Protein 5ZVE (pdb70)

Organism: Pyrococcus horikoshii (strain ATCC 700860 / DSM 12428 / JCM 9974 / NBRC 100139 / OT-3) (NCBI:txid70601)

Nearest PDB structures (foldseek):
  5zvh-assembly2_A  TM=1.002E+00  e=8.367E-88  Pyrococcus horikoshii OT3
  8fkv-assembly1_SY  TM=8.862E-01  e=2.900E-26  Homo sapiens
  8i9z-assembly1_CP  TM=8.547E-01  e=2.915E-27  Thermochaetoides thermophila DSM 1495
  8v87-assembly1_q  TM=8.672E-01  e=3.283E-26  Saccharomyces cerevisiae BY4741
  6em5-assembly1_q  TM=7.658E-01  e=1.729E-22  Saccharomyces cerevisiae S288C

Solvent-accessible surface area: 34541 Å² total; per-residue (Å²): 87,64,106,3,0,45,120,78,0,41,67,30,0,52,133,39,31,33,141,115,53,0,34,86,1,0,91,56,0,19,26,0,22,29,49,60,19,0,1,0,1,60,45,98,21,58,40,93,124,0,8,31,60,0,122,158,87,60,36,170,8,75,119,4,125,131,0,79,4,0,0,33,7,83,31,106,32,80,60,20,69,130,113,84,137,12,193,38,39,48,0,19,0,42,104,168,14,0,69,45,0,6,38,4,38,57,1,115,3,84,10,17,95,127,16,56,155,127,4,126,110,43,28,90,0,9,0,55,4,68,130,37,31,16,0,0,9,0,41,0,94,10,70,55,137,88,1,55,102,29,121,188,26,61,0,0,58,7,75,64,13,14,3,65,14,28,80,8,66,145,24,147,8,37,108,108,0,41,0,26,46,18,32,18,2,15,0,0,0,0,74,0,1,66,12,108,85,134,23,41,3,0,4,1,21,7,10,47,0,12,19,0,1,0,2,0,7,50,9,40,40,72,43,101,0,13,0,0,18,138,37,123,108,121,10,135,103,0,102,89,5,24,176,46,1,20,10,182,4,30,106,38,34,92,41,36,5,99,118,2,48,107,52,68,53,124,0,30,24,0,2,0,37,7,53,18,2,20,0,0,41,20,9,20,14,52,12,111,100,15,63,144,61,4,111,46,26,1,137,78,0,80,39,10,0,106,3,0,4,105,2,4,83,164,48,3,3,0,0,0,0,0,31,0,0,0,53,65,0,0,0,17,0,0,99,27,0,81,168,76,11,5,100,28,39,141,6,67,31,84,42,17,12,87,10,49,84,23,133,82,0,0,0,1,13,0,40,110,40,59,6,48,0,4,0,0,0,20,0,73,5,80,134,116,89,69,107,3,1,43,125,81,0,41,69,33,0,48,136,35,27,32,146,117,47,0,45,88,0,0,95,54,0,22,24,1,22,29,50,58,21,0,0,0,2,74,46,96,22,58,40,92,141,0,8,30,55,0,113,161,85,59,36,172,6,77,117,5,127,134,0,78,5,0,0,32,7,82,31,108,31,78,60,21,71,129,112,81,140,14,194,41,38,48,0,20,0,42,104,167,18,0,69,44,0,5,37,4,38,58,1,116,3,85,8,20,98,128,16,56,154,128,4,123,111,46,28,90,0,9,0,52,4,67,130,38,34,14,0,0,10,0,39,0,97,12,68,54,134,93,1,54,76,30,45,181,24,62,0,0,56,8,72,65,13,12,2,66,16,28,79,8,69,146,25,148,8,36,108,110,0,37,0,26,46,17,33,20,3,16,0,0,0,0,73,0,1,67,14,110,85,131,23,58,2,0,3,1,19,7,9,48,0,12,20,0,1,0,2,0,7,49,10,130,42,101,42,99,0,20,0,0,18,126,37,100,40,119,12,113,102,0,102,91,5,24,177,40,1,20,9,182,4,29,109,42,36,92,42,32,4,96,95,1,45,107,66,74,46,141,0,29,24,0,1,0,37,7,52,19,1,19,0,0,40,20,11,21,15,53,12,115,105,11,60,142,60,4,114,47,27,1,136,74,0,78,40,10,0,99,2,0,6,105,2,4,124,164,48,4,5,0,0,0,0,0,31,0,0,0,54,64,0,0,0,19,0,0,99,27,0,77,173,80,8,5,96,27,36,139,7,67,35,84,39,17,12,88,11,47,80,25,135,83,0,0,0,1,13,0,40,111,41,57,5,51,0,5,0,0,0,21,0,70,9,83,136,117

B-factor: mean 31.8, std 9.27, range [15.33, 74.61]

Structure (mmCIF, N/CA/C/O backbone):
data_5ZVE
#
_entry.id   5ZVE
#
_cell.length_a   52.982
_cell.length_b   52.176
_cell.length_c   83.804
_cell.angle_alpha   80.630
_cell.angle_beta   80.580
_cell.angle_gamma   67.900
#
_symmetry.space_group_name_H-M   'P 1'
#
loop_
_entity.id
_entity.type
_entity.pdbx_description
1 polymer '389aa long hypothetical nucleolar protein'
2 non-polymer S-ADENOSYL-L-HOMOCYSTEINE
3 water water
#
loop_
_atom_site.group_PDB
_atom_site.id
_atom_site.type_symbol
_atom_site.label_atom_id
_atom_site.label_alt_id
_atom_site.label_comp_id
_atom_site.label_asym_id
_atom_site.label_entity_id
_atom_site.label_seq_id
_atom_site.pdbx_PDB_ins_code
_atom_site.Cartn_x
_atom_site.Cartn_y
_atom_site.Cartn_z
_atom_site.occupancy
_atom_site.B_iso_or_equiv
_atom_site.auth_seq_id
_atom_site.auth_comp_id
_atom_site.auth_asym_id
_atom_site.auth_atom_id
_atom_site.pdbx_PDB_model_num
ATOM 1 N N . TYR A 1 1 ? -36.568 -33.312 44.842 1.00 39.92 5 TYR B N 1
ATOM 2 C CA . TYR A 1 1 ? -36.202 -32.067 44.175 1.00 37.12 5 TYR B CA 1
ATOM 3 C C . TYR A 1 1 ? -36.883 -30.845 44.793 1.00 35.70 5 TYR B C 1
ATOM 4 O O . TYR A 1 1 ? -36.352 -29.738 44.719 1.00 36.77 5 TYR B O 1
ATOM 13 N N . LEU A 1 2 ? -38.050 -31.049 45.400 1.00 34.77 6 LEU B N 1
ATOM 14 C CA . LEU A 1 2 ? -38.836 -29.957 45.983 1.00 35.33 6 LEU B CA 1
ATOM 15 C C . LEU A 1 2 ? -38.041 -29.119 46.977 1.00 36.95 6 LEU B C 1
ATOM 16 O O . LEU A 1 2 ? -38.294 -27.927 47.148 1.00 37.01 6 LEU B O 1
ATOM 21 N N . GLU A 1 3 ? -37.074 -29.758 47.625 1.00 41.21 7 GLU B N 1
ATOM 22 C CA . GLU A 1 3 ? -36.252 -29.115 48.639 1.00 40.94 7 GLU B CA 1
ATOM 23 C C . GLU A 1 3 ? -35.441 -27.940 48.091 1.00 36.14 7 GLU B C 1
ATOM 24 O O . GLU A 1 3 ? -35.060 -27.037 48.839 1.00 38.88 7 GLU B O 1
ATOM 30 N N . ALA A 1 4 ? -35.165 -27.964 46.791 1.00 34.23 8 ALA B N 1
ATOM 31 C CA . ALA A 1 4 ? -34.392 -26.904 46.153 1.00 33.56 8 ALA B CA 1
ATOM 32 C C . ALA A 1 4 ? -35.137 -25.573 46.129 1.00 28.83 8 ALA B C 1
ATOM 33 O O . ALA A 1 4 ? -34.542 -24.525 45.871 1.00 26.68 8 ALA B O 1
ATOM 35 N N . PHE A 1 5 ? -36.438 -25.624 46.397 1.00 25.74 9 PHE B N 1
ATOM 36 C CA . PHE A 1 5 ? -37.290 -24.444 46.312 1.00 31.61 9 PHE B CA 1
ATOM 37 C C . PHE A 1 5 ? -37.912 -24.138 47.665 1.00 30.50 9 PHE B C 1
ATOM 38 O O . PHE A 1 5 ? -38.499 -25.021 48.286 1.00 34.08 9 PHE B O 1
ATOM 46 N N . PRO A 1 6 ? -37.781 -22.886 48.128 1.00 28.31 10 PRO B N 1
ATOM 47 C CA . PRO A 1 6 ? -38.373 -22.483 49.407 1.00 33.94 10 PRO B CA 1
ATOM 48 C C . PRO A 1 6 ? -39.879 -22.713 49.387 1.00 35.59 10 PRO B C 1
ATOM 49 O O . PRO A 1 6 ? -40.479 -22.675 48.314 1.00 35.19 10 PRO B O 1
ATOM 53 N N . LYS A 1 7 ? -40.469 -22.956 50.552 1.00 34.90 11 LYS B N 1
ATOM 54 C CA . LYS A 1 7 ? -41.852 -23.409 50.642 1.00 35.92 11 LYS B CA 1
ATOM 55 C C . LYS A 1 7 ? -42.855 -22.421 50.052 1.00 36.35 11 LYS B C 1
ATOM 56 O O . LYS A 1 7 ? -43.773 -22.826 49.339 1.00 40.77 11 LYS B O 1
ATOM 62 N N . GLU A 1 8 ? -42.687 -21.134 50.340 1.00 35.11 12 GLU B N 1
ATOM 63 C CA . GLU A 1 8 ? -43.651 -20.144 49.867 1.00 37.80 12 GLU B CA 1
ATOM 64 C C . GLU A 1 8 ? -43.635 -20.021 48.345 1.00 36.82 12 GLU B C 1
ATOM 65 O O . GLU A 1 8 ? -44.671 -19.781 47.733 1.00 31.74 12 GLU B O 1
ATOM 71 N N . LEU A 1 9 ? -42.463 -20.180 47.738 1.00 38.75 13 LEU B N 1
ATOM 72 C CA . LEU A 1 9 ? -42.367 -20.197 46.283 1.00 34.06 13 LEU B CA 1
ATOM 73 C C . LEU A 1 9 ? -43.059 -21.434 45.716 1.00 35.47 13 LEU B C 1
ATOM 74 O O . LEU A 1 9 ? -43.721 -21.367 44.677 1.00 35.43 13 LEU B O 1
ATOM 79 N N . ARG A 1 10 ? -42.882 -22.569 46.386 1.00 35.25 14 ARG B N 1
ATOM 80 C CA . ARG A 1 10 ? -43.537 -23.807 45.973 1.00 32.87 14 ARG B CA 1
ATOM 81 C C . ARG A 1 10 ? -45.050 -23.638 45.976 1.00 35.56 14 ARG B C 1
ATOM 82 O O . ARG A 1 10 ? -45.726 -24.043 45.031 1.00 32.16 14 ARG B O 1
ATOM 90 N N . GLU A 1 11 ? -45.572 -23.043 47.047 1.00 34.88 15 GLU B N 1
ATOM 91 C CA . GLU A 1 11 ? -46.995 -22.729 47.135 1.00 37.39 15 GLU B CA 1
ATOM 92 C C . GLU A 1 11 ? -47.403 -21.761 46.032 1.00 33.95 15 GLU B C 1
ATOM 93 O O . GLU A 1 11 ? -48.489 -21.870 45.470 1.00 34.74 15 GLU B O 1
ATOM 99 N N . TYR A 1 12 ? -46.518 -20.817 45.729 1.00 34.62 16 TYR B N 1
ATOM 100 C CA . TYR A 1 12 ? -46.765 -19.842 44.680 1.00 32.15 16 TYR B CA 1
ATOM 101 C C . TYR A 1 12 ? -46.932 -20.554 43.342 1.00 33.82 16 TYR B C 1
ATOM 102 O O . TYR A 1 12 ? -47.905 -20.318 42.622 1.00 33.30 16 TYR B O 1
ATOM 111 N N . TYR A 1 13 ? -45.989 -21.436 43.025 1.00 29.91 17 TYR B N 1
ATOM 112 C CA . TYR A 1 13 ? -46.048 -22.210 41.788 1.00 33.55 17 TYR B CA 1
ATOM 113 C C . TYR A 1 13 ? -47.317 -23.057 41.712 1.00 35.68 17 TYR B C 1
ATOM 114 O O . TYR A 1 13 ? -47.986 -23.081 40.679 1.00 37.34 17 TYR B O 1
ATOM 123 N N . LYS A 1 14 ? -47.639 -23.755 42.800 1.00 34.35 18 LYS B N 1
ATOM 124 C CA . LYS A 1 14 ? -48.842 -24.583 42.841 1.00 36.14 18 LYS B CA 1
ATOM 125 C C . LYS A 1 14 ? -50.083 -23.747 42.572 1.00 38.05 18 LYS B C 1
ATOM 126 O O . LYS A 1 14 ? -50.968 -24.160 41.828 1.00 35.25 18 LYS B O 1
ATOM 132 N N . ASN A 1 15 ? -50.139 -22.564 43.174 1.00 42.14 19 ASN B N 1
ATOM 133 C CA . ASN A 1 15 ? -51.267 -21.664 42.971 1.00 38.11 19 ASN B CA 1
ATOM 134 C C . ASN A 1 15 ? -51.347 -21.165 41.536 1.00 37.51 19 ASN B C 1
ATOM 135 O O . ASN A 1 15 ? -52.433 -21.008 40.981 1.00 40.49 19 ASN B O 1
ATOM 140 N N . LEU A 1 16 ? -50.189 -20.932 40.933 1.00 34.85 20 LEU B N 1
ATOM 141 C CA . LEU A 1 16 ? -50.133 -20.282 39.633 1.00 36.07 20 LEU B CA 1
ATOM 142 C C . LEU A 1 16 ? -50.238 -21.276 38.479 1.00 37.56 20 LEU B C 1
ATOM 143 O O . LEU A 1 16 ? -50.777 -20.954 37.417 1.00 33.49 20 LEU B O 1
ATOM 148 N N . PHE A 1 17 ? -49.727 -22.486 38.686 1.00 32.68 21 PHE B N 1
ATOM 149 C CA . PHE A 1 17 ? -49.704 -23.476 37.616 1.00 34.80 21 PHE B CA 1
ATOM 150 C C . PHE A 1 17 ? -50.573 -24.693 37.908 1.00 36.71 21 PHE B C 1
ATOM 151 O O . PHE A 1 17 ? -50.918 -25.444 36.998 1.00 37.77 21 PHE B O 1
ATOM 159 N N . GLY A 1 18 ? -50.928 -24.891 39.171 1.00 38.74 22 GLY B N 1
ATOM 160 C CA . GLY A 1 18 ? -51.577 -26.127 39.566 1.00 38.59 22 GLY B CA 1
ATOM 161 C C . GLY A 1 18 ? -50.527 -27.083 40.095 1.00 39.62 22 GLY B C 1
ATOM 162 O O . GLY A 1 18 ? -49.389 -27.050 39.635 1.00 40.66 22 GLY B O 1
ATOM 163 N N . LYS A 1 19 ? -50.899 -27.922 41.058 1.00 37.96 23 LYS B N 1
ATOM 164 C CA . LYS A 1 19 ? -49.956 -28.822 41.720 1.00 36.89 23 LYS B CA 1
ATOM 165 C C . LYS A 1 19 ? -49.137 -29.697 40.772 1.00 41.88 23 LYS B C 1
ATOM 166 O O . LYS A 1 19 ? -47.914 -29.788 40.896 1.00 42.06 23 LYS B O 1
ATOM 172 N N . GLU A 1 20 ? -49.816 -30.342 39.831 1.00 43.33 24 GLU B N 1
ATOM 173 C CA . GLU A 1 20 ? -49.158 -31.271 38.925 1.00 42.01 24 GLU B CA 1
ATOM 174 C C . GLU A 1 20 ? -48.112 -30.573 38.066 1.00 41.74 24 GLU B C 1
ATOM 175 O O . GLU A 1 20 ? -46.948 -30.977 38.044 1.00 42.37 24 GLU B O 1
ATOM 181 N N . GLU A 1 21 ? -48.528 -29.525 37.365 1.00 35.45 25 GLU B N 1
ATOM 182 C CA . GLU A 1 21 ? -47.621 -28.784 36.498 1.00 37.12 25 GLU B CA 1
ATOM 183 C C . GLU A 1 21 ? -46.486 -28.137 37.282 1.00 37.76 25 GLU B C 1
ATOM 184 O O . GLU A 1 21 ? -45.344 -28.118 36.819 1.00 33.39 25 GLU B O 1
ATOM 190 N N . ALA A 1 22 ? -46.806 -27.610 38.462 1.00 35.38 26 ALA B N 1
ATOM 191 C CA . ALA A 1 22 ? -45.805 -27.006 39.336 1.00 34.55 26 ALA B CA 1
ATOM 192 C C . ALA A 1 22 ? -44.721 -28.011 39.708 1.00 32.55 26 ALA B C 1
ATOM 193 O O . ALA A 1 22 ? -43.538 -27.672 39.753 1.00 32.67 26 ALA B O 1
ATOM 195 N N . ASN A 1 23 ? -45.129 -29.244 39.985 1.00 31.86 27 ASN B N 1
ATOM 196 C CA . ASN A 1 23 ? -44.178 -30.284 40.362 1.00 36.06 27 ASN B CA 1
ATOM 197 C C . ASN A 1 23 ? -43.300 -30.698 39.185 1.00 31.44 27 ASN B C 1
ATOM 198 O O . ASN A 1 23 ? -42.109 -30.968 39.356 1.00 31.88 27 ASN B O 1
ATOM 203 N N . LYS A 1 24 ? -43.891 -30.739 37.993 1.00 31.26 28 LYS B N 1
ATOM 204 C CA . LYS A 1 24 ? -43.154 -31.074 36.773 1.00 28.31 28 LYS B CA 1
ATOM 205 C C . LYS A 1 24 ? -42.145 -29.992 36.414 1.00 26.86 28 LYS B C 1
ATOM 206 O O . LYS A 1 24 ? -41.062 -30.284 35.918 1.00 26.18 28 LYS B O 1
ATOM 212 N N . ILE A 1 25 ? -42.515 -28.739 36.655 1.00 26.54 29 ILE B N 1
ATOM 213 C CA . ILE A 1 25 ? -41.649 -27.609 36.343 1.00 27.27 29 ILE B CA 1
ATOM 214 C C . ILE A 1 25 ? -40.450 -27.579 37.291 1.00 24.86 29 ILE B C 1
ATOM 215 O O . ILE A 1 25 ? -39.303 -27.454 36.858 1.00 26.80 29 ILE B O 1
ATOM 220 N N . MET A 1 26 ? -40.716 -27.718 38.583 1.00 25.30 30 MET B N 1
ATOM 221 C CA . MET A 1 26 ? -39.649 -27.698 39.576 1.00 26.37 30 MET B CA 1
ATOM 222 C C . MET A 1 26 ? -38.699 -28.878 39.402 1.00 24.76 30 MET B C 1
ATOM 223 O O . MET A 1 26 ? -37.489 -28.726 39.539 1.00 28.53 30 MET B O 1
ATOM 228 N N . LYS A 1 27 ? -39.248 -30.046 39.088 1.00 27.77 31 LYS B N 1
ATOM 229 C CA . LYS A 1 27 ? -38.426 -31.227 38.845 1.00 27.59 31 LYS B CA 1
ATOM 230 C C . LYS A 1 27 ? -37.448 -30.999 37.698 1.00 28.34 31 LYS B C 1
ATOM 231 O O . LYS A 1 27 ? -36.266 -31.321 37.804 1.00 24.78 31 LYS B O 1
ATOM 237 N N . LYS A 1 28 ? -37.949 -30.455 36.594 1.00 27.43 32 LYS B N 1
ATOM 238 C CA . LYS A 1 28 ? -37.117 -30.229 35.419 1.00 21.26 32 LYS B CA 1
ATOM 239 C C . LYS A 1 28 ? -36.164 -29.054 35.612 1.00 22.13 32 LYS B C 1
ATOM 240 O O . LYS A 1 28 ? -35.050 -29.067 35.086 1.00 20.22 32 LYS B O 1
ATOM 246 N N . LEU A 1 29 ? -36.597 -28.050 36.377 1.00 20.76 33 LEU B N 1
ATOM 247 C CA . LEU A 1 29 ? -35.762 -26.886 36.667 1.00 24.83 33 LEU B CA 1
ATOM 248 C C . LEU A 1 29 ? -34.466 -27.277 37.373 1.00 24.27 33 LEU B C 1
ATOM 249 O O . LEU A 1 29 ? -33.450 -26.587 37.252 1.00 22.75 33 LEU B O 1
ATOM 254 N N . ARG A 1 30 ? -34.496 -28.389 38.098 1.00 21.91 34 ARG B N 1
ATOM 255 C CA . ARG A 1 30 ? -33.312 -28.831 38.828 1.00 25.45 34 ARG B CA 1
ATOM 256 C C . ARG A 1 30 ? -32.251 -29.401 37.893 1.00 25.06 34 ARG B C 1
ATOM 257 O O . ARG A 1 30 ? -31.091 -29.530 38.270 1.00 30.22 34 ARG B O 1
ATOM 265 N N . GLU A 1 31 ? -32.651 -29.709 36.663 1.00 22.63 35 GLU B N 1
ATOM 266 C CA . GLU A 1 31 ? -31.764 -30.346 35.693 1.00 23.36 35 GLU B CA 1
ATOM 267 C C . GLU A 1 31 ? -31.319 -29.369 34.604 1.00 22.90 35 GLU B C 1
ATOM 268 O O . GLU A 1 31 ? -32.005 -28.380 34.334 1.00 20.62 35 GLU B O 1
ATOM 274 N N . PRO A 1 32 ? -30.162 -29.642 33.976 1.00 22.66 36 PRO B N 1
ATOM 275 C CA . PRO A 1 32 ? -29.740 -28.830 32.830 1.00 15.74 36 PRO B CA 1
ATOM 276 C C . PRO A 1 32 ? -30.706 -29.004 31.666 1.00 20.26 36 PRO B C 1
ATOM 277 O O . PRO A 1 32 ? -31.442 -29.992 31.633 1.00 20.20 36 PRO B O 1
ATOM 281 N N . VAL A 1 33 ? -30.705 -28.064 30.729 1.00 17.13 37 VAL B N 1
ATOM 282 C CA . VAL A 1 33 ? -31.598 -28.166 29.584 1.00 22.10 37 VAL B CA 1
ATOM 283 C C . VAL A 1 33 ? -31.282 -29.448 28.825 1.00 25.13 37 VAL B C 1
ATOM 284 O O . VAL A 1 33 ? -30.123 -29.874 28.758 1.00 20.40 37 VAL B O 1
ATOM 288 N N . GLU A 1 34 ? -32.325 -30.089 28.306 1.00 24.89 38 GLU B N 1
ATOM 289 C CA . GLU A 1 34 ? -32.167 -31.338 27.571 1.00 20.96 38 GLU B CA 1
ATOM 290 C C . GLU A 1 34 ? -31.547 -31.073 26.205 1.00 20.37 38 GLU B C 1
ATOM 291 O O . GLU A 1 34 ? -30.775 -31.887 25.691 1.00 22.80 38 GLU B O 1
ATOM 297 N N . HIS A 1 35 ? -31.901 -29.932 25.620 1.00 21.68 39 HIS B N 1
ATOM 298 C CA . HIS A 1 35 ? -31.342 -29.508 24.341 1.00 20.93 39 HIS B CA 1
ATOM 299 C C . HIS A 1 35 ? -30.508 -28.247 24.531 1.00 21.21 39 HIS B C 1
ATOM 300 O O . HIS A 1 35 ? -31.040 -27.171 24.830 1.00 23.23 39 HIS B O 1
ATOM 307 N N . TYR A 1 36 ? -29.200 -28.381 24.353 1.00 21.14 40 TYR B N 1
ATOM 308 C CA . TYR A 1 36 ? -28.280 -27.277 24.593 1.00 23.67 40 TYR B CA 1
ATOM 309 C C . TYR A 1 36 ? -28.006 -26.534 23.293 1.00 23.33 40 TYR B C 1
ATOM 310 O O . TYR A 1 36 ? -27.317 -27.050 22.402 1.00 21.56 40 TYR B O 1
ATOM 319 N N . TYR A 1 37 ? -28.549 -25.323 23.191 1.00 20.34 41 TYR B N 1
ATOM 320 C CA . TYR A 1 37 ? -28.548 -24.575 21.933 1.00 20.95 41 TYR B CA 1
ATOM 321 C C . TYR A 1 37 ? -27.371 -23.606 21.813 1.00 22.06 41 TYR B C 1
ATOM 322 O O . TYR A 1 37 ? -26.864 -23.084 22.807 1.00 20.64 41 TYR B O 1
ATOM 331 N N . ILE A 1 38 ? -26.936 -23.384 20.580 1.00 19.05 42 ILE B N 1
ATOM 332 C CA . ILE A 1 38 ? -25.967 -22.345 20.272 1.00 19.01 42 ILE B CA 1
ATOM 333 C C . ILE A 1 38 ? -26.466 -21.558 19.074 1.00 22.58 42 ILE B C 1
ATOM 334 O O . ILE A 1 38 ? -27.248 -22.072 18.272 1.00 20.05 42 ILE B O 1
ATOM 339 N N . ARG A 1 39 ? -26.027 -20.312 18.948 1.00 24.88 43 ARG B N 1
ATOM 340 C CA . ARG A 1 39 ? -26.382 -19.541 17.768 1.00 27.34 43 ARG B CA 1
ATOM 341 C C . ARG A 1 39 ? -25.249 -19.549 16.760 1.00 22.09 43 ARG B C 1
ATOM 342 O O . ARG A 1 39 ? -24.115 -19.229 17.090 1.00 24.87 43 ARG B O 1
ATOM 350 N N . VAL A 1 40 ? -25.560 -19.925 15.528 1.00 24.67 44 VAL B N 1
ATOM 351 C CA . VAL A 1 40 ? -24.593 -19.806 14.448 1.00 27.90 44 VAL B CA 1
ATOM 352 C C . VAL A 1 40 ? -24.394 -18.337 14.108 1.00 25.36 44 VAL B C 1
ATOM 353 O O . VAL A 1 40 ? -25.350 -17.637 13.778 1.00 21.76 44 VAL B O 1
ATOM 357 N N . ASN A 1 41 ? -23.154 -17.870 14.192 1.00 25.85 45 ASN B N 1
ATOM 358 C CA . ASN A 1 41 ? -22.853 -16.495 13.832 1.00 23.78 45 ASN B CA 1
ATOM 359 C C . ASN A 1 41 ? -22.725 -16.363 12.325 1.00 27.34 45 ASN B C 1
ATOM 360 O O . ASN A 1 41 ? -21.634 -16.476 11.770 1.00 24.51 45 ASN B O 1
ATOM 365 N N . THR A 1 42 ? -23.851 -16.108 11.669 1.00 28.32 46 THR B N 1
ATOM 366 C CA . THR A 1 42 ? -23.891 -15.982 10.220 1.00 23.13 46 THR B CA 1
ATOM 367 C C . THR A 1 42 ? -23.109 -14.779 9.682 1.00 27.64 46 THR B C 1
ATOM 368 O O . THR A 1 42 ? -23.037 -14.576 8.474 1.00 31.14 46 THR B O 1
ATOM 372 N N . LEU A 1 43 ? -22.525 -13.984 10.571 1.00 30.55 47 LEU B N 1
ATOM 373 C CA . LEU A 1 43 ? -21.616 -12.926 10.150 1.00 29.58 47 LEU B CA 1
ATOM 374 C C . LEU A 1 43 ? -20.294 -13.514 9.683 1.00 30.12 47 LEU B C 1
ATOM 375 O O . LEU A 1 43 ? -19.597 -12.917 8.863 1.00 31.67 47 LEU B O 1
ATOM 380 N N . LYS A 1 44 ? -19.955 -14.689 10.208 1.00 30.51 48 LYS B N 1
ATOM 381 C CA . LYS A 1 44 ? -18.660 -15.307 9.936 1.00 30.55 48 LYS B CA 1
ATOM 382 C C . LYS A 1 44 ? -18.730 -16.659 9.234 1.00 29.35 48 LYS B C 1
ATOM 383 O O . LYS A 1 44 ? -17.779 -17.066 8.570 1.00 26.85 48 LYS B O 1
ATOM 389 N N . ILE A 1 45 ? -19.842 -17.364 9.389 1.00 26.60 49 ILE B N 1
ATOM 390 C CA . ILE A 1 45 ? -19.929 -18.725 8.886 1.00 21.85 49 ILE B CA 1
ATOM 391 C C . ILE A 1 45 ? -21.388 -19.104 8.672 1.00 25.74 49 ILE B C 1
ATOM 392 O O . ILE A 1 45 ? -22.279 -18.521 9.286 1.00 25.66 49 ILE B O 1
ATOM 397 N N . SER A 1 46 ? -21.631 -20.070 7.793 1.00 23.20 50 SER B N 1
ATOM 398 C CA . SER A 1 46 ? -22.975 -20.586 7.581 1.00 21.33 50 SER B CA 1
ATOM 399 C C . SER A 1 46 ? -23.213 -21.739 8.541 1.00 23.58 50 SER B C 1
ATOM 400 O O . SER A 1 46 ? -22.271 -22.271 9.118 1.00 23.19 50 SER B O 1
ATOM 403 N N . ARG A 1 47 ? -24.473 -22.122 8.708 1.00 23.84 51 ARG B N 1
ATOM 404 C CA . ARG A 1 47 ? -24.831 -23.212 9.609 1.00 25.31 51 ARG B CA 1
ATOM 405 C C . ARG A 1 47 ? -24.158 -24.544 9.229 1.00 28.82 51 ARG B C 1
ATOM 406 O O . ARG A 1 47 ? -23.564 -25.217 10.074 1.00 27.08 51 ARG B O 1
ATOM 414 N N . GLU A 1 48 ? -24.248 -24.928 7.962 1.00 26.53 52 GLU B N 1
ATOM 415 C CA . GLU A 1 48 ? -23.744 -26.236 7.558 1.00 27.59 52 GLU B CA 1
ATOM 416 C C . GLU A 1 48 ? -22.227 -26.312 7.668 1.00 24.90 52 GLU B C 1
ATOM 417 O O . GLU A 1 48 ? -21.682 -27.334 8.076 1.00 23.36 52 GLU B O 1
ATOM 423 N N . LYS A 1 49 ? -21.552 -25.225 7.314 1.00 24.34 53 LYS B N 1
ATOM 424 C CA . LYS A 1 49 ? -20.105 -25.142 7.463 1.00 23.02 53 LYS B CA 1
ATOM 425 C C . LYS A 1 49 ? -19.675 -25.336 8.914 1.00 29.43 53 LYS B C 1
ATOM 426 O O . LYS A 1 49 ? -18.728 -26.077 9.189 1.00 28.52 53 LYS B O 1
ATOM 432 N N . LEU A 1 50 ? -20.363 -24.661 9.837 1.00 28.96 54 LEU B N 1
ATOM 433 C CA . LEU A 1 50 ? -20.061 -24.782 11.262 1.00 26.48 54 LEU B CA 1
ATOM 434 C C . LEU A 1 50 ? -20.248 -26.215 11.749 1.00 24.17 54 LEU B C 1
ATOM 435 O O . LEU A 1 50 ? -19.419 -26.738 12.487 1.00 25.12 54 LEU B O 1
ATOM 440 N N . ILE A 1 51 ? -21.343 -26.838 11.326 1.00 24.71 55 ILE B N 1
ATOM 441 C CA . ILE A 1 51 ? -21.616 -28.236 11.640 1.00 24.39 55 ILE B CA 1
ATOM 442 C C . ILE A 1 51 ? -20.431 -29.112 11.247 1.00 31.13 55 ILE B C 1
ATOM 443 O O . ILE A 1 51 ? -19.980 -29.944 12.037 1.00 26.83 55 ILE B O 1
ATOM 448 N N . GLY A 1 52 ? -19.934 -28.918 10.025 1.00 25.66 56 GLY B N 1
ATOM 449 C CA . GLY A 1 52 ? -18.744 -29.615 9.569 1.00 29.80 56 GLY B CA 1
ATOM 450 C C . GLY A 1 52 ? -17.587 -29.458 10.542 1.00 33.16 56 GLY B C 1
ATOM 451 O O . GLY A 1 52 ? -16.878 -30.421 10.829 1.00 35.82 56 GLY B O 1
ATOM 452 N N . GLU A 1 53 ? -17.405 -28.242 11.057 1.00 30.97 57 GLU B N 1
ATOM 453 C CA . GLU A 1 53 ? -16.332 -27.951 12.007 1.00 31.49 57 GLU B CA 1
ATOM 454 C C . GLU A 1 53 ? -16.551 -28.645 13.346 1.00 33.35 57 GLU B C 1
ATOM 455 O O . GLU A 1 53 ? -15.604 -29.133 13.961 1.00 33.45 57 GLU B O 1
ATOM 461 N N . LEU A 1 54 ? -17.801 -28.683 13.794 1.00 31.14 58 LEU B N 1
ATOM 462 C CA . LEU A 1 54 ? -18.129 -29.309 15.068 1.00 28.00 58 LEU B CA 1
ATOM 463 C C . LEU A 1 54 ? -18.066 -30.833 14.993 1.00 33.22 58 LEU B C 1
ATOM 464 O O . LEU A 1 54 ? -17.729 -31.497 15.974 1.00 31.29 58 LEU B O 1
ATOM 469 N N . LYS A 1 55 ? -18.405 -31.394 13.837 1.00 32.79 59 LYS B N 1
ATOM 470 C CA . LYS A 1 55 ? -18.296 -32.835 13.658 1.00 31.76 59 LYS B CA 1
ATOM 471 C C . LYS A 1 55 ? -16.833 -33.256 13.692 1.00 35.69 59 LYS B C 1
ATOM 472 O O . LYS A 1 55 ? -16.500 -34.313 14.229 1.00 33.05 59 LYS B O 1
ATOM 478 N N . LYS A 1 56 ? -15.970 -32.421 13.118 1.00 34.55 60 LYS B N 1
ATOM 479 C CA . LYS A 1 56 ? -14.525 -32.621 13.200 1.00 38.03 60 LYS B CA 1
ATOM 480 C C . LYS A 1 56 ? -14.041 -32.799 14.637 1.00 38.69 60 LYS B C 1
ATOM 481 O O . LYS A 1 56 ? -13.127 -33.574 14.897 1.00 42.78 60 LYS B O 1
ATOM 487 N N . GLU A 1 57 ? -14.650 -32.068 15.565 1.00 39.29 61 GLU B N 1
ATOM 488 C CA . GLU A 1 57 ? -14.241 -32.113 16.966 1.00 40.56 61 GLU B CA 1
ATOM 489 C C . GLU A 1 57 ? -14.962 -33.212 17.746 1.00 39.60 61 GLU B C 1
ATOM 490 O O . GLU A 1 57 ? -14.841 -33.290 18.967 1.00 38.45 61 GLU B O 1
ATOM 496 N N . GLY A 1 58 ? -15.709 -34.057 17.038 1.00 35.91 62 GLY B N 1
ATOM 497 C CA . GLY A 1 58 ? -16.404 -35.168 17.666 1.00 34.65 62 GLY B CA 1
ATOM 498 C C . GLY A 1 58 ? -17.770 -34.821 18.232 1.00 38.21 62 GLY B C 1
ATOM 499 O O . GLY A 1 58 ? -18.380 -35.621 18.942 1.00 38.22 62 GLY B O 1
ATOM 500 N N . LEU A 1 59 ? -18.254 -33.622 17.932 1.00 32.39 63 LEU B N 1
ATOM 501 C CA . LEU A 1 59 ? -19.530 -33.178 18.471 1.00 32.24 63 LEU B CA 1
ATOM 502 C C . LEU A 1 59 ? -20.682 -33.613 17.571 1.00 33.12 63 LEU B C 1
ATOM 503 O O . LEU A 1 59 ? -20.487 -33.869 16.380 1.00 27.28 63 LEU B O 1
ATOM 508 N N . LYS A 1 60 ? -21.879 -33.704 18.145 1.00 30.65 64 LYS B N 1
ATOM 509 C CA . LYS A 1 60 ? -23.056 -34.118 17.383 1.00 29.76 64 LYS B CA 1
ATOM 510 C C . LYS A 1 60 ? -24.128 -33.027 17.345 1.00 29.06 64 LYS B C 1
ATOM 511 O O . LYS A 1 60 ? -25.202 -33.175 17.930 1.00 29.01 64 LYS B O 1
ATOM 517 N N . PRO A 1 61 ? -23.845 -31.927 16.639 1.00 24.58 65 PRO B N 1
ATOM 518 C CA . PRO A 1 61 ? -24.827 -30.842 16.610 1.00 26.70 65 PRO B CA 1
ATOM 519 C C . PRO A 1 61 ? -26.059 -31.246 15.816 1.00 23.04 65 PRO B C 1
ATOM 520 O O . PRO A 1 61 ? -25.941 -31.982 14.839 1.00 27.70 65 PRO B O 1
ATOM 524 N N . LEU A 1 62 ? -27.228 -30.790 16.246 1.00 20.76 66 LEU B N 1
ATOM 525 C CA . LEU A 1 62 ? -28.452 -31.045 15.502 1.00 21.90 66 LEU B CA 1
ATOM 526 C C . LEU A 1 62 ? -29.079 -29.723 15.079 1.00 24.69 66 LEU B C 1
ATOM 527 O O . LEU A 1 62 ? -28.953 -28.718 15.782 1.00 23.41 66 LEU B O 1
ATOM 532 N N . ARG A 1 63 ? -29.761 -29.731 13.936 1.00 24.38 67 ARG B N 1
ATOM 533 C CA . ARG A 1 63 ? -30.318 -28.506 13.363 1.00 21.70 67 ARG B CA 1
ATOM 534 C C . ARG A 1 63 ? -31.719 -28.200 13.891 1.00 21.26 67 ARG B C 1
ATOM 535 O O . ARG A 1 63 ? -32.521 -29.100 14.121 1.00 21.98 67 ARG B O 1
ATOM 543 N N . SER A 1 64 ? -32.025 -26.922 14.074 1.00 22.10 68 SER B N 1
ATOM 544 C CA . SER A 1 64 ? -33.389 -26.538 14.398 1.00 19.74 68 SER B CA 1
ATOM 545 C C . SER A 1 64 ? -34.156 -26.264 13.107 1.00 20.45 68 SER B C 1
ATOM 546 O O . SER A 1 64 ? -33.655 -25.577 12.219 1.00 19.05 68 SER B O 1
ATOM 549 N N . PRO A 1 65 ? -35.367 -26.830 12.988 1.00 21.10 69 PRO B N 1
ATOM 550 C CA . PRO A 1 65 ? -36.239 -26.584 11.835 1.00 20.22 69 PRO B CA 1
ATOM 551 C C . PRO A 1 65 ? -36.993 -25.256 11.937 1.00 21.08 69 PRO B C 1
ATOM 552 O O . PRO A 1 65 ? -37.665 -24.860 10.987 1.00 24.48 69 PRO B O 1
ATOM 556 N N . TYR A 1 66 ? -36.882 -24.584 13.077 1.00 20.68 70 TYR B N 1
ATOM 557 C CA . TYR A 1 66 ? -37.554 -23.303 13.288 1.00 20.13 70 TYR B CA 1
ATOM 558 C C . TYR A 1 66 ? -36.594 -22.114 13.194 1.00 21.69 70 TYR B C 1
ATOM 559 O O . TYR A 1 66 ? -36.963 -21.037 12.732 1.00 23.60 70 TYR B O 1
ATOM 568 N N . LEU A 1 67 ? -35.364 -22.315 13.648 1.00 22.81 71 LEU B N 1
ATOM 569 C CA . LEU A 1 67 ? -34.341 -21.278 13.581 1.00 20.48 71 LEU B CA 1
ATOM 570 C C . LEU A 1 67 ? -33.184 -21.728 12.704 1.00 25.13 71 LEU B C 1
ATOM 571 O O . LEU A 1 67 ? -32.371 -22.553 13.128 1.00 22.89 71 LEU B O 1
ATOM 576 N N . PRO A 1 68 ? -33.106 -21.191 11.477 1.00 26.41 72 PRO B N 1
ATOM 577 C CA . PRO A 1 68 ? -32.003 -21.520 10.566 1.00 29.07 72 PRO B CA 1
ATOM 578 C C . PRO A 1 68 ? -30.628 -21.220 11.169 1.00 25.16 72 PRO B C 1
ATOM 579 O O . PRO A 1 68 ? -29.632 -21.757 10.694 1.00 24.82 72 PRO B O 1
ATOM 583 N N . GLU A 1 69 ? -30.570 -20.388 12.203 1.00 21.46 73 GLU B N 1
ATOM 584 C CA . GLU A 1 69 ? -29.296 -20.138 12.867 1.00 21.81 73 GLU B CA 1
ATOM 585 C C . GLU A 1 69 ? -29.149 -20.973 14.139 1.00 22.67 73 GLU B C 1
ATOM 586 O O . GLU A 1 69 ? -28.202 -20.783 14.906 1.00 24.94 73 GLU B O 1
ATOM 592 N N . GLY A 1 70 ? -30.074 -21.900 14.370 1.00 22.00 74 GLY B N 1
ATOM 593 C CA . GLY A 1 70 ? -30.048 -22.693 15.588 1.00 22.05 74 GLY B CA 1
ATOM 594 C C . GLY A 1 70 ? -29.431 -24.081 15.470 1.00 21.09 74 GLY B C 1
ATOM 595 O O . GLY A 1 70 ? -29.781 -24.853 14.580 1.00 21.30 74 GLY B O 1
ATOM 596 N N . LEU A 1 71 ? -28.526 -24.402 16.391 1.00 17.90 75 LEU B N 1
ATOM 597 C CA . LEU A 1 71 ? -27.989 -25.754 16.526 1.00 19.20 75 LEU B CA 1
ATOM 598 C C . LEU A 1 71 ? -28.079 -26.157 17.978 1.00 21.08 75 LEU B C 1
ATOM 599 O O . LEU A 1 71 ? -27.898 -25.320 18.859 1.00 20.06 75 LEU B O 1
ATOM 604 N N . TYR A 1 72 ? -28.347 -27.430 18.245 1.00 21.05 76 TYR B N 1
ATOM 605 C CA . TYR A 1 72 ? -28.389 -27.868 19.630 1.00 20.48 76 TYR B CA 1
ATOM 606 C C . TYR A 1 72 ? -27.717 -29.218 19.835 1.00 23.90 76 TYR B C 1
ATOM 607 O O . TYR A 1 72 ? -27.581 -30.017 18.906 1.00 23.51 76 TYR B O 1
ATOM 616 N N . PHE A 1 73 ? -27.281 -29.449 21.066 1.00 23.78 77 PHE B N 1
ATOM 617 C CA . PHE A 1 73 ? -26.663 -30.707 21.440 1.00 19.87 77 PHE B CA 1
ATOM 618 C C . PHE A 1 73 ? -27.551 -31.413 22.444 1.00 19.77 77 PHE B C 1
ATOM 619 O O . PHE A 1 73 ? -28.132 -30.778 23.326 1.00 19.97 77 PHE B O 1
ATOM 627 N N . VAL A 1 74 ? -27.685 -32.722 22.293 1.00 16.65 78 VAL B N 1
ATOM 628 C CA . VAL A 1 74 ? -28.527 -33.478 23.200 1.00 20.39 78 VAL B CA 1
ATOM 629 C C . VAL A 1 74 ? -27.754 -33.737 24.490 1.00 21.22 78 VAL B C 1
ATOM 630 O O . VAL A 1 74 ? -26.588 -34.140 24.467 1.00 28.34 78 VAL B O 1
ATOM 634 N N . ARG A 1 75 ? -28.424 -33.519 25.612 1.00 24.41 79 ARG B N 1
ATOM 635 C CA . ARG A 1 75 ? -27.822 -33.682 26.926 1.00 23.18 79 ARG B CA 1
ATOM 636 C C . ARG A 1 75 ? -27.687 -35.159 27.295 1.00 25.07 79 ARG B C 1
ATOM 637 O O . ARG A 1 75 ? -28.505 -35.982 26.894 1.00 25.38 79 ARG B O 1
ATOM 645 N N . GLU A 1 76 ? -26.645 -35.488 28.052 1.00 27.21 80 GLU B N 1
ATOM 646 C CA . GLU A 1 76 ? -26.448 -36.847 28.543 1.00 24.29 80 GLU B CA 1
ATOM 647 C C . GLU A 1 76 ? -26.714 -36.907 30.046 1.00 25.07 80 GLU B C 1
ATOM 648 O O . GLU A 1 76 ? -26.304 -36.020 30.793 1.00 28.09 80 GLU B O 1
ATOM 654 N N . GLY A 1 77 ? -27.419 -37.945 30.482 1.00 25.28 81 GLY B N 1
ATOM 655 C CA . GLY A 1 77 ? -27.715 -38.131 31.893 1.00 24.63 81 GLY B CA 1
ATOM 656 C C . GLY A 1 77 ? -29.203 -38.263 32.177 1.00 30.44 81 GLY B C 1
ATOM 657 O O . GLY A 1 77 ? -30.028 -38.099 31.271 1.00 30.05 81 GLY B O 1
ATOM 658 N N . PRO A 1 78 ? -29.565 -38.524 33.444 1.00 26.41 82 PRO B N 1
ATOM 659 C CA . PRO A 1 78 ? -28.670 -38.593 34.605 1.00 29.02 82 PRO B CA 1
ATOM 660 C C . PRO A 1 78 ? -27.836 -39.868 34.645 1.00 29.68 82 PRO B C 1
ATOM 661 O O . PRO A 1 78 ? -28.344 -40.959 34.390 1.00 31.57 82 PRO B O 1
ATOM 665 N N . ASN A 1 79 ? -26.556 -39.712 34.964 1.00 25.69 83 ASN B N 1
ATOM 666 C CA . ASN A 1 79 ? -25.617 -40.825 34.947 1.00 27.34 83 ASN B CA 1
ATOM 667 C C . ASN A 1 79 ? -25.660 -41.660 36.221 1.00 26.89 83 ASN B C 1
ATOM 668 O O . ASN A 1 79 ? -25.037 -42.715 36.295 1.00 31.33 83 ASN B O 1
ATOM 673 N N . PHE A 1 80 ? -26.391 -41.182 37.221 1.00 27.36 84 PHE B N 1
ATOM 674 C CA . PHE A 1 80 ? -26.666 -41.988 38.400 1.00 33.36 84 PHE B CA 1
ATOM 675 C C . PHE A 1 80 ? -27.972 -41.557 39.058 1.00 33.39 84 PHE B C 1
ATOM 676 O O . PHE A 1 80 ? -28.495 -40.474 38.786 1.00 28.98 84 PHE B O 1
ATOM 684 N N . SER A 1 81 ? -28.500 -42.423 39.915 1.00 34.38 85 SER B N 1
ATOM 685 C CA . SER A 1 81 ? -29.789 -42.192 40.555 1.00 40.77 85 SER B CA 1
ATOM 686 C C . SER A 1 81 ? -29.729 -41.047 41.561 1.00 38.53 85 SER B C 1
ATOM 687 O O . SER A 1 81 ? -28.660 -40.694 42.059 1.00 33.95 85 SER B O 1
ATOM 690 N N . ASP A 1 82 ? -30.888 -40.470 41.856 1.00 43.38 86 ASP B N 1
ATOM 691 C CA . ASP A 1 82 ? -30.965 -39.340 42.770 1.00 41.03 86 ASP B CA 1
ATOM 692 C C . ASP A 1 82 ? -30.631 -39.749 44.201 1.00 43.21 86 ASP B C 1
ATOM 693 O O . ASP A 1 82 ? -30.207 -38.920 45.003 1.00 4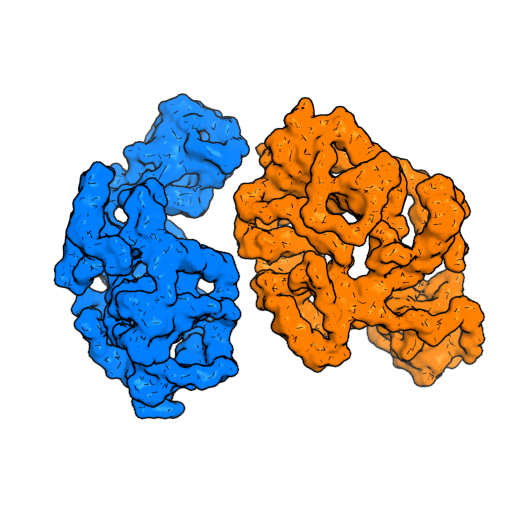3.18 86 ASP B O 1
ATOM 698 N N . ASP A 1 83 ? -30.816 -41.028 44.515 1.00 45.34 87 ASP B N 1
ATOM 699 C CA . ASP A 1 83 ? -30.552 -41.527 45.863 1.00 46.22 87 ASP B CA 1
ATOM 700 C C . ASP A 1 83 ? -29.200 -42.228 45.989 1.00 42.94 87 ASP B C 1
ATOM 701 O O . ASP A 1 83 ? -28.863 -42.727 47.062 1.00 44.97 87 ASP B O 1
ATOM 706 N N . PHE A 1 84 ? -28.445 -42.279 44.893 1.00 40.17 88 PHE B N 1
ATOM 707 C CA . PHE A 1 84 ? -27.166 -42.990 44.857 1.00 40.10 88 PHE B CA 1
ATOM 708 C C . PHE A 1 84 ? -26.221 -42.556 45.979 1.00 36.83 88 PHE B C 1
ATOM 709 O O . PHE A 1 84 ? -25.951 -41.368 46.153 1.00 39.37 88 PHE B O 1
ATOM 717 N N . GLU A 1 85 ? -25.733 -43.528 46.742 1.00 40.25 89 GLU B N 1
ATOM 718 C CA . GLU A 1 85 ? -24.799 -43.263 47.834 1.00 39.18 89 GLU B CA 1
ATOM 719 C C . GLU A 1 85 ? -23.471 -43.959 47.588 1.00 35.43 89 GLU B C 1
ATOM 720 O O . GLU A 1 85 ? -23.236 -45.058 48.092 1.00 38.68 89 GLU B O 1
ATOM 726 N N . PRO A 1 86 ? -22.595 -43.320 46.803 1.00 31.80 90 PRO B N 1
ATOM 727 C CA . PRO A 1 86 ? -21.294 -43.919 46.501 1.00 35.62 90 PRO B CA 1
ATOM 728 C C . PRO A 1 86 ? -20.459 -44.108 47.761 1.00 34.75 90 PRO B C 1
ATOM 729 O O . PRO A 1 86 ? -20.488 -43.255 48.643 1.00 37.31 90 PRO B O 1
ATOM 733 N N . LYS A 1 87 ? -19.735 -45.217 47.845 1.00 34.77 91 LYS B N 1
ATOM 734 C CA . LYS A 1 87 ? -18.856 -45.464 48.979 1.00 39.34 91 LYS B CA 1
ATOM 735 C C . LYS A 1 87 ? -17.495 -44.856 48.688 1.00 34.50 91 LYS B C 1
ATOM 736 O O . LYS A 1 87 ? -16.534 -45.561 48.397 1.00 31.82 91 LYS B O 1
ATOM 742 N N . LEU A 1 88 ? -17.424 -43.535 48.779 1.00 32.33 92 LEU B N 1
ATOM 743 C CA . LEU A 1 88 ? -16.272 -42.791 48.297 1.00 27.26 92 LEU B CA 1
ATOM 744 C C . LEU A 1 88 ? -15.977 -41.625 49.223 1.00 27.03 92 LEU B C 1
ATOM 745 O O . LEU A 1 88 ? -16.892 -41.073 49.833 1.00 24.50 92 LEU B O 1
ATOM 750 N N . PRO A 1 89 ? -14.696 -41.244 49.338 1.00 24.80 93 PRO B N 1
ATOM 751 C CA . PRO A 1 89 ? -14.387 -40.024 50.087 1.00 23.75 93 PRO B CA 1
ATOM 752 C C . PRO A 1 89 ? -14.997 -38.796 49.402 1.00 23.29 93 PRO B C 1
ATOM 753 O O . PRO A 1 89 ? -15.124 -38.776 48.180 1.00 20.35 93 PRO B O 1
ATOM 757 N N . VAL A 1 90 ? -15.354 -37.782 50.181 1.00 21.88 94 VAL B N 1
ATOM 758 C CA . VAL A 1 90 ? -16.093 -36.645 49.648 1.00 21.16 94 VAL B CA 1
ATOM 759 C C . VAL A 1 90 ? -15.183 -35.457 49.340 1.00 20.76 94 VAL B C 1
ATOM 760 O O . VAL A 1 90 ? -14.347 -35.073 50.160 1.00 23.00 94 VAL B O 1
ATOM 764 N N . VAL A 1 91 ? -15.342 -34.896 48.142 1.00 15.71 95 VAL B N 1
ATOM 765 C CA . VAL A 1 91 ? -14.821 -33.568 47.844 1.00 18.24 95 VAL B CA 1
ATOM 766 C C . VAL A 1 91 ? -15.991 -32.590 47.801 1.00 20.25 95 VAL B C 1
ATOM 767 O O . VAL A 1 91 ? -16.976 -32.820 47.101 1.00 21.89 95 VAL B O 1
ATOM 771 N N . VAL A 1 92 ? -15.890 -31.509 48.566 1.00 23.06 96 VAL B N 1
ATOM 772 C CA . VAL A 1 92 ? -16.931 -30.492 48.571 1.00 18.25 96 VAL B CA 1
ATOM 773 C C . VAL A 1 92 ? -16.533 -29.341 47.657 1.00 22.07 96 VAL B C 1
ATOM 774 O O . VAL A 1 92 ? -15.529 -28.670 47.893 1.00 21.38 96 VAL B O 1
ATOM 778 N N . ALA A 1 93 ? -17.321 -29.127 46.606 1.00 20.33 97 ALA B N 1
ATOM 779 C CA . ALA A 1 93 ? -17.095 -28.024 45.682 1.00 23.31 97 ALA B CA 1
ATOM 780 C C . ALA A 1 93 ? -17.923 -26.834 46.123 1.00 23.41 97 ALA B C 1
ATOM 781 O O . ALA A 1 93 ? -19.008 -27.009 46.669 1.00 23.15 97 ALA B O 1
ATOM 783 N N . ASN A 1 94 ? -17.418 -25.625 45.909 1.00 26.08 98 ASN B N 1
ATOM 784 C CA . ASN A 1 94 ? -18.223 -24.452 46.212 1.00 26.43 98 ASN B CA 1
ATOM 785 C C . ASN A 1 94 ? -19.397 -24.354 45.242 1.00 26.71 98 ASN B C 1
ATOM 786 O O . ASN A 1 94 ? -19.444 -25.068 44.239 1.00 26.90 98 ASN B O 1
ATOM 791 N N . LYS A 1 95 ? -20.336 -23.472 45.563 1.00 28.17 99 LYS B N 1
ATOM 792 C CA . LYS A 1 95 ? -21.604 -23.350 44.854 1.00 33.38 99 LYS B CA 1
ATOM 793 C C . LYS A 1 95 ? -21.434 -23.254 43.335 1.00 29.72 99 LYS B C 1
ATOM 794 O O . LYS A 1 95 ? -22.177 -23.873 42.572 1.00 30.01 99 LYS B O 1
ATOM 800 N N . TYR A 1 96 ? -20.443 -22.485 42.901 1.00 28.35 100 TYR B N 1
ATOM 801 C CA . TYR A 1 96 ? -20.251 -22.232 41.481 1.00 29.45 100 TYR B CA 1
ATOM 802 C C . TYR A 1 96 ? -19.585 -23.413 40.776 1.00 29.12 100 TYR B C 1
ATOM 803 O O . TYR A 1 96 ? -19.973 -23.781 39.668 1.00 27.49 100 TYR B O 1
ATOM 812 N N . ALA A 1 97 ? -18.583 -24.001 41.420 1.00 23.26 101 ALA B N 1
ATOM 813 C CA . ALA A 1 97 ? -17.887 -25.154 40.855 1.00 31.48 101 ALA B CA 1
ATOM 814 C C . ALA A 1 97 ? -18.822 -26.350 40.722 1.00 26.15 101 ALA B C 1
ATOM 815 O O . ALA A 1 97 ? -18.767 -27.087 39.739 1.00 27.70 101 ALA B O 1
ATOM 817 N N . ALA A 1 98 ? -19.670 -26.537 41.728 1.00 25.47 102 ALA B N 1
ATOM 818 C CA . ALA A 1 98 ? -20.598 -27.660 41.763 1.00 24.16 102 ALA B CA 1
ATOM 819 C C . ALA A 1 98 ? -21.588 -27.656 40.600 1.00 22.04 102 ALA B C 1
ATOM 820 O O . ALA A 1 98 ? -21.914 -28.711 40.057 1.00 21.96 102 ALA B O 1
ATOM 822 N N . GLU A 1 99 ? -22.066 -26.472 40.223 1.00 23.51 103 GLU B N 1
ATOM 823 C CA . GLU A 1 99 ? -23.045 -26.351 39.145 1.00 21.64 103 GLU B CA 1
ATOM 824 C C . GLU A 1 99 ? -22.429 -26.701 37.786 1.00 22.29 103 GLU B C 1
ATOM 825 O O . GLU A 1 99 ? -23.102 -27.247 36.913 1.00 22.23 103 GLU B O 1
ATOM 831 N N . SER A 1 100 ? -21.151 -26.384 37.607 1.00 20.27 104 SER B N 1
ATOM 832 C CA . SER A 1 100 ? -20.474 -26.690 36.354 1.00 24.40 104 SER B CA 1
ATOM 833 C C . SER A 1 100 ? -20.124 -28.184 36.267 1.00 21.24 104 SER B C 1
ATOM 834 O O . SER A 1 100 ? -20.306 -28.803 35.220 1.00 20.56 104 SER B O 1
ATOM 837 N N . VAL A 1 101 ? -19.643 -28.754 37.372 1.00 19.23 105 VAL B N 1
ATOM 838 C CA . VAL A 1 101 ? -19.395 -30.195 37.475 1.00 20.75 105 VAL B CA 1
ATOM 839 C C . VAL A 1 101 ? -20.670 -30.999 37.208 1.00 21.52 105 VAL B C 1
ATOM 840 O O . VAL A 1 101 ? -20.650 -32.024 36.525 1.00 18.88 105 VAL B O 1
ATOM 844 N N . TYR A 1 102 ? -21.776 -30.503 37.752 1.00 19.33 106 TYR B N 1
ATOM 845 C CA . TYR A 1 102 ? -23.119 -31.035 37.541 1.00 18.29 106 TYR B CA 1
ATOM 846 C C . TYR A 1 102 ? -23.462 -31.180 36.056 1.00 22.41 106 TYR B C 1
ATOM 847 O O . TYR A 1 102 ? -24.321 -31.976 35.681 1.00 21.94 106 TYR B O 1
ATOM 856 N N . GLN A 1 103 ? -22.784 -30.404 35.215 1.00 15.97 107 GLN B N 1
ATOM 857 C CA . GLN A 1 103 ? -23.059 -30.410 33.785 1.00 25.58 107 GLN B CA 1
ATOM 858 C C . GLN A 1 103 ? -21.879 -30.938 32.971 1.00 20.90 107 GLN B C 1
ATOM 859 O O . GLN A 1 103 ? -21.909 -30.912 31.745 1.00 23.54 107 GLN B O 1
ATOM 865 N N . GLY A 1 104 ? -20.838 -31.406 33.654 1.00 20.18 108 GLY B N 1
ATOM 866 C CA . GLY A 1 104 ? -19.751 -32.102 32.983 1.00 22.32 108 GLY B CA 1
ATOM 867 C C . GLY A 1 104 ? -18.382 -31.452 33.044 1.00 20.66 108 GLY B C 1
ATOM 868 O O . GLY A 1 104 ? -17.419 -31.995 32.510 1.00 22.73 108 GLY B O 1
ATOM 869 N N . ALA A 1 105 ? -18.280 -30.300 33.699 1.00 20.60 109 ALA B N 1
ATOM 870 C CA . ALA A 1 105 ? -16.980 -29.655 33.877 1.00 20.92 109 ALA B CA 1
ATOM 871 C C . ALA A 1 105 ? -16.086 -30.473 34.794 1.00 26.43 109 ALA B C 1
ATOM 872 O O . ALA A 1 105 ? -16.570 -31.213 35.649 1.00 24.00 109 ALA B O 1
ATOM 874 N N . MET A 1 106 ? -14.777 -30.342 34.602 1.00 24.92 110 MET B N 1
ATOM 875 C CA . MET A 1 106 ? -13.810 -30.831 35.573 1.00 23.09 110 MET B CA 1
ATOM 876 C C . MET A 1 106 ? -13.872 -29.972 36.825 1.00 21.76 110 MET B C 1
ATOM 877 O O . MET A 1 106 ? -14.381 -28.859 36.783 1.00 22.87 110 MET B O 1
ATOM 882 N N . LEU A 1 107 ? -13.328 -30.474 37.928 1.00 22.71 111 LEU B N 1
ATOM 883 C CA . LEU A 1 107 ? -13.240 -29.672 39.135 1.00 23.69 111 LEU B CA 1
ATOM 884 C C . LEU A 1 107 ? -11.817 -29.169 39.319 1.00 29.12 111 LEU B C 1
ATOM 885 O O . LEU A 1 107 ? -10.873 -29.958 39.403 1.00 28.35 111 LEU B O 1
ATOM 890 N N . TYR A 1 108 ? -11.663 -27.850 39.361 1.00 25.08 112 TYR B N 1
ATOM 891 C CA . TYR A 1 108 ? -10.352 -27.249 39.554 1.00 28.46 112 TYR B CA 1
ATOM 892 C C . TYR A 1 108 ? -10.174 -26.810 41.003 1.00 30.41 112 TYR B C 1
ATOM 893 O O . TYR A 1 108 ? -11.152 -26.643 41.733 1.00 29.61 112 TYR B O 1
ATOM 902 N N . ALA A 1 109 ? -8.920 -26.625 41.407 1.00 28.76 113 ALA B N 1
ATOM 903 C CA . ALA A 1 109 ? -8.572 -26.394 42.809 1.00 30.33 113 ALA B CA 1
ATOM 904 C C . ALA A 1 109 ? -9.296 -25.201 43.452 1.00 30.49 113 ALA B C 1
ATOM 905 O O . ALA A 1 109 ? -9.827 -25.343 44.552 1.00 32.60 113 ALA B O 1
ATOM 907 N N . PRO A 1 110 ? -9.327 -24.029 42.785 1.00 29.54 114 PRO B N 1
ATOM 908 C CA . PRO A 1 110 ? -10.101 -22.943 43.403 1.00 35.02 114 PRO B CA 1
ATOM 909 C C . PRO A 1 110 ? -11.586 -23.272 43.581 1.00 35.44 114 PRO B C 1
ATOM 910 O O . PRO A 1 110 ? -12.272 -22.593 44.344 1.00 40.64 114 PRO B O 1
ATOM 914 N N . GLY A 1 111 ? -12.076 -24.290 42.883 1.00 31.60 115 GLY B N 1
ATOM 915 C CA . GLY A 1 111 ? -13.465 -24.686 43.012 1.00 29.82 115 GLY B CA 1
ATOM 916 C C . GLY A 1 111 ? -13.704 -25.589 44.206 1.00 26.43 115 GLY B C 1
ATOM 917 O O . GLY A 1 111 ? -14.841 -25.945 44.506 1.00 25.36 115 GLY B O 1
ATOM 918 N N . VAL A 1 112 ? -12.627 -25.948 44.897 1.00 25.69 116 VAL B N 1
ATOM 919 C CA . VAL A 1 112 ? -12.710 -26.868 46.028 1.00 27.95 116 VAL B CA 1
ATOM 920 C C . VAL A 1 112 ? -12.871 -26.122 47.351 1.00 29.16 116 VAL B C 1
ATOM 921 O O . VAL A 1 112 ? -12.042 -25.284 47.709 1.00 29.34 116 VAL B O 1
ATOM 925 N N . LEU A 1 113 ? -13.932 -26.449 48.081 1.00 25.78 117 LEU B N 1
ATOM 926 C CA . LEU A 1 113 ? -14.212 -25.819 49.365 1.00 29.92 117 LEU B CA 1
ATOM 927 C C . LEU A 1 113 ? -13.497 -26.551 50.499 1.00 29.64 117 LEU B C 1
ATOM 928 O O . LEU A 1 113 ? -12.801 -25.940 51.311 1.00 29.64 117 LEU B O 1
ATOM 933 N N . LYS A 1 114 ? -13.663 -27.867 50.531 1.00 29.31 118 LYS B N 1
ATOM 934 C CA . LYS A 1 114 ? -13.013 -28.721 51.517 1.00 25.84 118 LYS B CA 1
ATOM 935 C C . LYS A 1 114 ? -13.148 -30.169 51.061 1.00 24.63 118 LYS B C 1
ATOM 936 O O . LYS A 1 114 ? -13.893 -30.454 50.122 1.00 24.76 118 LYS B O 1
ATOM 942 N N . ALA A 1 115 ? -12.428 -31.080 51.707 1.00 21.59 119 ALA B N 1
ATOM 943 C CA . ALA A 1 115 ? -12.410 -32.465 51.256 1.00 24.39 119 ALA B CA 1
ATOM 944 C C . ALA A 1 115 ? -11.992 -33.438 52.350 1.00 27.12 119 ALA B C 1
ATOM 945 O O . ALA A 1 115 ? -11.468 -33.037 53.392 1.00 26.87 119 ALA B O 1
ATOM 947 N N . ASP A 1 116 ? -12.242 -34.719 52.096 1.00 25.70 120 ASP B N 1
ATOM 948 C CA . ASP A 1 116 ? -11.818 -35.798 52.979 1.00 25.16 120 ASP B CA 1
ATOM 949 C C . ASP A 1 116 ? -10.294 -35.865 52.974 1.00 27.90 120 ASP B C 1
ATOM 950 O O . ASP A 1 116 ? -9.672 -35.841 51.914 1.00 21.18 120 ASP B O 1
ATOM 955 N N . LYS A 1 117 ? -9.698 -35.964 54.160 1.00 26.67 121 LYS B N 1
ATOM 956 C CA . LYS A 1 117 ? -8.248 -35.871 54.296 1.00 23.56 121 LYS B CA 1
ATOM 957 C C . LYS A 1 117 ? -7.495 -37.110 53.806 1.00 27.94 121 LYS B C 1
ATOM 958 O O . LYS A 1 117 ? -6.283 -37.058 53.603 1.00 30.25 121 LYS B O 1
ATOM 964 N N . ASN A 1 118 ? -8.205 -38.215 53.599 1.00 28.33 122 ASN B N 1
ATOM 965 C CA . ASN A 1 118 ? -7.571 -39.450 53.135 1.00 29.73 122 ASN B CA 1
ATOM 966 C C . ASN A 1 118 ? -7.299 -39.468 51.631 1.00 32.64 122 ASN B C 1
ATOM 967 O O . ASN A 1 118 ? -6.691 -40.406 51.112 1.00 33.32 122 ASN B O 1
ATOM 972 N N . ILE A 1 119 ? -7.736 -38.425 50.934 1.00 30.78 123 ILE B N 1
ATOM 973 C CA . ILE A 1 119 ? -7.710 -38.420 49.477 1.00 29.56 123 ILE B CA 1
ATOM 974 C C . ILE A 1 119 ? -6.307 -38.228 48.896 1.00 31.71 123 ILE B C 1
ATOM 975 O O . ILE A 1 119 ? -5.610 -37.266 49.220 1.00 26.91 123 ILE B O 1
ATOM 980 N N . LYS A 1 120 ? -5.912 -39.148 48.019 1.00 30.70 124 LYS B N 1
ATOM 981 C CA . LYS A 1 120 ? -4.643 -39.055 47.307 1.00 30.16 124 LYS B CA 1
ATOM 982 C C . LYS A 1 120 ? -4.879 -39.134 45.797 1.00 31.13 124 LYS B C 1
ATOM 983 O O . LYS A 1 120 ? -5.917 -39.628 45.352 1.00 25.25 124 LYS B O 1
ATOM 989 N N . GLU A 1 121 ? -3.930 -38.622 45.017 1.00 28.85 125 GLU B N 1
ATOM 990 C CA . GLU A 1 121 ? -4.011 -38.681 43.560 1.00 34.35 125 GLU B CA 1
ATOM 991 C C . GLU A 1 121 ? -4.357 -40.088 43.082 1.00 27.46 125 GLU B C 1
ATOM 992 O O . GLU A 1 121 ? -3.807 -41.064 43.580 1.00 25.83 125 GLU B O 1
ATOM 998 N N . GLY A 1 122 ? -5.289 -40.180 42.136 1.00 25.30 126 GLY B N 1
ATOM 999 C CA . GLY A 1 122 ? -5.734 -41.461 41.616 1.00 25.75 126 GLY B CA 1
ATOM 1000 C C . GLY A 1 122 ? -6.916 -42.072 42.346 1.00 27.94 126 GLY B C 1
ATOM 1001 O O . GLY A 1 122 ? -7.521 -43.026 41.859 1.00 23.87 126 GLY B O 1
ATOM 1002 N N . ASP A 1 123 ? -7.254 -41.531 43.514 1.00 27.26 127 ASP B N 1
ATOM 1003 C CA . ASP A 1 123 ? -8.406 -42.032 44.259 1.00 24.79 127 ASP B CA 1
ATOM 1004 C C . ASP A 1 123 ? -9.710 -41.689 43.564 1.00 24.03 127 ASP B C 1
ATOM 1005 O O . ASP A 1 123 ? -9.852 -40.618 42.979 1.00 24.76 127 ASP B O 1
ATOM 1010 N N . GLU A 1 124 ? -10.661 -42.608 43.635 1.00 26.47 128 GLU B N 1
ATOM 1011 C CA . GLU A 1 124 ? -12.010 -42.328 43.188 1.00 24.39 128 GLU B CA 1
ATOM 1012 C C . GLU A 1 124 ? -12.743 -41.545 44.279 1.00 24.31 128 GLU B C 1
ATOM 1013 O O . GLU A 1 124 ? -12.731 -41.934 45.448 1.00 22.49 128 GLU B O 1
ATOM 1019 N N . VAL A 1 125 ? -13.367 -40.434 43.893 1.00 22.35 129 VAL B N 1
ATOM 1020 C CA . VAL A 1 125 ? -14.028 -39.549 44.849 1.00 20.64 129 VAL B CA 1
ATOM 1021 C C . VAL A 1 125 ? -15.407 -39.128 44.364 1.00 22.51 129 VAL B C 1
ATOM 1022 O O . VAL A 1 125 ? -15.709 -39.173 43.168 1.00 19.64 129 VAL B O 1
ATOM 1026 N N . GLN A 1 126 ? -16.245 -38.712 45.306 1.00 19.33 130 GLN B N 1
ATOM 1027 C CA . GLN A 1 126 ? -17.542 -38.162 44.962 1.00 21.94 130 GLN B CA 1
ATOM 1028 C C . GLN A 1 126 ? -17.523 -36.669 45.245 1.00 22.49 130 GLN B C 1
ATOM 1029 O O . GLN A 1 126 ? -16.888 -36.219 46.199 1.00 19.04 130 GLN B O 1
ATOM 1035 N N . ILE A 1 127 ? -18.183 -35.903 44.385 1.00 20.06 131 ILE B N 1
ATOM 1036 C CA . ILE A 1 127 ? -18.200 -34.458 44.520 1.00 19.41 131 ILE B CA 1
ATOM 1037 C C . ILE A 1 127 ? -19.586 -33.975 44.925 1.00 23.28 131 ILE B C 1
ATOM 1038 O O . ILE A 1 127 ? -20.583 -34.264 44.259 1.00 20.20 131 ILE B O 1
ATOM 1043 N N . ARG A 1 128 ? -19.634 -33.238 46.026 1.00 15.79 132 ARG B N 1
ATOM 1044 C CA . ARG A 1 128 ? -20.882 -32.670 46.509 1.00 21.26 132 ARG B CA 1
ATOM 1045 C C . ARG A 1 128 ? -20.792 -31.160 46.647 1.00 20.48 132 ARG B C 1
ATOM 1046 O O . ARG A 1 128 ? -19.716 -30.614 46.891 1.00 18.59 132 ARG B O 1
ATOM 1054 N N . ASP A 1 129 ? -21.926 -30.491 46.471 1.00 20.42 133 ASP B N 1
ATOM 1055 C CA . ASP A 1 129 ? -22.002 -29.052 46.677 1.00 19.51 133 ASP B CA 1
ATOM 1056 C C . ASP A 1 129 ? -22.053 -28.783 48.185 1.00 22.94 133 ASP B C 1
ATOM 1057 O O . ASP A 1 129 ? -22.135 -29.741 48.963 1.00 16.98 133 ASP B O 1
ATOM 1062 N N . PRO A 1 130 ? -21.998 -27.498 48.610 1.00 21.19 134 PRO B N 1
ATOM 1063 C CA . PRO A 1 130 ? -21.925 -27.256 50.059 1.00 21.71 134 PRO B CA 1
ATOM 1064 C C . PRO A 1 130 ? -23.141 -27.753 50.850 1.00 20.39 134 PRO B C 1
ATOM 1065 O O . PRO A 1 130 ? -23.065 -27.836 52.071 1.00 20.36 134 PRO B O 1
ATOM 1069 N N . LYS A 1 131 ? -24.224 -28.102 50.164 1.00 23.51 135 LYS B N 1
ATOM 1070 C CA . LYS A 1 131 ? -25.431 -28.579 50.830 1.00 21.17 135 LYS B CA 1
ATOM 1071 C C . LYS A 1 131 ? -25.658 -30.078 50.637 1.00 24.69 135 LYS B C 1
ATOM 1072 O O . LYS A 1 131 ? -26.759 -30.576 50.872 1.00 26.87 135 LYS B O 1
ATOM 1078 N N . GLY A 1 132 ? -24.629 -30.796 50.197 1.00 17.45 136 GLY B N 1
ATOM 1079 C CA . GLY A 1 132 ? -24.711 -32.244 50.126 1.00 21.92 136 GLY B CA 1
ATOM 1080 C C . GLY A 1 132 ? -25.285 -32.821 48.844 1.00 23.07 136 GLY B C 1
ATOM 1081 O O . GLY A 1 132 ? -25.474 -34.036 48.740 1.00 21.66 136 GLY B O 1
ATOM 1082 N N . LEU A 1 133 ? -25.566 -31.962 47.868 1.00 18.47 137 LEU B N 1
ATOM 1083 C CA . LEU A 1 133 ? -26.055 -32.432 46.576 1.00 18.25 137 LEU B CA 1
ATOM 1084 C C . LEU A 1 133 ? -24.934 -33.139 45.816 1.00 20.88 137 LEU B C 1
ATOM 1085 O O . LEU A 1 133 ? -23.881 -32.555 45.558 1.00 20.63 137 LEU B O 1
ATOM 1090 N N . LEU A 1 134 ? -25.156 -34.402 45.471 1.00 22.34 138 LEU B N 1
ATOM 1091 C CA . LEU A 1 134 ? -24.172 -35.152 44.696 1.00 20.82 138 LEU B CA 1
ATOM 1092 C C . LEU A 1 134 ? -24.216 -34.702 43.238 1.00 21.68 138 LEU B C 1
ATOM 1093 O O . LEU A 1 134 ? -25.220 -34.897 42.549 1.00 19.43 138 LEU B O 1
ATOM 1098 N N . VAL A 1 135 ? -23.126 -34.106 42.768 1.00 17.13 139 VAL B N 1
ATOM 1099 C CA . VAL A 1 135 ? -23.121 -33.511 41.438 1.00 18.83 139 VAL B CA 1
ATOM 1100 C C . VAL A 1 135 ? -22.211 -34.249 40.475 1.00 22.29 139 VAL B C 1
ATOM 1101 O O . VAL A 1 135 ? -22.268 -34.031 39.265 1.00 17.66 139 VAL B O 1
ATOM 1105 N N . GLY A 1 136 ? -21.391 -35.148 41.004 1.00 19.08 140 GLY B N 1
ATOM 1106 C CA . GLY A 1 136 ? -20.467 -35.872 40.157 1.00 20.11 140 GLY B CA 1
ATOM 1107 C C . GLY A 1 136 ? -19.530 -36.805 40.888 1.00 22.04 140 GLY B C 1
ATOM 1108 O O . GLY A 1 136 ? -19.348 -36.712 42.101 1.00 21.66 140 GLY B O 1
ATOM 1109 N N . ILE A 1 137 ? -18.947 -37.717 40.117 1.00 23.28 141 ILE B N 1
ATOM 1110 C CA . ILE A 1 137 ? -17.969 -38.683 40.595 1.00 21.46 141 ILE B CA 1
ATOM 1111 C C . ILE A 1 137 ? -16.780 -38.662 39.642 1.00 18.80 141 ILE B C 1
ATOM 1112 O O . ILE A 1 137 ? -16.953 -38.478 38.444 1.00 22.29 141 ILE B O 1
ATOM 1117 N N . GLY A 1 138 ? -15.573 -38.817 40.172 1.00 22.02 142 GLY B N 1
ATOM 1118 C CA . GLY A 1 138 ? -14.388 -38.717 39.348 1.00 18.86 142 GLY B CA 1
ATOM 1119 C C . GLY A 1 138 ? -13.143 -39.217 40.046 1.00 22.96 142 GLY B C 1
ATOM 1120 O O . GLY A 1 138 ? -13.221 -39.935 41.046 1.00 24.28 142 GLY B O 1
ATOM 1121 N N . ILE A 1 139 ? -11.988 -38.835 39.510 1.00 21.66 143 ILE B N 1
ATOM 1122 C CA . ILE A 1 139 ? -10.702 -39.318 40.004 1.00 24.33 143 ILE B CA 1
ATOM 1123 C C . ILE A 1 139 ? -9.837 -38.125 40.408 1.00 22.61 143 ILE B C 1
ATOM 1124 O O . ILE A 1 139 ? -9.623 -37.200 39.620 1.00 19.83 143 ILE B O 1
ATOM 1129 N N . ALA A 1 140 ? -9.359 -38.144 41.647 1.00 21.11 144 ALA B N 1
ATOM 1130 C CA . ALA A 1 140 ? -8.532 -37.064 42.171 1.00 25.04 144 ALA B CA 1
ATOM 1131 C C . ALA A 1 140 ? -7.193 -37.002 41.445 1.00 26.82 144 ALA B C 1
ATOM 1132 O O . ALA A 1 140 ? -6.531 -38.019 41.258 1.00 26.28 144 ALA B O 1
ATOM 1134 N N . ARG A 1 141 ? -6.818 -35.803 41.013 1.00 29.36 145 ARG B N 1
ATOM 1135 C CA . ARG A 1 141 ? -5.526 -35.576 40.383 1.00 30.24 145 ARG B CA 1
ATOM 1136 C C . ARG A 1 141 ? -4.611 -34.773 41.300 1.00 33.75 145 ARG B C 1
ATOM 1137 O O . ARG A 1 141 ? -3.513 -34.378 40.913 1.00 38.67 145 ARG B O 1
ATOM 1145 N N . MET A 1 142 ? -5.087 -34.530 42.515 1.00 34.03 146 MET B N 1
ATOM 1146 C CA . MET A 1 142 ? -4.287 -33.914 43.565 1.00 30.67 146 MET B CA 1
ATOM 1147 C C . MET A 1 142 ? -4.492 -34.665 44.864 1.00 31.99 146 MET B C 1
ATOM 1148 O O . MET A 1 142 ? -5.546 -35.258 45.084 1.00 29.12 146 MET B O 1
ATOM 1153 N N . ASP A 1 143 ? -3.485 -34.637 45.726 1.00 34.88 147 ASP B N 1
ATOM 1154 C CA . ASP A 1 143 ? -3.647 -35.143 47.079 1.00 36.43 147 ASP B CA 1
ATOM 1155 C C . ASP A 1 143 ? -4.513 -34.152 47.846 1.00 32.73 147 ASP B C 1
ATOM 1156 O O . ASP A 1 143 ? -4.740 -33.039 47.371 1.00 36.80 147 ASP B O 1
ATOM 1161 N N . TYR A 1 144 ? -5.004 -34.556 49.014 1.00 30.47 148 TYR B N 1
ATOM 1162 C CA . TYR A 1 144 ? -5.798 -33.662 49.852 1.00 29.97 148 TYR B CA 1
ATOM 1163 C C . TYR A 1 144 ? -5.120 -32.312 50.060 1.00 33.07 148 TYR B C 1
ATOM 1164 O O . TYR A 1 144 ? -5.741 -31.264 49.882 1.00 34.89 148 TYR B O 1
ATOM 1173 N N . LYS A 1 145 ? -3.849 -32.351 50.447 1.00 35.70 149 LYS B N 1
ATOM 1174 C CA . LYS A 1 145 ? -3.105 -31.146 50.798 1.00 37.21 149 LYS B CA 1
ATOM 1175 C C . LYS A 1 145 ? -3.058 -30.137 49.656 1.00 38.03 149 LYS B C 1
ATOM 1176 O O . LYS A 1 145 ? -3.354 -28.959 49.854 1.00 42.92 149 LYS B O 1
ATOM 1182 N N . GLU A 1 146 ? -2.694 -30.597 48.463 1.00 36.58 150 GLU B N 1
ATOM 1183 C CA . GLU A 1 146 ? -2.587 -29.707 47.308 1.00 39.09 150 GLU B CA 1
ATOM 1184 C C . GLU A 1 146 ? -3.955 -29.214 46.839 1.00 38.84 150 GLU B C 1
ATOM 1185 O O . GLU A 1 146 ? -4.104 -28.073 46.398 1.00 35.21 150 GLU B O 1
ATOM 1191 N N . MET A 1 147 ? -4.947 -30.091 46.937 1.00 38.55 151 MET B N 1
ATOM 1192 C CA . MET A 1 147 ? -6.315 -29.784 46.529 1.00 37.84 151 MET B CA 1
ATOM 1193 C C . MET A 1 147 ? -6.890 -28.597 47.313 1.00 35.99 151 MET B C 1
ATOM 1194 O O . MET A 1 147 ? -7.580 -27.742 46.754 1.00 34.72 151 MET B O 1
ATOM 1199 N N . THR A 1 148 ? -6.603 -28.551 48.611 1.00 39.37 152 THR B N 1
ATOM 1200 C CA . THR A 1 148 ? -7.122 -27.496 49.481 1.00 41.40 152 THR B CA 1
ATOM 1201 C C . THR A 1 148 ? -6.227 -26.259 49.523 1.00 41.49 152 THR B C 1
ATOM 1202 O O . THR A 1 148 ? -6.551 -25.283 50.198 1.00 44.51 152 THR B O 1
ATOM 1206 N N . GLU A 1 149 ? -5.103 -26.298 48.810 1.00 42.32 153 GLU B N 1
ATOM 1207 C CA . GLU A 1 149 ? -4.150 -25.188 48.854 1.00 46.42 153 GLU B CA 1
ATOM 1208 C C . GLU A 1 149 ? -3.872 -24.531 47.498 1.00 43.23 153 GLU B C 1
ATOM 1209 O O . GLU A 1 149 ? -3.695 -23.315 47.422 1.00 41.72 153 GLU B O 1
ATOM 1215 N N . ALA A 1 150 ? -3.810 -25.333 46.439 1.00 43.24 154 ALA B N 1
ATOM 1216 C CA . ALA A 1 150 ? -3.510 -24.821 45.102 1.00 39.03 154 ALA B CA 1
ATOM 1217 C C . ALA A 1 150 ? -4.420 -23.666 44.708 1.00 44.21 154 ALA B C 1
ATOM 1218 O O . ALA A 1 150 ? -5.581 -23.605 45.119 1.00 44.35 154 ALA B O 1
ATOM 1220 N N . THR A 1 151 ? -3.877 -22.741 43.925 1.00 45.46 155 THR B N 1
ATOM 1221 C CA . THR A 1 151 ? -4.658 -21.633 43.390 1.00 42.55 155 THR B CA 1
ATOM 1222 C C . THR A 1 151 ? -5.081 -21.911 41.951 1.00 39.93 155 THR B C 1
ATOM 1223 O O . THR A 1 151 ? -5.926 -21.214 41.396 1.00 44.59 155 THR B O 1
ATOM 1227 N N . ARG A 1 152 ? -4.490 -22.935 41.350 1.00 40.45 156 ARG B N 1
ATOM 1228 C CA . ARG A 1 152 ? -4.854 -23.333 39.996 1.00 42.69 156 ARG B CA 1
ATOM 1229 C C . ARG A 1 152 ? -4.658 -24.834 39.821 1.00 39.05 156 ARG B C 1
ATOM 1230 O O . ARG A 1 152 ? -4.197 -25.513 40.738 1.00 39.14 156 ARG B O 1
ATOM 1238 N N . GLY A 1 153 ? -5.030 -25.352 38.653 1.00 44.24 157 GLY B N 1
ATOM 1239 C CA . GLY A 1 153 ? -4.798 -26.750 38.335 1.00 36.79 157 GLY B CA 1
ATOM 1240 C C . GLY A 1 153 ? -6.019 -27.645 38.440 1.00 37.34 157 GLY B C 1
ATOM 1241 O O . GLY A 1 153 ? -7.062 -27.237 38.950 1.00 39.26 157 GLY B O 1
ATOM 1242 N N . LEU A 1 154 ? -5.877 -28.876 37.956 1.00 38.84 158 LEU B N 1
ATOM 1243 C CA . LEU A 1 154 ? -6.955 -29.860 37.979 1.00 31.98 158 LEU B CA 1
ATOM 1244 C C . LEU A 1 154 ? -6.987 -30.629 39.300 1.00 32.73 158 LEU B C 1
ATOM 1245 O O . LEU A 1 154 ? -6.003 -31.259 39.685 1.00 29.97 158 LEU B O 1
ATOM 1250 N N . ALA A 1 155 ? -8.129 -30.592 39.980 1.00 29.75 159 ALA B N 1
ATOM 1251 C CA . ALA A 1 155 ? -8.264 -31.235 41.282 1.00 25.95 159 ALA B CA 1
ATOM 1252 C C . ALA A 1 155 ? -8.946 -32.595 41.166 1.00 22.77 159 ALA B C 1
ATOM 1253 O O . ALA A 1 155 ? -8.474 -33.589 41.720 1.00 27.73 159 ALA B O 1
ATOM 1255 N N . VAL A 1 156 ? -10.068 -32.637 40.464 1.00 23.43 160 VAL B N 1
ATOM 1256 C CA . VAL A 1 156 ? -10.742 -33.901 40.204 1.00 23.62 160 VAL B CA 1
ATOM 1257 C C . VAL A 1 156 ? -11.101 -33.999 38.733 1.00 24.75 160 VAL B C 1
ATOM 1258 O O . VAL A 1 156 ? -11.780 -33.130 38.190 1.00 23.29 160 VAL B O 1
ATOM 1262 N N . GLU A 1 157 ? -10.638 -35.062 38.087 1.00 22.39 161 GLU B N 1
ATOM 1263 C CA . GLU A 1 157 ? -11.101 -35.375 36.749 1.00 22.56 161 GLU B CA 1
ATOM 1264 C C . GLU A 1 157 ? -12.467 -36.021 36.871 1.00 21.80 161 GLU B C 1
ATOM 1265 O O . GLU A 1 157 ? -12.591 -37.133 37.387 1.00 18.70 161 GLU B O 1
ATOM 1271 N N . VAL A 1 158 ? -13.495 -35.312 36.414 1.00 21.85 162 VAL B N 1
ATOM 1272 C CA . VAL A 1 158 ? -14.867 -35.779 36.565 1.00 20.66 162 VAL B CA 1
ATOM 1273 C C . VAL A 1 158 ? -15.212 -36.720 35.413 1.00 22.17 162 VAL B C 1
ATOM 1274 O O . VAL A 1 158 ? -15.462 -36.290 34.290 1.00 23.19 162 VAL B O 1
ATOM 1278 N N . THR A 1 159 ? -15.209 -38.013 35.713 1.00 21.05 163 THR B N 1
ATOM 1279 C CA . THR A 1 159 ? -15.455 -39.055 34.733 1.00 20.38 163 THR B CA 1
ATOM 1280 C C . THR A 1 159 ? -16.908 -39.501 34.757 1.00 21.28 163 THR B C 1
ATOM 1281 O O . THR A 1 159 ? -17.371 -40.191 33.852 1.00 24.28 163 THR B O 1
ATOM 1285 N N . LEU A 1 160 ? -17.617 -39.130 35.815 1.00 20.88 164 LEU B N 1
ATOM 1286 C CA . LEU A 1 160 ? -19.037 -39.430 35.906 1.00 23.34 164 LEU B CA 1
ATOM 1287 C C . LEU A 1 160 ? -19.806 -38.248 36.474 1.00 21.42 164 LEU B C 1
ATOM 1288 O O . LEU A 1 160 ? -20.203 -38.255 37.640 1.00 19.77 164 LEU B O 1
ATOM 1293 N N . PRO A 1 161 ? -20.009 -37.215 35.648 1.00 24.50 165 PRO B N 1
ATOM 1294 C CA . PRO A 1 161 ? -20.864 -36.098 36.048 1.00 19.92 165 PRO B CA 1
ATOM 1295 C C . PRO A 1 161 ? -22.317 -36.550 36.123 1.00 20.84 165 PRO B C 1
ATOM 1296 O O . PRO A 1 161 ? -22.673 -37.527 35.478 1.00 19.91 165 PRO B O 1
ATOM 1300 N N . LYS A 1 162 ? -23.137 -35.864 36.905 1.00 19.26 166 LYS B N 1
ATOM 1301 C CA . LYS A 1 162 ? -24.549 -36.199 36.967 1.00 20.85 166 LYS B CA 1
ATOM 1302 C C . LYS A 1 162 ? -25.184 -36.031 35.580 1.00 24.47 166 LYS B C 1
ATOM 1303 O O . LYS A 1 162 ? -25.951 -36.880 35.125 1.00 22.10 166 LYS B O 1
ATOM 1309 N N . PHE A 1 163 ? -24.838 -34.936 34.910 1.00 20.23 167 PHE B N 1
ATOM 1310 C CA . PHE A 1 163 ? -25.260 -34.692 33.535 1.00 19.89 167 PHE B CA 1
ATOM 1311 C C . PHE A 1 163 ? -24.067 -34.250 32.708 1.00 21.15 167 PHE B C 1
ATOM 1312 O O . PHE A 1 163 ? -23.080 -33.753 33.248 1.00 21.58 167 PHE B O 1
ATOM 1320 N N . LYS A 1 164 ? -24.161 -34.428 31.397 1.00 18.49 168 LYS B N 1
ATOM 1321 C CA . LYS A 1 164 ? -23.097 -34.008 30.501 1.00 22.13 168 LYS B CA 1
ATOM 1322 C C . LYS A 1 164 ? -23.612 -33.142 29.355 1.00 24.46 168 LYS B C 1
ATOM 1323 O O . LYS A 1 164 ? -24.431 -33.579 28.551 1.00 19.21 168 LYS B O 1
ATOM 1329 N N . LEU A 1 165 ? -23.121 -31.907 29.309 1.00 21.98 169 LEU B N 1
ATOM 1330 C CA . LEU A 1 165 ? -23.304 -31.017 28.174 1.00 25.41 169 LEU B CA 1
ATOM 1331 C C . LEU A 1 165 ? -21.928 -30.765 27.579 1.00 29.46 169 LEU B C 1
ATOM 1332 O O . LEU A 1 165 ? -20.940 -30.746 28.304 1.00 24.24 169 LEU B O 1
ATOM 1337 N N . PRO A 1 166 ? -21.852 -30.593 26.253 1.00 28.77 170 PRO B N 1
ATOM 1338 C CA . PRO A 1 166 ? -20.552 -30.337 25.623 1.00 30.07 170 PRO B CA 1
ATOM 1339 C C . PRO A 1 166 ? -19.919 -29.040 26.119 1.00 30.10 170 PRO B C 1
ATOM 1340 O O . PRO A 1 166 ? -20.635 -28.074 26.373 1.00 29.66 170 PRO B O 1
ATOM 1344 N N . SER A 1 167 ? -18.599 -29.030 26.270 1.00 34.06 171 SER B N 1
ATOM 1345 C CA . SER A 1 167 ? -17.872 -27.794 26.547 1.00 37.00 171 SER B CA 1
ATOM 1346 C C . SER A 1 167 ? -17.386 -27.199 25.233 1.00 37.83 171 SER B C 1
ATOM 1347 O O . SER A 1 167 ? -16.620 -27.832 24.505 1.00 43.11 171 SER B O 1
ATOM 1350 N N . LEU A 1 168 ? -17.841 -25.991 24.923 1.00 38.79 172 LEU B N 1
ATOM 1351 C CA . LEU A 1 168 ? -17.561 -25.388 23.627 1.00 33.77 172 LEU B CA 1
ATOM 1352 C C . LEU A 1 168 ? -16.617 -24.197 23.719 1.00 35.62 172 LEU B C 1
ATOM 1353 O O . LEU A 1 168 ? -16.109 -23.722 22.703 1.00 33.74 172 LEU B O 1
ATOM 1358 N N . SER A 1 169 ? -16.385 -23.722 24.938 1.00 33.57 173 SER B N 1
ATOM 1359 C CA . SER A 1 169 ? -15.630 -22.490 25.149 1.00 37.62 173 SER B CA 1
ATOM 1360 C C . SER A 1 169 ? -14.168 -22.619 24.732 1.00 35.40 173 SER B C 1
ATOM 1361 O O . SER A 1 169 ? -13.527 -21.628 24.387 1.00 43.53 173 SER B O 1
ATOM 1364 N N . GLU A 1 170 ? -13.642 -23.836 24.764 1.00 36.80 174 GLU B N 1
ATOM 1365 C CA . GLU A 1 170 ? -12.239 -24.058 24.433 1.00 42.05 174 GLU B CA 1
ATOM 1366 C C . GLU A 1 170 ? -12.014 -24.430 22.963 1.00 37.77 174 GLU B C 1
ATOM 1367 O O . GLU A 1 170 ? -10.879 -24.632 22.541 1.00 42.15 174 GLU B O 1
ATOM 1373 N N . LEU A 1 171 ? -13.089 -24.514 22.186 1.00 33.85 175 LEU B N 1
ATOM 1374 C CA . LEU A 1 171 ? -12.974 -24.875 20.776 1.00 34.21 175 LEU B CA 1
ATOM 1375 C C . LEU A 1 171 ? -12.399 -23.738 19.945 1.00 36.80 175 LEU B C 1
ATOM 1376 O O . LEU A 1 171 ? -12.600 -22.562 20.265 1.00 34.10 175 LEU B O 1
ATOM 1381 N N . LYS A 1 172 ? -11.677 -24.094 18.885 1.00 28.39 176 LYS B N 1
ATOM 1382 C CA . LYS A 1 172 ? -11.159 -23.107 17.948 1.00 31.09 176 LYS B CA 1
ATOM 1383 C C . LYS A 1 172 ? -12.321 -22.364 17.320 1.00 27.01 176 LYS B C 1
ATOM 1384 O O . LYS A 1 172 ? -12.245 -21.164 17.088 1.00 27.19 176 LYS B O 1
ATOM 1390 N N . ALA A 1 173 ? -13.395 -23.099 17.051 1.00 27.57 177 ALA B N 1
ATOM 1391 C CA . ALA A 1 173 ? -14.599 -22.539 16.455 1.00 31.90 177 ALA B CA 1
ATOM 1392 C C . ALA A 1 173 ? -15.187 -21.430 17.320 1.00 31.25 177 ALA B C 1
ATOM 1393 O O . ALA A 1 173 ? -15.710 -20.444 16.806 1.00 31.02 177 ALA B O 1
ATOM 1395 N N . PHE A 1 174 ? -15.094 -21.592 18.634 1.00 29.10 178 PHE B N 1
ATOM 1396 C CA . PHE A 1 174 ? -15.561 -20.560 19.553 1.00 30.89 178 PHE B CA 1
ATOM 1397 C C . PHE A 1 174 ? -14.652 -19.339 19.496 1.00 33.55 178 PHE B C 1
ATOM 1398 O O . PHE A 1 174 ? -15.122 -18.198 19.495 1.00 32.92 178 PHE B O 1
ATOM 1406 N N . GLU A 1 175 ? -13.346 -19.587 19.487 1.00 30.04 179 GLU B N 1
ATOM 1407 C CA . GLU A 1 175 ? -12.359 -18.515 19.449 1.00 31.65 179 GLU B CA 1
ATOM 1408 C C . GLU A 1 175 ? -12.440 -17.695 18.161 1.00 31.18 179 GLU B C 1
ATOM 1409 O O . GLU A 1 175 ? -12.188 -16.490 18.166 1.00 36.45 179 GLU B O 1
ATOM 1415 N N . LYS A 1 176 ? -12.813 -18.342 17.063 1.00 27.85 180 LYS B N 1
ATOM 1416 C CA . LYS A 1 176 ? -12.905 -17.659 15.779 1.00 30.11 180 LYS B CA 1
ATOM 1417 C C . LYS A 1 176 ? -14.254 -16.954 15.605 1.00 35.13 180 LYS B C 1
ATOM 1418 O O . LYS A 1 176 ? -14.517 -16.357 14.562 1.00 36.66 180 LYS B O 1
ATOM 1424 N N . GLY A 1 177 ? -15.105 -17.028 16.625 1.00 31.35 181 GLY B N 1
ATOM 1425 C CA . GLY A 1 177 ? -16.363 -16.301 16.623 1.00 28.19 181 GLY B CA 1
ATOM 1426 C C . GLY A 1 177 ? -17.441 -16.926 15.755 1.00 30.23 181 GLY B C 1
ATOM 1427 O O . GLY A 1 177 ? -18.338 -16.231 15.272 1.00 28.62 181 GLY B O 1
ATOM 1428 N N . TYR A 1 178 ? -17.367 -18.239 15.564 1.00 30.35 182 TYR B N 1
ATOM 1429 C CA . TYR A 1 178 ? -18.298 -18.940 14.684 1.00 29.52 182 TYR B CA 1
ATOM 1430 C C . TYR A 1 178 ? -19.683 -19.118 15.301 1.00 26.33 182 TYR B C 1
ATOM 1431 O O . TYR A 1 178 ? -20.661 -19.328 14.584 1.00 23.00 182 TYR B O 1
ATOM 1440 N N . PHE A 1 179 ? -19.770 -19.040 16.624 1.00 24.75 183 PHE B N 1
ATOM 1441 C CA . PHE A 1 179 ? -21.049 -19.241 17.297 1.00 26.43 183 PHE B CA 1
ATOM 1442 C C . PHE A 1 179 ? -21.103 -18.599 18.677 1.00 25.17 183 PHE B C 1
ATOM 1443 O O . PHE A 1 179 ? -20.086 -18.180 19.232 1.00 24.77 183 PHE B O 1
ATOM 1451 N N . TYR A 1 180 ? -22.312 -18.531 19.222 1.00 26.35 184 TYR B N 1
ATOM 1452 C CA . TYR A 1 180 ? -22.538 -17.959 20.541 1.00 22.89 184 TYR B CA 1
ATOM 1453 C C . TYR A 1 180 ? -23.578 -18.791 21.282 1.00 21.82 184 TYR B C 1
ATOM 1454 O O . TYR A 1 180 ? -24.733 -18.869 20.856 1.00 23.31 184 TYR B O 1
ATOM 1463 N N . PRO A 1 181 ? -23.165 -19.439 22.379 1.00 21.27 185 PRO B N 1
ATOM 1464 C CA . PRO A 1 181 ? -24.095 -20.258 23.164 1.00 22.99 185 PRO B CA 1
ATOM 1465 C C . PRO A 1 181 ? -25.245 -19.405 23.700 1.00 23.58 185 PRO B C 1
ATOM 1466 O O . PRO A 1 181 ? -25.007 -18.370 24.312 1.00 21.80 185 PRO B O 1
ATOM 1470 N N . GLN A 1 182 ? -26.474 -19.840 23.442 1.00 24.63 186 GLN B N 1
ATOM 1471 C CA . GLN A 1 182 ? -27.661 -19.037 23.694 1.00 21.96 186 GLN B CA 1
ATOM 1472 C C . GLN A 1 182 ? -28.891 -19.934 23.618 1.00 23.39 186 GLN B C 1
ATOM 1473 O O . GLN A 1 182 ? -28.984 -20.780 22.731 1.00 25.44 186 GLN B O 1
ATOM 1479 N N . GLY A 1 183 ? -29.830 -19.757 24.540 1.00 20.77 187 GLY B N 1
ATOM 1480 C CA . GLY A 1 183 ? -31.004 -20.610 24.586 1.00 19.15 187 GLY B CA 1
ATOM 1481 C C . GLY A 1 183 ? -31.959 -20.369 23.431 1.00 22.45 187 GLY B C 1
ATOM 1482 O O . GLY A 1 183 ? -31.955 -19.295 22.828 1.00 23.00 187 GLY B O 1
ATOM 1483 N N . LEU A 1 184 ? -32.771 -21.377 23.119 1.00 20.01 188 LEU B N 1
ATOM 1484 C CA . LEU A 1 184 ? -33.772 -21.267 22.061 1.00 23.15 188 LEU B CA 1
ATOM 1485 C C . LEU A 1 184 ? -34.731 -20.085 22.310 1.00 22.06 188 LEU B C 1
ATOM 1486 O O . LEU A 1 184 ? -34.916 -19.260 21.418 1.00 20.11 188 LEU B O 1
ATOM 1491 N N . PRO A 1 185 ? -35.334 -19.985 23.516 1.00 23.31 189 PRO B N 1
ATOM 1492 C CA . PRO A 1 185 ? -36.219 -18.830 23.724 1.00 20.86 189 PRO B CA 1
ATOM 1493 C C . PRO A 1 185 ? -35.534 -17.473 23.502 1.00 21.98 189 PRO B C 1
ATOM 1494 O O . PRO A 1 185 ? -36.145 -16.578 22.914 1.00 18.45 189 PRO B O 1
ATOM 1498 N N . SER A 1 186 ? -34.283 -17.332 23.934 1.00 20.81 190 SER B N 1
ATOM 1499 C CA . SER A 1 186 ? -33.563 -16.075 23.734 1.00 19.22 190 SER B CA 1
ATOM 1500 C C . SER A 1 186 ? -33.365 -15.754 22.252 1.00 24.72 190 SER B C 1
ATOM 1501 O O . SER A 1 186 ? -33.435 -14.591 21.850 1.00 23.68 190 SER B O 1
ATOM 1504 N N . MET A 1 187 ? -33.127 -16.786 21.443 1.00 20.61 191 MET B N 1
ATOM 1505 C CA . MET A 1 187 ? -32.971 -16.609 20.006 1.00 18.11 191 MET B CA 1
ATOM 1506 C C . MET A 1 187 ? -34.284 -16.216 19.330 1.00 22.33 191 MET B C 1
ATOM 1507 O O . MET A 1 187 ? -34.307 -15.360 18.448 1.00 24.18 191 MET B O 1
ATOM 1512 N N . VAL A 1 188 ? -35.374 -16.852 19.743 1.00 19.75 192 VAL B N 1
ATOM 1513 C CA . VAL A 1 188 ? -36.702 -16.499 19.254 1.00 21.37 192 VAL B CA 1
ATOM 1514 C C . VAL A 1 188 ? -36.998 -15.023 19.524 1.00 24.12 192 VAL B C 1
ATOM 1515 O O . VAL A 1 188 ? -37.590 -14.333 18.691 1.00 23.79 192 VAL B O 1
ATOM 1519 N N . THR A 1 189 ? -36.568 -14.542 20.687 1.00 24.70 193 THR B N 1
ATOM 1520 C CA . THR A 1 189 ? -36.790 -13.153 21.086 1.00 22.77 193 THR B CA 1
ATOM 1521 C C . THR A 1 189 ? -36.290 -12.155 20.036 1.00 25.50 193 THR B C 1
ATOM 1522 O O . THR A 1 189 ? -37.040 -11.283 19.599 1.00 25.53 193 THR B O 1
ATOM 1526 N N . ALA A 1 190 ? -35.034 -12.293 19.621 1.00 26.01 194 ALA B N 1
ATOM 1527 C CA . ALA A 1 190 ? -34.453 -11.380 18.635 1.00 23.93 194 ALA B CA 1
ATOM 1528 C C . ALA A 1 190 ? -35.155 -11.489 17.283 1.00 26.10 194 ALA B C 1
ATOM 1529 O O . ALA A 1 190 ? -35.344 -10.491 16.588 1.00 28.12 194 ALA B O 1
ATOM 1531 N N . ARG A 1 191 ? -35.533 -12.706 16.911 1.00 23.68 195 ARG B N 1
ATOM 1532 C CA . ARG A 1 191 ? -36.290 -12.925 15.682 1.00 25.99 195 ARG B CA 1
ATOM 1533 C C . ARG A 1 191 ? -37.643 -12.214 15.715 1.00 26.21 195 ARG B C 1
ATOM 1534 O O . ARG A 1 191 ? -38.026 -11.530 14.765 1.00 22.67 195 ARG B O 1
ATOM 1542 N N . VAL A 1 192 ? -38.355 -12.385 16.821 1.00 25.36 196 VAL B N 1
ATOM 1543 C CA . VAL A 1 192 ? -39.686 -11.821 16.995 1.00 27.86 196 VAL B CA 1
ATOM 1544 C C . VAL A 1 192 ? -39.655 -10.286 16.973 1.00 26.50 196 VAL B C 1
ATOM 1545 O O . VAL A 1 192 ? -40.652 -9.638 16.663 1.00 27.93 196 VAL B O 1
ATOM 1549 N N . LEU A 1 193 ? -38.484 -9.714 17.229 1.00 28.72 197 LEU B N 1
ATOM 1550 C CA . LEU A 1 193 ? -38.305 -8.270 17.139 1.00 24.77 197 LEU B CA 1
ATOM 1551 C C . LEU A 1 193 ? -38.317 -7.794 15.688 1.00 28.74 197 LEU B C 1
ATOM 1552 O O . LEU A 1 193 ? -38.700 -6.656 15.404 1.00 26.32 197 LEU B O 1
ATOM 1557 N N . GLU A 1 194 ? -37.911 -8.682 14.782 1.00 29.62 198 GLU B N 1
ATOM 1558 C CA . GLU A 1 194 ? -37.819 -8.384 13.352 1.00 28.91 198 GLU B CA 1
ATOM 1559 C C . GLU A 1 194 ? -37.079 -7.077 13.065 1.00 29.09 198 GLU B C 1
ATOM 1560 O O . GLU A 1 194 ? -37.651 -6.159 12.479 1.00 27.96 198 GLU B O 1
ATOM 1566 N N . PRO A 1 195 ? -35.807 -6.984 13.479 1.00 31.30 199 PRO B N 1
ATOM 1567 C CA . PRO A 1 195 ? -35.090 -5.726 13.254 1.00 31.30 199 PRO B CA 1
ATOM 1568 C C . PRO A 1 195 ? -34.847 -5.460 11.774 1.00 32.29 199 PRO B C 1
ATOM 1569 O O . PRO A 1 195 ? -34.549 -6.386 11.026 1.00 32.62 199 PRO B O 1
ATOM 1573 N N . LYS A 1 196 ? -34.960 -4.199 11.370 1.00 39.44 200 LYS B N 1
ATOM 1574 C CA . LYS A 1 196 ? -34.692 -3.800 9.993 1.00 37.78 200 LYS B CA 1
ATOM 1575 C C . LYS A 1 196 ? -33.518 -2.831 9.980 1.00 39.95 200 LYS B C 1
ATOM 1576 O O . LYS A 1 196 ? -33.329 -2.069 10.930 1.00 38.21 200 LYS B O 1
ATOM 1582 N N . GLU A 1 197 ? -32.726 -2.877 8.913 1.00 40.22 201 GLU B N 1
ATOM 1583 C CA . GLU A 1 197 ? -31.551 -2.015 8.764 1.00 45.40 201 GLU B CA 1
ATOM 1584 C C . GLU A 1 197 ? -31.889 -0.526 8.932 1.00 44.80 201 GLU B C 1
ATOM 1585 O O . GLU A 1 197 ? -31.043 0.274 9.335 1.00 43.32 201 GLU B O 1
ATOM 1591 N N . ASP A 1 198 ? -33.140 -0.170 8.657 1.00 43.59 202 ASP B N 1
ATOM 1592 C CA . ASP A 1 198 ? -33.593 1.211 8.773 1.00 46.31 202 ASP B CA 1
ATOM 1593 C C . ASP A 1 198 ? -33.927 1.594 10.212 1.00 50.03 202 ASP B C 1
ATOM 1594 O O . ASP A 1 198 ? -33.809 2.760 10.593 1.00 52.82 202 ASP B O 1
ATOM 1599 N N . ASP A 1 199 ? -34.352 0.612 11.004 1.00 43.70 203 ASP B N 1
ATOM 1600 C CA . ASP A 1 199 ? -34.880 0.878 12.339 1.00 36.96 203 ASP B CA 1
ATOM 1601 C C . ASP A 1 199 ? -33.864 1.551 13.247 1.00 40.05 203 ASP B C 1
ATOM 1602 O O . ASP A 1 199 ? -32.686 1.190 13.262 1.00 38.37 203 ASP B O 1
ATOM 1607 N N . VAL A 1 200 ? -34.331 2.532 14.010 1.00 39.86 204 VAL B N 1
ATOM 1608 C CA . VAL A 1 200 ? -33.594 2.976 15.181 1.00 38.92 204 VAL B CA 1
ATOM 1609 C C . VAL A 1 200 ? -33.841 1.932 16.262 1.00 33.28 204 VAL B C 1
ATOM 1610 O O . VAL A 1 200 ? -34.988 1.662 16.617 1.00 32.58 204 VAL B O 1
ATOM 1614 N N . ILE A 1 201 ? -32.767 1.332 16.766 1.00 32.03 205 ILE B N 1
ATOM 1615 C CA . ILE A 1 201 ? -32.880 0.145 17.612 1.00 31.37 205 ILE B CA 1
ATOM 1616 C C . ILE A 1 201 ? -32.173 0.308 18.949 1.00 31.96 205 ILE B C 1
ATOM 1617 O O . ILE A 1 201 ? -31.015 0.721 19.002 1.00 38.69 205 ILE B O 1
ATOM 1622 N N . ILE A 1 202 ? -32.871 -0.017 20.033 1.00 32.48 206 ILE B N 1
ATOM 1623 C CA . ILE A 1 202 ? -32.277 0.072 21.359 1.00 30.10 206 ILE B CA 1
ATOM 1624 C C . ILE A 1 202 ? -32.428 -1.213 22.166 1.00 32.17 206 ILE B C 1
ATOM 1625 O O . ILE A 1 202 ? -33.538 -1.705 22.368 1.00 30.08 206 ILE B O 1
ATOM 1630 N N . ASP A 1 203 ? -31.297 -1.746 22.615 1.00 31.41 207 ASP B N 1
ATOM 1631 C CA . ASP A 1 203 ? -31.258 -2.828 23.595 1.00 32.18 207 ASP B CA 1
ATOM 1632 C C . ASP A 1 203 ? -30.881 -2.209 24.941 1.00 29.84 207 ASP B C 1
ATOM 1633 O O . ASP A 1 203 ? -29.728 -1.839 25.147 1.00 28.87 207 ASP B O 1
ATOM 1638 N N . MET A 1 204 ? -31.842 -2.085 25.854 1.00 29.38 208 MET B N 1
ATOM 1639 C CA . MET A 1 204 ? -31.618 -1.249 27.034 1.00 34.15 208 MET B CA 1
ATOM 1640 C C . MET A 1 204 ? -31.113 -2.019 28.245 1.00 37.95 208 MET B C 1
ATOM 1641 O O . MET A 1 204 ? -30.834 -1.430 29.284 1.00 38.59 208 MET B O 1
ATOM 1646 N N . ALA A 1 205 ? -30.983 -3.331 28.104 1.00 34.55 209 ALA B N 1
ATOM 1647 C CA . ALA A 1 205 ? -30.302 -4.146 29.098 1.00 32.15 209 ALA B CA 1
ATOM 1648 C C . ALA A 1 205 ? -29.557 -5.230 28.344 1.00 31.02 209 ALA B C 1
ATOM 1649 O O . ALA A 1 205 ? -29.988 -6.384 28.306 1.00 31.43 209 ALA B O 1
ATOM 1651 N N . ALA A 1 206 ? -28.429 -4.854 27.751 1.00 29.90 210 ALA B N 1
ATOM 1652 C CA . ALA A 1 206 ? -27.891 -5.596 26.618 1.00 29.51 210 ALA B CA 1
ATOM 1653 C C . ALA A 1 206 ? -26.761 -6.559 26.954 1.00 27.12 210 ALA B C 1
ATOM 1654 O O . ALA A 1 206 ? -26.593 -7.558 26.262 1.00 27.08 210 ALA B O 1
ATOM 1656 N N . ALA A 1 207 ? -26.002 -6.282 28.011 1.00 27.48 211 ALA B N 1
ATOM 1657 C CA . ALA A 1 207 ? -24.819 -7.086 28.317 1.00 30.48 211 ALA B CA 1
ATOM 1658 C C . ALA A 1 207 ? -25.204 -8.445 28.898 1.00 31.27 211 ALA B C 1
ATOM 1659 O O . ALA A 1 207 ? -26.185 -8.544 29.632 1.00 26.25 211 ALA B O 1
ATOM 1661 N N . PRO A 1 208 ? -24.420 -9.500 28.588 1.00 29.94 212 PRO B N 1
ATOM 1662 C CA . PRO A 1 208 ? -23.169 -9.504 27.813 1.00 27.66 212 PRO B CA 1
ATOM 1663 C C . PRO A 1 208 ? -23.324 -9.418 26.285 1.00 29.58 212 PRO B C 1
ATOM 1664 O O . PRO A 1 208 ? -22.318 -9.487 25.579 1.00 27.25 212 PRO B O 1
ATOM 1668 N N . GLY A 1 209 ? -24.544 -9.272 25.782 1.00 27.80 213 GLY B N 1
ATOM 1669 C CA . GLY A 1 209 ? -24.734 -8.988 24.368 1.00 24.81 213 GLY B CA 1
ATOM 1670 C C . GLY A 1 209 ? -25.213 -10.151 23.524 1.00 26.10 213 GLY B C 1
ATOM 1671 O O . GLY A 1 209 ? -25.055 -10.139 22.301 1.00 28.06 213 GLY B O 1
ATOM 1672 N N . GLY A 1 210 ? -25.794 -11.154 24.175 1.00 23.34 214 GLY B N 1
ATOM 1673 C CA . GLY A 1 210 ? -26.371 -12.289 23.480 1.00 23.43 214 GLY B CA 1
ATOM 1674 C C . GLY A 1 210 ? -27.397 -11.879 22.441 1.00 24.62 214 GLY B C 1
ATOM 1675 O O . GLY A 1 210 ? -27.274 -12.207 21.265 1.00 22.70 214 GLY B O 1
ATOM 1676 N N . LYS A 1 211 ? -28.412 -11.142 22.871 1.00 24.00 215 LYS B N 1
ATOM 1677 C CA . LYS A 1 211 ? -29.473 -10.740 21.962 1.00 25.13 215 LYS B CA 1
ATOM 1678 C C . LYS A 1 211 ? -29.034 -9.575 21.089 1.00 25.51 215 LYS B C 1
ATOM 1679 O O . LYS A 1 211 ? -29.513 -9.423 19.968 1.00 24.30 215 LYS B O 1
ATOM 1685 N N . THR A 1 212 ? -28.128 -8.748 21.596 1.00 21.88 216 THR B N 1
ATOM 1686 C CA . THR A 1 212 ? -27.645 -7.626 20.799 1.00 26.86 216 THR B CA 1
ATOM 1687 C C . THR A 1 212 ? -26.900 -8.101 19.551 1.00 25.70 216 THR B C 1
ATOM 1688 O O . THR A 1 212 ? -27.150 -7.621 18.444 1.00 28.36 216 THR B O 1
ATOM 1692 N N . THR A 1 213 ? -25.997 -9.057 19.733 1.00 26.26 217 THR B N 1
ATOM 1693 C CA . THR A 1 213 ? -25.183 -9.546 18.627 1.00 29.63 217 THR B CA 1
ATOM 1694 C C . THR A 1 213 ? -26.017 -10.368 17.644 1.00 27.20 217 THR B C 1
ATOM 1695 O O . THR A 1 213 ? -25.709 -10.424 16.456 1.00 26.72 217 THR B O 1
ATOM 1699 N N . HIS A 1 214 ? -27.077 -10.995 18.141 1.00 28.14 218 HIS B N 1
ATOM 1700 C CA . HIS A 1 214 ? -28.014 -11.702 17.277 1.00 26.44 218 HIS B CA 1
ATOM 1701 C C . HIS A 1 214 ? -28.723 -10.721 16.340 1.00 27.40 218 HIS B C 1
ATOM 1702 O O . HIS A 1 214 ? -28.870 -10.986 15.147 1.00 25.43 218 HIS B O 1
ATOM 1709 N N . ILE A 1 215 ? -29.153 -9.585 16.885 1.00 26.80 219 ILE B N 1
ATOM 1710 C CA . ILE A 1 215 ? -29.740 -8.516 16.079 1.00 24.24 219 ILE B CA 1
ATOM 1711 C C . ILE A 1 215 ? -28.755 -8.053 15.011 1.00 24.05 219 ILE B C 1
ATOM 1712 O O . ILE A 1 215 ? -29.124 -7.817 13.856 1.00 24.30 219 ILE B O 1
ATOM 1717 N N . ALA A 1 216 ? -27.494 -7.939 15.409 1.00 26.55 220 ALA B N 1
ATOM 1718 C CA . ALA A 1 216 ? -26.437 -7.486 14.513 1.00 31.69 220 ALA B CA 1
ATOM 1719 C C . ALA A 1 216 ? -26.267 -8.406 13.304 1.00 30.73 220 ALA B C 1
ATOM 1720 O O . ALA A 1 216 ? -26.064 -7.930 12.189 1.00 31.64 220 ALA B O 1
ATOM 1722 N N . GLN A 1 217 ? -26.359 -9.716 13.513 1.00 29.59 221 GLN B N 1
ATOM 1723 C CA . GLN A 1 217 ? -26.209 -10.648 12.395 1.00 28.67 221 GLN B CA 1
ATOM 1724 C C . GLN A 1 217 ? -27.485 -10.710 11.551 1.00 28.86 221 GLN B C 1
ATOM 1725 O O . GLN A 1 217 ? -27.420 -10.938 10.345 1.00 28.40 221 GLN B O 1
ATOM 1731 N N . LEU A 1 218 ? -28.641 -10.502 12.175 1.00 25.70 222 LEU B N 1
ATOM 1732 C CA . LEU A 1 218 ? -29.889 -10.395 11.421 1.00 29.80 222 LEU B CA 1
ATOM 1733 C C . LEU A 1 218 ? -29.880 -9.154 10.532 1.00 30.60 222 LEU B C 1
ATOM 1734 O O . LEU A 1 218 ? -30.486 -9.141 9.458 1.00 32.12 222 LEU B O 1
ATOM 1739 N N . LEU A 1 219 ? -29.198 -8.109 10.994 1.00 33.10 223 LEU B N 1
ATOM 1740 C CA . LEU A 1 219 ? -29.035 -6.884 10.216 1.00 34.69 223 LEU B CA 1
ATOM 1741 C C . LEU A 1 219 ? -27.897 -7.020 9.212 1.00 38.43 223 LEU B C 1
ATOM 1742 O O . LEU A 1 219 ? -27.708 -6.156 8.355 1.00 36.65 223 LEU B O 1
ATOM 1747 N N . GLU A 1 220 ? -27.143 -8.109 9.344 1.00 35.13 224 GLU B N 1
ATOM 1748 C CA . GLU A 1 220 ? -25.971 -8.380 8.518 1.00 34.53 224 GLU B CA 1
ATOM 1749 C C . GLU A 1 220 ? -24.969 -7.245 8.667 1.00 35.73 224 GLU B C 1
ATOM 1750 O O . GLU A 1 220 ? -24.387 -6.773 7.693 1.00 38.11 224 GLU B O 1
ATOM 1756 N N . ASN A 1 221 ? -24.780 -6.829 9.916 1.00 36.08 225 ASN B N 1
ATOM 1757 C CA . ASN A 1 221 ? -23.847 -5.770 10.289 1.00 40.71 225 ASN B CA 1
ATOM 1758 C C . ASN A 1 221 ? -24.156 -4.413 9.654 1.00 37.16 225 ASN B C 1
ATOM 1759 O O . ASN A 1 221 ? -23.295 -3.537 9.614 1.00 37.14 225 ASN B O 1
ATOM 1764 N N . LYS A 1 222 ? -25.378 -4.242 9.158 1.00 33.22 226 LYS B N 1
ATOM 1765 C CA . LYS A 1 222 ? -25.813 -2.940 8.657 1.00 41.47 226 LYS B CA 1
ATOM 1766 C C . LYS A 1 222 ? -26.571 -2.168 9.739 1.00 43.75 226 LYS B C 1
ATOM 1767 O O . LYS A 1 222 ? -26.964 -2.735 10.756 1.00 39.17 226 LYS B O 1
ATOM 1773 N N . GLY A 1 223 ? -26.815 -0.885 9.496 1.00 44.14 227 GLY B N 1
ATOM 1774 C CA . GLY A 1 223 ? -27.528 -0.059 10.453 1.00 39.33 227 GLY B CA 1
ATOM 1775 C C . GLY A 1 223 ? -26.737 0.225 11.716 1.00 34.47 227 GLY B C 1
ATOM 1776 O O . GLY A 1 223 ? -25.505 0.217 11.714 1.00 31.25 227 GLY B O 1
ATOM 1777 N N . GLU A 1 224 ? -27.451 0.500 12.801 1.00 37.19 228 GLU B N 1
ATOM 1778 C CA . GLU A 1 224 ? -26.812 0.729 14.090 1.00 37.49 228 GLU B CA 1
ATOM 1779 C C . GLU A 1 224 ? -27.691 0.200 15.216 1.00 37.54 228 GLU B C 1
ATOM 1780 O O . GLU A 1 224 ? -28.919 0.309 15.167 1.00 34.10 228 GLU B O 1
ATOM 1786 N N . ILE A 1 225 ? -27.051 -0.395 16.217 1.00 34.27 229 ILE B N 1
ATOM 1787 C CA . ILE A 1 225 ? -27.745 -0.858 17.407 1.00 33.43 229 ILE B CA 1
ATOM 1788 C C . ILE A 1 225 ? -27.189 -0.139 18.623 1.00 33.78 229 ILE B C 1
ATOM 1789 O O . ILE A 1 225 ? -25.979 -0.138 18.860 1.00 34.39 229 ILE B O 1
ATOM 1794 N N . ILE A 1 226 ? -28.072 0.485 19.388 1.00 32.23 230 ILE B N 1
ATOM 1795 C CA . ILE A 1 226 ? -27.669 1.115 20.631 1.00 32.29 230 ILE B CA 1
ATOM 1796 C C . ILE A 1 226 ? -27.865 0.141 21.774 1.00 29.90 230 ILE B C 1
ATOM 1797 O O . ILE A 1 226 ? -28.981 -0.313 22.023 1.00 31.47 230 ILE B O 1
ATOM 1802 N N . ALA A 1 227 ? -26.778 -0.178 22.467 1.00 30.13 231 ALA B N 1
ATOM 1803 C CA . ALA A 1 227 ? -26.819 -1.182 23.521 1.00 32.41 231 ALA B CA 1
ATOM 1804 C C . ALA A 1 227 ? -26.482 -0.582 24.875 1.00 33.92 231 ALA B C 1
ATOM 1805 O O . ALA A 1 227 ? -25.399 -0.036 25.077 1.00 37.48 231 ALA B O 1
ATOM 1807 N N . ILE A 1 228 ? -27.423 -0.695 25.804 1.00 36.53 232 ILE B N 1
ATOM 1808 C CA . ILE A 1 228 ? -27.295 -0.065 27.110 1.00 32.14 232 ILE B CA 1
ATOM 1809 C C . ILE A 1 228 ? -27.087 -1.092 28.212 1.00 28.73 232 ILE B C 1
ATOM 1810 O O . ILE A 1 228 ? -27.734 -2.134 28.218 1.00 35.53 232 ILE B O 1
ATOM 1815 N N . ASP A 1 229 ? -26.194 -0.792 29.147 1.00 31.10 233 ASP B N 1
ATOM 1816 C CA . ASP A 1 229 ? -26.097 -1.562 30.379 1.00 35.53 233 ASP B CA 1
ATOM 1817 C C . ASP A 1 229 ? -25.471 -0.717 31.481 1.00 36.85 233 ASP B C 1
ATOM 1818 O O . ASP A 1 229 ? -24.669 0.173 31.207 1.00 41.56 233 ASP B O 1
ATOM 1823 N N . LYS A 1 230 ? -25.840 -1.000 32.725 1.00 33.93 234 LYS B N 1
ATOM 1824 C CA . LYS A 1 230 ? -25.319 -0.251 33.862 1.00 41.82 234 LYS B CA 1
ATOM 1825 C C . LYS A 1 230 ? -23.966 -0.782 34.326 1.00 42.35 234 LYS B C 1
ATOM 1826 O O . LYS A 1 230 ? -23.157 -0.039 34.881 1.00 43.72 234 LYS B O 1
ATOM 1832 N N . SER A 1 231 ? -23.715 -2.062 34.074 1.00 40.63 235 SER B N 1
ATOM 1833 C CA . SER A 1 231 ? -22.512 -2.718 34.579 1.00 41.44 235 SER B CA 1
ATOM 1834 C C . SER A 1 231 ? -21.343 -2.542 33.618 1.00 45.51 235 SER B C 1
ATOM 1835 O O . SER A 1 231 ? -21.423 -2.931 32.452 1.00 41.56 235 SER B O 1
ATOM 1838 N N . LYS A 1 232 ? -20.252 -1.968 34.115 1.00 47.31 236 LYS B N 1
ATOM 1839 C CA . LYS A 1 232 ? -19.082 -1.724 33.279 1.00 49.34 236 LYS B CA 1
ATOM 1840 C C . LYS A 1 232 ? -18.353 -3.025 32.961 1.00 45.45 236 LYS B C 1
ATOM 1841 O O . LYS A 1 232 ? -17.820 -3.195 31.862 1.00 43.39 236 LYS B O 1
ATOM 1847 N N . ASN A 1 233 ? -18.333 -3.939 33.927 1.00 45.57 237 ASN B N 1
ATOM 1848 C CA . ASN A 1 233 ? -17.694 -5.237 33.745 1.00 45.39 237 ASN B CA 1
ATOM 1849 C C . ASN A 1 233 ? -18.422 -6.085 32.708 1.00 46.72 237 ASN B C 1
ATOM 1850 O O . ASN A 1 233 ? -17.800 -6.666 31.817 1.00 43.11 237 ASN B O 1
ATOM 1855 N N . ARG A 1 234 ? -19.742 -6.163 32.838 1.00 41.64 238 ARG B N 1
ATOM 1856 C CA . ARG A 1 234 ? -20.552 -6.885 31.868 1.00 42.91 238 ARG B CA 1
ATOM 1857 C C . ARG A 1 234 ? -20.472 -6.218 30.493 1.00 42.15 238 ARG B C 1
ATOM 1858 O O . ARG A 1 234 ? -20.525 -6.894 29.465 1.00 36.63 238 ARG B O 1
ATOM 1866 N N . LEU A 1 235 ? -20.333 -4.897 30.475 1.00 40.09 239 LEU B N 1
ATOM 1867 C CA . LEU A 1 235 ? -20.077 -4.188 29.225 1.00 39.53 239 LEU B CA 1
ATOM 1868 C C . LEU A 1 235 ? -18.690 -4.515 28.678 1.00 36.74 239 LEU B C 1
ATOM 1869 O O . LEU A 1 235 ? -18.496 -4.599 27.470 1.00 39.94 239 LEU B O 1
ATOM 1874 N N . ARG A 1 236 ? -17.725 -4.680 29.574 1.00 42.44 240 ARG B N 1
ATOM 1875 C CA . ARG A 1 236 ? -16.379 -5.088 29.182 1.00 42.19 240 ARG B CA 1
ATOM 1876 C C . ARG A 1 236 ? -16.396 -6.468 28.523 1.00 43.11 240 ARG B C 1
ATOM 1877 O O . ARG A 1 236 ? -15.714 -6.699 27.524 1.00 40.73 240 ARG B O 1
ATOM 1885 N N . LYS A 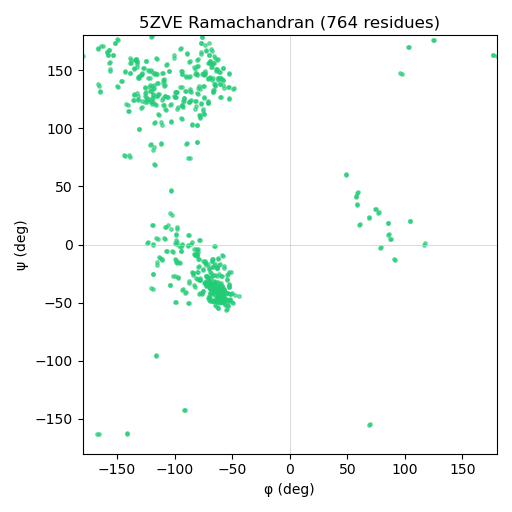1 237 ? -17.164 -7.389 29.098 1.00 41.40 241 LYS B N 1
ATOM 1886 C CA . LYS A 1 237 ? -17.343 -8.704 28.501 1.00 35.70 241 LYS B CA 1
ATOM 1887 C C . LYS A 1 237 ? -18.044 -8.582 27.154 1.00 38.29 241 LYS B C 1
ATOM 1888 O O . LYS A 1 237 ? -17.743 -9.322 26.213 1.00 37.58 241 LYS B O 1
ATOM 1894 N N . MET A 1 238 ? -18.975 -7.638 27.064 1.00 35.36 242 MET B N 1
ATOM 1895 C CA . MET A 1 238 ? -19.723 -7.425 25.833 1.00 33.13 242 MET B CA 1
ATOM 1896 C C . MET A 1 238 ? -18.819 -6.912 24.716 1.00 35.71 242 MET B C 1
ATOM 1897 O O . MET A 1 238 ? -18.991 -7.281 23.552 1.00 35.12 242 MET B O 1
ATOM 1902 N N . GLU A 1 239 ? -17.856 -6.065 25.075 1.00 34.82 243 GLU B N 1
ATOM 1903 C CA . GLU A 1 239 ? -16.870 -5.573 24.114 1.00 40.97 243 GLU B CA 1
ATOM 1904 C C . GLU A 1 239 ? -16.065 -6.722 23.509 1.00 33.19 243 GLU B C 1
ATOM 1905 O O . GLU A 1 239 ? -15.798 -6.740 22.308 1.00 32.14 243 GLU B O 1
ATOM 1911 N N . GLU A 1 240 ? -15.681 -7.674 24.352 1.00 33.50 244 GLU B N 1
ATOM 1912 C CA . GLU A 1 240 ? -14.924 -8.835 23.902 1.00 36.84 244 GLU B CA 1
ATOM 1913 C C . GLU A 1 240 ? -15.775 -9.722 23.002 1.00 37.32 244 GLU B C 1
ATOM 1914 O O . GLU A 1 240 ? -15.301 -10.221 21.982 1.00 38.19 244 GLU B O 1
ATOM 1920 N N . ASN A 1 241 ? -17.037 -9.902 23.385 1.00 37.64 245 ASN B N 1
ATOM 1921 C CA . ASN A 1 241 ? -17.979 -10.680 22.591 1.00 33.43 245 ASN B CA 1
ATOM 1922 C C . ASN A 1 241 ? -18.195 -10.078 21.212 1.00 37.23 245 ASN B C 1
ATOM 1923 O O . ASN A 1 241 ? -18.264 -10.797 20.217 1.00 39.19 245 ASN B O 1
ATOM 1928 N N . ILE A 1 242 ? -18.292 -8.754 21.162 1.00 33.68 246 ILE B N 1
ATOM 1929 C CA . ILE A 1 242 ? -18.491 -8.038 19.912 1.00 33.43 246 ILE B CA 1
ATOM 1930 C C . ILE A 1 242 ? -17.303 -8.231 18.971 1.00 36.94 246 ILE B C 1
ATOM 1931 O O . ILE A 1 242 ? -17.473 -8.534 17.784 1.00 39.65 246 ILE B O 1
ATOM 1936 N N . LYS A 1 243 ? -16.102 -8.068 19.514 1.00 33.01 247 LYS B N 1
ATOM 1937 C CA . LYS A 1 243 ? -14.879 -8.229 18.741 1.00 37.47 247 LYS B CA 1
ATOM 1938 C C . LYS A 1 243 ? -14.717 -9.646 18.200 1.00 36.11 247 LYS B C 1
ATOM 1939 O O . LYS A 1 243 ? -14.358 -9.841 17.041 1.00 34.48 247 LYS B O 1
ATOM 1945 N N . ARG A 1 244 ? -14.987 -10.627 19.052 1.00 33.40 248 ARG B N 1
ATOM 1946 C CA . ARG A 1 244 ? -14.815 -12.026 18.690 1.00 35.44 248 ARG B CA 1
ATOM 1947 C C . ARG A 1 244 ? -15.812 -12.454 17.611 1.00 34.89 248 ARG B C 1
ATOM 1948 O O . ARG A 1 244 ? -15.474 -13.208 16.697 1.00 28.76 248 ARG B O 1
ATOM 1956 N N . LEU A 1 245 ? -17.040 -11.963 17.722 1.00 31.76 249 LEU B N 1
ATOM 1957 C CA . LEU A 1 245 ? -18.095 -12.316 16.783 1.00 33.08 249 LEU B CA 1
ATOM 1958 C C . LEU A 1 245 ? -18.011 -11.514 15.490 1.00 31.66 249 LEU B C 1
ATOM 1959 O O . LEU A 1 245 ? -18.711 -11.813 14.527 1.00 29.80 249 LEU B O 1
ATOM 1964 N N . GLY A 1 246 ? -17.151 -10.500 15.470 1.00 34.53 250 GLY B N 1
ATOM 1965 C CA . GLY A 1 246 ? -17.011 -9.649 14.301 1.00 31.68 250 GLY B CA 1
ATOM 1966 C C . GLY A 1 246 ? -18.164 -8.678 14.118 1.00 39.03 250 GLY B C 1
ATOM 1967 O O . GLY A 1 246 ? -18.506 -8.304 12.994 1.00 32.01 250 GLY B O 1
ATOM 1968 N N . VAL A 1 247 ? -18.765 -8.265 15.229 1.00 37.50 251 VAL B N 1
ATOM 1969 C CA . VAL A 1 247 ? -19.893 -7.342 15.189 1.00 34.24 251 VAL B CA 1
ATOM 1970 C C . VAL A 1 247 ? -19.408 -5.897 15.046 1.00 34.92 251 VAL B C 1
ATOM 1971 O O . VAL A 1 247 ? -18.623 -5.413 15.855 1.00 34.93 251 VAL B O 1
ATOM 1975 N N . LYS A 1 248 ? -19.874 -5.215 14.007 1.00 34.84 252 LYS B N 1
ATOM 1976 C CA . LYS A 1 248 ? -19.453 -3.844 13.734 1.00 41.32 252 LYS B CA 1
ATOM 1977 C C . LYS A 1 248 ? -20.656 -2.917 13.793 1.00 43.95 252 LYS B C 1
ATOM 1978 O O . LYS A 1 248 ? -20.618 -1.783 13.320 1.00 41.99 252 LYS B O 1
ATOM 1984 N N . ASN A 1 249 ? -21.720 -3.426 14.398 1.00 43.96 253 ASN B N 1
ATOM 1985 C CA . ASN A 1 249 ? -23.046 -2.863 14.245 1.00 40.83 253 ASN B CA 1
ATOM 1986 C C . ASN A 1 249 ? -23.538 -2.113 15.484 1.00 36.45 253 ASN B C 1
ATOM 1987 O O . ASN A 1 249 ? -24.599 -1.489 15.471 1.00 38.63 253 ASN B O 1
ATOM 1992 N N . VAL A 1 250 ? -22.754 -2.175 16.553 1.00 38.60 254 VAL B N 1
ATOM 1993 C CA . VAL A 1 250 ? -23.258 -1.844 17.878 1.00 33.71 254 VAL B CA 1
ATOM 1994 C C . VAL A 1 250 ? -22.548 -0.660 18.525 1.00 37.96 254 VAL B C 1
ATOM 1995 O O . VAL A 1 250 ? -21.319 -0.567 18.502 1.00 38.35 254 VAL B O 1
ATOM 1999 N N . LYS A 1 251 ? -23.340 0.249 19.089 1.00 36.24 255 LYS B N 1
ATOM 2000 C CA . LYS A 1 251 ? -22.821 1.347 19.896 1.00 40.56 255 LYS B CA 1
ATOM 2001 C C . LYS A 1 251 ? -23.145 1.125 21.370 1.00 37.67 255 LYS B C 1
ATOM 2002 O O . LYS A 1 251 ? -24.314 1.090 21.761 1.00 37.43 255 LYS B O 1
ATOM 2008 N N . LEU A 1 252 ? -22.103 0.967 22.178 1.00 35.85 256 LEU B N 1
ATOM 2009 C CA . LEU A 1 252 ? -22.266 0.753 23.611 1.00 38.61 256 LEU B CA 1
ATOM 2010 C C . LEU A 1 252 ? -22.380 2.062 24.376 1.00 41.96 256 LEU B C 1
ATOM 2011 O O . LEU A 1 252 ? -21.579 2.975 24.191 1.00 45.10 256 LEU B O 1
ATOM 2016 N N . VAL A 1 253 ? -23.384 2.145 25.240 1.00 42.56 257 VAL B N 1
ATOM 2017 C CA . VAL A 1 253 ? -23.503 3.268 26.156 1.00 38.83 257 VAL B CA 1
ATOM 2018 C C . VAL A 1 253 ? -23.768 2.738 27.567 1.00 44.05 257 VAL B C 1
ATOM 2019 O O . VAL A 1 253 ? -24.661 1.915 27.788 1.00 41.68 257 VAL B O 1
ATOM 2023 N N . GLN A 1 254 ? -22.955 3.195 28.514 1.00 39.29 258 GLN B N 1
ATOM 2024 C CA . GLN A 1 254 ? -23.125 2.842 29.915 1.00 39.91 258 GLN B CA 1
ATOM 2025 C C . GLN A 1 254 ? -24.002 3.865 30.628 1.00 45.24 258 GLN B C 1
ATOM 2026 O O . GLN A 1 254 ? -23.699 5.059 30.613 1.00 48.84 258 GLN B O 1
ATOM 2032 N N . MET A 1 255 ? -25.059 3.384 31.279 1.00 40.59 259 MET B N 1
ATOM 2033 C CA . MET A 1 255 ? -26.040 4.257 31.925 1.00 44.77 259 MET B CA 1
ATOM 2034 C C . MET A 1 255 ? -27.153 3.464 32.592 1.00 43.02 259 MET B C 1
ATOM 2035 O O . MET A 1 255 ? -27.349 2.284 32.299 1.00 37.48 259 MET B O 1
ATOM 2040 N N . ASP A 1 256 ? -27.875 4.123 33.495 1.00 41.64 260 ASP B N 1
ATOM 2041 C CA . ASP A 1 256 ? -29.106 3.577 34.055 1.00 38.43 260 ASP B CA 1
ATOM 2042 C C . ASP A 1 256 ? -30.204 3.669 32.997 1.00 39.48 260 ASP B C 1
ATOM 2043 O O . ASP A 1 256 ? -30.644 4.763 32.642 1.00 39.35 260 ASP B O 1
ATOM 2048 N N . ALA A 1 257 ? -30.641 2.514 32.499 1.00 36.58 261 ALA B N 1
ATOM 2049 C CA . ALA A 1 257 ? -31.603 2.453 31.396 1.00 38.92 261 ALA B CA 1
ATOM 2050 C C . ALA A 1 257 ? -32.957 3.059 31.748 1.00 36.30 261 ALA B C 1
ATOM 2051 O O . ALA A 1 257 ? -33.739 3.399 30.863 1.00 33.71 261 ALA B O 1
ATOM 2053 N N . ARG A 1 258 ? -33.233 3.179 33.042 1.00 39.88 262 ARG B N 1
ATOM 2054 C CA . ARG A 1 258 ? -34.480 3.772 33.505 1.00 39.36 262 ARG B CA 1
ATOM 2055 C C . ARG A 1 258 ? -34.552 5.260 33.179 1.00 40.38 262 ARG B C 1
ATOM 2056 O O . ARG A 1 258 ? -35.629 5.851 33.173 1.00 35.16 262 ARG B O 1
ATOM 2064 N N . LYS A 1 259 ? -33.396 5.857 32.915 1.00 38.91 263 LYS B N 1
ATOM 2065 C CA . LYS A 1 259 ? -33.321 7.252 32.502 1.00 40.08 263 LYS B CA 1
ATOM 2066 C C . LYS A 1 259 ? -33.195 7.400 30.987 1.00 39.30 263 LYS B C 1
ATOM 2067 O O . LYS A 1 259 ? -32.842 8.469 30.504 1.00 38.83 263 LYS B O 1
ATOM 2073 N N . LEU A 1 260 ? -33.486 6.331 30.245 1.00 35.92 264 LEU B N 1
ATOM 2074 C CA . LEU A 1 260 ? -33.361 6.337 28.780 1.00 36.37 264 LEU B CA 1
ATOM 2075 C C . LEU A 1 260 ? -33.905 7.575 28.045 1.00 41.46 264 LEU B C 1
ATOM 2076 O O . LEU A 1 260 ? -33.239 8.080 27.137 1.00 41.04 264 LEU B O 1
ATOM 2081 N N . PRO A 1 261 ? -35.107 8.070 28.413 1.00 37.89 265 PRO B N 1
ATOM 2082 C CA . PRO A 1 261 ? -35.595 9.258 27.702 1.00 36.53 265 PRO B CA 1
ATOM 2083 C C . PRO A 1 261 ? -34.684 10.485 27.792 1.00 37.71 265 PRO B C 1
ATOM 2084 O O . PRO A 1 261 ? -34.936 11.456 27.085 1.00 44.58 265 PRO B O 1
ATOM 2088 N N . ASP A 1 262 ? -33.650 10.437 28.627 1.00 37.90 266 ASP B N 1
ATOM 2089 C CA . ASP A 1 262 ? -32.688 11.530 28.732 1.00 41.15 266 ASP B CA 1
ATOM 2090 C C . ASP A 1 262 ? -31.905 11.713 27.436 1.00 45.07 266 ASP B C 1
ATOM 2091 O O . ASP A 1 262 ? -31.414 12.805 27.152 1.00 50.72 266 ASP B O 1
ATOM 2096 N N . LEU A 1 263 ? -31.780 10.644 26.656 1.00 43.60 267 LEU B N 1
ATOM 2097 C CA . LEU A 1 263 ? -31.281 10.766 25.288 1.00 47.23 267 LEU B CA 1
ATOM 2098 C C . LEU A 1 263 ? -32.349 11.479 24.463 1.00 48.29 267 LEU B C 1
ATOM 2099 O O . LEU A 1 263 ? -33.447 11.722 24.954 1.00 52.10 267 LEU B O 1
ATOM 2104 N N . GLY A 1 264 ? -32.059 11.812 23.213 1.00 47.03 268 GLY B N 1
ATOM 2105 C CA . GLY A 1 264 ? -33.054 12.523 22.430 1.00 47.87 268 GLY B CA 1
ATOM 2106 C C . GLY A 1 264 ? -33.734 11.606 21.442 1.00 47.56 268 GLY B C 1
ATOM 2107 O O . GLY A 1 264 ? -34.435 12.049 20.530 1.00 48.12 268 GLY B O 1
ATOM 2108 N N . ILE A 1 265 ? -33.522 10.312 21.644 1.00 53.77 269 ILE B N 1
ATOM 2109 C CA . ILE A 1 265 ? -33.889 9.296 20.669 1.00 46.37 269 ILE B CA 1
ATOM 2110 C C . ILE A 1 265 ? -35.332 8.813 20.794 1.00 43.37 269 ILE B C 1
ATOM 2111 O O . ILE A 1 265 ? -35.808 8.518 21.888 1.00 43.99 269 ILE B O 1
ATOM 2116 N N . LYS A 1 266 ? -36.020 8.732 19.661 1.00 40.93 270 LYS B N 1
ATOM 2117 C CA . LYS A 1 266 ? -37.291 8.027 19.580 1.00 38.46 270 LYS B CA 1
ATOM 2118 C C . LYS A 1 266 ? -37.094 6.784 18.719 1.00 40.47 270 LYS B C 1
ATOM 2119 O O . LYS A 1 266 ? -36.984 6.878 17.497 1.00 40.77 270 LYS B O 1
ATOM 2125 N N . ALA A 1 267 ? -37.038 5.620 19.357 1.00 36.48 271 ALA B N 1
ATOM 2126 C CA . ALA A 1 267 ? -36.701 4.392 18.646 1.00 33.97 271 ALA B CA 1
ATOM 2127 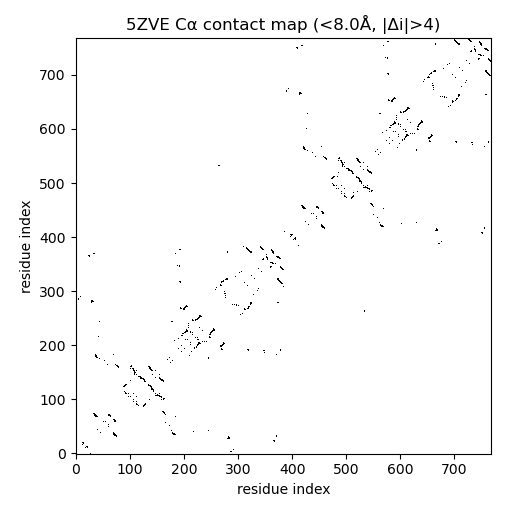C C . ALA A 1 267 ? -37.890 3.774 17.932 1.00 31.59 271 ALA B C 1
ATOM 2128 O O . ALA A 1 267 ? -39.033 3.919 18.355 1.00 30.32 271 ALA B O 1
ATOM 2130 N N . ASP A 1 268 ? -37.596 3.072 16.843 1.00 33.81 272 ASP B N 1
ATOM 2131 C CA . ASP A 1 268 ? -38.584 2.267 16.141 1.00 30.49 272 ASP B CA 1
ATOM 2132 C C . ASP A 1 268 ? -38.725 0.902 16.810 1.00 31.11 272 ASP B C 1
ATOM 2133 O O . ASP A 1 268 ? -39.810 0.321 16.860 1.00 29.06 272 ASP B O 1
ATOM 2138 N N . LYS A 1 269 ? -37.612 0.396 17.324 1.00 27.49 273 LYS B N 1
ATOM 2139 C CA . LYS A 1 269 ? -37.589 -0.924 17.935 1.00 28.66 273 LYS B CA 1
ATOM 2140 C C . LYS A 1 269 ? -36.827 -0.884 19.241 1.00 25.65 273 LYS B C 1
ATOM 2141 O O . LYS A 1 269 ? -35.693 -0.402 19.310 1.00 25.43 273 LYS B O 1
ATOM 2147 N N . ILE A 1 270 ? -37.456 -1.395 20.286 1.00 23.79 274 ILE B N 1
ATOM 2148 C CA . ILE A 1 270 ? -36.776 -1.524 21.560 1.00 25.07 274 ILE B CA 1
ATOM 2149 C C . ILE A 1 270 ? -36.856 -2.952 22.074 1.00 24.89 274 ILE B C 1
ATOM 2150 O O . ILE A 1 270 ? -37.938 -3.539 22.145 1.00 23.30 274 ILE B O 1
ATOM 2155 N N . LEU A 1 271 ? -35.701 -3.511 22.417 1.00 27.33 275 LEU B N 1
ATOM 2156 C CA . LEU A 1 271 ? -35.657 -4.774 23.132 1.00 23.29 275 LEU B CA 1
ATOM 2157 C C . LEU A 1 271 ? -35.427 -4.550 24.617 1.00 25.84 275 LEU B C 1
ATOM 2158 O O . LEU A 1 271 ? -34.476 -3.875 25.019 1.00 29.99 275 LEU B O 1
ATOM 2163 N N . LEU A 1 272 ? -36.304 -5.123 25.431 1.00 25.04 276 LEU B N 1
ATOM 2164 C CA . LEU A 1 272 ? -36.139 -5.061 26.872 1.00 25.58 276 LEU B CA 1
ATOM 2165 C C . LEU A 1 272 ? -36.041 -6.477 27.428 1.00 24.57 276 LEU B C 1
ATOM 2166 O O . LEU A 1 272 ? -37.039 -7.085 27.820 1.00 25.25 276 LEU B O 1
ATOM 2171 N N . ASP A 1 273 ? -34.824 -7.003 27.430 1.00 25.88 277 ASP B N 1
ATOM 2172 C CA . ASP A 1 273 ? -34.554 -8.298 28.031 1.00 27.53 277 ASP B CA 1
ATOM 2173 C C . ASP A 1 273 ? -34.204 -8.020 29.483 1.00 25.40 277 ASP B C 1
ATOM 2174 O O . ASP A 1 273 ? -33.038 -7.899 29.846 1.00 27.84 277 ASP B O 1
ATOM 2179 N N . ALA A 1 274 ? -35.234 -7.941 30.315 1.00 30.34 278 ALA B N 1
ATOM 2180 C CA . ALA A 1 274 ? -35.137 -7.233 31.585 1.00 27.04 278 ALA B CA 1
ATOM 2181 C C . ALA A 1 274 ? -34.477 -8.054 32.683 1.00 29.24 278 ALA B C 1
ATOM 2182 O O . ALA A 1 274 ? -34.622 -9.277 32.724 1.00 27.13 278 ALA B O 1
ATOM 2184 N N . PRO A 1 275 ? -33.736 -7.375 33.576 1.00 31.41 279 PRO B N 1
ATOM 2185 C CA . PRO A 1 275 ? -33.289 -8.009 34.818 1.00 24.86 279 PRO B CA 1
ATOM 2186 C C . PRO A 1 275 ? -34.489 -8.598 35.543 1.00 23.66 279 PRO B C 1
ATOM 2187 O O . PRO A 1 275 ? -35.529 -7.947 35.621 1.00 23.18 279 PRO B O 1
ATOM 2191 N N . CYS A 1 276 ? -34.359 -9.819 36.042 1.00 20.32 280 CYS B N 1
ATOM 2192 C CA . CYS A 1 276 ? -35.502 -10.519 36.605 1.00 20.67 280 CYS B CA 1
ATOM 2193 C C . CYS A 1 276 ? -35.052 -11.490 37.676 1.00 18.95 280 CYS B C 1
ATOM 2194 O O . CYS A 1 276 ? -33.856 -11.684 37.878 1.00 24.41 280 CYS B O 1
ATOM 2197 N N . THR A 1 277 ? -36.015 -12.096 38.362 1.00 21.88 281 THR B N 1
ATOM 2198 C CA . THR A 1 277 ? -35.725 -13.043 39.435 1.00 23.64 281 THR B CA 1
ATOM 2199 C C . THR A 1 277 ? -35.065 -14.329 38.916 1.00 24.65 281 THR B C 1
ATOM 2200 O O . THR A 1 277 ? -34.550 -15.129 39.702 1.00 22.66 281 THR B O 1
ATOM 2204 N N . ALA A 1 278 ? -35.088 -14.513 37.595 1.00 22.34 282 ALA B N 1
ATOM 2205 C CA . ALA A 1 278 ? -34.426 -15.639 36.929 1.00 23.80 282 ALA B CA 1
ATOM 2206 C C . ALA A 1 278 ? -34.922 -16.995 37.424 1.00 22.09 282 ALA B C 1
ATOM 2207 O O . ALA A 1 278 ? -34.159 -17.957 37.486 1.00 23.83 282 ALA B O 1
ATOM 2209 N N . LEU A 1 279 ? -36.206 -17.072 37.756 1.00 21.19 283 LEU B N 1
ATOM 2210 C CA . LEU A 1 279 ? -36.794 -18.301 38.277 1.00 19.31 283 LEU B CA 1
ATOM 2211 C C . LEU A 1 279 ? -36.778 -19.434 37.252 1.00 22.00 283 LEU B C 1
ATOM 2212 O O . LEU A 1 279 ? -36.940 -20.600 37.606 1.00 21.25 283 LEU B O 1
ATOM 2217 N N . GLY A 1 280 ? -36.580 -19.090 35.984 1.00 18.94 284 GLY B N 1
ATOM 2218 C CA . GLY A 1 280 ? -36.629 -20.072 34.915 1.00 20.57 284 GLY B CA 1
ATOM 2219 C C . GLY A 1 280 ? -35.292 -20.663 34.502 1.00 23.41 284 GLY B C 1
ATOM 2220 O O . GLY A 1 280 ? -35.246 -21.571 33.675 1.00 22.17 284 GLY B O 1
ATOM 2221 N N . VAL A 1 281 ? -34.199 -20.161 35.070 1.00 24.72 285 VAL B N 1
ATOM 2222 C CA . VAL A 1 281 ? -32.881 -20.563 34.602 1.00 23.30 285 VAL B CA 1
ATOM 2223 C C . VAL A 1 281 ? -32.530 -21.970 35.073 1.00 24.70 285 VAL B C 1
ATOM 2224 O O . VAL A 1 281 ? -32.950 -22.414 36.140 1.00 22.56 285 VAL B O 1
ATOM 2228 N N . ARG A 1 282 ? -31.779 -22.677 34.240 1.00 22.61 286 ARG B N 1
ATOM 2229 C CA . ARG A 1 282 ? -31.406 -24.055 34.516 1.00 23.79 286 ARG B CA 1
ATOM 2230 C C . ARG A 1 282 ? -29.893 -24.211 34.379 1.00 22.85 286 ARG B C 1
ATOM 2231 O O . ARG A 1 282 ? -29.269 -23.508 33.586 1.00 21.99 286 ARG B O 1
ATOM 2239 N N . PRO A 1 283 ? -29.291 -25.109 35.178 1.00 24.95 287 PRO B N 1
ATOM 2240 C CA . PRO A 1 283 ? -29.953 -25.906 36.211 1.00 22.79 287 PRO B CA 1
ATOM 2241 C C . PRO A 1 283 ? -30.167 -25.102 37.487 1.00 23.62 287 PRO B C 1
ATOM 2242 O O . PRO A 1 283 ? -29.428 -24.155 37.749 1.00 22.84 287 PRO B O 1
ATOM 2246 N N . LYS A 1 284 ? -31.183 -25.474 38.254 1.00 19.37 288 LYS B N 1
ATOM 2247 C CA . LYS A 1 284 ? -31.489 -24.797 39.502 1.00 27.29 288 LYS B CA 1
ATOM 2248 C C . LYS A 1 284 ? -31.203 -25.735 40.673 1.00 27.89 288 LYS B C 1
ATOM 2249 O O . LYS A 1 284 ? -32.085 -26.468 41.122 1.00 28.50 288 LYS B O 1
ATOM 2255 N N . LEU A 1 285 ? -29.956 -25.729 41.139 1.00 24.15 289 LEU B N 1
ATOM 2256 C CA . LEU A 1 285 ? -29.544 -26.570 42.259 1.00 25.93 289 LEU B CA 1
ATOM 2257 C C . LEU A 1 285 ? -30.279 -26.154 43.535 1.00 28.41 289 LEU B C 1
ATOM 2258 O O . LEU A 1 285 ? -30.873 -26.990 44.213 1.00 29.47 289 LEU B O 1
ATOM 2263 N N . TRP A 1 286 ? -30.226 -24.865 43.861 1.00 22.49 290 TRP B N 1
ATOM 2264 C CA . TRP A 1 286 ? -30.970 -24.323 44.994 1.00 23.72 290 TRP B CA 1
ATOM 2265 C C . TRP A 1 286 ? -31.506 -22.948 44.644 1.00 26.76 290 TRP B C 1
ATOM 2266 O O . TRP A 1 286 ? -30.738 -22.041 44.327 1.00 30.52 290 TRP B O 1
ATOM 2277 N N . GLU A 1 287 ? -32.824 -22.795 44.702 1.00 23.61 291 GLU B N 1
ATOM 2278 C CA . GLU A 1 287 ? -33.453 -21.514 44.406 1.00 29.66 291 GLU B CA 1
ATOM 2279 C C . GLU A 1 287 ? -33.386 -20.611 45.632 1.00 33.28 291 GLU B C 1
ATOM 2280 O O . GLU A 1 287 ? -33.918 -20.955 46.683 1.00 33.33 291 GLU B O 1
ATOM 2286 N N . GLU A 1 288 ? -32.723 -19.465 45.502 1.00 34.15 292 GLU B N 1
ATOM 2287 C CA . GLU A 1 288 ? -32.561 -18.551 46.632 1.00 40.33 292 GLU B CA 1
ATOM 2288 C C . GLU A 1 288 ? -33.586 -17.421 46.642 1.00 40.42 292 GLU B C 1
ATOM 2289 O O . GLU A 1 288 ? -33.947 -16.913 47.706 1.00 45.54 292 GLU B O 1
ATOM 2295 N N . ARG A 1 289 ? -34.056 -17.028 45.463 1.00 35.97 293 ARG B N 1
ATOM 2296 C CA . ARG A 1 289 ? -35.001 -15.922 45.369 1.00 37.28 293 ARG B CA 1
ATOM 2297 C C . ARG A 1 289 ? -36.414 -16.391 45.669 1.00 37.55 293 ARG B C 1
ATOM 2298 O O . ARG A 1 289 ? -36.775 -17.532 45.381 1.00 37.83 293 ARG B O 1
ATOM 2306 N N . THR A 1 290 ? -37.206 -15.506 46.266 1.00 38.34 294 THR B N 1
ATOM 2307 C CA . THR A 1 290 ? -38.550 -15.855 46.700 1.00 36.87 294 THR B CA 1
ATOM 2308 C C . THR A 1 290 ? -39.542 -14.710 46.463 1.00 37.15 294 THR B C 1
ATOM 2309 O O . THR A 1 290 ? -39.274 -13.800 45.675 1.00 34.08 294 THR B O 1
ATOM 2313 N N . LEU A 1 291 ? -40.688 -14.773 47.135 1.00 35.90 295 LEU B N 1
ATOM 2314 C CA . LEU A 1 291 ? -41.815 -13.890 46.834 1.00 35.57 295 LEU B CA 1
ATOM 2315 C C . LEU A 1 291 ? -41.479 -12.410 46.949 1.00 35.00 295 LEU B C 1
ATOM 2316 O O . LEU A 1 291 ? -41.821 -11.627 46.065 1.00 33.82 295 LEU B O 1
ATOM 2321 N N . LYS A 1 292 ? -40.820 -12.027 48.036 1.00 35.21 296 LYS B N 1
ATOM 2322 C CA . LYS A 1 292 ? -40.393 -10.642 48.219 1.00 35.57 296 LYS B CA 1
ATOM 2323 C C . LYS A 1 292 ? -39.583 -10.132 47.022 1.00 33.67 296 LYS B C 1
ATOM 2324 O O . LYS A 1 292 ? -39.672 -8.959 46.659 1.00 32.52 296 LYS B O 1
ATOM 2330 N N . HIS A 1 293 ? -38.803 -11.021 46.409 1.00 33.22 297 HIS B N 1
ATOM 2331 C CA . HIS A 1 293 ? -37.995 -10.662 45.245 1.00 30.75 297 HIS B CA 1
ATOM 2332 C C . HIS A 1 293 ? -38.832 -10.461 43.985 1.00 28.38 297 HIS B C 1
ATOM 2333 O O . HIS A 1 293 ? -38.500 -9.636 43.139 1.00 24.65 297 HIS B O 1
ATOM 2340 N N . ILE A 1 294 ? -39.913 -11.220 43.864 1.00 29.96 298 ILE B N 1
ATOM 2341 C CA . ILE A 1 294 ? -40.782 -11.125 42.702 1.00 25.16 298 ILE B CA 1
ATOM 2342 C C . ILE A 1 294 ? -41.454 -9.763 42.643 1.00 30.28 298 ILE B C 1
ATOM 2343 O O . ILE A 1 294 ? -41.432 -9.092 41.611 1.00 29.72 298 ILE B O 1
ATOM 2348 N N . GLU A 1 295 ? -42.029 -9.348 43.766 1.00 35.50 299 GLU B N 1
ATOM 2349 C CA . GLU A 1 295 ? -42.698 -8.056 43.850 1.00 31.65 299 GLU B CA 1
ATOM 2350 C C . GLU A 1 295 ? -41.718 -6.910 43.625 1.00 29.38 299 GLU B C 1
ATOM 2351 O O . GLU A 1 295 ? -41.971 -6.019 42.819 1.00 31.07 299 GLU B O 1
ATOM 2357 N N . ALA A 1 296 ? -40.589 -6.947 44.323 1.00 30.72 300 ALA B N 1
ATOM 2358 C CA . ALA A 1 296 ? -39.594 -5.888 44.204 1.00 28.80 300 ALA B CA 1
ATOM 2359 C C . ALA A 1 296 ? -39.067 -5.778 42.778 1.00 30.15 300 ALA B C 1
ATOM 2360 O O . ALA A 1 296 ? -38.968 -4.684 42.232 1.00 30.72 300 ALA B O 1
ATOM 2362 N N . THR A 1 297 ? -38.730 -6.916 42.179 1.00 30.24 301 THR B N 1
ATOM 2363 C CA . THR A 1 297 ? -38.161 -6.926 40.835 1.00 28.07 301 THR B CA 1
ATOM 2364 C C . THR A 1 297 ? -39.187 -6.520 39.778 1.00 25.91 301 THR B C 1
ATOM 2365 O O . THR A 1 297 ? -38.851 -5.819 38.825 1.00 25.46 301 THR B O 1
ATOM 2369 N N . ALA A 1 298 ? -40.430 -6.964 39.944 1.00 22.32 302 ALA B N 1
ATOM 2370 C CA . ALA A 1 298 ? -41.502 -6.563 39.037 1.00 25.66 302 ALA B CA 1
ATOM 2371 C C . ALA A 1 298 ? -41.670 -5.049 39.057 1.00 29.62 302 ALA B C 1
ATOM 2372 O O . ALA A 1 298 ? -41.855 -4.420 38.012 1.00 30.34 302 ALA B O 1
ATOM 2374 N N . ARG A 1 299 ? -41.603 -4.469 40.252 1.00 28.45 303 ARG B N 1
ATOM 2375 C CA . ARG A 1 299 ? -41.725 -3.022 40.400 1.00 34.31 303 ARG B CA 1
ATOM 2376 C C . ARG A 1 299 ? -40.528 -2.339 39.749 1.00 30.96 303 ARG B C 1
ATOM 2377 O O . ARG A 1 299 ? -40.660 -1.293 39.113 1.00 28.59 303 ARG B O 1
ATOM 2385 N N . TYR A 1 300 ? -39.367 -2.967 39.879 1.00 25.98 304 TYR B N 1
ATOM 2386 C CA . TYR A 1 300 ? -38.137 -2.452 39.290 1.00 28.54 304 TYR B CA 1
ATOM 2387 C C . TYR A 1 300 ? -38.213 -2.446 37.757 1.00 28.48 304 TYR B C 1
ATOM 2388 O O . TYR A 1 300 ? -37.717 -1.530 37.107 1.00 28.49 304 TYR B O 1
ATOM 2397 N N . GLN A 1 301 ? -38.856 -3.460 37.186 1.00 23.89 305 GLN B N 1
ATOM 2398 C CA . GLN A 1 301 ? -38.960 -3.581 35.731 1.00 29.69 305 GLN B CA 1
ATOM 2399 C C . GLN A 1 301 ? -39.875 -2.516 35.120 1.00 30.91 305 GLN B C 1
ATOM 2400 O O . GLN A 1 301 ? -39.659 -2.080 33.990 1.00 24.99 305 GLN B O 1
ATOM 2406 N N . ARG A 1 302 ? -40.893 -2.102 35.874 1.00 29.49 306 ARG B N 1
ATOM 2407 C CA . ARG A 1 302 ? -41.845 -1.101 35.403 1.00 26.55 306 ARG B CA 1
ATOM 2408 C C . ARG A 1 302 ? -41.164 0.215 35.065 1.00 23.14 306 ARG B C 1
ATOM 2409 O O . ARG A 1 302 ? -41.594 0.928 34.162 1.00 27.39 306 ARG B O 1
ATOM 2417 N N . ALA A 1 303 ? -40.108 0.538 35.798 1.00 24.71 307 ALA B N 1
ATOM 2418 C CA . ALA A 1 303 ? -39.327 1.730 35.509 1.00 27.11 307 ALA B CA 1
ATOM 2419 C C . ALA A 1 303 ? -38.702 1.653 34.118 1.00 29.83 307 ALA B C 1
ATOM 2420 O O . ALA A 1 303 ? -38.740 2.629 33.365 1.00 32.15 307 ALA B O 1
ATOM 2422 N N . PHE A 1 304 ? -38.140 0.490 33.778 1.00 26.77 308 PHE B N 1
ATOM 2423 C CA . PHE A 1 304 ? -37.598 0.244 32.438 1.00 25.76 308 PHE B CA 1
ATOM 2424 C C . PHE A 1 304 ? -38.670 0.358 31.359 1.00 27.43 308 PHE B C 1
ATOM 2425 O O . PHE A 1 304 ? -38.491 1.026 30.336 1.00 26.91 308 PHE B O 1
ATOM 2433 N N . ILE A 1 305 ? -39.787 -0.311 31.613 1.00 24.74 309 ILE B N 1
ATOM 2434 C CA . ILE A 1 305 ? -40.890 -0.397 30.673 1.00 22.32 309 ILE B CA 1
ATOM 2435 C C . ILE A 1 305 ? -41.431 0.981 30.328 1.00 30.26 309 ILE B C 1
ATOM 2436 O O . ILE A 1 305 ? -41.615 1.313 29.157 1.00 28.85 309 ILE B O 1
ATOM 2441 N N . TRP A 1 306 ? -41.686 1.776 31.363 1.00 23.84 310 TRP B N 1
ATOM 2442 C CA . TRP A 1 306 ? -42.170 3.139 31.193 1.00 26.21 310 TRP B CA 1
ATOM 2443 C C . TRP A 1 306 ? -41.163 3.955 30.389 1.00 25.28 310 TRP B C 1
ATOM 2444 O O . TRP A 1 306 ? -41.536 4.675 29.464 1.00 26.99 310 TRP B O 1
ATOM 2455 N N . ALA A 1 307 ? -39.885 3.811 30.729 1.00 24.02 311 ALA B N 1
ATOM 2456 C CA . ALA A 1 307 ? -38.820 4.506 30.016 1.00 27.18 311 ALA B CA 1
ATOM 2457 C C . ALA A 1 307 ? -38.788 4.096 28.541 1.00 32.53 311 ALA B C 1
ATOM 2458 O O . ALA A 1 307 ? -38.519 4.920 27.665 1.00 35.73 311 ALA B O 1
ATOM 2460 N N . ALA A 1 308 ? -39.070 2.823 28.273 1.00 31.79 312 ALA B N 1
ATOM 2461 C CA . ALA A 1 308 ? -39.080 2.313 26.906 1.00 28.80 312 ALA B CA 1
ATOM 2462 C C . ALA A 1 308 ? -40.261 2.861 26.121 1.00 28.86 312 ALA B C 1
ATOM 2463 O O . ALA A 1 308 ? -40.111 3.297 24.979 1.00 28.82 312 ALA B O 1
ATOM 2465 N N . ILE A 1 309 ? -41.435 2.822 26.741 1.00 26.76 313 ILE B N 1
ATOM 2466 C CA . ILE A 1 309 ? -42.659 3.322 26.126 1.00 29.35 313 ILE B CA 1
ATOM 2467 C C . ILE A 1 309 ? -42.522 4.790 25.726 1.00 30.44 313 ILE B C 1
ATOM 2468 O O . ILE A 1 309 ? -42.907 5.180 24.623 1.00 35.34 313 ILE B O 1
ATOM 2473 N N . LYS A 1 310 ? -41.959 5.597 26.619 1.00 33.04 314 LYS B N 1
ATOM 2474 C CA . LYS A 1 310 ? -41.789 7.023 26.354 1.00 34.23 314 LYS B CA 1
ATOM 2475 C C . LYS A 1 310 ? -40.728 7.286 25.290 1.00 36.36 314 LYS B C 1
ATOM 2476 O O . LYS A 1 310 ? -40.720 8.344 24.665 1.00 40.86 314 LYS B O 1
ATOM 2482 N N . SER A 1 311 ? -39.838 6.321 25.080 1.00 34.95 315 SER B N 1
ATOM 2483 C CA . SER A 1 311 ? -38.775 6.476 24.093 1.00 33.24 315 SER B CA 1
ATOM 2484 C C . SER A 1 311 ? -39.117 5.814 22.766 1.00 32.29 315 SER B C 1
ATOM 2485 O O . SER A 1 311 ? -38.306 5.813 21.841 1.00 39.64 315 SER B O 1
ATOM 2488 N N . LEU A 1 312 ? -40.315 5.249 22.671 1.00 31.01 316 LEU B N 1
ATOM 2489 C CA . LEU A 1 312 ? -40.750 4.615 21.433 1.00 35.21 316 LEU B CA 1
ATOM 2490 C C . LEU A 1 312 ? -41.530 5.596 20.580 1.00 36.68 316 LEU B C 1
ATOM 2491 O O . LEU A 1 312 ? -42.382 6.327 21.088 1.00 35.69 316 LEU B O 1
ATOM 2496 N N . ARG A 1 313 ? -41.237 5.619 19.286 1.00 34.06 317 ARG B N 1
ATOM 2497 C CA . ARG A 1 313 ? -42.097 6.337 18.360 1.00 35.23 317 ARG B CA 1
ATOM 2498 C C . ARG A 1 313 ? -43.457 5.668 18.369 1.00 38.01 317 ARG B C 1
ATOM 2499 O O . ARG A 1 313 ? -43.561 4.470 18.646 1.00 34.80 317 ARG B O 1
ATOM 2507 N N . ARG A 1 314 ? -44.499 6.445 18.096 1.00 37.41 318 ARG B N 1
ATOM 2508 C CA . ARG A 1 314 ? -45.800 5.867 17.812 1.00 38.92 318 ARG B CA 1
ATOM 2509 C C . ARG A 1 314 ? -45.627 4.942 16.619 1.00 35.39 318 ARG B C 1
ATOM 2510 O O . ARG A 1 314 ? -44.873 5.252 15.701 1.00 37.01 318 ARG B O 1
ATOM 2518 N N . GLY A 1 315 ? -46.318 3.807 16.635 1.00 39.39 319 GLY B N 1
ATOM 2519 C CA . GLY A 1 315 ? -46.096 2.775 15.640 1.00 39.18 319 GLY B CA 1
ATOM 2520 C C . GLY A 1 315 ? -44.856 1.942 15.936 1.00 32.53 319 GLY B C 1
ATOM 2521 O O . GLY A 1 315 ? -44.551 0.988 15.220 1.00 33.92 319 GLY B O 1
ATOM 2522 N N . GLY A 1 316 ? -44.143 2.297 16.998 1.00 35.92 320 GLY B N 1
ATOM 2523 C CA . GLY A 1 316 ? -42.940 1.579 17.375 1.00 34.05 320 GLY B CA 1
ATOM 2524 C C . GLY A 1 316 ? -43.225 0.262 18.068 1.00 30.24 320 GLY B C 1
ATOM 2525 O O . GLY A 1 316 ? -44.334 0.018 18.543 1.00 31.39 320 GLY B O 1
ATOM 2526 N N . VAL A 1 317 ? -42.204 -0.583 18.143 1.00 33.32 321 VAL B N 1
ATOM 2527 C CA . VAL A 1 317 ? -42.366 -1.931 18.666 1.00 28.75 321 VAL B CA 1
ATOM 2528 C C . VAL A 1 317 ? -41.464 -2.179 19.870 1.00 24.35 321 VAL B C 1
ATOM 2529 O O . VAL A 1 317 ? -40.267 -1.875 19.846 1.00 24.35 321 VAL B O 1
ATOM 2533 N N . LEU A 1 318 ? -42.049 -2.727 20.928 1.00 25.92 322 LEU B N 1
ATOM 2534 C CA . LEU A 1 318 ? -41.281 -3.151 22.091 1.00 23.53 322 LEU B CA 1
ATOM 2535 C C . LEU A 1 318 ? -41.353 -4.660 22.249 1.00 22.88 322 LEU B C 1
ATOM 2536 O O . LEU A 1 318 ? -42.434 -5.250 22.208 1.00 22.06 322 LEU B O 1
ATOM 2541 N N . VAL A 1 319 ? -40.195 -5.287 22.406 1.00 23.35 323 VAL B N 1
ATOM 2542 C CA . VAL A 1 319 ? -40.163 -6.687 22.789 1.00 20.21 323 VAL B CA 1
ATOM 2543 C C . VAL A 1 319 ? -39.644 -6.790 24.214 1.00 19.80 323 VAL B C 1
ATOM 2544 O O . VAL A 1 319 ? -38.528 -6.361 24.521 1.00 22.44 323 VAL B O 1
ATOM 2548 N N . TYR A 1 320 ? -40.481 -7.348 25.079 1.00 19.45 324 TYR B N 1
ATOM 2549 C CA . TYR A 1 320 ? -40.154 -7.556 26.478 1.00 24.78 324 TYR B CA 1
ATOM 2550 C C . TYR A 1 320 ? -39.936 -9.038 26.742 1.00 20.08 324 TYR B C 1
ATOM 2551 O O . TYR A 1 320 ? -40.771 -9.866 26.381 1.00 21.59 324 TYR B O 1
ATOM 2560 N N . SER A 1 321 ? -38.805 -9.378 27.348 1.00 22.92 325 SER B N 1
ATOM 2561 C CA . SER A 1 321 ? -38.536 -10.770 27.680 1.00 22.89 325 SER B CA 1
ATOM 2562 C C . SER A 1 321 ? -37.902 -10.922 29.057 1.00 20.69 325 SER B C 1
ATOM 2563 O O . SER A 1 321 ? -37.158 -10.056 29.518 1.00 22.96 325 SER B O 1
ATOM 2566 N N . THR A 1 322 ? -38.210 -12.036 29.710 1.00 22.57 326 THR B N 1
ATOM 2567 C CA . THR A 1 322 ? -37.554 -12.410 30.957 1.00 23.76 326 THR B CA 1
ATOM 2568 C C . THR A 1 322 ? -37.232 -13.897 30.961 1.00 23.21 326 THR B C 1
ATOM 2569 O O . THR A 1 322 ? -37.834 -14.672 30.216 1.00 23.37 326 THR B O 1
ATOM 2573 N N . CYS A 1 323 ? -36.278 -14.287 31.800 1.00 24.05 327 CYS B N 1
ATOM 2574 C CA . CYS A 1 323 ? -36.021 -15.698 32.065 1.00 24.52 327 CYS B CA 1
ATOM 2575 C C . CYS A 1 323 ? -36.601 -16.078 33.422 1.00 21.44 327 CYS B C 1
ATOM 2576 O O . CYS A 1 323 ? -35.949 -16.740 34.225 1.00 26.91 327 CYS B O 1
ATOM 2579 N N . THR A 1 324 ? -37.838 -15.660 33.669 1.00 22.25 328 THR B N 1
ATOM 2580 C CA . THR A 1 324 ? -38.496 -15.953 34.931 1.00 19.41 328 THR B CA 1
ATOM 2581 C C . THR A 1 324 ? -39.915 -16.453 34.700 1.00 18.69 328 THR B C 1
ATOM 2582 O O . THR A 1 324 ? -40.499 -16.231 33.643 1.00 21.62 328 THR B O 1
ATOM 2586 N N . LEU A 1 325 ? -40.460 -17.142 35.692 1.00 18.24 329 LEU B N 1
ATOM 2587 C CA . LEU A 1 325 ? -41.776 -17.752 35.568 1.00 20.57 329 LEU B CA 1
ATOM 2588 C C . LEU A 1 325 ? -42.911 -16.932 36.184 1.00 24.68 329 LEU B C 1
ATOM 2589 O O . LEU A 1 325 ? -44.081 -17.184 35.895 1.00 24.82 329 LEU B O 1
ATOM 2594 N N . SER A 1 326 ? -42.570 -15.955 37.023 1.00 20.94 330 SER B N 1
ATOM 2595 C CA . SER A 1 326 ? -43.576 -15.266 37.835 1.00 26.71 330 SER B CA 1
ATOM 2596 C C . SER A 1 326 ? -44.627 -14.556 36.988 1.00 28.09 330 SER B C 1
ATOM 2597 O O . SER A 1 326 ? -44.354 -14.114 35.868 1.00 29.05 330 SER B O 1
ATOM 2600 N N . TYR A 1 327 ? -45.840 -14.476 37.520 1.00 28.83 331 TYR B N 1
ATOM 2601 C CA . TYR A 1 327 ? -46.902 -13.735 36.862 1.00 25.76 331 TYR B CA 1
ATOM 2602 C C . TYR A 1 327 ? -46.599 -12.242 36.874 1.00 30.12 331 TYR B C 1
ATOM 2603 O O . TYR A 1 327 ? -46.701 -11.574 35.841 1.00 28.60 331 TYR B O 1
ATOM 2612 N N . GLU A 1 328 ? -46.240 -11.727 38.049 1.00 25.21 332 GLU B N 1
ATOM 2613 C CA . GLU A 1 328 ? -46.080 -10.289 38.260 1.00 23.51 332 GLU B CA 1
ATOM 2614 C C . GLU A 1 328 ? -45.044 -9.661 37.322 1.00 25.65 332 GLU B C 1
ATOM 2615 O O . GLU A 1 328 ? -45.259 -8.565 36.804 1.00 24.76 332 GLU B O 1
ATOM 2621 N N . GLU A 1 329 ? -43.932 -10.358 37.093 1.00 26.65 333 GLU B N 1
ATOM 2622 C CA . GLU A 1 329 ? -42.872 -9.829 36.238 1.00 25.36 333 GLU B CA 1
ATOM 2623 C C . GLU A 1 329 ? -43.209 -9.988 34.763 1.00 23.04 333 GLU B C 1
ATOM 2624 O O . GLU A 1 329 ? -42.556 -9.400 33.904 1.00 22.73 333 GLU B O 1
ATOM 2630 N N . ASN A 1 330 ? -44.238 -10.773 34.475 1.00 20.03 334 ASN B N 1
ATOM 2631 C CA . ASN A 1 330 ? -44.550 -11.116 33.096 1.00 22.19 334 ASN B CA 1
ATOM 2632 C C . ASN A 1 330 ? -45.908 -10.592 32.643 1.00 24.20 334 ASN B C 1
ATOM 2633 O O . ASN A 1 330 ? -46.011 -9.446 32.204 1.00 26.58 334 ASN B O 1
ATOM 2638 N N . GLU A 1 331 ? -46.941 -11.422 32.733 1.00 19.33 335 GLU B N 1
ATOM 2639 C CA . GLU A 1 331 ? -48.276 -11.001 32.313 1.00 27.39 335 GLU B CA 1
ATOM 2640 C C . GLU A 1 331 ? -48.730 -9.756 33.078 1.00 26.48 335 GLU B C 1
ATOM 2641 O O . GLU A 1 331 ? -49.380 -8.874 32.514 1.00 28.95 335 GLU B O 1
ATOM 2647 N N . GLY A 1 332 ? -48.384 -9.691 34.358 1.00 26.07 336 GLY B N 1
ATOM 2648 C CA . GLY A 1 332 ? -48.727 -8.545 35.180 1.00 27.27 336 GLY B CA 1
ATOM 2649 C C . GLY A 1 332 ? -48.133 -7.248 34.662 1.00 26.27 336 GLY B C 1
ATOM 2650 O O . GLY A 1 332 ? -48.803 -6.220 34.636 1.00 24.28 336 GLY B O 1
ATOM 2651 N N . ASN A 1 333 ? -46.876 -7.298 34.233 1.00 26.76 337 ASN B N 1
ATOM 2652 C CA . ASN A 1 333 ? -46.214 -6.112 33.702 1.00 23.72 337 ASN B CA 1
ATOM 2653 C C . ASN A 1 333 ? -46.622 -5.800 32.267 1.00 30.36 337 ASN B C 1
ATOM 2654 O O . ASN A 1 333 ? -46.430 -4.678 31.790 1.00 28.36 337 ASN B O 1
ATOM 2659 N N . VAL A 1 334 ? -47.177 -6.783 31.565 1.00 25.51 338 VAL B N 1
ATOM 2660 C CA . VAL A 1 334 ? -47.692 -6.485 30.242 1.00 26.06 338 VAL B CA 1
ATOM 2661 C C . VAL A 1 334 ? -49.016 -5.723 30.338 1.00 27.51 338 VAL B C 1
ATOM 2662 O O . VAL A 1 334 ? -49.257 -4.799 29.564 1.00 29.16 338 VAL B O 1
ATOM 2666 N N . LYS A 1 335 ? -49.867 -6.110 31.285 1.00 25.47 339 LYS B N 1
ATOM 2667 C CA . LYS A 1 335 ? -51.091 -5.359 31.567 1.00 35.79 339 LYS B CA 1
ATOM 2668 C C . LYS A 1 335 ? -50.793 -3.888 31.854 1.00 29.29 339 LYS B C 1
ATOM 2669 O O . LYS A 1 335 ? -51.510 -3.002 31.393 1.00 31.41 339 LYS B O 1
ATOM 2675 N N . PHE A 1 336 ? -49.736 -3.644 32.623 1.00 26.79 340 PHE B N 1
ATOM 2676 C CA . PHE A 1 336 ? -49.217 -2.296 32.828 1.00 26.73 340 PHE B CA 1
ATOM 2677 C C . PHE A 1 336 ? -48.979 -1.579 31.490 1.00 30.38 340 PHE B C 1
ATOM 2678 O O . PHE A 1 336 ? -49.408 -0.441 31.301 1.00 28.51 340 PHE B O 1
ATOM 2686 N N . MET A 1 337 ? -48.316 -2.260 30.561 1.00 29.10 341 MET B N 1
ATOM 2687 C CA . MET A 1 337 ? -48.021 -1.693 29.248 1.00 27.97 341 MET B CA 1
ATOM 2688 C C . MET A 1 337 ? -49.289 -1.398 28.459 1.00 28.96 341 MET B C 1
ATOM 2689 O O . MET A 1 337 ? -49.374 -0.404 27.731 1.00 29.35 341 MET B O 1
ATOM 2694 N N . ILE A 1 338 ? -50.270 -2.280 28.593 1.00 25.54 342 ILE B N 1
ATOM 2695 C CA . ILE A 1 338 ? -51.533 -2.117 27.902 1.00 25.51 342 ILE B CA 1
ATOM 2696 C C . ILE A 1 338 ? -52.261 -0.873 28.433 1.00 28.86 342 ILE B C 1
ATOM 2697 O O . ILE A 1 338 ? -52.938 -0.179 27.681 1.00 30.87 342 ILE B O 1
ATOM 2702 N N . ARG A 1 339 ? -52.098 -0.580 29.722 1.00 29.57 343 ARG B N 1
ATOM 2703 C CA . ARG A 1 339 ? -52.668 0.640 30.302 1.00 29.45 343 ARG B CA 1
ATOM 2704 C C . ARG A 1 339 ? -51.926 1.905 29.864 1.00 32.72 343 ARG B C 1
ATOM 2705 O O . ARG A 1 339 ? -52.455 3.010 29.982 1.00 34.64 343 ARG B O 1
ATOM 2713 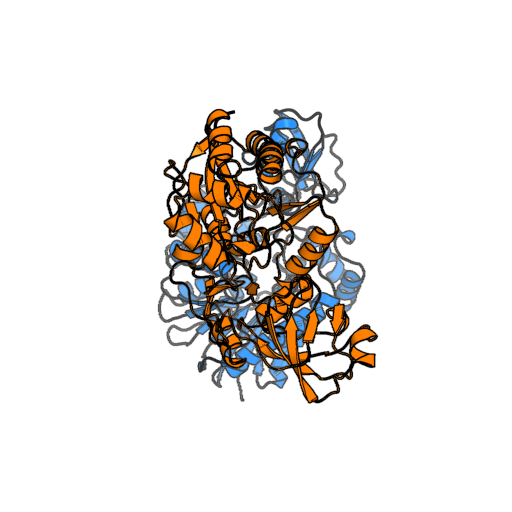N N . LYS A 1 340 ? -50.707 1.737 29.354 1.00 30.19 344 LYS B N 1
ATOM 2714 C CA . LYS A 1 340 ? -49.880 2.869 28.929 1.00 28.97 344 LYS B CA 1
ATOM 2715 C C . LYS A 1 340 ? -49.813 3.057 27.402 1.00 32.73 344 LYS B C 1
ATOM 2716 O O . LYS A 1 340 ? -48.837 3.599 26.883 1.00 36.23 344 LYS B O 1
ATOM 2722 N N . GLY A 1 341 ? -50.843 2.616 26.685 1.00 27.75 345 GLY B N 1
ATOM 2723 C CA . GLY A 1 341 ? -50.930 2.881 25.257 1.00 34.27 345 GLY B CA 1
ATOM 2724 C C . GLY A 1 341 ? -50.198 1.898 24.355 1.00 37.59 345 GLY B C 1
ATOM 2725 O O . GLY A 1 341 ? -49.898 2.216 23.203 1.00 38.70 345 GLY B O 1
ATOM 2726 N N . MET A 1 342 ? -49.889 0.716 24.879 1.00 34.98 346 MET B N 1
ATOM 2727 C CA . MET A 1 342 ? -49.262 -0.331 24.082 1.00 31.95 346 MET B CA 1
ATOM 2728 C C . MET A 1 342 ? -50.277 -1.416 23.737 1.00 31.39 346 MET B C 1
ATOM 2729 O O . MET A 1 342 ? -51.196 -1.677 24.511 1.00 28.85 346 MET B O 1
ATOM 2734 N N . LYS A 1 343 ? -50.100 -2.053 22.581 1.00 34.78 347 LYS B N 1
ATOM 2735 C CA . LYS A 1 343 ? -51.019 -3.087 22.113 1.00 30.46 347 LYS B CA 1
ATOM 2736 C C . LYS A 1 343 ? -50.301 -4.397 21.777 1.00 34.16 347 LYS B C 1
ATOM 2737 O O . LYS A 1 343 ? -49.251 -4.390 21.133 1.00 31.94 347 LYS B O 1
ATOM 2743 N N . LEU A 1 344 ? -50.875 -5.518 22.208 1.00 28.84 348 LEU B N 1
ATOM 2744 C CA . LEU A 1 344 ? -50.306 -6.830 21.917 1.00 33.85 348 LEU B CA 1
ATOM 2745 C C . LEU A 1 344 ? -50.323 -7.149 20.428 1.00 36.18 348 LEU B C 1
ATOM 2746 O O . LEU A 1 344 ? -51.304 -6.887 19.736 1.00 37.24 348 LEU B O 1
ATOM 2751 N N . GLU A 1 345 ? -49.229 -7.726 19.946 1.00 35.61 349 GLU B N 1
ATOM 2752 C CA . GLU A 1 345 ? -49.121 -8.128 18.550 1.00 31.50 349 GLU B CA 1
ATOM 2753 C C . GLU A 1 345 ? -48.654 -9.572 18.431 1.00 31.27 349 GLU B C 1
ATOM 2754 O O . GLU A 1 345 ? -47.869 -10.058 19.250 1.00 28.71 349 GLU B O 1
ATOM 2760 N N . GLU A 1 346 ? -49.155 -10.249 17.405 1.00 33.61 350 GLU B N 1
ATOM 2761 C CA . GLU A 1 346 ? -48.760 -11.615 17.093 1.00 29.29 350 GLU B CA 1
ATOM 2762 C C . GLU A 1 346 ? -47.254 -11.705 16.884 1.00 30.58 350 GLU B C 1
ATOM 2763 O O . GLU A 1 346 ? -46.665 -10.874 16.195 1.00 32.72 350 GLU B O 1
ATOM 2769 N N . GLN A 1 347 ? -46.631 -12.717 17.477 1.00 29.41 351 GLN B N 1
ATOM 2770 C CA . GLN A 1 347 ? -45.202 -12.918 17.300 1.00 26.75 351 GLN B CA 1
ATOM 2771 C C . GLN A 1 347 ? -44.960 -13.820 16.095 1.00 25.56 351 GLN B C 1
ATOM 2772 O O . GLN A 1 347 ? -45.731 -14.747 15.840 1.00 27.32 351 GLN B O 1
ATOM 2778 N N . SER A 1 348 ? -43.886 -13.546 15.360 1.00 23.11 352 SER B N 1
ATOM 2779 C CA . SER A 1 348 ? -43.654 -14.188 14.070 1.00 26.00 352 SER B CA 1
ATOM 2780 C C . SER A 1 348 ? -43.332 -15.666 14.227 1.00 28.60 352 SER B C 1
ATOM 2781 O O . SER A 1 348 ? -43.655 -16.473 13.357 1.00 25.61 352 SER B O 1
ATOM 2784 N N . ILE A 1 349 ? -42.694 -16.013 15.339 1.00 24.97 353 ILE B N 1
ATOM 2785 C CA . ILE A 1 349 ? -42.435 -17.408 15.667 1.00 26.45 353 ILE B CA 1
ATOM 2786 C C . ILE A 1 349 ? -43.106 -17.742 16.989 1.00 25.20 353 ILE B C 1
ATOM 2787 O O . ILE A 1 349 ? -42.825 -17.119 18.005 1.00 28.86 353 ILE B O 1
ATOM 2792 N N . PHE A 1 350 ? -44.000 -18.723 16.972 1.00 26.45 354 PHE B N 1
ATOM 2793 C CA . PHE A 1 350 ? -44.664 -19.150 18.193 1.00 24.92 354 PHE B CA 1
ATOM 2794 C C . PHE A 1 350 ? -44.586 -20.661 18.322 1.00 23.11 354 PHE B C 1
ATOM 2795 O O . PHE A 1 350 ? -45.368 -21.385 17.709 1.00 22.78 354 PHE B O 1
ATOM 2803 N N . ILE A 1 351 ? -43.639 -21.132 19.125 1.00 22.99 355 ILE B N 1
ATOM 2804 C CA . ILE A 1 351 ? -43.482 -22.560 19.343 1.00 22.41 355 ILE B CA 1
ATOM 2805 C C . ILE A 1 351 ? -43.558 -22.897 20.827 1.00 26.25 355 ILE B C 1
ATOM 2806 O O . ILE A 1 351 ? -43.437 -24.054 21.216 1.00 26.71 355 ILE B O 1
ATOM 2811 N N . GLY A 1 352 ? -43.778 -21.883 21.656 1.00 24.23 356 GLY B N 1
ATOM 2812 C CA . GLY A 1 352 ? -43.895 -22.101 23.085 1.00 25.01 356 GLY B CA 1
ATOM 2813 C C . GLY A 1 352 ? -45.330 -22.343 23.496 1.00 25.64 356 GLY B C 1
ATOM 2814 O O . GLY A 1 352 ? -46.088 -22.988 22.774 1.00 23.30 356 GLY B O 1
ATOM 2815 N N . SER A 1 353 ? -45.700 -21.817 24.658 1.00 24.83 357 SER B N 1
ATOM 2816 C CA . SER A 1 353 ? -47.061 -21.924 25.173 1.00 27.78 357 SER B CA 1
ATOM 2817 C C . SER A 1 353 ? -47.708 -20.550 25.261 1.00 23.36 357 SER B C 1
ATOM 2818 O O . SER A 1 353 ? -47.013 -19.533 25.274 1.00 22.33 357 SER B O 1
ATOM 2821 N N . PRO A 1 354 ? -49.048 -20.513 25.309 1.00 27.82 358 PRO B N 1
ATOM 2822 C CA . PRO A 1 354 ? -49.727 -19.249 25.615 1.00 26.56 358 PRO B CA 1
ATOM 2823 C C . PRO A 1 354 ? -49.383 -18.755 27.015 1.00 27.23 358 PRO B C 1
ATOM 2824 O O . PRO A 1 354 ? -48.953 -19.544 27.856 1.00 30.85 358 PRO B O 1
ATOM 2828 N N . GLY A 1 355 ? -49.569 -17.462 27.260 1.00 27.61 359 GLY B N 1
ATOM 2829 C CA . GLY A 1 355 ? -49.336 -16.898 28.575 1.00 28.26 359 GLY B CA 1
ATOM 2830 C C . GLY A 1 355 ? -50.470 -17.244 29.518 1.00 30.57 359 GLY B C 1
ATOM 2831 O O . GLY A 1 355 ? -51.436 -17.894 29.122 1.00 33.04 359 GLY B O 1
ATOM 2832 N N . ILE A 1 356 ? -50.357 -16.810 30.769 1.00 28.09 360 ILE B N 1
ATOM 2833 C CA . ILE A 1 356 ? -51.399 -17.063 31.754 1.00 29.75 360 ILE B CA 1
ATOM 2834 C C . ILE A 1 356 ? -52.581 -16.114 31.559 1.00 30.96 360 ILE B C 1
ATOM 2835 O O . ILE A 1 356 ? -52.477 -14.921 31.844 1.00 26.95 360 ILE B O 1
ATOM 2840 N N . GLY A 1 357 ? -53.703 -16.654 31.085 1.00 34.76 361 GLY B N 1
ATOM 2841 C CA . GLY A 1 357 ? -54.908 -15.872 30.860 1.00 26.79 361 GLY B CA 1
ATOM 2842 C C . GLY A 1 357 ? -54.657 -14.724 29.907 1.00 31.82 361 GLY B C 1
ATOM 2843 O O . GLY A 1 357 ? -55.160 -13.612 30.096 1.00 36.79 361 GLY B O 1
ATOM 2844 N N . MET A 1 358 ? -53.888 -14.999 28.862 1.00 35.79 362 MET B N 1
ATOM 2845 C CA . MET A 1 358 ? -53.402 -13.939 27.996 1.00 36.25 362 MET B CA 1
ATOM 2846 C C . MET A 1 358 ? -52.873 -14.501 26.677 1.00 32.82 362 MET B C 1
ATOM 2847 O O . MET A 1 358 ? -52.061 -15.421 26.680 1.00 35.63 362 MET B O 1
ATOM 2852 N N . ASN A 1 359 ? -53.304 -13.917 25.560 1.00 35.75 363 ASN B N 1
ATOM 2853 C CA . ASN A 1 359 ? -53.329 -14.642 24.288 1.00 37.83 363 ASN B CA 1
ATOM 2854 C C . ASN A 1 359 ? -52.106 -14.570 23.369 1.00 33.04 363 ASN B C 1
ATOM 2855 O O . ASN A 1 359 ? -51.715 -15.587 22.794 1.00 48.99 363 ASN B O 1
ATOM 2860 N N . LYS A 1 360 ? -51.494 -13.402 23.220 1.00 27.74 364 LYS B N 1
ATOM 2861 C CA . LYS A 1 360 ? -50.467 -13.266 22.190 1.00 25.64 364 LYS B CA 1
ATOM 2862 C C . LYS A 1 360 ? -49.035 -13.325 22.719 1.00 27.90 364 LYS B C 1
ATOM 2863 O O . LYS A 1 360 ? -48.085 -13.336 21.932 1.00 29.01 364 LYS B O 1
ATOM 2869 N N . VAL A 1 361 ? -48.871 -13.365 24.038 1.00 25.38 365 VAL B N 1
ATOM 2870 C CA . VAL A 1 361 ? -47.538 -13.534 24.614 1.00 27.95 365 VAL B CA 1
ATOM 2871 C C . VAL A 1 361 ? -47.121 -14.991 24.586 1.00 21.61 365 VAL B C 1
ATOM 2872 O O . VAL A 1 361 ? -47.960 -15.887 24.514 1.00 24.03 365 VAL B O 1
ATOM 2876 N N . GLN A 1 362 ? -45.818 -15.226 24.659 1.00 23.78 366 GLN B N 1
ATOM 2877 C CA . GLN A 1 362 ? -45.295 -16.569 24.473 1.00 23.40 366 GLN B CA 1
ATOM 2878 C C . GLN A 1 362 ? -44.464 -17.019 25.668 1.00 19.57 366 GLN B C 1
ATOM 2879 O O . GLN A 1 362 ? -43.477 -16.380 26.028 1.00 18.75 366 GLN B O 1
ATOM 2885 N N . ARG A 1 363 ? -44.862 -18.134 26.271 1.00 18.60 367 ARG B N 1
ATOM 2886 C CA . ARG A 1 363 ? -44.129 -18.679 27.407 1.00 19.67 367 ARG B CA 1
ATOM 2887 C C . ARG A 1 363 ? -43.416 -19.968 27.041 1.00 23.96 367 ARG B C 1
ATOM 2888 O O . ARG A 1 363 ? -43.892 -20.742 26.214 1.00 21.03 367 ARG B O 1
ATOM 2896 N N . PHE A 1 364 ? -42.270 -20.185 27.675 1.00 21.31 368 PHE B N 1
ATOM 2897 C CA . PHE A 1 364 ? -41.540 -21.431 27.552 1.00 22.56 368 PHE B CA 1
ATOM 2898 C C . PHE A 1 364 ? -41.447 -22.102 28.915 1.00 22.39 368 PHE B C 1
ATOM 2899 O O . PHE A 1 364 ? -41.232 -21.441 29.932 1.00 21.67 368 PHE B O 1
ATOM 2907 N N . TYR A 1 365 ? -41.653 -23.414 28.927 1.00 21.92 369 TYR B N 1
ATOM 2908 C CA . TYR A 1 365 ? -41.583 -24.207 30.145 1.00 24.17 369 TYR B CA 1
ATOM 2909 C C . TYR A 1 365 ? -40.555 -25.313 29.976 1.00 24.66 369 TYR B C 1
ATOM 2910 O O . TYR A 1 365 ? -40.437 -25.879 28.890 1.00 24.91 369 TYR B O 1
ATOM 2919 N N . PRO A 1 366 ? -39.811 -25.632 31.050 1.00 23.07 370 PRO B N 1
ATOM 2920 C CA . PRO A 1 366 ? -38.771 -26.665 30.956 1.00 25.10 370 PRO B CA 1
ATOM 2921 C C . PRO A 1 366 ? -39.314 -28.061 30.637 1.00 24.93 370 PRO B C 1
ATOM 2922 O O . PRO A 1 366 ? -38.675 -28.807 29.895 1.00 24.93 370 PRO B O 1
ATOM 2926 N N . HIS A 1 367 ? -40.472 -28.409 31.186 1.00 25.07 371 HIS B N 1
ATOM 2927 C CA . HIS A 1 367 ? -41.024 -29.746 30.991 1.00 25.31 371 HIS B CA 1
ATOM 2928 C C . HIS A 1 367 ? -41.735 -29.884 29.650 1.00 26.76 371 HIS B C 1
ATOM 2929 O O . HIS A 1 367 ? -41.882 -30.986 29.135 1.00 27.13 371 HIS B O 1
ATOM 2936 N N . LYS A 1 368 ? -42.183 -28.770 29.083 1.00 27.03 372 LYS B N 1
ATOM 2937 C CA . LYS A 1 368 ? -42.862 -28.811 27.789 1.00 25.25 372 LYS B CA 1
ATOM 2938 C C . LYS A 1 368 ? -41.926 -28.590 26.600 1.00 23.19 372 LYS B C 1
ATOM 2939 O O . LYS A 1 368 ? -42.087 -29.224 25.563 1.00 22.71 372 LYS B O 1
ATOM 2945 N N . HIS A 1 369 ? -40.957 -27.691 26.737 1.00 24.52 373 HIS B N 1
ATOM 2946 C CA . HIS A 1 369 ? -40.164 -27.284 25.580 1.00 22.73 373 HIS B CA 1
ATOM 2947 C C . HIS A 1 369 ? -38.676 -27.580 25.705 1.00 24.12 373 HIS B C 1
ATOM 2948 O O . HIS A 1 369 ? -37.908 -27.271 24.791 1.00 20.18 373 HIS B O 1
ATOM 2955 N N . LEU A 1 370 ? -38.274 -28.158 26.836 1.00 23.69 374 LEU B N 1
ATOM 2956 C CA . LEU A 1 370 ? -36.902 -28.622 27.027 1.00 21.00 374 LEU B CA 1
ATOM 2957 C C . LEU A 1 370 ? -35.936 -27.440 27.124 1.00 21.32 374 LEU B C 1
ATOM 2958 O O . LEU A 1 370 ? -34.734 -27.573 26.880 1.00 18.50 374 LEU B O 1
ATOM 2963 N N . THR A 1 371 ? -36.479 -26.285 27.497 1.00 20.68 375 THR B N 1
ATOM 2964 C CA . THR A 1 371 ? -35.722 -25.041 27.572 1.00 19.39 375 THR B CA 1
ATOM 2965 C C . THR A 1 371 ? -35.739 -24.490 28.991 1.00 22.46 375 THR B C 1
ATOM 2966 O O . THR A 1 371 ? -36.341 -25.076 29.886 1.00 22.81 375 THR B O 1
ATOM 2970 N N . GLN A 1 372 ? -35.072 -23.360 29.195 1.00 20.87 376 GLN B N 1
ATOM 2971 C CA . GLN A 1 372 ? -35.264 -22.589 30.412 1.00 18.48 376 GLN B CA 1
ATOM 2972 C C . GLN A 1 372 ? -36.677 -22.030 30.446 1.00 22.28 376 GLN B C 1
ATOM 2973 O O . GLN A 1 372 ? -37.315 -21.873 29.401 1.00 20.33 376 GLN B O 1
ATOM 2979 N N . GLY A 1 373 ? -37.173 -21.745 31.646 1.00 21.21 377 GLY B N 1
ATOM 2980 C CA . GLY A 1 373 ? -38.425 -21.030 31.789 1.00 16.53 377 GLY B CA 1
ATOM 2981 C C . GLY A 1 373 ? -38.223 -19.641 31.223 1.00 22.38 377 GLY B C 1
ATOM 2982 O O . GLY A 1 373 ? -37.194 -19.011 31.468 1.00 23.00 377 GLY B O 1
ATOM 2983 N N . PHE A 1 374 ? -39.193 -19.152 30.461 1.00 20.07 378 PHE B N 1
ATOM 2984 C CA . PHE A 1 374 ? -38.978 -17.930 29.703 1.00 19.12 378 PHE B CA 1
ATOM 2985 C C . PHE A 1 374 ? -40.289 -17.256 29.352 1.00 18.73 378 PHE B C 1
ATOM 2986 O O . PHE A 1 374 ? -41.355 -17.869 29.420 1.00 22.44 378 PHE B O 1
ATOM 2994 N N . PHE A 1 375 ? -40.203 -15.989 28.971 1.00 20.03 379 PHE B N 1
ATOM 2995 C CA . PHE A 1 375 ? -41.389 -15.208 28.661 1.00 18.81 379 PHE B CA 1
ATOM 2996 C C . PHE A 1 375 ? -41.072 -14.166 27.599 1.00 20.60 379 PHE B C 1
ATOM 2997 O O . PHE A 1 375 ? -40.046 -13.495 27.670 1.00 21.51 379 PHE B O 1
ATOM 3005 N N . ILE A 1 376 ? -41.953 -14.037 26.612 1.00 17.66 380 ILE B N 1
ATOM 3006 C CA . ILE A 1 376 ? -41.762 -13.076 25.528 1.00 20.23 380 ILE B CA 1
ATOM 3007 C C . ILE A 1 376 ? -43.059 -12.341 25.210 1.00 21.90 380 ILE B C 1
ATOM 3008 O O . ILE A 1 376 ? -44.081 -12.967 24.929 1.00 21.63 380 ILE B O 1
ATOM 3013 N N . ALA A 1 377 ? -43.012 -11.014 25.255 1.00 22.08 381 ALA B N 1
ATOM 3014 C CA . ALA A 1 377 ? -44.141 -10.191 24.843 1.00 23.71 381 ALA B CA 1
ATOM 3015 C C . ALA A 1 377 ? -43.725 -9.233 23.733 1.00 21.73 381 ALA B C 1
ATOM 3016 O O . ALA A 1 377 ? -42.671 -8.604 23.814 1.00 21.42 381 ALA B O 1
ATOM 3018 N N . LYS A 1 378 ? -44.561 -9.110 22.707 1.00 24.09 382 LYS B N 1
ATOM 3019 C CA . LYS A 1 378 ? -44.296 -8.175 21.619 1.00 25.70 382 LYS B CA 1
ATOM 3020 C C . LYS A 1 378 ? -45.404 -7.146 21.523 1.00 26.14 382 LYS B C 1
ATOM 3021 O O . LYS A 1 378 ? -46.569 -7.502 21.338 1.00 24.11 382 LYS B O 1
ATOM 3027 N N . LEU A 1 379 ? -45.042 -5.870 21.625 1.00 28.56 383 LEU B N 1
ATOM 3028 C CA . LEU A 1 379 ? -46.048 -4.810 21.652 1.00 30.99 383 LEU B CA 1
ATOM 3029 C C . LEU A 1 379 ? -45.833 -3.702 20.633 1.00 30.49 383 LEU B C 1
ATOM 3030 O O . LEU A 1 379 ? -44.705 -3.386 20.248 1.00 27.94 383 LEU B O 1
ATOM 3035 N N . ARG A 1 380 ? -46.946 -3.100 20.233 1.00 27.85 384 ARG B N 1
ATOM 3036 C CA . ARG A 1 380 ? -46.962 -1.974 19.319 1.00 30.17 384 ARG B CA 1
ATOM 3037 C C . ARG A 1 380 ? -47.502 -0.740 20.050 1.00 34.05 384 ARG B C 1
ATOM 3038 O O . ARG A 1 380 ? -48.563 -0.800 20.678 1.00 29.87 384 ARG B O 1
ATOM 3046 N N . LYS A 1 381 ? -46.760 0.364 19.988 1.00 29.30 385 LYS B N 1
ATOM 3047 C CA . LYS A 1 381 ? -47.178 1.608 20.633 1.00 36.69 385 LYS B CA 1
ATOM 3048 C C . LYS A 1 381 ? -48.201 2.346 19.775 1.00 40.84 385 LYS B C 1
ATOM 3049 O O . LYS A 1 381 ? -47.842 2.977 18.780 1.00 39.19 385 LYS B O 1
ATOM 3055 N N . VAL A 1 382 ? -49.473 2.269 20.158 1.00 39.93 386 VAL B N 1
ATOM 3056 C CA . VAL A 1 382 ? -50.533 2.862 19.350 1.00 44.68 386 VAL B CA 1
ATOM 3057 C C . VAL A 1 382 ? -50.726 4.353 19.630 1.00 48.16 386 VAL B C 1
ATOM 3058 O O . VAL A 1 382 ? -51.204 5.089 18.765 1.00 48.16 386 VAL B O 1
ATOM 3062 N N . LYS A 1 383 ? -50.342 4.795 20.825 1.00 44.88 387 LYS B N 1
ATOM 3063 C CA . LYS A 1 383 ? -50.442 6.207 21.199 1.00 50.35 387 LYS B CA 1
ATOM 3064 C C . LYS A 1 383 ? -49.591 6.523 22.427 1.00 48.76 387 LYS B C 1
ATOM 3065 O O . LYS A 1 383 ? -49.068 5.618 23.079 1.00 49.84 387 LYS B O 1
ATOM 3071 N N . ASP A 1 384 ? -49.453 7.808 22.742 1.00 49.06 388 ASP B N 1
ATOM 3072 C CA . ASP A 1 384 ? -48.669 8.228 23.901 1.00 49.04 388 ASP B CA 1
ATOM 3073 C C . ASP A 1 384 ? -49.540 8.337 25.148 1.00 47.04 388 ASP B C 1
ATOM 3074 O O . ASP A 1 384 ? -50.314 9.282 25.289 1.00 49.18 388 ASP B O 1
ATOM 3079 N N . TYR B 1 1 ? -5.404 20.287 -0.264 1.00 38.51 5 TYR A N 1
ATOM 3080 C CA . TYR B 1 1 ? -5.865 18.932 -0.542 1.00 39.86 5 TYR A CA 1
ATOM 3081 C C . TYR B 1 1 ? -4.905 17.886 0.014 1.00 36.37 5 TYR A C 1
ATOM 3082 O O . TYR B 1 1 ? -5.318 16.774 0.344 1.00 35.88 5 TYR A O 1
ATOM 3091 N N . LEU B 1 2 ? -3.628 18.249 0.114 1.00 31.04 6 LEU A N 1
ATOM 3092 C CA . LEU B 1 2 ? -2.596 17.333 0.593 1.00 35.92 6 LEU A CA 1
ATOM 3093 C C . LEU B 1 2 ? -2.935 16.747 1.961 1.00 35.38 6 LEU A C 1
ATOM 3094 O O . LEU B 1 2 ? -2.564 15.613 2.272 1.00 34.15 6 LEU A O 1
ATOM 3099 N N . GLU B 1 3 ? -3.658 17.526 2.762 1.00 37.84 7 GLU A N 1
ATOM 3100 C CA . GLU B 1 3 ? -4.021 17.139 4.121 1.00 38.91 7 GLU A CA 1
ATOM 3101 C C . GLU B 1 3 ? -4.909 15.899 4.159 1.00 36.36 7 GLU A C 1
ATOM 3102 O O . GLU B 1 3 ? -4.922 15.165 5.148 1.00 36.80 7 GLU A O 1
ATOM 3108 N N . ALA B 1 4 ? -5.658 15.682 3.081 1.00 33.38 8 ALA A N 1
ATOM 3109 C CA . ALA B 1 4 ? -6.593 14.569 3.000 1.00 30.91 8 ALA A CA 1
ATOM 3110 C C . ALA B 1 4 ? -5.874 13.227 2.963 1.00 27.09 8 ALA A C 1
ATOM 3111 O O . ALA B 1 4 ? -6.488 12.176 3.149 1.00 25.69 8 ALA A O 1
ATOM 3113 N N . PHE B 1 5 ? -4.571 13.269 2.719 1.00 25.76 9 PHE A N 1
ATOM 3114 C CA . PHE B 1 5 ? -3.784 12.051 2.571 1.00 28.21 9 PHE A CA 1
ATOM 3115 C C . PHE B 1 5 ? -2.719 12.001 3.652 1.00 31.59 9 PHE A C 1
ATOM 3116 O O . PHE B 1 5 ? -1.993 12.974 3.849 1.00 36.17 9 PHE A O 1
ATOM 3124 N N . PRO B 1 6 ? -2.633 10.872 4.370 1.00 28.93 10 PRO A N 1
ATOM 3125 C CA . PRO B 1 6 ? -1.613 10.734 5.415 1.00 34.23 10 PRO A CA 1
ATOM 3126 C C . PRO B 1 6 ? -0.208 10.928 4.857 1.00 36.42 10 PRO A C 1
ATOM 3127 O O . PRO B 1 6 ? 0.030 10.662 3.677 1.00 36.54 10 PRO A O 1
ATOM 3131 N N . LYS B 1 7 ? 0.702 11.392 5.707 1.00 31.26 11 LYS A N 1
ATOM 3132 C CA . LYS B 1 7 ? 2.030 11.826 5.288 1.00 33.61 11 LYS A CA 1
ATOM 3133 C C . LYS B 1 7 ? 2.821 10.717 4.606 1.00 39.62 11 LYS A C 1
ATOM 3134 O O . LYS B 1 7 ? 3.447 10.937 3.566 1.00 39.07 11 LYS A O 1
ATOM 3140 N N . GLU B 1 8 ? 2.785 9.525 5.192 1.00 35.69 12 GLU A N 1
ATOM 3141 C CA . GLU B 1 8 ? 3.538 8.397 4.661 1.00 40.22 12 GLU A CA 1
ATOM 3142 C C . GLU B 1 8 ? 2.999 7.964 3.300 1.00 37.18 12 GLU A C 1
ATOM 3143 O O . GLU B 1 8 ? 3.764 7.552 2.432 1.00 34.15 12 GLU A O 1
ATOM 3149 N N . LEU B 1 9 ? 1.688 8.070 3.109 1.00 32.72 13 LEU A N 1
ATOM 3150 C CA . LEU B 1 9 ? 1.101 7.775 1.807 1.00 32.05 13 LEU A CA 1
ATOM 3151 C C . LEU B 1 9 ? 1.530 8.798 0.760 1.00 32.32 13 LEU A C 1
ATOM 3152 O O . LEU B 1 9 ? 1.836 8.441 -0.374 1.00 33.81 13 LEU A O 1
ATOM 3157 N N . ARG B 1 10 ? 1.552 10.070 1.147 1.00 34.10 14 ARG A N 1
ATOM 3158 C CA . ARG B 1 10 ? 1.977 11.139 0.247 1.00 32.32 14 ARG A CA 1
ATOM 3159 C C . ARG B 1 10 ? 3.400 10.907 -0.249 1.00 35.03 14 ARG A C 1
ATOM 3160 O O . ARG B 1 10 ? 3.682 11.031 -1.441 1.00 35.60 14 ARG A O 1
ATOM 3168 N N . GLU B 1 11 ? 4.292 10.570 0.677 1.00 37.40 15 GLU A N 1
ATOM 3169 C CA . GLU B 1 11 ? 5.675 10.258 0.340 1.00 37.34 15 GLU A CA 1
ATOM 3170 C C . GLU B 1 11 ? 5.754 9.044 -0.579 1.00 33.91 15 GLU A C 1
ATOM 3171 O O . GLU B 1 11 ? 6.605 8.980 -1.463 1.00 37.56 15 GLU A O 1
ATOM 3177 N N . TYR B 1 12 ? 4.868 8.080 -0.353 1.00 30.37 16 TYR A N 1
ATOM 3178 C CA . TYR B 1 12 ? 4.796 6.890 -1.189 1.00 32.39 16 TYR A CA 1
ATOM 3179 C C . TYR B 1 12 ? 4.453 7.273 -2.631 1.00 35.01 16 TYR A C 1
ATOM 3180 O O . TYR B 1 12 ? 5.122 6.843 -3.571 1.00 34.37 16 TYR A O 1
ATOM 3189 N N . TYR B 1 13 ? 3.416 8.090 -2.798 1.00 31.35 17 TYR A N 1
ATOM 3190 C CA . TYR B 1 13 ? 3.011 8.561 -4.122 1.00 34.86 17 TYR A CA 1
ATOM 3191 C C . TYR B 1 13 ? 4.131 9.324 -4.831 1.00 34.80 17 TYR A C 1
ATOM 3192 O O . TYR B 1 13 ? 4.368 9.120 -6.023 1.00 34.81 17 TYR A O 1
ATOM 3201 N N . LYS B 1 14 ? 4.790 10.222 -4.106 1.00 31.77 18 LYS A N 1
ATOM 3202 C CA . LYS B 1 14 ? 5.881 11.015 -4.668 1.00 34.87 18 LYS A CA 1
ATOM 3203 C C . LYS B 1 14 ? 6.999 10.125 -5.199 1.00 36.36 18 LYS A C 1
ATOM 3204 O O . LYS B 1 14 ? 7.543 10.368 -6.273 1.00 36.74 18 LYS A O 1
ATOM 3210 N N . ASN B 1 15 ? 7.345 9.098 -4.433 1.00 40.28 19 ASN A N 1
ATOM 3211 C CA . ASN B 1 15 ? 8.364 8.148 -4.851 1.00 33.68 19 ASN A CA 1
ATOM 3212 C C . ASN B 1 15 ? 7.913 7.328 -6.052 1.00 37.99 19 ASN A C 1
ATOM 3213 O O . ASN B 1 15 ? 8.722 6.961 -6.906 1.00 35.09 19 ASN A O 1
ATOM 3218 N N . LEU B 1 16 ? 6.619 7.032 -6.106 1.00 36.25 20 LEU A N 1
ATOM 3219 C CA . LEU B 1 16 ? 6.094 6.100 -7.096 1.00 36.27 20 LEU A CA 1
ATOM 3220 C C . LEU B 1 16 ? 5.716 6.760 -8.427 1.00 34.81 20 LEU A C 1
ATOM 3221 O O . LEU B 1 16 ? 5.863 6.155 -9.488 1.00 39.03 20 LEU A O 1
ATOM 3226 N N . PHE B 1 17 ? 5.252 8.002 -8.379 1.00 32.27 21 PHE A N 1
ATOM 3227 C CA . PHE B 1 17 ? 4.792 8.668 -9.593 1.00 32.47 21 PHE A CA 1
ATOM 3228 C C . PHE B 1 17 ? 5.635 9.880 -9.965 1.00 37.98 21 PHE A C 1
ATOM 3229 O O . PHE B 1 17 ? 5.556 10.379 -11.089 1.00 37.57 21 PHE A O 1
ATOM 3237 N N . GLY B 1 18 ? 6.438 10.354 -9.022 1.00 34.22 22 GLY A N 1
ATOM 3238 C CA . GLY B 1 18 ? 7.134 11.613 -9.198 1.00 40.34 22 GLY A CA 1
ATOM 3239 C C . GLY B 1 18 ? 6.353 12.712 -8.510 1.00 38.87 22 GLY A C 1
ATOM 3240 O O . GLY B 1 18 ? 5.126 12.671 -8.458 1.00 39.50 22 GLY A O 1
ATOM 3241 N N . LYS B 1 19 ? 7.075 13.689 -7.974 1.00 40.33 23 LYS A N 1
ATOM 3242 C CA . LYS B 1 19 ? 6.483 14.745 -7.163 1.00 44.77 23 LYS A CA 1
ATOM 3243 C C . LYS B 1 19 ? 5.352 15.471 -7.902 1.00 38.57 23 LYS A C 1
ATOM 3244 O O . LYS B 1 19 ? 4.276 15.679 -7.342 1.00 38.65 23 LYS A O 1
ATOM 3250 N N . GLU B 1 20 ? 5.587 15.841 -9.157 1.00 43.86 24 GLU A N 1
ATOM 3251 C CA . GLU B 1 20 ? 4.584 16.579 -9.927 1.00 41.85 24 GLU A CA 1
ATOM 3252 C C . GLU B 1 20 ? 3.296 15.790 -10.125 1.00 39.15 24 GLU A C 1
ATOM 3253 O O . GLU B 1 20 ? 2.208 16.275 -9.807 1.00 37.68 24 GLU A O 1
ATOM 3259 N N . GLU B 1 21 ? 3.428 14.583 -10.664 1.00 36.42 25 GLU A N 1
ATOM 3260 C CA . GLU B 1 21 ? 2.281 13.720 -10.920 1.00 37.41 25 GLU A CA 1
ATOM 3261 C C . GLU B 1 21 ? 1.548 13.352 -9.633 1.00 35.55 25 GLU A C 1
ATOM 3262 O O . GLU B 1 21 ? 0.315 13.296 -9.607 1.00 32.24 25 GLU A O 1
ATOM 3268 N N . ALA B 1 22 ? 2.308 13.105 -8.569 1.00 31.80 26 ALA A N 1
ATOM 3269 C CA . ALA B 1 22 ? 1.723 12.774 -7.275 1.00 33.24 26 ALA A CA 1
ATOM 3270 C C . ALA B 1 22 ? 0.804 13.888 -6.775 1.00 32.17 26 ALA A C 1
ATOM 3271 O O . ALA B 1 22 ? -0.280 13.622 -6.252 1.00 28.97 26 ALA A O 1
ATOM 3273 N N . ASN B 1 23 ? 1.232 15.135 -6.947 1.00 33.49 27 ASN A N 1
ATOM 3274 C CA . ASN B 1 23 ? 0.429 16.269 -6.506 1.00 36.28 27 ASN A CA 1
ATOM 3275 C C . ASN B 1 23 ? -0.820 16.430 -7.361 1.00 33.74 27 ASN A C 1
ATOM 3276 O O . ASN B 1 23 ? -1.890 16.779 -6.855 1.00 31.58 27 ASN A O 1
ATOM 3281 N N . LYS B 1 24 ? -0.677 16.180 -8.658 1.00 29.51 28 LYS A N 1
ATOM 3282 C CA . LYS B 1 24 ? -1.812 16.249 -9.569 1.00 27.25 28 LYS A CA 1
ATOM 3283 C C . LYS B 1 24 ? -2.802 15.135 -9.279 1.00 26.26 28 LYS A C 1
ATOM 3284 O O . LYS B 1 24 ? -4.007 15.328 -9.382 1.00 25.67 28 LYS A O 1
ATOM 3290 N N . ILE B 1 25 ? -2.287 13.966 -8.914 1.00 28.69 29 ILE A N 1
ATOM 3291 C CA . ILE B 1 25 ? -3.145 12.817 -8.661 1.00 25.60 29 ILE A CA 1
ATOM 3292 C C . ILE B 1 25 ? -3.961 13.021 -7.393 1.00 27.83 29 ILE A C 1
ATOM 3293 O O . ILE B 1 25 ? -5.181 12.839 -7.391 1.00 30.79 29 ILE A O 1
ATOM 3298 N N . MET B 1 26 ? -3.291 13.431 -6.323 1.00 29.05 30 MET A N 1
ATOM 3299 C CA . MET B 1 26 ? -3.957 13.647 -5.046 1.00 27.05 30 MET A CA 1
ATOM 3300 C C . MET B 1 26 ? -4.969 14.779 -5.120 1.00 25.80 30 MET A C 1
ATOM 3301 O O . MET B 1 26 ? -6.047 14.687 -4.536 1.00 25.05 30 MET A O 1
ATOM 3306 N N . LYS B 1 27 ? -4.624 15.840 -5.842 1.00 28.82 31 LYS A N 1
ATOM 3307 C CA . LYS B 1 27 ? -5.546 16.956 -6.033 1.00 28.73 31 LYS A CA 1
ATOM 3308 C C . LYS B 1 27 ? -6.841 16.505 -6.701 1.00 27.55 31 LYS A C 1
ATOM 3309 O O . LYS B 1 27 ? -7.930 16.826 -6.234 1.00 26.70 31 LYS A O 1
ATOM 3315 N N . LYS B 1 28 ? -6.716 15.739 -7.780 1.00 27.64 32 LYS A N 1
ATOM 3316 C CA . LYS B 1 28 ? -7.882 15.300 -8.542 1.00 25.27 32 LYS A CA 1
ATOM 3317 C C . LYS B 1 28 ? -8.696 14.227 -7.822 1.00 25.76 32 LYS A C 1
ATOM 3318 O O . LYS B 1 28 ? -9.919 14.164 -7.984 1.00 21.24 32 LYS A O 1
ATOM 3324 N N . LEU B 1 29 ? -8.022 13.389 -7.033 1.00 22.68 33 LEU A N 1
ATOM 3325 C CA . LEU B 1 29 ? -8.695 12.334 -6.272 1.00 23.14 33 LEU A CA 1
ATOM 3326 C C . LEU B 1 29 ? -9.738 12.888 -5.309 1.00 25.66 33 LEU A C 1
ATOM 3327 O O . LEU B 1 29 ? -10.707 12.207 -4.972 1.00 25.65 33 LEU A O 1
ATOM 3332 N N . ARG B 1 30 ? -9.539 14.127 -4.874 1.00 25.76 34 ARG A N 1
ATOM 3333 C CA . ARG B 1 30 ? -10.453 14.756 -3.929 1.00 29.26 34 ARG A CA 1
ATOM 3334 C C . ARG B 1 30 ? -11.764 15.152 -4.600 1.00 28.01 34 ARG A C 1
ATOM 3335 O O . ARG B 1 30 ? -12.757 15.426 -3.927 1.00 28.95 34 ARG A O 1
ATOM 3343 N N . GLU B 1 31 ? -11.767 15.163 -5.930 1.00 24.29 35 GLU A N 1
ATOM 3344 C CA . GLU B 1 31 ? -12.933 15.600 -6.693 1.00 26.31 35 GLU A CA 1
ATOM 3345 C C . GLU B 1 31 ? -13.643 14.413 -7.350 1.00 26.41 35 GLU A C 1
ATOM 3346 O O . GLU B 1 31 ? -13.016 13.392 -7.631 1.00 24.47 35 GLU A O 1
ATOM 3352 N N . PRO B 1 32 ? -14.953 14.549 -7.613 1.00 25.92 36 PRO A N 1
ATOM 3353 C CA . PRO B 1 32 ? -15.673 13.507 -8.351 1.00 23.02 36 PRO A CA 1
ATOM 3354 C C . PRO B 1 32 ? -15.149 13.412 -9.773 1.00 21.43 36 PRO A C 1
ATOM 3355 O O . PRO B 1 32 ? -14.480 14.341 -10.225 1.00 23.05 36 PRO A O 1
ATOM 3359 N N . VAL B 1 33 ? -15.423 12.309 -10.458 1.00 18.21 37 VAL A N 1
ATOM 3360 C CA . VAL B 1 33 ? -14.958 12.162 -11.830 1.00 24.90 37 VAL A CA 1
ATOM 3361 C C . VAL B 1 33 ? -15.526 13.287 -12.694 1.00 24.56 37 VAL A C 1
ATOM 3362 O O . VAL B 1 33 ? -16.656 13.738 -12.484 1.00 21.98 37 VAL A O 1
ATOM 3366 N N . GLU B 1 34 ? -14.719 13.773 -13.631 1.00 26.42 38 GLU A N 1
ATOM 3367 C CA . GLU B 1 34 ? -15.150 14.862 -14.504 1.00 27.06 38 GLU A CA 1
ATOM 3368 C C . GLU B 1 34 ? -16.168 14.334 -15.497 1.00 23.12 38 GLU A C 1
ATOM 3369 O O . GLU B 1 34 ? -17.097 15.036 -15.880 1.00 24.73 38 GLU A O 1
ATOM 3375 N N . HIS B 1 35 ? -15.980 13.083 -15.905 1.00 21.00 39 HIS A N 1
ATOM 3376 C CA . HIS B 1 35 ? -16.906 12.415 -16.806 1.00 23.76 39 HIS A CA 1
ATOM 3377 C C . HIS B 1 35 ? -17.589 11.262 -16.078 1.00 25.39 39 HIS A C 1
ATOM 3378 O O . HIS B 1 35 ? -16.954 10.262 -15.729 1.00 26.14 39 HIS A O 1
ATOM 3385 N N . TYR B 1 36 ? -18.887 11.410 -15.844 1.00 23.67 40 TYR A N 1
ATOM 3386 C CA . TYR B 1 36 ? -19.648 10.425 -15.087 1.00 25.53 40 TYR A CA 1
ATOM 3387 C C . TYR B 1 36 ? -20.290 9.428 -16.039 1.00 24.06 40 TYR A C 1
ATOM 3388 O O . TYR B 1 36 ? -21.251 9.753 -16.735 1.00 22.05 40 TYR A O 1
ATOM 3397 N N . TYR B 1 37 ? -19.764 8.207 -16.046 1.00 21.89 41 TYR A N 1
ATOM 3398 C CA . TYR B 1 37 ? -20.127 7.213 -17.051 1.00 20.74 41 TYR A CA 1
ATOM 3399 C C . TYR B 1 37 ? -21.257 6.297 -16.602 1.00 24.13 41 TYR A C 1
ATOM 3400 O O . TYR B 1 37 ? -21.423 6.024 -15.410 1.00 25.71 41 TYR A O 1
ATOM 3409 N N . ILE B 1 38 ? -22.042 5.846 -17.577 1.00 21.79 42 ILE A N 1
ATOM 3410 C CA . ILE B 1 38 ? -23.037 4.802 -17.380 1.00 21.47 42 ILE A CA 1
ATOM 3411 C C . ILE B 1 38 ? -22.889 3.784 -18.497 1.00 23.80 42 ILE A C 1
ATOM 3412 O O . ILE B 1 38 ? -22.423 4.116 -19.590 1.00 24.34 42 ILE A O 1
ATOM 3417 N N . ARG B 1 39 ? -23.277 2.543 -18.228 1.00 24.72 43 ARG A N 1
ATOM 3418 C CA . ARG B 1 39 ? -23.272 1.519 -19.262 1.00 23.07 43 ARG A CA 1
ATOM 3419 C C . ARG B 1 39 ? -24.669 1.313 -19.800 1.00 24.13 43 ARG A C 1
ATOM 3420 O O . ARG B 1 39 ? -25.596 1.089 -19.028 1.00 25.00 43 ARG A O 1
ATOM 3428 N N . VAL B 1 40 ? -24.820 1.381 -21.119 1.00 25.33 44 VAL A N 1
ATOM 3429 C CA . VAL B 1 40 ? -26.089 1.048 -21.753 1.00 26.00 44 VAL A CA 1
ATOM 3430 C C . VAL B 1 40 ? -26.345 -0.454 -21.680 1.00 25.12 44 VAL A C 1
ATOM 3431 O O . VAL B 1 40 ? -25.528 -1.259 -22.136 1.00 25.12 44 VAL A O 1
ATOM 3435 N N . ASN B 1 41 ? -27.479 -0.832 -21.104 1.00 23.28 45 ASN A N 1
ATOM 3436 C CA . ASN B 1 41 ? -27.841 -2.237 -21.043 1.00 26.24 45 ASN A CA 1
ATOM 3437 C C . ASN B 1 41 ? -28.441 -2.686 -22.368 1.00 31.27 45 ASN A C 1
ATOM 3438 O O . ASN B 1 41 ? -29.659 -2.636 -22.562 1.00 30.34 45 ASN A O 1
ATOM 3443 N N . THR B 1 42 ? -27.578 -3.126 -23.278 1.00 29.57 46 THR A N 1
ATOM 3444 C CA . THR B 1 42 ? -28.004 -3.565 -24.603 1.00 28.70 46 THR A CA 1
ATOM 3445 C C . THR B 1 42 ? -28.867 -4.830 -24.572 1.00 34.10 46 THR A C 1
ATOM 3446 O O . THR B 1 42 ? -29.303 -5.309 -25.616 1.00 33.15 46 THR A O 1
ATOM 3450 N N . LEU B 1 43 ? -29.100 -5.377 -23.383 1.00 33.84 47 LEU A N 1
ATOM 3451 C CA . LEU B 1 43 ? -30.051 -6.471 -23.219 1.00 35.06 47 LEU A CA 1
ATOM 3452 C C . LEU B 1 43 ? -31.483 -5.961 -23.345 1.00 35.25 47 LEU A C 1
ATOM 3453 O O . LEU B 1 43 ? -32.385 -6.706 -23.734 1.00 34.17 47 LEU A O 1
ATOM 3458 N N . LYS B 1 44 ? -31.683 -4.688 -23.011 1.00 33.27 48 LYS A N 1
ATOM 3459 C CA . LYS B 1 44 ? -33.019 -4.104 -22.975 1.00 34.19 48 LYS A CA 1
ATOM 3460 C C . LYS B 1 44 ? -33.219 -2.940 -23.940 1.00 39.22 48 LYS A C 1
ATOM 3461 O O . LYS B 1 44 ? -34.343 -2.667 -24.358 1.00 40.27 48 LYS A O 1
ATOM 3467 N N . ILE B 1 45 ? -32.139 -2.251 -24.292 1.00 37.42 49 ILE A N 1
ATOM 3468 C CA . ILE B 1 45 ? -32.264 -1.032 -25.081 1.00 32.95 49 ILE A CA 1
ATOM 3469 C C . ILE B 1 45 ? -30.975 -0.736 -25.838 1.00 34.43 49 ILE A C 1
ATOM 3470 O O . ILE B 1 45 ? -29.903 -1.209 -25.464 1.00 31.18 49 ILE A O 1
ATOM 3475 N N . SER B 1 46 ? -31.090 0.028 -26.921 1.00 31.90 50 SER A N 1
ATOM 3476 C CA . SER B 1 46 ? -29.926 0.470 -27.672 1.00 26.79 50 SER A CA 1
ATOM 3477 C C . SER B 1 46 ? -29.441 1.790 -27.099 1.00 23.41 50 SER A C 1
ATOM 3478 O O . SER B 1 46 ? -30.163 2.455 -26.359 1.00 30.97 50 SER A O 1
ATOM 3481 N N . ARG B 1 47 ? -28.214 2.163 -27.438 1.00 25.58 51 ARG A N 1
ATOM 3482 C CA . ARG B 1 47 ? -27.631 3.411 -26.965 1.00 25.32 51 ARG A CA 1
ATOM 3483 C C . ARG B 1 47 ? -28.448 4.637 -27.382 1.00 27.89 51 ARG A C 1
ATOM 3484 O O . ARG B 1 47 ? -28.748 5.505 -26.557 1.00 26.75 51 ARG A O 1
ATOM 3492 N N . GLU B 1 48 ? -28.797 4.718 -28.663 1.00 24.03 52 GLU A N 1
ATOM 3493 C CA . GLU B 1 48 ? -29.455 5.919 -29.167 1.00 30.42 52 GLU A CA 1
ATOM 3494 C C . GLU B 1 48 ? -30.862 6.085 -28.593 1.00 27.92 52 GLU A C 1
ATOM 3495 O O . GLU B 1 48 ? -31.269 7.199 -28.260 1.00 28.74 52 GLU A O 1
ATOM 3501 N N . LYS B 1 49 ? -31.596 4.983 -28.461 1.00 30.02 53 LYS A N 1
ATOM 3502 C CA . LYS B 1 49 ? -32.908 5.026 -27.815 1.00 28.68 53 LYS A CA 1
ATOM 3503 C C . LYS B 1 49 ? -32.787 5.538 -26.387 1.00 34.59 53 LYS A C 1
ATOM 3504 O O . LYS B 1 49 ? -33.557 6.398 -25.961 1.00 37.36 53 LYS A O 1
ATOM 3510 N N . LEU B 1 50 ? -31.809 5.009 -25.654 1.00 34.42 54 LEU A N 1
ATOM 3511 C CA . LEU B 1 50 ? -31.581 5.420 -24.275 1.00 28.50 54 LEU A CA 1
ATOM 3512 C C . LEU B 1 50 ? -31.272 6.908 -24.190 1.00 31.86 54 LEU A C 1
ATOM 3513 O O . LEU B 1 50 ? -31.771 7.600 -23.304 1.00 29.53 54 LEU A O 1
ATOM 3518 N N . ILE B 1 51 ? -30.434 7.391 -25.103 1.00 31.61 55 ILE A N 1
ATOM 3519 C CA . ILE B 1 51 ? -30.120 8.817 -25.178 1.00 33.72 55 ILE A CA 1
ATOM 3520 C C . ILE B 1 51 ? -31.393 9.656 -25.290 1.00 33.35 55 ILE A C 1
ATOM 3521 O O . ILE B 1 51 ? -31.561 10.636 -24.563 1.00 32.23 55 ILE A O 1
ATOM 3526 N N . GLY B 1 52 ? -32.278 9.268 -26.205 1.00 31.82 56 GLY A N 1
ATOM 3527 C CA . GLY B 1 52 ? -33.570 9.915 -26.342 1.00 36.60 56 GLY A CA 1
ATOM 3528 C C . GLY B 1 52 ? -34.341 9.970 -25.034 1.00 39.12 56 GLY A C 1
ATOM 3529 O O . GLY B 1 52 ? -34.946 10.989 -24.697 1.00 46.52 56 GLY A O 1
ATOM 3530 N N . GLU B 1 53 ? -34.304 8.868 -24.290 1.00 37.94 57 GLU A N 1
ATOM 3531 C CA . GLU B 1 53 ? -35.015 8.762 -23.021 1.00 34.69 57 GLU A CA 1
ATOM 3532 C C . GLU B 1 53 ? -34.431 9.696 -21.968 1.00 43.52 57 GLU A C 1
ATOM 3533 O O . GLU B 1 53 ? -35.167 10.319 -21.201 1.00 46.61 57 GLU A O 1
ATOM 3539 N N . LEU B 1 54 ? -33.106 9.787 -21.931 1.00 42.08 58 LEU A N 1
ATOM 3540 C CA . LEU B 1 54 ? -32.427 10.632 -20.953 1.00 40.52 58 LEU A CA 1
ATOM 3541 C C . LEU B 1 54 ? -32.552 12.107 -21.315 1.00 44.36 58 LEU A C 1
ATOM 3542 O O . LEU B 1 54 ? -32.614 12.968 -20.434 1.00 44.28 58 LEU A O 1
ATOM 3547 N N . LYS B 1 55 ? -32.578 12.395 -22.614 1.00 40.79 59 LYS A N 1
ATOM 3548 C CA . LYS B 1 55 ? -32.770 13.763 -23.080 1.00 42.81 59 LYS A CA 1
ATOM 3549 C C . LYS B 1 55 ? -34.171 14.252 -22.727 1.00 47.42 59 LYS A C 1
ATOM 3550 O O . LYS B 1 55 ? -34.353 15.418 -22.377 1.00 46.66 59 LYS A O 1
ATOM 3556 N N . LYS B 1 56 ? -35.153 13.357 -22.824 1.00 46.39 60 LYS A N 1
ATOM 3557 C CA . LYS B 1 56 ? -36.514 13.652 -22.376 1.00 48.98 60 LYS A CA 1
ATOM 3558 C C . LYS B 1 56 ? -36.530 14.166 -20.941 1.00 48.88 60 LYS A C 1
ATOM 3559 O O . LYS B 1 56 ? -37.322 15.039 -20.592 1.00 54.48 60 LYS A O 1
ATOM 3565 N N . GLU B 1 57 ? -35.646 13.618 -20.116 1.00 49.55 61 GLU A N 1
ATOM 3566 C CA . GLU B 1 57 ? -35.592 13.967 -18.703 1.00 48.00 61 GLU A CA 1
ATOM 3567 C C . GLU B 1 57 ? -34.698 15.181 -18.446 1.00 43.88 61 GLU A C 1
ATOM 3568 O O . GLU B 1 57 ? -34.409 15.512 -17.298 1.00 45.13 61 GLU A O 1
ATOM 3574 N N . GLY B 1 58 ? -34.254 15.832 -19.517 1.00 45.78 62 GLY A N 1
ATOM 3575 C CA . GLY B 1 58 ? -33.443 17.032 -19.402 1.00 44.61 62 GLY A CA 1
ATOM 3576 C C . GLY B 1 58 ? -31.952 16.795 -19.236 1.00 39.29 62 GLY A C 1
ATOM 3577 O O . GLY B 1 58 ? -31.192 17.736 -19.004 1.00 36.13 62 GLY A O 1
ATOM 3578 N N . LEU B 1 59 ? -31.525 15.545 -19.379 1.00 42.43 63 LEU A N 1
ATOM 3579 C CA . LEU B 1 59 ? -30.124 15.189 -19.176 1.00 40.10 63 LEU A CA 1
ATOM 3580 C C . LEU B 1 59 ? -29.310 15.376 -20.450 1.00 36.17 63 LEU A C 1
ATOM 3581 O O . LEU B 1 59 ? -29.861 15.390 -21.548 1.00 39.55 63 LEU A O 1
ATOM 3586 N N . LYS B 1 60 ? -27.997 15.532 -20.300 1.00 33.74 64 LYS A N 1
ATOM 3587 C CA . LYS B 1 60 ? -27.124 15.762 -21.446 1.00 33.00 64 LYS A CA 1
ATOM 3588 C C . LYS B 1 60 ? -26.099 14.646 -21.633 1.00 29.08 64 LYS A C 1
ATOM 3589 O O . LYS B 1 60 ? -24.898 14.865 -21.461 1.00 32.03 64 LYS A O 1
ATOM 3595 N N . PRO B 1 61 ? -26.567 13.445 -22.001 1.00 27.76 65 PRO A N 1
ATOM 3596 C CA . PRO B 1 61 ? -25.632 12.329 -22.151 1.00 28.41 65 PRO A CA 1
ATOM 3597 C C . PRO B 1 61 ? -24.752 12.506 -23.381 1.00 28.02 65 PRO A C 1
ATOM 3598 O O . PRO B 1 61 ? -25.222 13.005 -24.405 1.00 32.14 65 PRO A O 1
ATOM 3602 N N . LEU B 1 62 ? -23.493 12.100 -23.280 1.00 23.34 66 LEU A N 1
ATOM 3603 C CA . LEU B 1 62 ? -22.591 12.145 -24.422 1.00 22.78 66 LEU A CA 1
ATOM 3604 C C . LEU B 1 62 ? -22.069 10.757 -24.755 1.00 22.83 66 LEU A C 1
ATOM 3605 O O . LEU B 1 62 ? -21.923 9.908 -23.876 1.00 24.85 66 LEU A O 1
ATOM 3610 N N . ARG B 1 63 ? -21.777 10.535 -26.030 1.00 20.63 67 ARG A N 1
ATOM 3611 C CA . ARG B 1 63 ? -21.370 9.218 -26.509 1.00 22.62 67 ARG A CA 1
ATOM 3612 C C . ARG B 1 63 ? -19.866 9.003 -26.365 1.00 22.26 67 ARG A C 1
ATOM 3613 O O . ARG B 1 63 ? -19.076 9.939 -26.493 1.00 21.02 67 ARG A O 1
ATOM 3621 N N . SER B 1 64 ? -19.476 7.771 -26.058 1.00 23.85 68 SER A N 1
ATOM 3622 C CA . SER B 1 64 ? -18.071 7.388 -26.095 1.00 21.39 68 SER A CA 1
ATOM 3623 C C . SER B 1 64 ? -17.718 6.846 -27.476 1.00 21.01 68 SER A C 1
ATOM 3624 O O . SER B 1 64 ? -18.440 6.007 -28.015 1.00 19.62 68 SER A O 1
ATOM 3627 N N . PRO B 1 65 ? -16.606 7.324 -28.056 1.00 21.41 69 PRO A N 1
ATOM 3628 C CA . PRO B 1 65 ? -16.153 6.819 -29.358 1.00 22.43 69 PRO A CA 1
ATOM 3629 C C . PRO B 1 65 ? -15.399 5.498 -29.257 1.00 23.45 69 PRO A C 1
ATOM 3630 O O . PRO B 1 65 ? -15.125 4.874 -30.283 1.00 24.42 69 PRO A O 1
ATOM 3634 N N . TYR B 1 66 ? -15.098 5.074 -28.034 1.00 17.80 70 TYR A N 1
ATOM 3635 C CA . TYR B 1 66 ? -14.366 3.838 -27.786 1.00 21.27 70 TYR A CA 1
ATOM 3636 C C . TYR B 1 66 ? -15.274 2.707 -27.307 1.00 23.70 70 TYR A C 1
ATOM 3637 O O . TYR B 1 66 ? -15.042 1.541 -27.614 1.00 23.19 70 TYR A O 1
ATOM 3646 N N . LEU B 1 67 ? -16.298 3.055 -26.536 1.00 24.66 71 LEU A N 1
ATOM 3647 C CA . LEU B 1 67 ? -17.245 2.065 -26.034 1.00 21.07 71 LEU A CA 1
ATOM 3648 C C . LEU B 1 67 ? -18.651 2.321 -26.555 1.00 24.16 71 LEU A C 1
ATOM 3649 O O . LEU B 1 67 ? -19.325 3.247 -26.095 1.00 24.25 71 LEU A O 1
ATOM 3654 N N . PRO B 1 68 ? -19.099 1.507 -27.520 1.00 21.00 72 PRO A N 1
ATOM 3655 C CA . PRO B 1 68 ? -20.456 1.631 -28.063 1.00 22.54 72 PRO A CA 1
ATOM 3656 C C . PRO B 1 68 ? -21.549 1.515 -26.999 1.00 21.95 72 PRO A C 1
ATOM 3657 O O . PRO B 1 68 ? -22.658 1.971 -27.239 1.00 22.38 72 PRO A O 1
ATOM 3661 N N . GLU B 1 69 ? -21.242 0.931 -25.843 1.00 23.95 73 GLU A N 1
ATOM 3662 C CA . GLU B 1 69 ? -22.211 0.865 -24.750 1.00 24.93 73 GLU A CA 1
ATOM 3663 C C . GLU B 1 69 ? -21.959 1.956 -23.715 1.00 23.05 73 GLU A C 1
ATOM 3664 O O . GLU B 1 69 ? -22.559 1.954 -22.641 1.00 25.71 73 GLU A O 1
ATOM 3670 N N . GLY B 1 70 ? -21.063 2.884 -24.034 1.00 21.47 74 GLY A N 1
ATOM 3671 C CA . GLY B 1 70 ? -20.705 3.929 -23.095 1.00 20.86 74 GLY A CA 1
ATOM 3672 C C . GLY B 1 70 ? -21.415 5.259 -23.304 1.00 22.79 74 GLY A C 1
ATOM 3673 O O . GLY B 1 70 ? -21.484 5.780 -24.415 1.00 21.65 74 GLY A O 1
ATOM 3674 N N . LEU B 1 71 ? -21.953 5.797 -22.215 1.00 22.74 75 LEU A N 1
ATOM 3675 C CA . LEU B 1 71 ? -22.483 7.158 -22.170 1.00 22.52 75 LEU A CA 1
ATOM 3676 C C . LEU B 1 71 ? -21.932 7.847 -20.943 1.00 20.09 75 LEU A C 1
ATOM 3677 O O . LEU B 1 71 ? -21.765 7.214 -19.902 1.00 24.09 75 LEU A O 1
ATOM 3682 N N . TYR B 1 72 ? -21.647 9.136 -21.044 1.00 22.41 76 TYR A N 1
ATOM 3683 C CA . TYR B 1 72 ? -21.198 9.860 -19.861 1.00 23.77 76 TYR A CA 1
ATOM 3684 C C . TYR B 1 72 ? -21.836 11.241 -19.771 1.00 25.61 76 TYR A C 1
ATOM 3685 O O . TYR B 1 72 ? -22.266 11.816 -20.777 1.00 22.31 76 TYR A O 1
ATOM 3694 N N . PHE B 1 73 ? -21.899 11.755 -18.549 1.00 23.37 77 PHE A N 1
ATOM 3695 C CA . PHE B 1 73 ? -22.415 13.087 -18.282 1.00 21.86 77 PHE A CA 1
ATOM 3696 C C . PHE B 1 73 ? -21.278 13.936 -17.741 1.00 25.69 77 PHE A C 1
ATOM 3697 O O . PHE B 1 73 ? -20.480 13.464 -16.924 1.00 21.26 77 PHE A O 1
ATOM 3705 N N . VAL B 1 74 ? -21.202 15.184 -18.185 1.00 19.95 78 VAL A N 1
ATOM 3706 C CA . VAL B 1 74 ? -20.127 16.068 -17.758 1.00 20.59 78 VAL A CA 1
ATOM 3707 C C . VAL B 1 74 ? -20.406 16.622 -16.366 1.00 31.08 78 VAL A C 1
ATOM 3708 O O . VAL B 1 74 ? -21.533 17.023 -16.057 1.00 29.98 78 VAL A O 1
ATOM 3712 N N . ARG B 1 75 ? -19.374 16.633 -15.528 1.00 25.14 79 ARG A N 1
ATOM 3713 C CA . ARG B 1 75 ? -19.495 17.111 -14.161 1.00 28.59 79 ARG A CA 1
ATOM 3714 C C . ARG B 1 75 ? -19.548 18.642 -14.095 1.00 31.48 79 ARG A C 1
ATOM 3715 O O . ARG B 1 75 ? -18.937 19.331 -14.912 1.00 29.99 79 ARG A O 1
ATOM 3723 N N . GLU B 1 76 ? -20.293 19.163 -13.125 1.00 30.47 80 GLU A N 1
ATOM 3724 C CA . GLU B 1 76 ? -20.352 20.601 -12.885 1.00 31.68 80 GLU A CA 1
ATOM 3725 C C . GLU B 1 76 ? -19.639 20.950 -11.582 1.00 31.11 80 GLU A C 1
ATOM 3726 O O . GLU B 1 76 ? -19.798 20.265 -10.571 1.00 31.12 80 GLU A O 1
ATOM 3732 N N . GLY B 1 77 ? -18.853 22.019 -11.612 1.00 25.56 81 GLY A N 1
ATOM 3733 C CA . GLY B 1 77 ? -18.129 22.463 -10.437 1.00 31.18 81 GLY A CA 1
ATOM 3734 C C . GLY B 1 77 ? -16.642 22.588 -10.702 1.00 35.15 81 GLY A C 1
ATOM 3735 O O . GLY B 1 77 ? -16.173 22.243 -11.787 1.00 38.03 81 GLY A O 1
ATOM 3736 N N . PRO B 1 78 ? -15.883 23.068 -9.707 1.00 31.60 82 PRO A N 1
ATOM 3737 C CA . PRO B 1 78 ? -16.372 23.396 -8.363 1.00 35.56 82 PRO A CA 1
ATOM 3738 C C . PRO B 1 78 ? -17.159 24.706 -8.333 1.00 34.99 82 PRO A C 1
ATOM 3739 O O . PRO B 1 78 ? -16.742 25.685 -8.949 1.00 35.50 82 PRO A O 1
ATOM 3743 N N . ASN B 1 79 ? -18.284 24.708 -7.625 1.00 32.77 83 ASN A N 1
ATOM 3744 C CA . ASN B 1 79 ? -19.167 25.871 -7.579 1.00 36.71 83 ASN A CA 1
ATOM 3745 C C . ASN B 1 79 ? -18.737 26.937 -6.579 1.00 31.90 83 ASN A C 1
ATOM 3746 O O . ASN B 1 79 ? -19.315 28.019 -6.542 1.00 38.88 83 ASN A O 1
ATOM 3751 N N . PHE B 1 80 ? -17.736 26.632 -5.762 1.00 34.37 84 PHE A N 1
ATOM 3752 C CA . PHE B 1 80 ? -17.132 27.655 -4.918 1.00 38.84 84 PHE A CA 1
ATOM 3753 C C . PHE B 1 80 ? -15.684 27.316 -4.583 1.00 42.93 84 PHE A C 1
ATOM 3754 O O . PHE B 1 80 ? -15.241 26.173 -4.739 1.00 40.19 84 PHE A O 1
ATOM 3762 N N . SER B 1 81 ? -14.948 28.325 -4.132 1.00 43.02 85 SER A N 1
ATOM 3763 C CA . SER B 1 81 ? -13.528 28.171 -3.855 1.00 51.36 85 SER A CA 1
ATOM 3764 C C . SER B 1 81 ? -13.297 27.276 -2.642 1.00 45.54 85 SER A C 1
ATOM 3765 O O . SER B 1 81 ? -14.180 27.096 -1.805 1.00 39.31 85 SER A O 1
ATOM 3768 N N . ASP B 1 82 ? -12.103 26.706 -2.566 1.00 50.20 86 ASP A N 1
ATOM 3769 C CA . ASP B 1 82 ? -11.758 25.787 -1.491 1.00 50.33 86 ASP A CA 1
ATOM 3770 C C . ASP B 1 82 ? -11.647 26.495 -0.145 1.00 50.93 86 ASP A C 1
ATOM 3771 O O . ASP B 1 82 ? -11.814 25.876 0.904 1.00 53.53 86 ASP A O 1
ATOM 3776 N N . ASP B 1 83 ? -11.379 27.796 -0.181 1.00 51.11 87 ASP A N 1
ATOM 3777 C CA . ASP B 1 83 ? -11.207 28.572 1.041 1.00 49.40 87 ASP A CA 1
ATOM 3778 C C . ASP B 1 83 ? -12.468 29.340 1.425 1.00 47.71 87 ASP A C 1
ATOM 3779 O O . ASP B 1 83 ? -12.478 30.067 2.416 1.00 51.83 87 ASP A O 1
ATOM 3784 N N . PHE B 1 84 ? -13.519 29.185 0.626 1.00 44.12 88 PHE A N 1
ATOM 3785 C CA . PHE B 1 84 ? -14.759 29.934 0.806 1.00 44.82 88 PHE A CA 1
ATOM 3786 C C . PHE B 1 84 ? -15.323 29.828 2.225 1.00 45.72 88 PHE A C 1
ATOM 3787 O O . PHE B 1 84 ? -15.546 28.731 2.741 1.00 38.54 88 PHE A O 1
ATOM 3795 N N . GLU B 1 85 ? -15.547 30.982 2.846 1.00 39.99 89 GLU A N 1
ATOM 3796 C CA . GLU B 1 85 ? -16.096 31.042 4.194 1.00 42.59 89 GLU A CA 1
ATOM 3797 C C . GLU B 1 85 ? -17.426 31.780 4.185 1.00 40.54 89 GLU A C 1
ATOM 3798 O O . GLU B 1 85 ? -17.475 32.968 4.501 1.00 40.63 89 GLU A O 1
ATOM 3804 N N . PRO B 1 86 ? -18.511 31.080 3.824 1.00 37.98 90 PRO A N 1
ATOM 3805 C CA . PRO B 1 86 ? -19.833 31.711 3.794 1.00 36.14 90 PRO A CA 1
ATOM 3806 C C . PRO B 1 86 ? -20.259 32.182 5.180 1.00 40.99 90 PRO A C 1
ATOM 3807 O O . PRO B 1 86 ? -19.959 31.523 6.176 1.00 39.16 90 PRO A O 1
ATOM 3811 N N . LYS B 1 87 ? -20.938 33.320 5.244 1.00 37.53 91 LYS A N 1
ATOM 3812 C CA . LYS B 1 87 ? -21.430 33.823 6.516 1.00 39.05 91 LYS A CA 1
ATOM 3813 C C . LYS B 1 87 ? -22.789 33.204 6.796 1.00 34.62 91 LYS A C 1
ATOM 3814 O O . LYS B 1 87 ? -23.821 33.858 6.672 1.00 31.52 91 LYS A O 1
ATOM 3820 N N . LEU B 1 88 ? -22.773 31.931 7.175 1.00 31.94 92 LEU A N 1
ATOM 3821 C CA . LEU B 1 88 ? -23.989 31.131 7.267 1.00 29.02 92 LEU A CA 1
ATOM 3822 C C . LEU B 1 88 ? -23.906 30.177 8.450 1.00 27.97 92 LEU A C 1
ATOM 3823 O O . LEU B 1 88 ? -22.817 29.728 8.804 1.00 25.25 92 LEU A O 1
ATOM 3828 N N . PRO B 1 89 ? -25.058 29.862 9.067 1.00 27.23 93 PRO A N 1
ATOM 3829 C CA . PRO B 1 89 ? -25.070 28.837 10.115 1.00 22.97 93 PRO A CA 1
ATOM 3830 C C . PRO B 1 89 ? -24.677 27.471 9.557 1.00 25.21 93 PRO A C 1
ATOM 3831 O O . PRO B 1 89 ? -24.906 27.185 8.380 1.00 23.02 93 PRO A O 1
ATOM 3835 N N . VAL B 1 90 ? -24.077 26.640 10.401 1.00 23.98 94 VAL A N 1
ATOM 3836 C CA . VAL B 1 90 ? -23.502 25.384 9.950 1.00 23.82 94 VAL A CA 1
ATOM 3837 C C . VAL B 1 90 ? -24.409 24.190 10.224 1.00 23.59 94 VAL A C 1
ATOM 3838 O O . VAL B 1 90 ? -24.919 24.019 11.331 1.00 26.57 94 VAL A O 1
ATOM 3842 N N . VAL B 1 91 ? -24.611 23.370 9.201 1.00 20.60 95 VAL A N 1
ATOM 3843 C CA . VAL B 1 91 ? -25.148 22.033 9.395 1.00 23.93 95 VAL A CA 1
ATOM 3844 C C . VAL B 1 91 ? -24.020 21.032 9.187 1.00 25.36 95 VAL A C 1
ATOM 3845 O O . VAL B 1 91 ? -23.330 21.071 8.172 1.00 22.39 95 VAL A O 1
ATOM 3849 N N . VAL B 1 92 ? -23.820 20.149 10.158 1.00 25.53 96 VAL A N 1
ATOM 3850 C CA . VAL B 1 92 ? -22.792 19.128 10.028 1.00 22.82 96 VAL A CA 1
ATOM 3851 C C . VAL B 1 92 ? -23.438 17.840 9.546 1.00 23.48 96 VAL A C 1
ATOM 3852 O O . VAL B 1 92 ? -24.329 17.302 10.201 1.00 23.93 96 VAL A O 1
ATOM 3856 N N . ALA B 1 93 ? -23.014 17.376 8.375 1.00 23.12 97 ALA A N 1
ATOM 3857 C CA . ALA B 1 93 ? -23.501 16.116 7.821 1.00 25.64 97 ALA A CA 1
ATOM 3858 C C . ALA B 1 93 ? -22.572 14.980 8.214 1.00 24.30 97 ALA A C 1
ATOM 3859 O O . ALA B 1 93 ? -21.363 15.174 8.320 1.00 21.00 97 ALA A O 1
ATOM 3861 N N . ASN B 1 94 ? -23.123 13.790 8.420 1.00 23.79 98 ASN A N 1
ATOM 3862 C CA . ASN B 1 94 ? -22.267 12.650 8.699 1.00 26.71 98 ASN A CA 1
ATOM 3863 C C . ASN B 1 94 ? -21.449 12.316 7.457 1.00 28.06 98 ASN A C 1
ATOM 3864 O O . ASN B 1 94 ? -21.741 12.801 6.360 1.00 27.68 98 ASN A O 1
ATOM 3869 N N . LYS B 1 95 ? -20.436 11.481 7.646 1.00 25.66 99 LYS A N 1
ATOM 3870 C CA . LYS B 1 95 ? -19.435 11.197 6.625 1.00 30.48 99 LYS A CA 1
ATOM 3871 C C . LYS B 1 95 ? -20.034 10.813 5.271 1.00 27.43 99 LYS A C 1
ATOM 3872 O O . LYS B 1 95 ? -19.584 11.289 4.229 1.00 27.41 99 LYS A O 1
ATOM 3878 N N . TYR B 1 96 ? -21.070 9.980 5.292 1.00 28.82 100 TYR A N 1
ATOM 3879 C CA . TYR B 1 96 ? -21.644 9.447 4.059 1.00 28.26 100 TYR A CA 1
ATOM 3880 C C . TYR B 1 96 ? -22.554 10.452 3.349 1.00 28.41 100 TYR A C 1
ATOM 3881 O O . TYR B 1 96 ? -22.504 10.584 2.129 1.00 26.30 100 TYR A O 1
ATOM 3890 N N . ALA B 1 97 ? -23.385 11.152 4.115 1.00 21.46 101 ALA A N 1
ATOM 3891 C CA . ALA B 1 97 ? -24.282 12.161 3.553 1.00 28.86 101 ALA A CA 1
ATOM 3892 C C . ALA B 1 97 ? -23.491 13.312 2.948 1.00 22.82 101 ALA A C 1
ATOM 3893 O O . ALA B 1 97 ? -23.832 13.826 1.887 1.00 27.16 101 ALA A O 1
ATOM 3895 N N . ALA B 1 98 ? -22.424 13.699 3.635 1.00 23.92 102 ALA A N 1
ATOM 3896 C CA . ALA B 1 98 ? -21.568 14.794 3.208 1.00 23.36 102 ALA A CA 1
ATOM 3897 C C . ALA B 1 98 ? -20.941 14.518 1.848 1.00 24.54 102 ALA A C 1
ATOM 3898 O O . ALA B 1 98 ? -20.793 15.426 1.032 1.00 27.12 102 ALA A O 1
ATOM 3900 N N . GLU B 1 99 ? -20.561 13.265 1.612 1.00 24.77 103 GLU A N 1
ATOM 3901 C CA . GLU B 1 99 ? -19.950 12.885 0.343 1.00 22.65 103 GLU A CA 1
ATOM 3902 C C . GLU B 1 99 ? -20.963 12.957 -0.804 1.00 22.18 103 GLU A C 1
ATOM 3903 O O . GLU B 1 99 ? -20.614 13.298 -1.932 1.00 22.45 103 GLU A O 1
ATOM 3909 N N . SER B 1 100 ? -22.219 12.639 -0.514 1.00 20.03 104 SER A N 1
ATOM 3910 C CA . SER B 1 100 ? -23.254 12.681 -1.535 1.00 22.80 104 SER A CA 1
ATOM 3911 C C . SER B 1 100 ? -23.677 14.127 -1.834 1.00 23.26 104 SER A C 1
ATOM 3912 O O . SER B 1 100 ? -23.862 14.494 -2.993 1.00 25.18 104 SER A O 1
ATOM 3915 N N . VAL B 1 101 ? -23.823 14.937 -0.787 1.00 21.48 105 VAL A N 1
ATOM 3916 C CA . VAL B 1 101 ? -24.089 16.369 -0.935 1.00 20.21 105 VAL A CA 1
ATOM 3917 C C . VAL B 1 101 ? -22.969 17.027 -1.737 1.00 21.92 105 VAL A C 1
ATOM 3918 O O . VAL B 1 101 ? -23.207 17.886 -2.590 1.00 19.89 105 VAL A O 1
ATOM 3922 N N . TYR B 1 102 ? -21.745 16.599 -1.454 1.00 18.68 106 TYR A N 1
ATOM 3923 C CA . TYR B 1 102 ? -20.553 17.017 -2.187 1.00 22.87 106 TYR A CA 1
ATOM 3924 C C . TYR B 1 102 ? -20.706 16.854 -3.711 1.00 27.22 106 TYR A C 1
ATOM 3925 O O . TYR B 1 102 ? -20.030 17.531 -4.491 1.00 21.00 106 TYR A O 1
ATOM 3934 N N . GLN B 1 103 ? -21.600 15.959 -4.126 1.00 21.88 107 GLN A N 1
ATOM 3935 C CA . GLN B 1 103 ? -21.793 15.680 -5.543 1.00 29.72 107 GLN A CA 1
ATOM 3936 C C . GLN B 1 103 ? -23.185 16.066 -6.029 1.00 25.78 107 GLN A C 1
ATOM 3937 O O . GLN B 1 103 ? -23.536 15.806 -7.182 1.00 30.24 107 GLN A O 1
ATOM 3943 N N . GLY B 1 104 ? -23.977 16.686 -5.160 1.00 26.45 108 GLY A N 1
ATOM 3944 C CA . GLY B 1 104 ? -25.244 17.254 -5.593 1.00 25.04 108 GLY A CA 1
ATOM 3945 C C . GLY B 1 104 ? -26.501 16.672 -4.977 1.00 26.61 108 GLY A C 1
ATOM 3946 O O . GLY B 1 104 ? -27.607 17.080 -5.324 1.00 31.15 108 GLY A O 1
ATOM 3947 N N . ALA B 1 105 ? -26.349 15.706 -4.079 1.00 24.70 109 ALA A N 1
ATOM 3948 C CA . ALA B 1 105 ? -27.507 15.169 -3.368 1.00 26.76 109 ALA A CA 1
ATOM 3949 C C . ALA B 1 105 ? -28.095 16.208 -2.413 1.00 30.10 109 ALA A C 1
ATOM 3950 O O . ALA B 1 105 ? -27.396 17.116 -1.960 1.00 25.87 109 ALA A O 1
ATOM 3952 N N . MET B 1 106 ? -29.390 16.090 -2.137 1.00 29.20 110 MET A N 1
ATOM 3953 C CA . MET B 1 106 ? -30.000 16.825 -1.042 1.00 27.80 110 MET A CA 1
ATOM 3954 C C . MET B 1 106 ? -29.496 16.240 0.270 1.00 28.63 110 MET A C 1
ATOM 3955 O O . MET B 1 106 ? -28.960 15.131 0.286 1.00 28.93 110 MET A O 1
ATOM 3960 N N . LEU B 1 107 ? -29.666 16.976 1.363 1.00 24.48 111 LEU A N 1
ATOM 3961 C CA . LEU B 1 107 ? -29.336 16.450 2.682 1.00 27.53 111 LEU A CA 1
ATOM 3962 C C . LEU B 1 107 ? -30.615 16.066 3.419 1.00 29.50 111 LEU A C 1
ATOM 3963 O O . LEU B 1 107 ? -31.488 16.903 3.651 1.00 29.90 111 LEU A O 1
ATOM 3968 N N . TYR B 1 108 ? -30.724 14.793 3.780 1.00 30.13 112 TYR A N 1
ATOM 3969 C CA . TYR B 1 108 ? -31.893 14.294 4.494 1.00 27.90 112 TYR A CA 1
ATOM 3970 C C . TYR B 1 108 ? -31.599 14.169 5.984 1.00 31.39 112 TYR A C 1
ATOM 3971 O O . TYR B 1 108 ? -30.440 14.197 6.402 1.00 29.21 112 TYR A O 1
ATOM 3980 N N . ALA B 1 109 ? -32.658 14.060 6.779 1.00 30.45 113 ALA A N 1
ATOM 3981 C CA . ALA B 1 109 ? -32.554 14.127 8.234 1.00 37.15 113 ALA A CA 1
ATOM 3982 C C . ALA B 1 109 ? -31.567 13.118 8.850 1.00 33.15 113 ALA A C 1
ATOM 3983 O O . ALA B 1 109 ? -30.765 13.507 9.697 1.00 30.75 113 ALA A O 1
ATOM 3985 N N . PRO B 1 110 ? -31.620 11.827 8.447 1.00 35.51 114 PRO A N 1
ATOM 3986 C CA . PRO B 1 110 ? -30.619 10.903 9.001 1.00 34.85 114 PRO A CA 1
ATOM 3987 C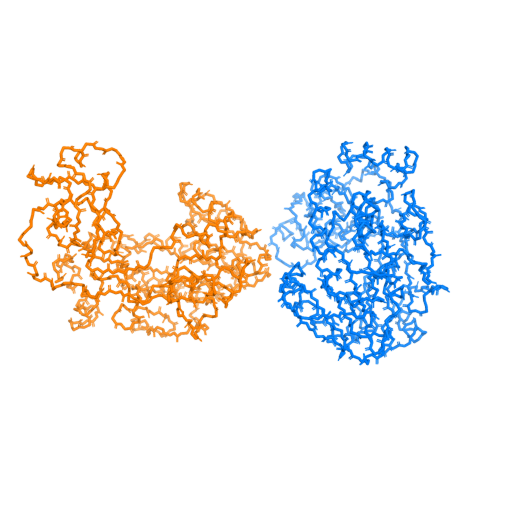 C . PRO B 1 110 ? -29.173 11.269 8.653 1.00 34.11 114 PRO A C 1
ATOM 3988 O O . PRO B 1 110 ? -28.249 10.796 9.312 1.00 32.68 114 PRO A O 1
ATOM 3992 N N . GLY B 1 111 ? -28.979 12.108 7.643 1.00 30.52 115 GLY A N 1
ATOM 3993 C CA . GLY B 1 111 ? -27.639 12.496 7.247 1.00 27.91 115 GLY A CA 1
ATOM 3994 C C . GLY B 1 111 ? -27.066 13.600 8.107 1.00 26.89 115 GLY A C 1
ATOM 3995 O O . GLY B 1 111 ? -25.906 13.981 7.955 1.00 24.79 115 GLY A O 1
ATOM 3996 N N . VAL B 1 112 ? -27.881 14.099 9.030 1.00 26.24 116 VAL A N 1
ATOM 3997 C CA . VAL B 1 112 ? -27.488 15.207 9.889 1.00 26.97 116 VAL A CA 1
ATOM 3998 C C . VAL B 1 112 ? -26.872 14.705 11.190 1.00 24.20 116 VAL A C 1
ATOM 3999 O O . VAL B 1 112 ? -27.492 13.945 11.929 1.00 26.37 116 VAL A O 1
ATOM 4003 N N . LEU B 1 113 ? -25.646 15.138 11.457 1.00 25.95 117 LEU A N 1
ATOM 4004 C CA . LEU B 1 113 ? -24.924 14.769 12.670 1.00 26.67 117 LEU A CA 1
ATOM 4005 C C . LEU B 1 113 ? -25.249 15.748 13.799 1.00 29.03 117 LEU A C 1
ATOM 4006 O O . LEU B 1 113 ? -25.603 15.349 14.909 1.00 27.27 117 LEU A O 1
ATOM 4011 N N . LYS B 1 114 ? -25.131 17.033 13.490 1.00 24.22 118 LYS A N 1
ATOM 4012 C CA . LYS B 1 114 ? -25.466 18.104 14.415 1.00 26.86 118 LYS A CA 1
ATOM 4013 C C . LYS B 1 114 ? -25.529 19.403 13.621 1.00 26.47 118 LYS A C 1
ATOM 4014 O O . LYS B 1 114 ? -25.105 19.443 12.464 1.00 26.94 118 LYS A O 1
ATOM 4020 N N . ALA B 1 115 ? -26.057 20.459 14.234 1.00 25.50 119 ALA A N 1
ATOM 4021 C CA . ALA B 1 115 ? -26.281 21.710 13.518 1.00 24.96 119 ALA A CA 1
ATOM 4022 C C . ALA B 1 115 ? -26.398 22.913 14.452 1.00 29.28 119 ALA A C 1
ATOM 4023 O O . ALA B 1 115 ? -26.581 22.765 15.658 1.00 21.41 119 ALA A O 1
ATOM 4025 N N . ASP B 1 116 ? -26.305 24.101 13.862 1.00 25.22 120 ASP A N 1
ATOM 4026 C CA . ASP B 1 116 ? -26.484 25.360 14.567 1.00 27.22 120 ASP A CA 1
ATOM 4027 C C . ASP B 1 116 ? -27.928 25.470 15.053 1.00 29.08 120 ASP A C 1
ATOM 4028 O O . ASP B 1 116 ? -28.864 25.198 14.302 1.00 28.72 120 ASP A O 1
ATOM 4033 N N . LYS B 1 117 ? -28.100 25.856 16.315 1.00 24.20 121 LYS A N 1
ATOM 4034 C CA . LYS B 1 117 ? -29.419 25.872 16.946 1.00 25.98 121 LYS A CA 1
ATOM 4035 C C . LYS B 1 117 ? -30.307 27.038 16.491 1.00 25.70 121 LYS A C 1
ATOM 4036 O O . LYS B 1 117 ? -31.511 27.038 16.744 1.00 26.94 121 LYS A O 1
ATOM 4042 N N . ASN B 1 118 ? -29.718 28.031 15.834 1.00 22.26 122 ASN A N 1
ATOM 4043 C CA . ASN B 1 118 ? -30.490 29.181 15.361 1.00 25.94 122 ASN A CA 1
ATOM 4044 C C . ASN B 1 118 ? -31.239 28.910 14.064 1.00 28.35 122 ASN A C 1
ATOM 4045 O O . ASN B 1 118 ? -32.005 29.754 13.598 1.00 30.52 122 ASN A O 1
ATOM 4050 N N . ILE B 1 119 ? -31.026 27.729 13.489 1.00 26.77 123 ILE A N 1
ATOM 4051 C CA . ILE B 1 119 ? -31.525 27.435 12.150 1.00 27.97 123 ILE A CA 1
ATOM 4052 C C . ILE B 1 119 ? -33.028 27.188 12.105 1.00 26.42 123 ILE A C 1
ATOM 4053 O O . ILE B 1 119 ? -33.561 26.353 12.833 1.00 24.34 123 ILE A O 1
ATOM 4058 N N . LYS B 1 120 ? -33.703 27.919 11.227 1.00 26.21 124 LYS A N 1
ATOM 4059 C CA . LYS B 1 120 ? -35.125 27.715 11.012 1.00 31.28 124 LYS A CA 1
ATOM 4060 C C . LYS B 1 120 ? -35.391 27.445 9.536 1.00 31.58 124 LYS A C 1
ATOM 4061 O O . LYS B 1 120 ? -34.573 27.776 8.674 1.00 26.69 124 LYS A O 1
ATOM 4067 N N . GLU B 1 121 ? -36.526 26.815 9.256 1.00 33.84 125 GLU A N 1
ATOM 4068 C CA . GLU B 1 121 ? -36.950 26.558 7.886 1.00 36.40 125 GLU A CA 1
ATOM 4069 C C . GLU B 1 121 ? -36.856 27.825 7.043 1.00 28.88 125 GLU A C 1
ATOM 4070 O O . GLU B 1 121 ? -37.286 28.895 7.466 1.00 30.88 125 GLU A O 1
ATOM 4076 N N . GLY B 1 122 ? -36.282 27.695 5.852 1.00 26.71 126 GLY A N 1
ATOM 4077 C CA . GLY B 1 122 ? -36.082 28.833 4.972 1.00 26.75 126 GLY A CA 1
ATOM 4078 C C . GLY B 1 122 ? -34.748 29.546 5.132 1.00 28.49 126 GLY A C 1
ATOM 4079 O O . GLY B 1 122 ? -34.383 30.371 4.291 1.00 24.38 126 GLY A O 1
ATOM 4080 N N . ASP B 1 123 ? -34.018 29.250 6.204 1.00 24.97 127 ASP A N 1
ATOM 4081 C CA . ASP B 1 123 ? -32.698 29.850 6.387 1.00 26.71 127 ASP A CA 1
ATOM 4082 C C . ASP B 1 123 ? -31.702 29.283 5.392 1.00 23.73 127 ASP A C 1
ATOM 4083 O O . ASP B 1 123 ? -31.732 28.096 5.080 1.00 24.22 127 ASP A O 1
ATOM 4088 N N . GLU B 1 124 ? -30.813 30.140 4.907 1.00 27.05 128 GLU A N 1
ATOM 4089 C CA . GLU B 1 124 ? -29.696 29.693 4.093 1.00 26.62 128 GLU A CA 1
ATOM 4090 C C . GLU B 1 124 ? -28.595 29.158 5.012 1.00 28.62 128 GLU A C 1
ATOM 4091 O O . GLU B 1 124 ? -28.211 29.814 5.989 1.00 21.82 128 GLU A O 1
ATOM 4097 N N . VAL B 1 125 ? -28.102 27.960 4.704 1.00 24.59 129 VAL A N 1
ATOM 4098 C CA . VAL B 1 125 ? -27.125 27.285 5.558 1.00 22.55 129 VAL A CA 1
ATOM 4099 C C . VAL B 1 125 ? -25.972 26.711 4.742 1.00 25.80 129 VAL A C 1
ATOM 4100 O O . VAL B 1 125 ? -26.083 26.507 3.528 1.00 22.67 129 VAL A O 1
ATOM 4104 N N . GLN B 1 126 ? -24.856 26.474 5.421 1.00 21.60 130 GLN A N 1
ATOM 4105 C CA . GLN B 1 126 ? -23.716 25.803 4.817 1.00 24.90 130 GLN A CA 1
ATOM 4106 C C . GLN B 1 126 ? -23.572 24.418 5.442 1.00 26.82 130 GLN A C 1
ATOM 4107 O O . GLN B 1 126 ? -23.791 24.241 6.642 1.00 24.81 130 GLN A O 1
ATOM 4113 N N . ILE B 1 127 ? -23.214 23.436 4.623 1.00 22.97 131 ILE A N 1
ATOM 4114 C CA . ILE B 1 127 ? -23.107 22.065 5.090 1.00 22.20 131 ILE A CA 1
ATOM 4115 C C . ILE B 1 127 ? -21.649 21.628 5.118 1.00 24.42 131 ILE A C 1
ATOM 4116 O O . ILE B 1 127 ? -20.933 21.756 4.127 1.00 24.29 131 ILE A O 1
ATOM 4121 N N . ARG B 1 128 ? -21.206 21.135 6.268 1.00 20.59 132 ARG A N 1
ATOM 4122 C CA . ARG B 1 128 ? -19.844 20.642 6.400 1.00 25.62 132 ARG A CA 1
ATOM 4123 C C . ARG B 1 128 ? -19.828 19.192 6.848 1.00 23.51 132 ARG A C 1
ATOM 4124 O O . ARG B 1 128 ? -20.732 18.737 7.550 1.00 20.80 132 ARG A O 1
ATOM 4132 N N . ASP B 1 129 ? -18.799 18.468 6.420 1.00 23.44 133 ASP A N 1
ATOM 4133 C CA . ASP B 1 129 ? -18.596 17.099 6.862 1.00 23.60 133 ASP A CA 1
ATOM 4134 C C . ASP B 1 129 ? -18.021 17.151 8.289 1.00 25.05 133 ASP A C 1
ATOM 4135 O O . ASP B 1 129 ? -17.739 18.246 8.780 1.00 17.50 133 ASP A O 1
ATOM 4140 N N . PRO B 1 130 ? -17.868 15.991 8.966 1.00 23.16 134 PRO A N 1
ATOM 4141 C CA . PRO B 1 130 ? -17.423 16.054 10.369 1.00 23.28 134 PRO A CA 1
ATOM 4142 C C . PRO B 1 130 ? -16.035 16.669 10.589 1.00 20.43 134 PRO A C 1
ATOM 4143 O O . PRO B 1 130 ? -15.682 16.942 11.731 1.00 23.82 134 PRO A O 1
ATOM 4147 N N . LYS B 1 131 ? -15.264 16.877 9.528 1.00 23.79 135 LYS A N 1
ATOM 4148 C CA . LYS B 1 131 ? -13.929 17.456 9.664 1.00 22.44 135 LYS A CA 1
ATOM 4149 C C . LYS B 1 131 ? -13.844 18.891 9.144 1.00 22.80 135 LYS A C 1
ATOM 4150 O O . LYS B 1 131 ? -12.751 19.418 8.925 1.00 26.43 135 LYS A O 1
ATOM 4156 N N . GLY B 1 132 ? -14.994 19.522 8.944 1.00 22.50 136 GLY A N 1
ATOM 4157 C CA . GLY B 1 132 ? -15.021 20.925 8.574 1.00 23.09 136 GLY A CA 1
ATOM 4158 C C . GLY B 1 132 ? -14.924 21.197 7.084 1.00 25.82 136 GLY A C 1
ATOM 4159 O O . GLY B 1 132 ? -14.840 22.353 6.667 1.00 20.19 136 GLY A O 1
ATOM 4160 N N . LEU B 1 133 ? -14.919 20.142 6.274 1.00 23.72 137 LEU A N 1
ATOM 4161 C CA . LEU B 1 133 ? -14.896 20.315 4.825 1.00 20.56 137 LEU A CA 1
ATOM 4162 C C . LEU B 1 133 ? -16.246 20.841 4.346 1.00 22.21 137 LEU A C 1
ATOM 4163 O O . LEU B 1 133 ? -17.281 20.215 4.575 1.00 21.29 137 LEU A O 1
ATOM 4168 N N . LEU B 1 134 ? -16.232 21.998 3.692 1.00 22.53 138 LEU A N 1
ATOM 4169 C CA . LEU B 1 134 ? -17.449 22.582 3.133 1.00 21.38 138 LEU A CA 1
ATOM 4170 C C . LEU B 1 134 ? -17.850 21.823 1.872 1.00 23.35 138 LEU A C 1
ATOM 4171 O O . LEU B 1 134 ? -17.105 21.803 0.890 1.00 21.81 138 LEU A O 1
ATOM 4176 N N . VAL B 1 135 ? -19.016 21.184 1.900 1.00 19.24 139 VAL A N 1
ATOM 4177 C CA . VAL B 1 135 ? -19.412 20.319 0.794 1.00 22.72 139 VAL A CA 1
ATOM 4178 C C . VAL B 1 135 ? -20.613 20.850 0.014 1.00 23.89 139 VAL A C 1
ATOM 4179 O O . VAL B 1 135 ? -20.946 20.334 -1.050 1.00 18.46 139 VAL A O 1
ATOM 4183 N N . GLY B 1 136 ? -21.270 21.874 0.543 1.00 25.06 140 GLY A N 1
ATOM 4184 C CA . GLY B 1 136 ? -22.438 22.419 -0.123 1.00 24.01 140 GLY A CA 1
ATOM 4185 C C . GLY B 1 136 ? -23.128 23.523 0.651 1.00 27.33 140 GLY A C 1
ATOM 4186 O O . GLY B 1 136 ? -22.921 23.685 1.853 1.00 22.18 140 GLY A O 1
ATOM 4187 N N . ILE B 1 137 ? -23.959 24.275 -0.062 1.00 25.88 141 ILE A N 1
ATOM 4188 C CA . ILE B 1 137 ? -24.750 25.356 0.505 1.00 23.36 141 ILE A CA 1
ATOM 4189 C C . ILE B 1 137 ? -26.191 25.188 0.044 1.00 26.24 141 ILE A C 1
ATOM 4190 O O . ILE B 1 137 ? -26.437 24.786 -1.092 1.00 25.34 141 ILE A O 1
ATOM 4195 N N . GLY B 1 138 ? -27.145 25.497 0.916 1.00 26.15 142 GLY A N 1
ATOM 4196 C CA . GLY B 1 138 ? -28.538 25.274 0.597 1.00 20.74 142 GLY A CA 1
ATOM 4197 C C . GLY B 1 138 ? -29.499 25.973 1.532 1.00 26.93 142 GLY A C 1
ATOM 4198 O O . GLY B 1 138 ? -29.126 26.898 2.253 1.00 26.03 142 GLY A O 1
ATOM 4199 N N . ILE B 1 139 ? -30.751 25.527 1.505 1.00 27.48 143 ILE A N 1
ATOM 4200 C CA . ILE B 1 139 ? -31.824 26.165 2.254 1.00 25.11 143 ILE A CA 1
ATOM 4201 C C . ILE B 1 139 ? -32.457 25.135 3.175 1.00 22.72 143 ILE A C 1
ATOM 4202 O O . ILE B 1 139 ? -32.881 24.075 2.727 1.00 24.37 143 ILE A O 1
ATOM 4207 N N . ALA B 1 140 ? -32.514 25.446 4.464 1.00 24.89 144 ALA A N 1
ATOM 4208 C CA . ALA B 1 140 ? -33.078 24.527 5.444 1.00 29.09 144 ALA A CA 1
ATOM 4209 C C . ALA B 1 140 ? -34.575 24.350 5.228 1.00 28.72 144 ALA A C 1
ATOM 4210 O O . ALA B 1 140 ? -35.310 25.326 5.087 1.00 34.36 144 ALA A O 1
ATOM 4212 N N . ARG B 1 141 ? -35.021 23.101 5.199 1.00 27.57 145 ARG A N 1
ATOM 4213 C CA . ARG B 1 141 ? -36.444 22.804 5.087 1.00 33.04 145 ARG A CA 1
ATOM 4214 C C . ARG B 1 141 ? -36.967 22.260 6.408 1.00 36.50 145 ARG A C 1
ATOM 4215 O O . ARG B 1 141 ? -38.125 21.852 6.517 1.00 34.23 145 ARG A O 1
ATOM 4223 N N . MET B 1 142 ? -36.092 22.260 7.408 1.00 35.04 146 MET A N 1
ATOM 4224 C CA . MET B 1 142 ? -36.471 21.928 8.773 1.00 30.93 146 MET A CA 1
ATOM 4225 C C . MET B 1 142 ? -35.854 22.931 9.741 1.00 31.74 146 MET A C 1
ATOM 4226 O O . MET B 1 142 ? -34.802 23.499 9.453 1.00 30.30 146 MET A O 1
ATOM 4231 N N . ASP B 1 143 ? -36.513 23.157 10.876 1.00 32.07 147 ASP A N 1
ATOM 4232 C CA . ASP B 1 143 ? -35.918 23.938 11.961 1.00 36.73 147 ASP A CA 1
ATOM 4233 C C . ASP B 1 143 ? -34.832 23.092 12.611 1.00 33.58 147 ASP A C 1
ATOM 4234 O O . ASP B 1 143 ? -34.761 21.891 12.357 1.00 33.66 147 ASP A O 1
ATOM 4239 N N . TYR B 1 144 ? -33.995 23.707 13.443 1.00 31.43 148 TYR A N 1
ATOM 4240 C CA . TYR B 1 144 ? -32.962 22.960 14.155 1.00 29.41 148 TYR A CA 1
ATOM 4241 C C . TYR B 1 144 ? -33.523 21.721 14.846 1.00 33.31 148 TYR A C 1
ATOM 4242 O O . TYR B 1 144 ? -32.993 20.620 14.695 1.00 32.74 148 TYR A O 1
ATOM 4251 N N . LYS B 1 145 ? -34.591 21.915 15.612 1.00 31.98 149 LYS A N 1
ATOM 4252 C CA . LYS B 1 145 ? -35.161 20.844 16.420 1.00 36.17 149 LYS A CA 1
ATOM 4253 C C . LYS B 1 145 ? -35.604 19.634 15.598 1.00 35.16 149 LYS A C 1
ATOM 4254 O O . LYS B 1 145 ? -35.256 18.502 15.929 1.00 35.98 149 LYS A O 1
ATOM 4260 N N . GLU B 1 146 ? -36.369 19.867 14.533 1.00 33.96 150 GLU A N 1
ATOM 4261 C CA . GLU B 1 146 ? -36.874 18.766 13.719 1.00 35.73 150 GLU A CA 1
ATOM 4262 C C . GLU B 1 146 ? -35.733 18.104 12.953 1.00 35.45 150 GLU A C 1
ATOM 4263 O O . GLU B 1 146 ? -35.715 16.889 12.764 1.00 38.59 150 GLU A O 1
ATOM 4269 N N . MET B 1 147 ? -34.775 18.919 12.528 1.00 33.65 151 MET A N 1
ATOM 4270 C CA . MET B 1 147 ? -33.615 18.449 11.779 1.00 33.00 151 MET A CA 1
ATOM 4271 C C . MET B 1 147 ? -32.786 17.423 12.549 1.00 37.31 151 MET A C 1
ATOM 4272 O O . MET B 1 147 ? -32.328 16.430 11.981 1.00 34.68 151 MET A O 1
ATOM 4277 N N . THR B 1 148 ? -32.595 17.671 13.841 1.00 36.53 152 THR A N 1
ATOM 4278 C CA . THR B 1 148 ? -31.778 16.798 14.677 1.00 35.79 152 THR A CA 1
ATOM 4279 C C . THR B 1 148 ? -32.577 15.657 15.302 1.00 41.23 152 THR A C 1
ATOM 4280 O O . THR B 1 148 ? -32.017 14.824 16.015 1.00 40.95 152 THR A O 1
ATOM 4284 N N . GLU B 1 149 ? -33.878 15.608 15.026 1.00 42.11 153 GLU A N 1
ATOM 4285 C CA . GLU B 1 149 ? -34.734 14.589 15.628 1.00 41.31 153 GLU A CA 1
ATOM 4286 C C . GLU B 1 149 ? -35.392 13.663 14.608 1.00 43.42 153 GLU A C 1
ATOM 4287 O O . GLU B 1 149 ? -35.535 12.469 14.866 1.00 46.77 153 GLU A O 1
ATOM 4293 N N . ALA B 1 150 ? -35.805 14.209 13.467 1.00 38.43 154 ALA A N 1
ATOM 4294 C CA . ALA B 1 150 ? -36.459 13.415 12.427 1.00 42.19 154 ALA A CA 1
ATOM 4295 C C . ALA B 1 150 ? -35.630 12.193 12.039 1.00 49.97 154 ALA A C 1
ATOM 4296 O O . ALA B 1 150 ? -34.399 12.236 12.061 1.00 46.91 154 ALA A O 1
ATOM 4298 N N . THR B 1 151 ? -36.311 11.107 11.686 1.00 53.35 155 THR A N 1
ATOM 4299 C CA . THR B 1 151 ? -35.636 9.906 11.205 1.00 49.65 155 THR A CA 1
ATOM 4300 C C . THR B 1 151 ? -35.671 9.841 9.683 1.00 49.40 155 THR A C 1
ATOM 4301 O O . THR B 1 151 ? -34.963 9.048 9.064 1.00 52.10 155 THR A O 1
ATOM 4305 N N . ARG B 1 152 ? -36.505 10.682 9.086 1.00 48.73 156 ARG A N 1
ATOM 4306 C CA . ARG B 1 152 ? -36.594 10.775 7.636 1.00 48.63 156 ARG A CA 1
ATOM 4307 C C . ARG B 1 152 ? -36.992 12.186 7.223 1.00 45.01 156 ARG A C 1
ATOM 4308 O O . ARG B 1 152 ? -37.234 13.042 8.072 1.00 47.21 156 ARG A O 1
ATOM 4316 N N . GLY B 1 153 ? -37.050 12.423 5.918 1.00 43.87 157 GLY A N 1
ATOM 4317 C CA . GLY B 1 153 ? -37.493 13.701 5.394 1.00 41.08 157 GLY A CA 1
ATOM 4318 C C . GLY B 1 153 ? -36.351 14.560 4.895 1.00 38.93 157 GLY A C 1
ATOM 4319 O O . GLY B 1 153 ? -35.181 14.244 5.113 1.00 39.24 157 GLY A O 1
ATOM 4320 N N . LEU B 1 154 ? -36.699 15.652 4.220 1.00 33.30 158 LEU A N 1
ATOM 4321 C CA . LEU B 1 154 ? -35.714 16.577 3.670 1.00 32.67 158 LEU A CA 1
ATOM 4322 C C . LEU B 1 154 ? -35.295 17.608 4.715 1.00 35.03 158 LEU A C 1
ATOM 4323 O O . LEU B 1 154 ? -36.135 18.325 5.264 1.00 30.92 158 LEU A O 1
ATOM 4328 N N . ALA B 1 155 ? -33.993 17.690 4.974 1.00 31.35 159 ALA A N 1
ATOM 4329 C CA . ALA B 1 155 ? -33.478 18.599 5.991 1.00 33.57 159 ALA A CA 1
ATOM 4330 C C . ALA B 1 155 ? -32.951 19.880 5.358 1.00 29.12 159 ALA A C 1
ATOM 4331 O O . ALA B 1 155 ? -33.287 20.985 5.787 1.00 27.76 159 ALA A O 1
ATOM 4333 N N . VAL B 1 156 ? -32.121 19.727 4.334 1.00 23.83 160 VAL A N 1
ATOM 4334 C CA . VAL B 1 156 ? -31.608 20.868 3.588 1.00 26.56 160 VAL A CA 1
ATOM 4335 C C . VAL B 1 156 ? -31.748 20.632 2.097 1.00 26.96 160 VAL A C 1
ATOM 4336 O O . VAL B 1 156 ? -31.291 19.612 1.582 1.00 24.75 160 VAL A O 1
ATOM 4340 N N . GLU B 1 157 ? -32.400 21.564 1.410 1.00 25.08 161 GLU A N 1
ATOM 4341 C CA . GLU B 1 157 ? -32.397 21.575 -0.044 1.00 26.22 161 GLU A CA 1
ATOM 4342 C C . GLU B 1 157 ? -31.084 22.166 -0.526 1.00 28.77 161 GLU A C 1
ATOM 4343 O O . GLU B 1 157 ? -30.844 23.360 -0.345 1.00 26.69 161 GLU A O 1
ATOM 4349 N N . VAL B 1 158 ? -30.239 21.341 -1.139 1.00 22.37 162 VAL A N 1
ATOM 4350 C CA . VAL B 1 158 ? -28.904 21.781 -1.532 1.00 23.39 162 VAL A CA 1
ATOM 4351 C C . VAL B 1 158 ? -28.947 22.481 -2.883 1.00 30.13 162 VAL A C 1
ATOM 4352 O O . VAL B 1 158 ? -29.045 21.839 -3.931 1.00 29.74 162 VAL A O 1
ATOM 4356 N N . THR B 1 159 ? -28.858 23.806 -2.844 1.00 26.85 163 THR A N 1
ATOM 4357 C CA . THR B 1 159 ? -28.967 24.633 -4.035 1.00 28.02 163 THR A CA 1
ATOM 4358 C C . THR B 1 159 ? -27.610 24.989 -4.621 1.00 26.82 163 THR A C 1
ATOM 4359 O O . THR B 1 159 ? -27.517 25.442 -5.759 1.00 28.35 163 THR A O 1
ATOM 4363 N N . LEU B 1 160 ? -26.559 24.803 -3.834 1.00 23.59 164 LEU A N 1
ATOM 4364 C CA . LEU B 1 160 ? -25.210 25.033 -4.328 1.00 26.41 164 LEU A CA 1
ATOM 4365 C C . LEU B 1 160 ? -24.268 23.953 -3.816 1.00 28.24 164 LEU A C 1
ATOM 4366 O O . LEU B 1 160 ? -23.501 24.174 -2.875 1.00 23.33 164 LEU A O 1
ATOM 4371 N N . PRO B 1 161 ? -24.336 22.766 -4.431 1.00 32.87 165 PRO A N 1
ATOM 4372 C CA . PRO B 1 161 ? -23.365 21.724 -4.096 1.00 26.81 165 PRO A CA 1
ATOM 4373 C C . PRO B 1 161 ? -21.975 22.129 -4.566 1.00 27.11 165 PRO A C 1
ATOM 4374 O O . PRO B 1 161 ? -21.857 22.945 -5.479 1.00 27.07 165 PRO A O 1
ATOM 4378 N N . LYS B 1 162 ? -20.939 21.587 -3.943 1.00 24.29 166 LYS A N 1
ATOM 4379 C CA . LYS B 1 162 ? -19.577 21.859 -4.379 1.00 27.16 166 LYS A CA 1
ATOM 4380 C C . LYS B 1 162 ? -19.386 21.379 -5.815 1.00 27.33 166 LYS A C 1
ATOM 4381 O O . LYS B 1 162 ? -18.803 22.075 -6.645 1.00 28.25 166 LYS A O 1
ATOM 4387 N N . PHE B 1 163 ? -19.896 20.185 -6.095 1.00 24.48 167 PHE A N 1
ATOM 4388 C CA . PHE B 1 163 ? -19.900 19.627 -7.441 1.00 26.86 167 PHE A CA 1
ATOM 4389 C C . PHE B 1 163 ? -21.287 19.095 -7.739 1.00 24.90 167 PHE A C 1
ATOM 4390 O O . PHE B 1 163 ? -22.040 18.783 -6.819 1.00 26.65 167 PHE A O 1
ATOM 4398 N N . LYS B 1 164 ? -21.626 18.987 -9.018 1.00 24.09 168 LYS A N 1
ATOM 4399 C CA . LYS B 1 164 ? -22.923 18.443 -9.395 1.00 28.72 168 LYS A CA 1
ATOM 4400 C C . LYS B 1 164 ? -22.808 17.327 -10.431 1.00 31.34 168 LYS A C 1
ATOM 4401 O O . LYS B 1 164 ? -22.344 17.545 -11.549 1.00 28.78 168 LYS A O 1
ATOM 4407 N N . LEU B 1 165 ? -23.244 16.133 -10.040 1.00 30.63 169 LEU A N 1
ATOM 4408 C CA . LEU B 1 165 ? -23.417 15.015 -10.959 1.00 33.55 169 LEU A CA 1
ATOM 4409 C C . LEU B 1 165 ? -24.896 14.662 -11.007 1.00 36.71 169 LEU A C 1
ATOM 4410 O O . LEU B 1 165 ? -25.596 14.796 -10.002 1.00 30.73 169 LEU A O 1
ATOM 4415 N N . PRO B 1 166 ? -25.379 14.214 -12.174 1.00 35.43 170 PRO A N 1
ATOM 4416 C CA . PRO B 1 166 ? -26.793 13.848 -12.287 1.00 34.95 170 PRO A CA 1
ATOM 4417 C C . PRO B 1 166 ? -27.179 12.715 -11.343 1.00 39.87 170 PRO A C 1
ATOM 4418 O O . PRO B 1 166 ? -26.387 11.803 -11.110 1.00 38.87 170 PRO A O 1
ATOM 4422 N N . SER B 1 167 ? -28.388 12.786 -10.801 1.00 41.89 171 SER A N 1
ATOM 4423 C CA . SER B 1 167 ? -28.941 11.683 -10.031 1.00 43.10 171 SER A CA 1
ATOM 4424 C C . SER B 1 167 ? -29.746 10.810 -10.973 1.00 41.30 171 SER A C 1
ATOM 4425 O O . SER B 1 167 ? -30.714 11.268 -11.578 1.00 42.37 171 SER A O 1
ATOM 4428 N N . LEU B 1 168 ? -29.338 9.555 -11.109 1.00 41.99 172 LEU A N 1
ATOM 4429 C CA . LEU B 1 168 ? -29.940 8.679 -12.099 1.00 39.98 172 LEU A CA 1
ATOM 4430 C C . LEU B 1 168 ? -30.769 7.570 -11.472 1.00 45.36 172 LEU A C 1
ATOM 4431 O O . LEU B 1 168 ? -31.530 6.891 -12.160 1.00 45.60 172 LEU A O 1
ATOM 4436 N N . SER B 1 169 ? -30.617 7.389 -10.165 1.00 47.39 173 SER A N 1
ATOM 4437 C CA . SER B 1 169 ? -31.247 6.272 -9.471 1.00 51.42 173 SER A CA 1
ATOM 4438 C C . SER B 1 169 ? -32.772 6.382 -9.421 1.00 47.15 173 SER A C 1
ATOM 4439 O O . SER B 1 169 ? -33.470 5.372 -9.352 1.00 53.66 173 SER A O 1
ATOM 4442 N N . GLU B 1 170 ? -33.290 7.604 -9.465 1.00 46.65 174 GLU A N 1
ATOM 4443 C CA . GLU B 1 170 ? -34.734 7.813 -9.386 1.00 52.93 174 GLU A CA 1
ATOM 4444 C C . GLU B 1 170 ? -35.408 7.893 -10.752 1.00 54.14 174 GLU A C 1
ATOM 4445 O O . GLU B 1 170 ? -36.625 8.067 -10.835 1.00 52.13 174 GLU A O 1
ATOM 4451 N N . LEU B 1 171 ? -34.624 7.766 -11.818 1.00 46.23 175 LEU A N 1
ATOM 4452 C CA . LEU B 1 171 ? -35.171 7.838 -13.168 1.00 46.54 175 LEU A CA 1
ATOM 4453 C C . LEU B 1 171 ? -35.942 6.571 -13.512 1.00 45.46 175 LEU A C 1
ATOM 4454 O O . LEU B 1 171 ? -35.598 5.484 -13.055 1.00 47.10 175 LEU A O 1
ATOM 4459 N N . LYS B 1 172 ? -36.987 6.719 -14.318 1.00 45.63 176 LYS A N 1
ATOM 4460 C CA . LYS B 1 172 ? -37.748 5.579 -14.812 1.00 46.90 176 LYS A CA 1
ATOM 4461 C C . LYS B 1 172 ? -36.869 4.674 -15.669 1.00 44.86 176 LYS A C 1
ATOM 4462 O O . LYS B 1 172 ? -37.018 3.454 -15.651 1.00 42.62 176 LYS A O 1
ATOM 4468 N N . ALA B 1 173 ? -35.970 5.285 -16.435 1.00 41.43 177 ALA A N 1
ATOM 4469 C CA . ALA B 1 173 ? -35.041 4.539 -17.273 1.00 40.22 177 ALA A CA 1
ATOM 4470 C C . ALA B 1 173 ? -34.182 3.597 -16.429 1.00 38.86 177 ALA A C 1
ATOM 4471 O O . ALA B 1 173 ? -33.858 2.489 -16.853 1.00 35.57 177 ALA A O 1
ATOM 4473 N N . PHE B 1 174 ? -33.828 4.037 -15.226 1.00 41.25 178 PHE A N 1
ATOM 4474 C CA . PHE B 1 174 ? -33.063 3.196 -14.315 1.00 41.24 178 PHE A CA 1
ATOM 4475 C C . PHE B 1 174 ? -33.904 2.036 -13.801 1.00 41.93 178 PHE A C 1
ATOM 4476 O O . PHE B 1 174 ? -33.449 0.893 -13.782 1.00 38.49 178 PHE A O 1
ATOM 4484 N N . GLU B 1 175 ? -35.135 2.336 -13.401 1.00 40.14 179 GLU A N 1
ATOM 4485 C CA . GLU B 1 175 ? -36.034 1.328 -12.851 1.00 39.90 179 GLU A CA 1
ATOM 4486 C C . GLU B 1 175 ? -36.341 0.236 -13.875 1.00 41.83 179 GLU A C 1
ATOM 4487 O O . GLU B 1 175 ? -36.547 -0.926 -13.516 1.00 42.93 179 GLU A O 1
ATOM 4493 N N . LYS B 1 176 ? -36.364 0.610 -15.151 1.00 37.74 180 LYS A N 1
ATOM 4494 C CA . LYS B 1 176 ? -36.642 -0.345 -16.218 1.00 34.76 180 LYS A CA 1
ATOM 4495 C C . LYS B 1 176 ? -35.389 -1.091 -16.687 1.00 35.24 180 LYS A C 1
ATOM 4496 O O . LYS B 1 176 ? -35.463 -1.923 -17.591 1.00 34.79 180 LYS A O 1
ATOM 4502 N N . GLY B 1 177 ? -34.246 -0.799 -16.072 1.00 34.23 181 GLY A N 1
ATOM 4503 C CA . GLY B 1 177 ? -33.023 -1.533 -16.353 1.00 32.74 181 GLY A CA 1
ATOM 4504 C C . GLY B 1 177 ? -32.319 -1.157 -17.645 1.00 28.78 181 GLY A C 1
ATOM 4505 O O . GLY B 1 177 ? -31.633 -1.980 -18.249 1.00 30.75 181 GLY A O 1
ATOM 4506 N N . TYR B 1 178 ? -32.490 0.088 -18.075 1.00 32.53 182 TYR A N 1
ATOM 4507 C CA . TYR B 1 178 ? -31.934 0.534 -19.345 1.00 33.07 182 TYR A CA 1
ATOM 4508 C C . TYR B 1 178 ? -30.432 0.772 -19.269 1.00 30.85 182 TYR A C 1
ATOM 4509 O O . TYR B 1 178 ? -29.740 0.746 -20.290 1.00 26.09 182 TYR A O 1
ATOM 4518 N N . PHE B 1 179 ? -29.926 0.992 -18.061 1.00 28.32 183 PHE A N 1
ATOM 4519 C CA . PHE B 1 179 ? -28.507 1.275 -17.892 1.00 29.20 183 PHE A CA 1
ATOM 4520 C C . PHE B 1 179 ? -28.006 0.960 -16.484 1.00 31.74 183 PHE A C 1
ATOM 4521 O O . PHE B 1 179 ? -28.789 0.748 -15.560 1.00 30.35 183 PHE A O 1
ATOM 4529 N N . TYR B 1 180 ? -26.686 0.948 -16.339 1.00 29.36 184 TYR A N 1
ATOM 4530 C CA . TYR B 1 180 ? -26.033 0.672 -15.067 1.00 28.95 184 TYR A CA 1
ATOM 4531 C C . TYR B 1 180 ? -24.849 1.611 -14.903 1.00 27.12 184 TYR A C 1
ATOM 4532 O O . TYR B 1 180 ? -23.895 1.546 -15.676 1.00 33.64 184 TYR A O 1
ATOM 4541 N N . PRO B 1 181 ? -24.915 2.503 -13.908 1.00 28.80 185 PRO A N 1
ATOM 4542 C CA . PRO B 1 181 ? -23.810 3.439 -13.688 1.00 29.67 185 PRO A CA 1
ATOM 4543 C C . PRO B 1 181 ? -22.516 2.689 -13.399 1.00 30.88 185 PRO A C 1
ATOM 4544 O O . PRO B 1 181 ? -22.471 1.838 -12.512 1.00 32.20 185 PRO A O 1
ATOM 4548 N N . GLN B 1 182 ? -21.478 3.011 -14.160 1.00 29.45 186 GLN A N 1
ATOM 4549 C CA . GLN B 1 182 ? -20.243 2.241 -14.151 1.00 28.37 186 GLN A CA 1
ATOM 4550 C C . GLN B 1 182 ? -19.143 3.042 -14.830 1.00 25.68 186 GLN A C 1
ATOM 4551 O O . GLN B 1 182 ? -19.370 3.646 -15.877 1.00 26.07 186 GLN A O 1
ATOM 4557 N N . GLY B 1 183 ? -17.955 3.044 -14.237 1.00 19.72 187 GLY A N 1
ATOM 4558 C CA . GLY B 1 183 ? -16.851 3.825 -14.759 1.00 19.14 187 GLY A CA 1
ATOM 4559 C C . GLY B 1 183 ? -16.292 3.268 -16.055 1.00 23.35 187 GLY A C 1
ATOM 4560 O O . GLY B 1 183 ? -16.436 2.081 -16.347 1.00 22.45 187 GLY A O 1
ATOM 4561 N N . LEU B 1 184 ? -15.652 4.136 -16.830 1.00 20.70 188 LEU A N 1
ATOM 4562 C CA . LEU B 1 184 ? -15.013 3.745 -18.082 1.00 25.93 188 LEU A CA 1
ATOM 4563 C C . LEU B 1 184 ? -13.980 2.617 -17.889 1.00 23.14 188 LEU A C 1
ATOM 4564 O O . LEU B 1 184 ? -14.056 1.604 -18.588 1.00 21.05 188 LEU A O 1
ATOM 4569 N N . PRO B 1 185 ? -13.026 2.771 -16.942 1.00 21.93 189 PRO A N 1
ATOM 4570 C CA . PRO B 1 185 ? -12.060 1.679 -16.760 1.00 19.89 189 PRO A CA 1
ATOM 4571 C C . PRO B 1 185 ? -12.705 0.324 -16.446 1.00 22.14 189 PRO A C 1
ATOM 4572 O O . PRO B 1 185 ? -12.244 -0.702 -16.955 1.00 18.45 189 PRO A O 1
ATOM 4576 N N . SER B 1 186 ? -13.752 0.316 -15.626 1.00 20.69 190 SER A N 1
ATOM 4577 C CA . SER B 1 186 ? -14.449 -0.929 -15.307 1.00 20.32 190 SER A CA 1
ATOM 4578 C C . SER B 1 186 ? -15.108 -1.549 -16.536 1.00 24.01 190 SER A C 1
ATOM 4579 O O . SER B 1 186 ? -15.152 -2.772 -16.671 1.00 22.60 190 SER A O 1
ATOM 4582 N N . MET B 1 187 ? -15.632 -0.704 -17.422 1.00 22.09 191 MET A N 1
ATOM 4583 C CA . MET B 1 187 ? -16.236 -1.178 -18.662 1.00 21.44 191 MET A CA 1
ATOM 4584 C C . MET B 1 187 ? -15.186 -1.751 -19.621 1.00 23.20 191 MET A C 1
ATOM 4585 O O . MET B 1 187 ? -15.421 -2.763 -20.285 1.00 22.38 191 MET A O 1
ATOM 4590 N N . VAL B 1 188 ? -14.044 -1.079 -19.712 1.00 20.30 192 VAL A N 1
ATOM 4591 C CA . VAL B 1 188 ? -12.923 -1.568 -20.501 1.00 21.76 192 VAL A CA 1
ATOM 4592 C C . VAL B 1 188 ? -12.492 -2.948 -20.015 1.00 25.60 192 VAL A C 1
ATOM 4593 O O . VAL B 1 188 ? -12.198 -3.835 -20.815 1.00 24.36 192 VAL A O 1
ATOM 4597 N N . THR B 1 189 ? -12.492 -3.130 -18.697 1.00 23.24 193 THR A N 1
ATOM 4598 C CA . THR B 1 189 ? -12.096 -4.394 -18.087 1.00 20.11 193 THR A CA 1
ATOM 4599 C C . THR B 1 189 ? -12.874 -5.581 -18.663 1.00 23.82 193 THR A C 1
ATOM 4600 O O . THR B 1 189 ? -12.278 -6.567 -19.098 1.00 21.86 193 THR A O 1
ATOM 4604 N N . ALA B 1 190 ? -14.201 -5.482 -18.670 1.00 21.37 194 ALA A N 1
ATOM 4605 C CA . ALA B 1 190 ? -15.050 -6.559 -19.175 1.00 21.67 194 ALA A CA 1
ATOM 4606 C C . ALA B 1 190 ? -14.844 -6.803 -20.669 1.00 28.20 194 ALA A C 1
ATOM 4607 O O . ALA B 1 190 ? -14.867 -7.944 -21.128 1.00 26.12 194 ALA A O 1
ATOM 4609 N N . ARG B 1 191 ? -14.653 -5.728 -21.424 1.00 24.45 195 ARG A N 1
ATOM 4610 C CA . ARG B 1 191 ? -14.365 -5.840 -22.850 1.00 24.69 195 ARG A CA 1
ATOM 4611 C C . ARG B 1 191 ? -13.061 -6.584 -23.093 1.00 30.29 195 ARG A C 1
ATOM 4612 O O . ARG B 1 191 ? -12.989 -7.487 -23.934 1.00 27.47 195 ARG A O 1
ATOM 4620 N N . VAL B 1 192 ? -12.035 -6.191 -22.346 1.00 24.03 196 VAL A N 1
ATOM 4621 C CA . VAL B 1 192 ? -10.697 -6.742 -22.499 1.00 26.33 196 VAL A CA 1
ATOM 4622 C C . VAL B 1 192 ? -10.655 -8.242 -22.184 1.00 25.32 196 VAL A C 1
ATOM 4623 O O . VAL B 1 192 ? -9.778 -8.964 -22.655 1.00 28.69 196 VAL A O 1
ATOM 4627 N N . LEU B 1 193 ? -11.652 -8.720 -21.450 1.00 25.15 197 LEU A N 1
ATOM 4628 C CA . LEU B 1 193 ? -11.777 -10.145 -21.174 1.00 25.46 197 LEU A CA 1
ATOM 4629 C C . LEU B 1 193 ? -12.213 -10.914 -22.425 1.00 28.40 197 LEU A C 1
ATOM 4630 O O . LEU B 1 193 ? -11.900 -12.095 -22.573 1.00 22.53 197 LEU A O 1
ATOM 4635 N N . GLU B 1 194 ? -12.925 -10.226 -23.316 1.00 32.25 198 GLU A N 1
ATOM 4636 C CA . GLU B 1 194 ? -13.468 -10.813 -24.547 1.00 27.96 198 GLU A CA 1
ATOM 4637 C C . GLU B 1 194 ? -14.214 -12.123 -24.300 1.00 29.81 198 GLU A C 1
ATOM 4638 O O . GLU B 1 194 ? -13.838 -13.163 -24.840 1.00 31.85 198 GLU A O 1
ATOM 4644 N N . PRO B 1 195 ? -15.281 -12.080 -23.490 1.00 32.42 199 PRO A N 1
ATOM 4645 C CA . PRO B 1 195 ? -15.993 -13.322 -23.175 1.00 29.59 199 PRO A CA 1
ATOM 4646 C C . PRO B 1 195 ? -16.700 -13.925 -24.388 1.00 31.97 199 PRO A C 1
ATOM 4647 O O . PRO B 1 195 ? -17.221 -13.198 -25.232 1.00 30.36 199 PRO A O 1
ATOM 4651 N N . LYS B 1 196 ? -16.698 -15.251 -24.467 1.00 36.30 200 LYS A N 1
ATOM 4652 C CA . LYS B 1 196 ? -17.388 -15.971 -25.528 1.00 32.68 200 LYS A CA 1
ATOM 4653 C C . LYS B 1 196 ? -18.481 -16.848 -24.934 1.00 34.58 200 LYS A C 1
ATOM 4654 O O . LYS B 1 196 ? -18.346 -17.351 -23.818 1.00 35.81 200 LYS A O 1
ATOM 4660 N N . GLU B 1 197 ? -19.567 -17.013 -25.681 1.00 34.61 201 GLU A N 1
ATOM 4661 C CA . GLU B 1 197 ? -20.711 -17.819 -25.258 1.00 39.68 201 GLU A CA 1
ATOM 4662 C C . GLU B 1 197 ? -20.313 -19.246 -24.858 1.00 37.03 201 GLU A C 1
ATOM 4663 O O . GLU B 1 197 ? -20.976 -19.883 -24.041 1.00 39.32 201 GLU A O 1
ATOM 4669 N N . ASP B 1 198 ? -19.213 -19.733 -25.421 1.00 38.66 202 ASP A N 1
ATOM 4670 C CA . ASP B 1 198 ? -18.732 -21.076 -25.126 1.00 43.91 202 ASP A CA 1
ATOM 4671 C C . ASP B 1 198 ? -17.934 -21.132 -23.827 1.00 42.93 202 ASP A C 1
ATOM 4672 O O . ASP B 1 198 ? -17.891 -22.171 -23.170 1.00 48.59 202 ASP A O 1
ATOM 4677 N N . ASP B 1 199 ? -17.286 -20.024 -23.473 1.00 37.89 203 ASP A N 1
ATOM 4678 C CA . ASP B 1 199 ? -16.342 -20.007 -22.355 1.00 34.32 203 ASP A CA 1
ATOM 4679 C C . ASP B 1 199 ? -16.976 -20.370 -21.021 1.00 35.42 203 ASP A C 1
ATOM 4680 O O . ASP B 1 199 ? -18.075 -19.916 -20.699 1.00 37.97 203 ASP A O 1
ATOM 4685 N N . VAL B 1 200 ? -16.267 -21.175 -20.236 1.00 35.82 204 VAL A N 1
ATOM 4686 C CA . VAL B 1 200 ? -16.568 -21.264 -18.815 1.00 32.59 204 VAL A CA 1
ATOM 4687 C C . VAL B 1 200 ? -15.988 -20.023 -18.150 1.00 29.05 204 VAL A C 1
ATOM 4688 O O . VAL B 1 200 ? -14.785 -19.772 -18.217 1.00 29.15 204 VAL A O 1
ATOM 4692 N N . ILE B 1 201 ? -16.852 -19.246 -17.509 1.00 32.49 205 ILE A N 1
ATOM 4693 C CA . ILE B 1 201 ? -16.475 -17.921 -17.042 1.00 26.57 205 ILE A CA 1
ATOM 4694 C C . ILE B 1 201 ? -16.738 -17.773 -15.558 1.00 31.46 205 ILE A C 1
ATOM 4695 O O . ILE B 1 201 ? -17.831 -18.075 -15.074 1.00 34.03 205 ILE A O 1
ATOM 4700 N N . ILE B 1 202 ? -15.735 -17.281 -14.842 1.00 29.94 206 ILE A N 1
ATOM 4701 C CA . ILE B 1 202 ? -15.860 -17.077 -13.413 1.00 24.82 206 ILE A CA 1
ATOM 4702 C C . ILE B 1 202 ? -15.517 -15.648 -13.032 1.00 24.27 206 ILE A C 1
ATOM 4703 O O . ILE B 1 202 ? -14.429 -15.160 -13.327 1.00 24.02 206 ILE A O 1
ATOM 4708 N N . ASP B 1 203 ? -16.475 -14.986 -12.390 1.00 23.94 207 ASP A N 1
ATOM 4709 C CA . ASP B 1 203 ? -16.261 -13.699 -11.742 1.00 27.5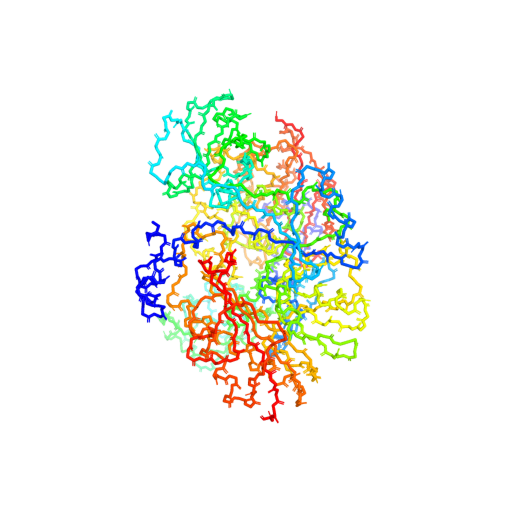6 207 ASP A CA 1
ATOM 4710 C C . ASP B 1 203 ? -16.161 -13.977 -10.248 1.00 28.17 207 ASP A C 1
ATOM 4711 O O . ASP B 1 203 ? -17.166 -14.266 -9.606 1.00 28.74 207 ASP A O 1
ATOM 4716 N N . MET B 1 204 ? -14.953 -13.920 -9.698 1.00 27.57 208 MET A N 1
ATOM 4717 C CA . MET B 1 204 ? -14.740 -14.431 -8.343 1.00 28.98 208 MET A CA 1
ATOM 4718 C C . MET B 1 204 ? -14.797 -13.381 -7.234 1.00 31.46 208 MET A C 1
ATOM 4719 O O . MET B 1 204 ? -14.664 -13.716 -6.059 1.00 29.73 208 MET A O 1
ATOM 4724 N N . ALA B 1 205 ? -15.010 -12.123 -7.605 1.00 31.10 209 ALA A N 1
ATOM 4725 C CA . ALA B 1 205 ? -15.346 -11.073 -6.640 1.00 29.61 209 ALA A CA 1
ATOM 4726 C C . ALA B 1 205 ? -16.346 -10.146 -7.324 1.00 28.31 209 ALA A C 1
ATOM 4727 O O . ALA B 1 205 ? -16.007 -9.040 -7.758 1.00 24.18 209 ALA A O 1
ATOM 4729 N N . ALA B 1 206 ? -17.586 -10.614 -7.408 1.00 28.02 210 ALA A N 1
ATOM 4730 C CA . ALA B 1 206 ? -18.507 -10.133 -8.429 1.00 26.30 210 ALA A CA 1
ATOM 4731 C C . ALA B 1 206 ? -19.531 -9.114 -7.957 1.00 26.85 210 ALA A C 1
ATOM 4732 O O . ALA B 1 206 ? -19.978 -8.298 -8.750 1.00 28.48 210 ALA A O 1
ATOM 4734 N N . ALA B 1 207 ? -19.902 -9.141 -6.682 1.00 28.01 211 ALA A N 1
ATOM 4735 C CA . ALA B 1 207 ? -20.971 -8.262 -6.208 1.00 29.32 211 ALA A CA 1
ATOM 4736 C C . ALA B 1 207 ? -20.468 -6.825 -6.118 1.00 28.84 211 ALA A C 1
ATOM 4737 O O . ALA B 1 207 ? -19.301 -6.603 -5.810 1.00 28.39 211 ALA A O 1
ATOM 4739 N N . PRO B 1 208 ? -21.342 -5.835 -6.380 1.00 31.68 212 PRO A N 1
ATOM 4740 C CA . PRO B 1 208 ? -22.778 -5.914 -6.682 1.00 31.67 212 PRO A CA 1
ATOM 4741 C C . PRO B 1 208 ? -23.119 -6.316 -8.122 1.00 33.49 212 PRO A C 1
ATOM 4742 O O . PRO B 1 208 ? -24.297 -6.308 -8.486 1.00 32.38 212 PRO A O 1
ATOM 4746 N N . GLY B 1 209 ? -22.114 -6.638 -8.932 1.00 29.63 213 GLY A N 1
ATOM 4747 C CA . GLY B 1 209 ? -22.365 -7.236 -10.229 1.00 22.68 213 GLY A CA 1
ATOM 4748 C C . GLY B 1 209 ? -22.203 -6.337 -11.435 1.00 27.14 213 GLY A C 1
ATOM 4749 O O . GLY B 1 209 ? -22.721 -6.646 -12.510 1.00 25.67 213 GLY A O 1
ATOM 4750 N N . GLY B 1 210 ? -21.475 -5.239 -11.267 1.00 28.53 214 GLY A N 1
ATOM 4751 C CA . GLY B 1 210 ? -21.199 -4.332 -12.366 1.00 24.86 214 GLY A CA 1
ATOM 4752 C C . GLY B 1 210 ? -20.578 -5.009 -13.574 1.00 27.26 214 GLY A C 1
ATOM 4753 O O . GLY B 1 210 ? -21.104 -4.930 -14.685 1.00 21.75 214 GLY A O 1
ATOM 4754 N N . LYS B 1 211 ? -19.460 -5.693 -13.364 1.00 24.75 215 LYS A N 1
ATOM 4755 C CA . LYS B 1 211 ? -18.760 -6.310 -14.484 1.00 21.46 215 LYS A CA 1
ATOM 4756 C C . LYS B 1 211 ? -19.421 -7.607 -14.916 1.00 24.88 215 LYS A C 1
ATOM 4757 O O . LYS B 1 211 ? -19.389 -7.958 -16.095 1.00 24.20 215 LYS A O 1
ATOM 4763 N N . THR B 1 212 ? -20.048 -8.304 -13.975 1.00 24.52 216 THR A N 1
ATOM 4764 C CA . THR B 1 212 ? -20.710 -9.563 -14.300 1.00 24.37 216 THR A CA 1
ATOM 4765 C C . THR B 1 212 ? -21.843 -9.329 -15.290 1.00 22.03 216 THR A C 1
ATOM 4766 O O . THR B 1 212 ? -21.975 -10.051 -16.276 1.00 28.09 216 THR A O 1
ATOM 4770 N N . THR B 1 213 ? -22.661 -8.317 -15.025 1.00 26.93 217 THR A N 1
ATOM 4771 C CA . THR B 1 213 ? -23.802 -8.034 -15.886 1.00 25.14 217 THR A CA 1
ATOM 4772 C C . THR B 1 213 ? -23.347 -7.464 -17.228 1.00 26.14 217 THR A C 1
ATOM 4773 O O . THR B 1 213 ? -24.015 -7.656 -18.240 1.00 27.91 217 THR A O 1
ATOM 4777 N N . HIS B 1 214 ? -22.208 -6.777 -17.238 1.00 26.25 218 HIS A N 1
ATOM 4778 C CA . HIS B 1 214 ? -21.624 -6.307 -18.489 1.00 26.81 218 HIS A CA 1
ATOM 4779 C C . HIS B 1 214 ? -21.214 -7.497 -19.361 1.00 27.41 218 HIS A C 1
ATOM 4780 O O . HIS B 1 214 ? -21.460 -7.510 -20.566 1.00 22.98 218 HIS A O 1
ATOM 4787 N N . ILE B 1 215 ? -20.599 -8.499 -18.742 1.00 27.33 219 ILE A N 1
ATOM 4788 C CA . ILE B 1 215 ? -20.259 -9.737 -19.439 1.00 26.92 219 ILE A CA 1
ATOM 4789 C C . ILE B 1 215 ? -21.513 -10.379 -20.020 1.00 25.12 219 ILE A C 1
ATOM 4790 O O . ILE B 1 215 ? -21.505 -10.891 -21.138 1.00 26.81 219 ILE A O 1
ATOM 4795 N N . ALA B 1 216 ? -22.586 -10.355 -19.240 1.00 27.31 220 ALA A N 1
ATOM 4796 C CA . ALA B 1 216 ? -23.855 -10.953 -19.638 1.00 27.81 220 ALA A CA 1
ATOM 4797 C C . ALA B 1 216 ? -24.444 -10.304 -20.890 1.00 29.94 220 ALA A C 1
ATOM 4798 O O . ALA B 1 216 ? -25.016 -10.987 -21.739 1.00 27.82 220 ALA A O 1
ATOM 4800 N N . GLN B 1 217 ? -24.327 -8.985 -21.001 1.00 29.49 221 GLN A N 1
ATOM 4801 C CA . GLN B 1 217 ? -24.868 -8.307 -22.173 1.00 30.38 221 GLN A CA 1
ATOM 4802 C C . GLN B 1 217 ? -23.942 -8.474 -23.379 1.00 29.90 221 GLN A C 1
ATOM 4803 O O . GLN B 1 217 ? -24.404 -8.519 -24.524 1.00 34.09 221 GLN A O 1
ATOM 4809 N N . LEU B 1 218 ? -22.641 -8.590 -23.129 1.00 29.76 222 LEU A N 1
ATOM 4810 C CA . LEU B 1 218 ? -21.692 -8.901 -24.199 1.00 30.89 222 LEU A CA 1
ATOM 4811 C C . LEU B 1 218 ? -21.934 -10.303 -24.765 1.00 32.07 222 LEU A C 1
ATOM 4812 O O . LEU B 1 218 ? -21.711 -10.556 -25.949 1.00 28.63 222 LEU A O 1
ATOM 4817 N N . LEU B 1 219 ? -22.386 -11.209 -23.904 1.00 31.87 223 LEU A N 1
ATOM 4818 C CA . LEU B 1 219 ? -22.738 -12.568 -24.309 1.00 30.21 223 LEU A CA 1
ATOM 4819 C C . LEU B 1 219 ? -24.145 -12.645 -24.895 1.00 33.02 223 LEU A C 1
ATOM 4820 O O . LEU B 1 219 ? -24.544 -13.677 -25.431 1.00 32.09 223 LEU A O 1
ATOM 4825 N N . GLU B 1 220 ? -24.885 -11.546 -24.771 1.00 28.99 224 GLU A N 1
ATOM 4826 C CA . GLU B 1 220 ? -26.282 -11.467 -25.194 1.00 35.49 224 GLU A CA 1
ATOM 4827 C C . GLU B 1 220 ? -27.119 -12.499 -24.452 1.00 34.01 224 GLU A C 1
ATOM 4828 O O . GLU B 1 220 ? -27.927 -13.211 -25.053 1.00 36.23 224 GLU A O 1
ATOM 4834 N N . ASN B 1 221 ? -26.888 -12.581 -23.144 1.00 33.99 225 ASN A N 1
ATOM 4835 C CA . ASN B 1 221 ? -27.614 -13.479 -22.249 1.00 36.03 225 ASN A CA 1
ATOM 4836 C C . ASN B 1 221 ? -27.476 -14.952 -22.617 1.00 30.96 225 ASN A C 1
ATOM 4837 O O . ASN B 1 221 ? -28.260 -15.780 -22.158 1.00 40.17 225 ASN A O 1
ATOM 4842 N N . LYS B 1 222 ? -26.484 -15.275 -23.442 1.00 30.20 226 LYS A N 1
ATOM 4843 C CA . LYS B 1 222 ? -26.174 -16.665 -23.772 1.00 38.37 226 LYS A CA 1
ATOM 4844 C C . LYS B 1 222 ? -25.077 -17.193 -22.854 1.00 39.39 226 LYS A C 1
ATOM 4845 O O . LYS B 1 222 ? -24.421 -16.422 -22.163 1.00 37.31 226 LYS A O 1
ATOM 4851 N N . GLY B 1 223 ? -24.848 -18.501 -22.886 1.00 42.74 227 GLY A N 1
ATOM 4852 C CA . GLY B 1 223 ? -23.820 -19.110 -22.059 1.00 40.81 227 GLY A CA 1
ATOM 4853 C C . GLY B 1 223 ? -24.154 -19.093 -20.580 1.00 32.91 227 GLY A C 1
ATOM 4854 O O . GLY B 1 223 ? -25.324 -19.055 -20.201 1.00 30.39 227 GLY A O 1
ATOM 4855 N N . GLU B 1 224 ? -23.124 -19.148 -19.741 1.00 36.37 228 GLU A N 1
ATOM 4856 C CA . GLU B 1 224 ? -23.320 -19.079 -18.296 1.00 37.38 228 GLU A CA 1
ATOM 4857 C C . GLU B 1 224 ? -22.157 -18.357 -17.626 1.00 33.51 228 GLU A C 1
ATOM 4858 O O . GLU B 1 224 ? -21.000 -18.537 -18.004 1.00 31.91 228 GLU A O 1
ATOM 4864 N N . ILE B 1 225 ? -22.473 -17.539 -16.629 1.00 35.08 229 ILE A N 1
ATOM 4865 C CA . ILE B 1 225 ? -21.451 -16.858 -15.851 1.00 32.97 229 ILE A CA 1
ATOM 4866 C C . ILE B 1 225 ? -21.555 -17.276 -14.398 1.00 32.73 229 ILE A C 1
ATOM 4867 O O . ILE B 1 225 ? -22.619 -17.184 -13.793 1.00 34.00 229 ILE A O 1
ATOM 4872 N N . ILE B 1 226 ? -20.453 -17.752 -13.838 1.00 36.45 230 ILE A N 1
ATOM 4873 C CA . ILE B 1 226 ? -20.427 -18.050 -12.417 1.00 31.64 230 ILE A CA 1
ATOM 4874 C C . ILE B 1 226 ? -19.892 -16.836 -11.682 1.00 27.89 230 ILE A C 1
ATOM 4875 O O . ILE B 1 226 ? -18.772 -16.390 -11.933 1.00 24.77 230 ILE A O 1
ATOM 4880 N N . ALA B 1 227 ? -20.710 -16.294 -10.786 1.00 27.56 231 ALA A N 1
ATOM 4881 C CA . ALA B 1 227 ? -20.362 -15.073 -10.079 1.00 28.27 231 ALA A CA 1
ATOM 4882 C C . ALA B 1 227 ? -20.233 -15.344 -8.586 1.00 33.57 231 ALA A C 1
ATOM 4883 O O . ALA B 1 227 ? -21.187 -15.765 -7.933 1.00 35.19 231 ALA A O 1
ATOM 4885 N N . ILE B 1 228 ? -19.045 -15.088 -8.052 1.00 32.84 232 ILE A N 1
ATOM 4886 C CA . ILE B 1 228 ? -18.735 -15.410 -6.668 1.00 29.30 232 ILE A CA 1
ATOM 4887 C C . ILE B 1 228 ? -18.609 -14.146 -5.831 1.00 28.95 232 ILE A C 1
ATOM 4888 O O . ILE B 1 228 ? -18.075 -13.139 -6.294 1.00 31.58 232 ILE A O 1
ATOM 4893 N N . ASP B 1 229 ? -19.124 -14.200 -4.609 1.00 26.33 233 ASP A N 1
ATOM 4894 C CA . ASP B 1 229 ? -18.842 -13.183 -3.605 1.00 31.60 233 ASP A CA 1
ATOM 4895 C C . ASP B 1 229 ? -19.045 -13.786 -2.224 1.00 28.34 233 ASP A C 1
ATOM 4896 O O . ASP B 1 229 ? -19.879 -14.671 -2.044 1.00 30.94 233 ASP A O 1
ATOM 4901 N N . LYS B 1 230 ? -18.293 -13.300 -1.248 1.00 28.88 234 LYS A N 1
ATOM 4902 C CA . LYS B 1 230 ? -18.394 -13.823 0.106 1.00 33.37 234 LYS A CA 1
ATOM 4903 C C . LYS B 1 230 ? -19.537 -13.159 0.871 1.00 37.48 234 LYS A C 1
ATOM 4904 O O . LYS B 1 230 ? -20.071 -13.732 1.822 1.00 41.83 234 LYS A O 1
ATOM 4910 N N . SER B 1 231 ? -19.909 -11.951 0.453 1.00 33.44 235 SER A N 1
ATOM 4911 C CA . SER B 1 231 ? -20.916 -11.163 1.167 1.00 35.60 235 SER A CA 1
ATOM 4912 C C . SER B 1 231 ? -22.339 -11.473 0.709 1.00 37.54 235 SER A C 1
ATOM 4913 O O . SER B 1 231 ? -22.666 -11.321 -0.468 1.00 34.85 235 SER A O 1
ATOM 4916 N N . LYS B 1 232 ? -23.190 -11.887 1.644 1.00 37.33 236 LYS A N 1
ATOM 4917 C CA . LYS B 1 232 ? -24.577 -12.213 1.315 1.00 44.10 236 LYS A CA 1
ATOM 4918 C C . LYS B 1 232 ? -25.385 -10.956 1.002 1.00 40.69 236 LYS A C 1
ATOM 4919 O O . LYS B 1 232 ? -26.264 -10.967 0.136 1.00 35.05 236 LYS A O 1
ATOM 4925 N N . ASN B 1 233 ? -25.081 -9.875 1.710 1.00 35.39 237 ASN A N 1
ATOM 4926 C CA . ASN B 1 233 ? -25.778 -8.618 1.503 1.00 40.31 237 ASN A CA 1
ATOM 4927 C C . ASN B 1 233 ? -25.500 -8.038 0.116 1.00 41.15 237 ASN A C 1
ATOM 4928 O O . ASN B 1 233 ? -26.425 -7.660 -0.608 1.00 42.66 237 ASN A O 1
ATOM 4933 N N . ARG B 1 234 ? -24.225 -7.980 -0.256 1.00 37.25 238 ARG A N 1
ATOM 4934 C CA . ARG B 1 234 ? -23.840 -7.503 -1.580 1.00 34.46 238 ARG A CA 1
ATOM 4935 C C . ARG B 1 234 ? -24.352 -8.424 -2.684 1.00 36.53 238 ARG A C 1
ATOM 4936 O O . ARG B 1 234 ? -24.688 -7.969 -3.775 1.00 33.73 238 ARG A O 1
ATOM 4944 N N . LEU B 1 235 ? -24.417 -9.718 -2.394 1.00 34.47 239 LEU A N 1
ATOM 4945 C CA . LEU B 1 235 ? -25.037 -10.668 -3.308 1.00 34.35 239 LEU A CA 1
ATOM 4946 C C . LEU B 1 235 ? -26.539 -10.456 -3.418 1.00 34.67 239 LEU A C 1
ATOM 4947 O O . LEU B 1 235 ? -27.119 -10.623 -4.490 1.00 37.89 239 LEU A O 1
ATOM 4952 N N . ARG B 1 236 ? -27.167 -10.096 -2.306 1.00 37.41 240 ARG A N 1
ATOM 4953 C CA . ARG B 1 236 ? -28.591 -9.787 -2.301 1.00 38.60 240 ARG A CA 1
ATOM 4954 C C . ARG B 1 236 ? -28.861 -8.602 -3.222 1.00 40.79 240 ARG A C 1
ATOM 4955 O O . ARG B 1 236 ? -29.815 -8.608 -3.997 1.00 40.89 240 ARG A O 1
ATOM 4963 N N . LYS B 1 237 ? -27.998 -7.594 -3.140 1.00 38.43 241 LYS A N 1
ATOM 4964 C CA . LYS B 1 237 ? -28.066 -6.446 -4.035 1.00 38.41 241 LYS A CA 1
ATOM 4965 C C . LYS B 1 237 ? -27.838 -6.861 -5.487 1.00 36.08 241 LYS A C 1
ATOM 4966 O O . LYS B 1 237 ? -28.454 -6.323 -6.404 1.00 32.09 241 LYS A O 1
ATOM 4972 N N . MET B 1 238 ? -26.955 -7.831 -5.687 1.00 35.01 242 MET A N 1
ATOM 4973 C CA . MET B 1 238 ? -26.630 -8.297 -7.027 1.00 34.35 242 MET A CA 1
ATOM 4974 C C . MET B 1 238 ? -27.822 -8.992 -7.685 1.00 37.59 242 MET A C 1
ATOM 4975 O O . MET B 1 238 ? -28.032 -8.861 -8.894 1.00 36.25 242 MET A O 1
ATOM 4980 N N . GLU B 1 239 ? -28.604 -9.724 -6.893 1.00 36.29 243 GLU A N 1
ATOM 4981 C CA . GLU B 1 239 ? -29.828 -10.345 -7.400 1.00 38.15 243 GLU A CA 1
ATOM 4982 C C . GLU B 1 239 ? -30.805 -9.298 -7.933 1.00 37.35 243 GLU A C 1
ATOM 4983 O O . GLU B 1 239 ? -31.432 -9.493 -8.975 1.00 37.16 243 GLU A O 1
ATOM 4989 N N . GLU B 1 240 ? -30.930 -8.189 -7.211 1.00 37.83 244 GLU A N 1
ATOM 4990 C CA . GLU B 1 240 ? -31.817 -7.107 -7.623 1.00 38.99 244 GLU A CA 1
ATOM 4991 C C . GLU B 1 240 ? -31.316 -6.442 -8.901 1.00 39.05 244 GLU A C 1
ATOM 4992 O O . GLU B 1 240 ? -32.108 -6.121 -9.788 1.00 36.43 244 GLU A O 1
ATOM 4998 N N . ASN B 1 241 ? -30.004 -6.245 -8.993 1.00 39.14 245 ASN A N 1
ATOM 4999 C CA . ASN B 1 241 ? -29.408 -5.704 -10.207 1.00 36.86 245 ASN A CA 1
ATOM 5000 C C . ASN B 1 241 ? -29.660 -6.617 -11.390 1.00 36.76 245 ASN A C 1
ATOM 5001 O O . ASN B 1 241 ? -29.983 -6.153 -12.483 1.00 40.54 245 ASN A O 1
ATOM 5006 N N . ILE B 1 242 ? -29.528 -7.920 -11.156 1.00 37.68 246 ILE A N 1
ATOM 5007 C CA . ILE B 1 242 ? -29.739 -8.921 -12.197 1.00 34.62 246 ILE A CA 1
ATOM 5008 C C . ILE B 1 242 ? -31.182 -8.917 -12.689 1.00 36.47 246 ILE A C 1
ATOM 5009 O O . ILE B 1 242 ? -31.435 -8.889 -13.894 1.00 35.35 246 ILE A O 1
ATOM 5014 N N . LYS B 1 243 ? -32.126 -8.921 -11.754 1.00 39.18 247 LYS A N 1
ATOM 5015 C CA . LYS B 1 243 ? -33.540 -8.897 -12.107 1.00 43.53 247 LYS A CA 1
ATOM 5016 C C . LYS B 1 243 ? -33.892 -7.609 -12.856 1.00 39.10 247 LYS A C 1
ATOM 5017 O O . LYS B 1 243 ? -34.608 -7.640 -13.856 1.00 40.16 247 LYS A O 1
ATOM 5023 N N . ARG B 1 244 ? -33.378 -6.483 -12.373 1.00 37.27 248 ARG A N 1
ATOM 5024 C CA . ARG B 1 244 ? -33.684 -5.189 -12.969 1.00 39.42 248 ARG A CA 1
ATOM 5025 C C . ARG B 1 244 ? -33.110 -5.046 -14.378 1.00 38.45 248 ARG A C 1
ATOM 5026 O O . ARG B 1 244 ? -33.758 -4.488 -15.262 1.00 36.14 248 ARG A O 1
ATOM 5034 N N . LEU B 1 245 ? -31.896 -5.550 -14.581 1.00 38.24 249 LEU A N 1
ATOM 5035 C CA . LEU B 1 245 ? -31.224 -5.451 -15.876 1.00 34.48 249 LEU A CA 1
ATOM 5036 C C . LEU B 1 245 ? -31.699 -6.515 -16.864 1.00 34.51 249 LEU A C 1
ATOM 5037 O O . LEU B 1 245 ? -31.342 -6.484 -18.043 1.00 33.05 249 LEU A O 1
ATOM 5042 N N . GLY B 1 246 ? -32.490 -7.465 -16.376 1.00 34.84 250 GLY A N 1
ATOM 5043 C CA . GLY B 1 246 ? -32.977 -8.542 -17.216 1.00 32.86 250 GLY A CA 1
ATOM 5044 C C . GLY B 1 246 ? -31.903 -9.561 -17.536 1.00 33.81 250 GLY A C 1
ATOM 5045 O O . GLY B 1 246 ? -31.916 -10.185 -18.598 1.00 28.67 250 GLY A O 1
ATOM 5046 N N . VAL B 1 247 ? -30.962 -9.728 -16.613 1.00 33.30 251 VAL A N 1
ATOM 5047 C CA . VAL B 1 247 ? -29.875 -10.677 -16.807 1.00 33.82 251 VAL A CA 1
ATOM 5048 C C . VAL B 1 247 ? -30.332 -12.091 -16.447 1.00 30.97 251 VAL A C 1
ATOM 5049 O O . VAL B 1 247 ? -30.817 -12.335 -15.348 1.00 30.41 251 VAL A O 1
ATOM 5053 N N . LYS B 1 248 ? -30.203 -13.012 -17.393 1.00 29.99 252 LYS A N 1
ATOM 5054 C CA . LYS B 1 248 ? -30.632 -14.392 -17.194 1.00 37.97 252 LYS A CA 1
ATOM 5055 C C . LYS B 1 248 ? -29.447 -15.333 -17.341 1.00 37.57 252 LYS A C 1
ATOM 5056 O O . LYS B 1 248 ? -29.604 -16.536 -17.526 1.00 40.31 252 LYS A O 1
ATOM 5062 N N . ASN B 1 249 ? -28.257 -14.757 -17.258 1.00 40.45 253 ASN A N 1
ATOM 5063 C CA . ASN B 1 249 ? -27.054 -15.413 -17.720 1.00 38.04 253 ASN A CA 1
ATOM 5064 C C . ASN B 1 249 ? -26.155 -15.888 -16.568 1.00 38.38 253 ASN A C 1
ATOM 5065 O O . ASN B 1 249 ? -25.154 -16.573 -16.775 1.00 36.02 253 ASN A O 1
ATOM 5070 N N . VAL B 1 250 ? -26.536 -15.530 -15.349 1.00 35.59 254 VAL A N 1
ATOM 5071 C CA . VAL B 1 250 ? -25.611 -15.576 -14.228 1.00 32.73 254 VAL A CA 1
ATOM 5072 C C . VAL B 1 250 ? -26.051 -16.548 -13.132 1.00 36.26 254 VAL A C 1
ATOM 5073 O O . VAL B 1 250 ? -27.216 -16.572 -12.734 1.00 31.89 254 VAL A O 1
ATOM 5077 N N . LYS B 1 251 ? -25.099 -17.349 -12.659 1.00 34.03 255 LYS A N 1
ATOM 5078 C CA . LYS B 1 251 ? -25.297 -18.243 -11.525 1.00 36.75 255 LYS A CA 1
ATOM 5079 C C . LYS B 1 251 ? -24.544 -17.708 -10.306 1.00 36.07 255 LYS A C 1
ATOM 5080 O O . LYS B 1 251 ? -23.315 -17.624 -10.313 1.00 35.55 255 LYS A O 1
ATOM 5086 N N . LEU B 1 252 ? -25.289 -17.336 -9.269 1.00 34.39 256 LEU A N 1
ATOM 5087 C CA . LEU B 1 252 ? -24.697 -16.798 -8.044 1.00 37.93 256 LEU A CA 1
ATOM 5088 C C . LEU B 1 252 ? -24.303 -17.874 -7.047 1.00 41.18 256 LEU A C 1
ATOM 5089 O O . LEU B 1 252 ? -25.085 -18.775 -6.746 1.00 42.76 256 LEU A O 1
ATOM 5094 N N . VAL B 1 253 ? -23.080 -17.767 -6.537 1.00 41.50 257 VAL A N 1
ATOM 5095 C CA . VAL B 1 253 ? -22.622 -18.624 -5.454 1.00 36.49 257 VAL A CA 1
ATOM 5096 C C . VAL B 1 253 ? -21.952 -17.784 -4.365 1.00 36.21 257 VAL A C 1
ATOM 5097 O O . VAL B 1 253 ? -21.129 -16.910 -4.645 1.00 34.99 257 VAL A O 1
ATOM 5101 N N . GLN B 1 254 ? -22.369 -18.009 -3.125 1.00 35.19 258 GLN A N 1
ATOM 5102 C CA . GLN B 1 254 ? -21.733 -17.382 -1.975 1.00 35.36 258 GLN A CA 1
ATOM 5103 C C . GLN B 1 254 ? -20.634 -18.286 -1.418 1.00 37.19 258 GLN A C 1
ATOM 5104 O O . GLN B 1 254 ? -20.900 -19.441 -1.080 1.00 36.54 258 GLN A O 1
ATOM 5110 N N . MET B 1 255 ? -19.421 -17.746 -1.294 1.00 35.28 259 MET A N 1
ATOM 5111 C CA . MET B 1 255 ? -18.259 -18.504 -0.823 1.00 33.48 259 MET A CA 1
ATOM 5112 C C . MET B 1 255 ? -17.018 -17.623 -0.773 1.00 33.66 259 MET A C 1
ATOM 5113 O O . MET B 1 255 ? -16.974 -16.554 -1.387 1.00 29.75 259 MET A O 1
ATOM 5118 N N . ASP B 1 256 ? -16.021 -18.086 -0.026 1.00 27.80 260 ASP A N 1
ATOM 5119 C CA . ASP B 1 256 ? -14.685 -17.501 -0.028 1.00 31.60 260 ASP A CA 1
ATOM 5120 C C . ASP B 1 256 ? -13.988 -17.911 -1.324 1.00 34.33 260 ASP A C 1
ATOM 5121 O O . ASP B 1 256 ? -13.683 -19.087 -1.522 1.00 30.95 260 ASP A O 1
ATOM 5126 N N . ALA B 1 257 ? -13.746 -16.943 -2.203 1.00 32.72 261 ALA A N 1
ATOM 5127 C CA . ALA B 1 257 ? -13.190 -17.214 -3.526 1.00 29.89 261 ALA A CA 1
ATOM 5128 C C . ALA B 1 257 ? -11.786 -17.808 -3.459 1.00 33.10 261 ALA A C 1
ATOM 5129 O O . ALA B 1 257 ? -11.329 -18.437 -4.409 1.00 29.22 261 ALA A O 1
ATOM 5131 N N . ARG B 1 258 ? -11.110 -17.620 -2.330 1.00 34.34 262 ARG A N 1
ATOM 5132 C CA . ARG B 1 258 ? -9.769 -18.169 -2.146 1.00 34.64 262 ARG A CA 1
ATOM 5133 C C . ARG B 1 258 ? -9.795 -19.692 -2.095 1.00 31.25 262 ARG A C 1
ATOM 5134 O O . ARG B 1 258 ? -8.773 -20.340 -2.293 1.00 27.66 262 ARG A O 1
ATOM 5142 N N . LYS B 1 259 ? -10.969 -20.253 -1.829 1.00 31.71 263 LYS A N 1
ATOM 5143 C CA . LYS B 1 259 ? -11.145 -21.696 -1.838 1.00 32.48 263 LYS A CA 1
ATOM 5144 C C . LYS B 1 259 ? -11.727 -22.214 -3.147 1.00 38.24 263 LYS A C 1
ATOM 5145 O O . LYS B 1 259 ? -12.177 -23.353 -3.209 1.00 38.43 263 LYS A O 1
ATOM 5151 N N . LEU B 1 260 ? -11.733 -21.377 -4.182 1.00 31.13 264 LEU A N 1
ATOM 5152 C CA . LEU B 1 260 ? -12.260 -21.785 -5.485 1.00 33.47 264 LEU A CA 1
ATOM 5153 C C . LEU B 1 260 ? -11.734 -23.159 -5.946 1.00 38.86 264 LEU A C 1
ATOM 5154 O O . LEU B 1 260 ? -12.514 -23.968 -6.452 1.00 42.63 264 LEU A O 1
ATOM 5159 N N . PRO B 1 261 ? -10.418 -23.433 -5.781 1.00 34.69 265 PRO A N 1
ATOM 5160 C CA . PRO B 1 261 ? -9.951 -24.769 -6.181 1.00 38.38 265 PRO A CA 1
ATOM 5161 C C . PRO B 1 261 ? -10.652 -25.925 -5.466 1.00 39.39 265 PRO A C 1
ATOM 5162 O O . PRO B 1 261 ? -10.425 -27.072 -5.842 1.00 45.85 265 PRO A O 1
ATOM 5166 N N . ASP B 1 262 ? -11.451 -25.645 -4.440 1.00 41.05 266 ASP A N 1
ATOM 5167 C CA . ASP B 1 262 ? -12.240 -26.695 -3.806 1.00 45.54 266 ASP A CA 1
ATOM 5168 C C . ASP B 1 262 ? -13.319 -27.189 -4.766 1.00 48.40 266 ASP A C 1
ATOM 5169 O O . ASP B 1 262 ? -13.745 -28.341 -4.696 1.00 51.43 266 ASP A O 1
ATOM 5174 N N . LEU B 1 263 ? -13.781 -26.317 -5.656 1.00 50.17 267 LEU A N 1
ATOM 5175 C CA . LEU B 1 263 ? -14.556 -26.795 -6.791 1.00 49.78 267 LEU A CA 1
ATOM 5176 C C . LEU B 1 263 ? -13.570 -27.460 -7.741 1.00 48.43 267 LEU A C 1
ATOM 5177 O O . LEU B 1 263 ? -12.364 -27.360 -7.564 1.00 51.32 267 LEU A O 1
ATOM 5182 N N . GLY B 1 264 ? -14.065 -28.122 -8.768 1.00 48.89 268 GLY A N 1
ATOM 5183 C CA . GLY B 1 264 ? -13.156 -28.790 -9.672 1.00 50.15 268 GLY A CA 1
ATOM 5184 C C . GLY B 1 264 ? -13.023 -28.062 -10.983 1.00 47.41 268 GLY A C 1
ATOM 5185 O O . GLY B 1 264 ? -12.535 -28.624 -11.963 1.00 46.28 268 GLY A O 1
ATOM 5186 N N . ILE B 1 265 ? -13.441 -26.801 -11.006 1.00 49.20 269 ILE A N 1
ATOM 5187 C CA . ILE B 1 265 ? -13.638 -26.124 -12.275 1.00 42.70 269 ILE A CA 1
ATOM 5188 C C . ILE B 1 265 ? -12.315 -25.685 -12.864 1.00 41.74 269 ILE A C 1
ATOM 5189 O O . ILE B 1 265 ? -11.456 -25.134 -12.175 1.00 39.35 269 ILE A O 1
ATOM 5194 N N . LYS B 1 266 ? -12.159 -25.958 -14.153 1.00 43.27 270 LYS A N 1
ATOM 5195 C CA . LYS B 1 266 ? -11.085 -25.377 -14.931 1.00 38.47 270 LYS A CA 1
ATOM 5196 C C . LYS B 1 266 ? -11.723 -24.401 -15.914 1.00 37.42 270 LYS A C 1
ATOM 5197 O O . LYS B 1 266 ? -12.313 -24.811 -16.911 1.00 37.33 270 LYS A O 1
ATOM 5203 N N . ALA B 1 267 ? -11.624 -23.111 -15.615 1.00 37.09 271 ALA A N 1
ATOM 5204 C CA . ALA B 1 267 ? -12.304 -22.089 -16.407 1.00 33.83 271 ALA A CA 1
ATOM 5205 C C . ALA B 1 267 ? -11.507 -21.694 -17.643 1.00 31.70 271 ALA A C 1
ATOM 5206 O O . ALA B 1 267 ? -10.281 -21.809 -17.673 1.00 27.08 271 ALA A O 1
ATOM 5208 N N . ASP B 1 268 ? -12.214 -21.236 -18.669 1.00 31.23 272 ASP A N 1
ATOM 5209 C CA . ASP B 1 268 ? -11.557 -20.649 -19.826 1.00 29.84 272 ASP A CA 1
ATOM 5210 C C . ASP B 1 268 ? -11.227 -19.197 -19.543 1.00 27.34 272 ASP A C 1
ATOM 5211 O O . ASP B 1 268 ? -10.186 -18.688 -19.950 1.00 30.83 272 ASP A O 1
ATOM 5216 N N . LYS B 1 269 ? -12.119 -18.538 -18.817 1.00 26.66 273 LYS A N 1
ATOM 5217 C CA . LYS B 1 269 ? -11.961 -17.123 -18.534 1.00 28.03 273 LYS A CA 1
ATOM 5218 C C . LYS B 1 269 ? -12.244 -16.840 -17.075 1.00 24.99 273 LYS A C 1
ATOM 5219 O O . LYS B 1 269 ? -13.275 -17.243 -16.538 1.00 25.30 273 LYS A O 1
ATOM 5225 N N . ILE B 1 270 ? -11.322 -16.139 -16.433 1.00 22.40 274 ILE A N 1
ATOM 5226 C CA . ILE B 1 270 ? -11.550 -15.684 -15.074 1.00 23.36 274 ILE A CA 1
ATOM 5227 C C . ILE B 1 270 ? -11.361 -14.177 -14.967 1.00 21.37 274 ILE A C 1
ATOM 5228 O O . ILE B 1 270 ? -10.337 -13.633 -15.386 1.00 21.25 274 ILE A O 1
ATOM 5233 N N . LEU B 1 271 ? -12.365 -13.503 -14.420 1.00 24.78 275 LEU A N 1
ATOM 5234 C CA . LEU B 1 271 ? -12.226 -12.106 -14.037 1.00 21.14 275 LEU A CA 1
ATOM 5235 C C . LEU B 1 271 ? -11.973 -11.997 -12.531 1.00 22.45 275 LEU A C 1
ATOM 5236 O O . LEU B 1 271 ? -12.723 -12.542 -11.715 1.00 22.22 275 LEU A O 1
ATOM 5241 N N . LEU B 1 272 ? -10.904 -11.301 -12.166 1.00 21.13 276 LEU A N 1
ATOM 5242 C CA . LEU B 1 272 ? -10.605 -11.073 -10.764 1.00 23.35 276 LEU A CA 1
ATOM 5243 C C . LEU B 1 272 ? -10.562 -9.577 -10.494 1.00 22.75 276 LEU A C 1
ATOM 5244 O O . LEU B 1 272 ? -9.506 -8.943 -10.539 1.00 21.23 276 LEU A O 1
ATOM 5249 N N . ASP B 1 273 ? -11.735 -9.018 -10.229 1.00 23.89 277 ASP A N 1
ATOM 5250 C CA . ASP B 1 273 ? -11.855 -7.621 -9.850 1.00 26.10 277 ASP A CA 1
ATOM 5251 C C . ASP B 1 273 ? -11.733 -7.562 -8.337 1.00 23.56 277 ASP A C 1
ATOM 5252 O O . ASP B 1 273 ? -12.729 -7.612 -7.617 1.00 28.07 277 ASP A O 1
ATOM 5257 N N . ALA B 1 274 ? -10.493 -7.466 -7.866 1.00 26.45 278 ALA A N 1
ATOM 5258 C CA . ALA B 1 274 ? -10.147 -7.847 -6.497 1.00 27.10 278 ALA A CA 1
ATOM 5259 C C . ALA B 1 274 ? -10.439 -6.773 -5.462 1.00 25.62 278 ALA A C 1
ATOM 5260 O O . ALA B 1 274 ? -10.352 -5.574 -5.747 1.00 21.81 278 ALA A O 1
ATOM 5262 N N . PRO B 1 275 ? -10.806 -7.211 -4.249 1.00 29.26 279 PRO A N 1
ATOM 5263 C CA . PRO B 1 275 ? -10.819 -6.305 -3.099 1.00 25.02 279 PRO A CA 1
ATOM 5264 C C . PRO B 1 275 ? -9.462 -5.624 -2.983 1.00 24.79 279 PRO A C 1
ATOM 5265 O O . PRO B 1 275 ? -8.434 -6.282 -3.133 1.00 24.00 279 PRO A O 1
ATOM 5269 N N . CYS B 1 276 ? -9.459 -4.321 -2.745 1.00 20.04 280 CYS A N 1
ATOM 5270 C CA . CYS B 1 276 ? -8.224 -3.559 -2.778 1.00 20.74 280 CYS A CA 1
ATOM 5271 C C . CYS B 1 276 ? -8.318 -2.361 -1.850 1.00 19.71 280 CYS A C 1
ATOM 5272 O O . CYS B 1 276 ? -9.376 -2.086 -1.286 1.00 19.52 280 CYS A O 1
ATOM 5275 N N . THR B 1 277 ? -7.204 -1.657 -1.693 1.00 20.16 281 THR A N 1
ATOM 5276 C CA . THR B 1 277 ? -7.139 -0.493 -0.818 1.00 21.85 281 THR A CA 1
ATOM 5277 C C . THR B 1 277 ? -7.985 0.686 -1.326 1.00 26.55 281 THR A C 1
ATOM 5278 O O . THR B 1 277 ? -8.228 1.647 -0.592 1.00 26.12 281 THR A O 1
ATOM 5282 N N . ALA B 1 278 ? -8.436 0.596 -2.576 1.00 26.10 282 ALA A N 1
ATOM 5283 C CA . ALA B 1 278 ? -9.336 1.586 -3.171 1.00 26.78 282 ALA A CA 1
ATOM 5284 C C . ALA B 1 278 ? -8.749 2.993 -3.177 1.00 22.63 282 ALA A C 1
ATOM 5285 O O . ALA B 1 278 ? -9.475 3.968 -3.020 1.00 28.57 282 ALA A O 1
ATOM 5287 N N . LEU B 1 279 ? -7.437 3.095 -3.347 1.00 22.57 283 LEU A N 1
ATOM 5288 C CA . LEU B 1 279 ? -6.769 4.394 -3.341 1.00 24.02 283 LEU A CA 1
ATOM 5289 C C . LEU B 1 279 ? -7.180 5.274 -4.526 1.00 24.13 283 LEU A C 1
ATOM 5290 O O . LEU B 1 279 ? -6.988 6.491 -4.506 1.00 24.29 283 LEU A O 1
ATOM 5295 N N . GLY B 1 280 ? -7.754 4.657 -5.553 1.00 25.19 284 GLY A N 1
ATOM 5296 C CA . GLY B 1 280 ? -8.101 5.379 -6.761 1.00 19.39 284 GLY A CA 1
ATOM 5297 C C . GLY B 1 280 ? -9.530 5.886 -6.822 1.00 25.01 284 GLY A C 1
ATOM 5298 O O . GLY B 1 280 ? -9.896 6.592 -7.765 1.00 27.87 284 GLY A O 1
ATOM 5299 N N . VAL B 1 281 ? -10.346 5.537 -5.831 1.00 21.24 285 VAL A N 1
ATOM 5300 C CA . VAL B 1 281 ? -11.767 5.846 -5.913 1.00 23.93 285 VAL A CA 1
ATOM 5301 C C . VAL B 1 281 ? -12.022 7.335 -5.676 1.00 26.23 285 VAL A C 1
ATOM 5302 O O . VAL B 1 281 ? -11.300 8.003 -4.930 1.00 21.13 285 VAL A O 1
ATOM 5306 N N . ARG B 1 282 ? -13.040 7.848 -6.356 1.00 20.51 286 ARG A N 1
ATOM 5307 C CA . ARG B 1 282 ? -13.380 9.259 -6.293 1.00 25.10 286 ARG A CA 1
ATOM 5308 C C . ARG B 1 282 ? -14.860 9.417 -5.959 1.00 24.71 286 ARG A C 1
ATOM 5309 O O . ARG B 1 282 ? -15.674 8.580 -6.346 1.00 24.24 286 ARG A O 1
ATOM 5317 N N . PRO B 1 283 ? -15.212 10.480 -5.216 1.00 23.78 287 PRO A N 1
ATOM 5318 C CA . PRO B 1 283 ? -14.275 11.454 -4.653 1.00 24.45 287 PRO A CA 1
ATOM 5319 C C . PRO B 1 283 ? -13.628 10.929 -3.379 1.00 26.24 287 PRO A C 1
ATOM 5320 O O . PRO B 1 283 ? -14.201 10.076 -2.699 1.00 23.56 287 PRO A O 1
ATOM 5324 N N . LYS B 1 284 ? -12.434 11.425 -3.082 1.00 25.51 288 LYS A N 1
ATOM 5325 C CA . LYS B 1 284 ? -11.700 11.018 -1.892 1.00 28.38 288 LYS A CA 1
ATOM 5326 C C . LYS B 1 284 ? -11.633 12.186 -0.914 1.00 27.11 288 LYS A C 1
ATOM 5327 O O . LYS B 1 284 ? -10.677 12.962 -0.928 1.00 26.48 288 LYS A O 1
ATOM 5333 N N . LEU B 1 285 ? -12.656 12.317 -0.076 1.00 26.44 289 LEU A N 1
ATOM 5334 C CA . LEU B 1 285 ? -12.695 13.413 0.884 1.00 27.56 289 LEU A CA 1
ATOM 5335 C C . LEU B 1 285 ? -11.549 13.263 1.874 1.00 28.40 289 LEU A C 1
ATOM 5336 O O . LEU B 1 285 ? -10.746 14.175 2.038 1.00 28.97 289 LEU A O 1
ATOM 5341 N N . TRP B 1 286 ? -11.449 12.092 2.496 1.00 30.32 290 TRP A N 1
ATOM 5342 C CA . TRP B 1 286 ? -10.348 11.810 3.410 1.00 27.03 290 TRP A CA 1
ATOM 5343 C C . TRP B 1 286 ? -9.857 10.382 3.250 1.00 29.12 290 TRP A C 1
ATOM 5344 O O . TRP B 1 286 ? -10.611 9.434 3.458 1.00 33.23 290 TRP A O 1
ATOM 5355 N N . GLU B 1 287 ? -8.584 10.235 2.899 1.00 27.55 291 GLU A N 1
ATOM 5356 C CA . GLU B 1 287 ? -7.985 8.918 2.733 1.00 33.07 291 GLU A CA 1
ATOM 5357 C C . GLU B 1 287 ? -7.555 8.342 4.081 1.00 36.13 291 GLU A C 1
ATOM 5358 O O . GLU B 1 287 ? -6.673 8.888 4.741 1.00 33.53 291 GLU A O 1
ATOM 5364 N N . GLU B 1 288 ? -8.166 7.227 4.477 1.00 38.04 292 GLU A N 1
ATOM 5365 C CA . GLU B 1 288 ? -7.856 6.602 5.761 1.00 38.79 292 GLU A CA 1
ATOM 5366 C C . GLU B 1 288 ? -6.853 5.463 5.609 1.00 41.15 292 GLU A C 1
ATOM 5367 O O . GLU B 1 288 ? -6.099 5.163 6.535 1.00 47.22 292 GLU A O 1
ATOM 5373 N N . ARG B 1 289 ? -6.848 4.825 4.443 1.00 36.59 293 ARG A N 1
ATOM 5374 C CA . ARG B 1 289 ? -5.960 3.692 4.225 1.00 35.95 293 ARG A CA 1
ATOM 5375 C C . ARG B 1 289 ? -4.556 4.156 3.883 1.00 35.22 293 ARG A C 1
ATOM 5376 O O . ARG B 1 289 ? -4.360 5.180 3.228 1.00 33.71 293 ARG A O 1
ATOM 5384 N N . THR B 1 290 ? -3.581 3.380 4.338 1.00 37.50 294 THR A N 1
ATOM 5385 C CA . THR B 1 290 ? -2.181 3.734 4.196 1.00 36.55 294 THR A CA 1
ATOM 5386 C C . THR B 1 290 ? -1.311 2.514 3.889 1.00 38.20 294 THR A C 1
ATOM 5387 O O . THR B 1 290 ? -1.810 1.465 3.474 1.00 30.64 294 THR A O 1
ATOM 5391 N N . LEU B 1 291 ? -0.007 2.671 4.095 1.00 36.78 295 LEU A N 1
ATOM 5392 C CA . LEU B 1 291 ? 0.981 1.694 3.653 1.00 35.17 295 LEU A CA 1
ATOM 5393 C C . LEU B 1 291 ? 0.760 0.300 4.235 1.00 35.13 295 LEU A C 1
ATOM 5394 O O . LEU B 1 291 ? 0.798 -0.689 3.501 1.00 35.06 295 LEU A O 1
ATOM 5399 N N . LYS B 1 292 ? 0.529 0.222 5.543 1.00 34.95 296 LYS A N 1
ATOM 5400 C CA . LYS B 1 292 ? 0.233 -1.053 6.198 1.00 35.75 296 LYS A CA 1
ATOM 5401 C C . LYS B 1 292 ? -0.924 -1.789 5.520 1.00 36.32 296 LYS A C 1
ATOM 5402 O O . LYS B 1 292 ? -0.931 -3.018 5.445 1.00 34.18 296 LYS A O 1
ATOM 5408 N N . HIS B 1 293 ? -1.899 -1.029 5.028 1.00 33.67 297 HIS A N 1
ATOM 5409 C CA . HIS B 1 293 ? -3.049 -1.611 4.347 1.00 32.76 297 HIS A CA 1
ATOM 5410 C C . HIS B 1 293 ? -2.667 -2.131 2.973 1.00 28.50 297 HIS A C 1
ATOM 5411 O O . HIS B 1 293 ? -3.221 -3.115 2.500 1.00 24.14 297 HIS A O 1
ATOM 5418 N N . ILE B 1 294 ? -1.717 -1.458 2.338 1.00 27.51 298 ILE A N 1
ATOM 5419 C CA . ILE B 1 294 ? -1.269 -1.851 1.017 1.00 25.75 298 ILE A CA 1
ATOM 5420 C C . ILE B 1 294 ? -0.577 -3.209 1.074 1.00 31.38 298 ILE A C 1
ATOM 5421 O O . ILE B 1 294 ? -0.891 -4.101 0.286 1.00 31.65 298 ILE A O 1
ATOM 5426 N N . GLU B 1 295 ? 0.347 -3.374 2.017 1.00 28.09 299 GLU A N 1
ATOM 5427 C CA . GLU B 1 295 ? 1.049 -4.644 2.158 1.00 33.02 299 GLU A CA 1
ATOM 5428 C C . GLU B 1 295 ? 0.090 -5.773 2.522 1.00 27.97 299 GLU A C 1
ATOM 5429 O O . GLU B 1 295 ? 0.124 -6.839 1.916 1.00 29.56 299 GLU A O 1
ATOM 5435 N N . ALA B 1 296 ? -0.761 -5.542 3.514 1.00 24.75 300 ALA A N 1
ATOM 5436 C CA . ALA B 1 296 ? -1.701 -6.571 3.947 1.00 26.98 300 ALA A CA 1
ATOM 5437 C C . ALA B 1 296 ? -2.671 -6.969 2.836 1.00 31.78 300 ALA A C 1
ATOM 5438 O O . ALA B 1 296 ? -2.897 -8.153 2.598 1.00 31.38 300 ALA A O 1
ATOM 5440 N N . THR B 1 297 ? -3.242 -5.980 2.158 1.00 29.69 301 THR A N 1
ATOM 5441 C CA . THR B 1 297 ? -4.234 -6.252 1.124 1.00 28.33 301 THR A CA 1
ATOM 5442 C C . THR B 1 297 ? -3.596 -6.915 -0.096 1.00 26.95 301 THR A C 1
ATOM 5443 O O . THR B 1 297 ? -4.197 -7.794 -0.709 1.00 25.21 301 THR A O 1
ATOM 5447 N N . ALA B 1 298 ? -2.382 -6.497 -0.442 1.00 24.19 302 ALA A N 1
ATOM 5448 C CA . ALA B 1 298 ? -1.663 -7.111 -1.553 1.00 25.25 302 ALA A CA 1
ATOM 5449 C C . ALA B 1 298 ? -1.478 -8.600 -1.303 1.00 30.04 302 ALA A C 1
ATOM 5450 O O . ALA B 1 298 ? -1.641 -9.414 -2.209 1.00 32.48 302 ALA A O 1
ATOM 5452 N N . ARG B 1 299 ? -1.144 -8.945 -0.066 1.00 28.71 303 ARG A N 1
ATOM 5453 C CA . ARG B 1 299 ? -0.963 -10.337 0.325 1.00 32.80 303 ARG A CA 1
ATOM 5454 C C . ARG B 1 299 ? -2.283 -11.091 0.253 1.00 30.04 303 ARG A C 1
ATOM 5455 O O . ARG B 1 299 ? -2.322 -12.265 -0.116 1.00 26.49 303 ARG A O 1
ATOM 5463 N N . TYR B 1 300 ? -3.361 -10.399 0.596 1.00 25.11 304 TYR A N 1
ATOM 5464 C CA . TYR B 1 300 ? -4.701 -10.968 0.559 1.00 27.37 304 TYR A CA 1
ATOM 5465 C C . TYR B 1 300 ? -5.086 -11.313 -0.881 1.00 27.78 304 TYR A C 1
ATOM 5466 O O . TYR B 1 300 ? -5.707 -12.344 -1.139 1.00 26.00 304 TYR A O 1
ATOM 5475 N N . GLN B 1 301 ? -4.668 -10.468 -1.820 1.00 22.91 305 GLN A N 1
ATOM 5476 C CA . GLN B 1 301 ? -5.007 -10.652 -3.231 1.00 27.38 305 GLN A CA 1
ATOM 5477 C C . GLN B 1 301 ? -4.299 -11.849 -3.871 1.00 25.43 305 GLN A C 1
ATOM 5478 O O . GLN B 1 301 ? -4.855 -12.495 -4.759 1.00 27.49 305 GLN A O 1
ATOM 5484 N N . ARG B 1 302 ? -3.079 -12.142 -3.422 1.00 25.00 306 ARG A N 1
ATOM 5485 C CA . ARG B 1 302 ? -2.304 -13.260 -3.968 1.00 25.84 306 ARG A CA 1
ATOM 5486 C C . ARG B 1 302 ? -3.031 -14.582 -3.750 1.00 22.87 306 ARG A C 1
ATOM 5487 O O . ARG B 1 302 ? -2.938 -15.498 -4.568 1.00 27.37 306 ARG A O 1
ATOM 5495 N N . ALA B 1 303 ? -3.746 -14.678 -2.637 1.00 20.61 307 ALA A N 1
ATOM 5496 C CA . ALA B 1 303 ? -4.569 -15.845 -2.361 1.00 24.20 307 ALA A CA 1
ATOM 5497 C C . ALA B 1 303 ? -5.656 -15.999 -3.431 1.00 25.62 307 ALA A C 1
ATOM 5498 O O . ALA B 1 303 ? -5.895 -17.103 -3.919 1.00 28.59 307 ALA A O 1
ATOM 5500 N N . PHE B 1 304 ? -6.312 -14.896 -3.796 1.00 24.86 308 PHE A N 1
ATOM 5501 C CA . PHE B 1 304 ? -7.274 -14.918 -4.903 1.00 24.17 308 PHE A CA 1
ATOM 5502 C C . PHE B 1 304 ? -6.591 -15.317 -6.187 1.00 22.24 308 PHE A C 1
ATOM 5503 O O . PHE B 1 304 ? -7.100 -16.134 -6.953 1.00 25.62 308 PHE A O 1
ATOM 5511 N N . ILE B 1 305 ? -5.451 -14.686 -6.436 1.00 21.96 309 ILE A N 1
ATOM 5512 C CA . ILE B 1 305 ? -4.711 -14.896 -7.666 1.00 21.36 309 ILE A CA 1
ATOM 5513 C C . ILE B 1 305 ? -4.27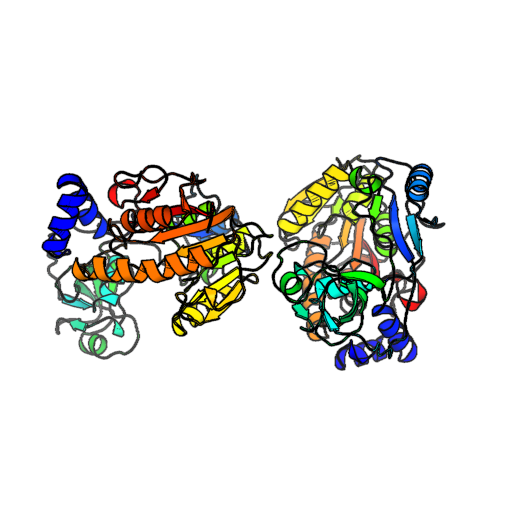1 -16.347 -7.824 1.00 26.20 309 ILE A C 1
ATOM 5514 O O . ILE B 1 305 ? -4.464 -16.950 -8.881 1.00 26.61 309 ILE A O 1
ATOM 5519 N N . TRP B 1 306 ? -3.681 -16.902 -6.769 1.00 25.71 310 TRP A N 1
ATOM 5520 C CA . TRP B 1 306 ? -3.234 -18.291 -6.782 1.00 23.86 310 TRP A CA 1
ATOM 5521 C C . TRP B 1 306 ? -4.418 -19.226 -7.018 1.00 25.15 310 TRP A C 1
ATOM 5522 O O . TRP B 1 306 ? -4.344 -20.147 -7.831 1.00 23.03 310 TRP A O 1
ATOM 5533 N N . ALA B 1 307 ? -5.517 -18.959 -6.321 1.00 25.96 311 ALA A N 1
ATOM 5534 C CA . ALA B 1 307 ? -6.736 -19.749 -6.461 1.00 24.10 311 ALA A CA 1
ATOM 5535 C C . ALA B 1 307 ? -7.289 -19.684 -7.886 1.00 30.49 311 ALA A C 1
ATOM 5536 O O . ALA B 1 307 ? -7.837 -20.662 -8.400 1.00 29.72 311 ALA A O 1
ATOM 5538 N N . ALA B 1 308 ? -7.156 -18.521 -8.514 1.00 28.68 312 ALA A N 1
ATOM 5539 C CA . ALA B 1 308 ? -7.630 -18.333 -9.880 1.00 26.71 312 ALA A CA 1
ATOM 5540 C C . ALA B 1 308 ? -6.761 -19.097 -10.873 1.00 28.83 312 ALA A C 1
ATOM 5541 O O . ALA B 1 308 ? -7.268 -19.772 -11.771 1.00 27.67 312 ALA A O 1
ATOM 5543 N N . ILE B 1 309 ? -5.448 -18.980 -10.710 1.00 25.63 313 ILE A N 1
ATOM 5544 C CA . ILE B 1 309 ? -4.506 -19.668 -11.585 1.00 27.91 313 ILE A CA 1
ATOM 5545 C C . ILE B 1 309 ? -4.743 -21.177 -11.578 1.00 27.88 313 ILE A C 1
ATOM 5546 O O . ILE B 1 309 ? -4.735 -21.823 -12.629 1.00 30.62 313 ILE A O 1
ATOM 5551 N N . LYS B 1 310 ? -4.964 -21.734 -10.392 1.00 27.74 314 LYS A N 1
ATOM 5552 C CA . LYS B 1 310 ? -5.189 -23.172 -10.257 1.00 32.94 314 LYS A CA 1
ATOM 5553 C C . LYS B 1 310 ? -6.535 -23.601 -10.839 1.00 32.90 314 LYS A C 1
ATOM 5554 O O . LYS B 1 310 ? -6.740 -24.775 -11.139 1.00 37.98 314 LYS A O 1
ATOM 5560 N N . SER B 1 311 ? -7.453 -22.653 -10.992 1.00 32.40 315 SER A N 1
ATOM 5561 C CA . SER B 1 311 ? -8.767 -22.946 -11.557 1.00 33.77 315 SER A CA 1
ATOM 5562 C C . SER B 1 311 ? -8.871 -22.597 -13.048 1.00 36.04 315 SER A C 1
ATOM 5563 O O . SER B 1 311 ? -9.945 -22.690 -13.643 1.00 35.19 315 SER A O 1
ATOM 5566 N N . LEU B 1 312 ? -7.764 -22.157 -13.637 1.00 30.97 316 LEU A N 1
ATOM 5567 C CA . LEU B 1 312 ? -7.726 -21.850 -15.060 1.00 31.52 316 LEU A CA 1
ATOM 5568 C C . LEU B 1 312 ? -7.206 -23.030 -15.875 1.00 31.15 316 LEU A C 1
ATOM 5569 O O . LEU B 1 312 ? -6.212 -23.654 -15.501 1.00 28.53 316 LEU A O 1
ATOM 5574 N N . ARG B 1 313 ? -7.874 -23.329 -16.987 1.00 30.90 317 ARG A N 1
ATOM 5575 C CA . ARG B 1 313 ? -7.326 -24.262 -17.966 1.00 31.80 317 ARG A CA 1
ATOM 5576 C C . ARG B 1 313 ? -6.044 -23.664 -18.518 1.00 35.14 317 ARG A C 1
ATOM 5577 O O . ARG B 1 313 ? -5.889 -22.438 -18.543 1.00 32.96 317 ARG A O 1
ATOM 5585 N N . ARG B 1 314 ? -5.119 -24.520 -18.937 1.00 31.07 318 ARG A N 1
ATOM 5586 C CA . ARG B 1 314 ? -3.984 -24.063 -19.723 1.00 33.05 318 ARG A CA 1
ATOM 5587 C C . ARG B 1 314 ? -4.532 -23.387 -20.969 1.00 30.06 318 ARG A C 1
ATOM 5588 O O . ARG B 1 314 ? -5.518 -23.846 -21.534 1.00 28.92 318 ARG A O 1
ATOM 5596 N N . GLY B 1 315 ? -3.903 -22.298 -21.394 1.00 32.23 319 GLY A N 1
ATOM 5597 C CA . GLY B 1 315 ? -4.448 -21.501 -22.477 1.00 32.57 319 GLY A CA 1
ATOM 5598 C C . GLY B 1 315 ? -5.589 -20.593 -22.037 1.00 31.01 319 GLY A C 1
ATOM 5599 O O . GLY B 1 315 ? -6.113 -19.814 -22.832 1.00 35.34 319 GLY A O 1
ATOM 5600 N N . GLY B 1 316 ? -5.972 -20.688 -20.768 1.00 27.61 320 GLY A N 1
ATOM 5601 C CA . GLY B 1 316 ? -7.047 -19.874 -20.229 1.00 30.93 320 GLY A CA 1
ATOM 5602 C C . GLY B 1 316 ? -6.620 -18.448 -19.945 1.00 30.51 320 GLY A C 1
ATOM 5603 O O . GLY B 1 316 ? -5.428 -18.143 -19.889 1.00 32.52 320 GLY A O 1
ATOM 5604 N N . VAL B 1 317 ? -7.596 -17.573 -19.741 1.00 28.65 321 VAL A N 1
ATOM 5605 C CA . VAL B 1 317 ? -7.316 -16.151 -19.600 1.00 28.22 321 VAL A CA 1
ATOM 5606 C C . VAL B 1 317 ? -7.775 -15.597 -18.257 1.00 27.27 321 VAL A C 1
ATOM 5607 O O . VAL B 1 317 ? -8.908 -15.825 -17.818 1.00 25.29 321 VAL A O 1
ATOM 5611 N N . LEU B 1 318 ? -6.880 -14.859 -17.611 1.00 24.48 322 LEU A N 1
ATOM 5612 C CA . LEU B 1 318 ? -7.217 -14.138 -16.394 1.00 22.88 322 LEU A CA 1
ATOM 5613 C C . LEU B 1 318 ? -7.146 -12.640 -16.633 1.00 20.41 322 LEU A C 1
ATOM 5614 O O . LEU B 1 318 ? -6.159 -12.133 -17.168 1.00 20.61 322 LEU A O 1
ATOM 5619 N N . VAL B 1 319 ? -8.203 -11.934 -16.248 1.00 24.84 323 VAL A N 1
ATOM 5620 C CA . VAL B 1 319 ? -8.161 -10.477 -16.212 1.00 22.41 323 VAL A CA 1
ATOM 5621 C C . VAL B 1 319 ? -8.152 -10.048 -14.761 1.00 21.18 323 VAL A C 1
ATOM 5622 O O . VAL B 1 319 ? -9.055 -10.390 -13.999 1.00 22.59 323 VAL A O 1
ATOM 5626 N N . TYR B 1 320 ? -7.100 -9.335 -14.380 1.00 21.56 324 TYR A N 1
ATOM 5627 C CA . TYR B 1 320 ? -6.957 -8.822 -13.030 1.00 21.91 324 TYR A CA 1
ATOM 5628 C C . TYR B 1 320 ? -7.154 -7.303 -13.024 1.00 21.31 324 TYR A C 1
ATOM 5629 O O . TYR B 1 320 ? -6.517 -6.584 -13.794 1.00 22.41 324 TYR A O 1
ATOM 5638 N N . SER B 1 321 ? -8.043 -6.818 -12.164 1.00 19.53 325 SER A N 1
ATOM 5639 C CA . SER B 1 321 ? -8.274 -5.382 -12.063 1.00 22.05 325 SER A CA 1
ATOM 5640 C C . SER B 1 321 ? -8.429 -4.922 -10.618 1.00 21.85 325 SER A C 1
ATOM 5641 O O . SER B 1 321 ? -8.919 -5.666 -9.766 1.00 23.08 325 SER A O 1
ATOM 5644 N N . THR B 1 322 ? -7.991 -3.695 -10.345 1.00 23.24 326 THR A N 1
ATOM 5645 C CA . THR B 1 322 ? -8.251 -3.043 -9.063 1.00 23.64 326 THR A CA 1
ATOM 5646 C C . THR B 1 322 ? -8.601 -1.574 -9.275 1.00 23.65 326 THR A C 1
ATOM 5647 O O . THR B 1 322 ? -8.295 -0.999 -10.318 1.00 21.55 326 THR A O 1
ATOM 5651 N N . CYS B 1 323 ? -9.242 -0.974 -8.277 1.00 25.03 327 CYS A N 1
ATOM 5652 C CA . CYS B 1 323 ? -9.430 0.469 -8.253 1.00 27.90 327 CYS A CA 1
ATOM 5653 C C . CYS B 1 323 ? -8.453 1.119 -7.272 1.00 23.58 327 CYS A C 1
ATOM 5654 O O . CYS B 1 323 ? -8.832 1.968 -6.469 1.00 24.65 327 CYS A O 1
ATOM 5657 N N . THR B 1 324 ? -7.188 0.721 -7.352 1.00 21.28 328 THR A N 1
ATOM 5658 C CA . THR B 1 324 ? -6.171 1.269 -6.468 1.00 22.25 328 THR A CA 1
ATOM 5659 C C . THR B 1 324 ? -4.918 1.652 -7.250 1.00 20.98 328 THR A C 1
ATOM 5660 O O . THR B 1 324 ? -4.705 1.187 -8.368 1.00 23.33 328 THR A O 1
ATOM 5664 N N . LEU B 1 325 ? -4.108 2.525 -6.662 1.00 21.43 329 LEU A N 1
ATOM 5665 C CA . LEU B 1 325 ? -2.920 3.057 -7.321 1.00 21.62 329 LEU A CA 1
ATOM 5666 C C . LEU B 1 325 ? -1.623 2.363 -6.921 1.00 27.15 329 LEU A C 1
ATOM 5667 O O . LEU B 1 325 ? -0.603 2.531 -7.590 1.00 26.94 329 LEU A O 1
ATOM 5672 N N . SER B 1 326 ? -1.659 1.601 -5.831 1.00 25.19 330 SER A N 1
ATOM 5673 C CA . SER B 1 326 ? -0.433 1.072 -5.241 1.00 28.60 330 SER A CA 1
ATOM 5674 C C . SER B 1 326 ? 0.309 0.166 -6.215 1.00 31.36 330 SER A C 1
ATOM 5675 O O . SER B 1 326 ? -0.303 -0.488 -7.070 1.00 28.39 330 SER A O 1
ATOM 5678 N N . TYR B 1 327 ? 1.633 0.155 -6.105 1.00 32.22 331 TYR A N 1
ATOM 5679 C CA . TYR B 1 327 ? 2.441 -0.742 -6.915 1.00 22.40 331 TYR A CA 1
ATOM 5680 C C . TYR B 1 327 ? 2.198 -2.179 -6.499 1.00 24.73 331 TYR A C 1
ATOM 5681 O O . TYR B 1 327 ? 1.968 -3.043 -7.341 1.00 29.08 331 TYR A O 1
ATOM 5690 N N . GLU B 1 328 ? 2.252 -2.421 -5.193 1.00 26.75 332 GLU A N 1
ATOM 5691 C CA . GLU B 1 328 ? 2.225 -3.774 -4.642 1.00 25.65 332 GLU A CA 1
ATOM 5692 C C . GLU B 1 328 ? 0.988 -4.580 -5.046 1.00 28.25 332 GLU A C 1
ATOM 5693 O O . GLU B 1 328 ? 1.088 -5.774 -5.331 1.00 23.50 332 GLU A O 1
ATOM 5699 N N . GLU B 1 329 ? -0.171 -3.925 -5.074 1.00 28.73 333 GLU A N 1
ATOM 5700 C CA . GLU B 1 329 ? -1.421 -4.600 -5.409 1.00 24.08 333 GLU A CA 1
ATOM 5701 C C . GLU B 1 329 ? -1.592 -4.789 -6.906 1.00 24.85 333 GLU A C 1
ATOM 5702 O O . GLU B 1 329 ? -2.476 -5.526 -7.349 1.00 23.15 333 GLU A O 1
ATOM 5708 N N . ASN B 1 330 ? -0.753 -4.120 -7.688 1.00 22.11 334 ASN A N 1
ATOM 5709 C CA . ASN B 1 330 ? -0.926 -4.123 -9.134 1.00 25.04 334 ASN A CA 1
ATOM 5710 C C . ASN B 1 330 ? 0.253 -4.781 -9.841 1.00 22.36 334 ASN A C 1
ATOM 5711 O O . ASN B 1 330 ? 0.302 -6.001 -9.944 1.00 22.78 334 ASN A O 1
ATOM 5716 N N . GLU B 1 331 ? 1.207 -3.975 -10.299 1.00 22.77 335 GLU A N 1
ATOM 5717 C CA . GLU B 1 331 ? 2.372 -4.491 -11.012 1.00 25.05 335 GLU A CA 1
ATOM 5718 C C . GLU B 1 331 ? 3.126 -5.508 -10.168 1.00 27.20 335 GLU A C 1
ATOM 5719 O O . GLU B 1 331 ? 3.618 -6.515 -10.680 1.00 26.54 335 GLU A O 1
ATOM 5725 N N . GLY B 1 332 ? 3.214 -5.238 -8.871 1.00 23.59 336 GLY A N 1
ATOM 5726 C CA . GLY B 1 332 ? 3.874 -6.144 -7.955 1.00 29.20 336 GLY A CA 1
ATOM 5727 C C . GLY B 1 332 ? 3.208 -7.507 -7.935 1.00 28.91 336 GLY A C 1
ATOM 5728 O O . GLY B 1 332 ? 3.881 -8.532 -7.906 1.00 27.83 336 GLY A O 1
ATOM 5729 N N . ASN B 1 333 ? 1.880 -7.516 -7.947 1.00 29.17 337 ASN A N 1
ATOM 5730 C CA . ASN B 1 333 ? 1.135 -8.768 -7.924 1.00 25.75 337 ASN A CA 1
ATOM 5731 C C . ASN B 1 333 ? 1.046 -9.463 -9.277 1.00 30.04 337 ASN A C 1
ATOM 5732 O O . ASN B 1 333 ? 0.772 -10.664 -9.333 1.00 29.19 337 ASN A O 1
ATOM 5737 N N . VAL B 1 334 ? 1.270 -8.726 -10.363 1.00 25.01 338 VAL A N 1
ATOM 5738 C CA . VAL B 1 334 ? 1.309 -9.362 -11.674 1.00 26.48 338 VAL A CA 1
ATOM 5739 C C . VAL B 1 334 ? 2.618 -10.130 -11.862 1.00 26.94 338 VAL A C 1
ATOM 5740 O O . VAL B 1 334 ? 2.629 -11.216 -12.440 1.00 27.39 338 VAL A O 1
ATOM 5744 N N . LYS B 1 335 ? 3.721 -9.553 -11.392 1.00 26.48 339 LYS A N 1
ATOM 5745 C CA . LYS B 1 335 ? 5.001 -10.261 -11.369 1.00 34.68 339 LYS A CA 1
ATOM 5746 C C . LYS B 1 335 ? 4.867 -11.595 -10.630 1.00 30.55 339 LYS A C 1
ATOM 5747 O O . LYS B 1 335 ? 5.426 -12.601 -11.057 1.00 32.42 339 LYS A O 1
ATOM 5753 N N . PHE B 1 336 ? 4.141 -11.593 -9.515 1.00 29.97 340 PHE A N 1
ATOM 5754 C CA . PHE B 1 336 ? 3.782 -12.837 -8.839 1.00 29.85 340 PHE A CA 1
ATOM 5755 C C . PHE B 1 336 ? 3.140 -13.830 -9.809 1.00 28.89 340 PHE A C 1
ATOM 5756 O O . PHE B 1 336 ? 3.502 -15.002 -9.831 1.00 26.41 340 PHE A O 1
ATOM 5764 N N . MET B 1 337 ? 2.185 -13.354 -10.605 1.00 28.49 341 MET A N 1
ATOM 5765 C CA . MET B 1 337 ? 1.500 -14.205 -11.576 1.00 27.27 341 MET A CA 1
ATOM 5766 C C . MET B 1 337 ? 2.449 -14.740 -12.648 1.00 27.49 341 MET A C 1
ATOM 5767 O O . MET B 1 337 ? 2.335 -15.891 -13.069 1.00 30.74 341 MET A O 1
ATOM 5772 N N . ILE B 1 338 ? 3.385 -13.903 -13.084 1.00 23.56 342 ILE A N 1
ATOM 5773 C CA . ILE B 1 338 ? 4.344 -14.296 -14.106 1.00 29.46 342 ILE A CA 1
ATOM 5774 C C . ILE B 1 338 ? 5.288 -15.390 -13.595 1.00 30.64 342 ILE A C 1
ATOM 5775 O O . ILE B 1 338 ? 5.664 -16.293 -14.342 1.00 27.23 342 ILE A O 1
ATOM 5780 N N . ARG B 1 339 ? 5.631 -15.331 -12.312 1.00 27.50 343 ARG A N 1
ATOM 5781 C CA . ARG B 1 339 ? 6.420 -16.393 -11.695 1.00 30.97 343 ARG A CA 1
ATOM 5782 C C . ARG B 1 339 ? 5.585 -17.659 -11.541 1.00 29.89 343 ARG A C 1
ATOM 5783 O O . ARG B 1 339 ? 6.128 -18.743 -11.336 1.00 34.14 343 ARG A O 1
ATOM 5791 N N . LYS B 1 340 ? 4.267 -17.523 -11.636 1.00 28.39 344 LYS A N 1
ATOM 5792 C CA . LYS B 1 340 ? 3.377 -18.663 -11.429 1.00 28.55 344 LYS A CA 1
ATOM 5793 C C . LYS B 1 340 ? 2.840 -19.238 -12.735 1.00 31.28 344 LYS A C 1
ATOM 5794 O O . LYS B 1 340 ? 1.761 -19.829 -12.759 1.00 35.64 344 LYS A O 1
ATOM 5800 N N . GLY B 1 341 ? 3.573 -19.041 -13.824 1.00 28.92 345 GLY A N 1
ATOM 5801 C CA . GLY B 1 341 ? 3.215 -19.657 -15.088 1.00 31.19 345 GLY A CA 1
ATOM 5802 C C . GLY B 1 341 ? 2.193 -18.899 -15.927 1.00 37.67 345 GLY A C 1
ATOM 5803 O O . GLY B 1 341 ? 1.574 -19.467 -16.834 1.00 34.91 345 GLY A O 1
ATOM 5804 N N . MET B 1 342 ? 2.020 -17.614 -15.633 1.00 34.36 346 MET A N 1
ATOM 5805 C CA . MET B 1 342 ? 1.129 -16.757 -16.408 1.00 30.47 346 MET A CA 1
ATOM 5806 C C . MET B 1 342 ? 1.916 -15.816 -17.325 1.00 29.51 346 MET A C 1
ATOM 5807 O O . MET B 1 342 ? 3.026 -15.405 -16.995 1.00 29.72 346 MET A O 1
ATOM 5812 N N . LYS B 1 343 ? 1.324 -15.461 -18.464 1.00 30.78 347 LYS A N 1
ATOM 5813 C CA . LYS B 1 343 ? 1.977 -14.596 -19.444 1.00 31.72 347 LYS A CA 1
ATOM 5814 C C . LYS B 1 343 ? 1.148 -13.362 -19.812 1.00 31.08 347 LYS A C 1
ATOM 5815 O O . LYS B 1 343 ? -0.052 -13.462 -20.069 1.00 27.48 347 LYS A O 1
ATOM 5821 N N . LEU B 1 344 ? 1.802 -12.204 -19.858 1.00 28.32 348 LEU A N 1
ATOM 5822 C CA . LEU B 1 344 ? 1.140 -10.961 -20.236 1.00 31.23 348 LEU A CA 1
ATOM 5823 C C . LEU B 1 344 ? 0.675 -10.981 -21.684 1.00 33.25 348 LEU A C 1
ATOM 5824 O O . LEU B 1 344 ? 1.393 -11.443 -22.567 1.00 35.93 348 LEU A O 1
ATOM 5829 N N . GLU B 1 345 ? -0.531 -10.471 -21.916 1.00 32.23 349 GLU A N 1
ATOM 5830 C CA . GLU B 1 345 ? -1.086 -10.386 -23.261 1.00 27.21 349 GLU A CA 1
ATOM 5831 C C . GLU B 1 345 ? -1.601 -8.979 -23.543 1.00 35.14 349 GLU A C 1
ATOM 5832 O O . GLU B 1 345 ? -2.098 -8.289 -22.643 1.00 31.19 349 GLU A O 1
ATOM 5838 N N . GLU B 1 346 ? -1.464 -8.553 -24.794 1.00 29.58 350 GLU A N 1
ATOM 5839 C CA . GLU B 1 346 ? -1.989 -7.271 -25.238 1.00 29.01 350 GLU A CA 1
ATOM 5840 C C . GLU B 1 346 ? -3.492 -7.207 -24.997 1.00 28.17 350 GLU A C 1
ATOM 5841 O O . GLU B 1 346 ? -4.206 -8.182 -25.232 1.00 31.78 350 GLU A O 1
ATOM 5847 N N . GLN B 1 347 ? -3.959 -6.069 -24.498 1.00 25.85 351 GLN A N 1
ATOM 5848 C CA . GLN B 1 347 ? -5.381 -5.853 -24.263 1.00 25.71 351 GLN A CA 1
ATOM 5849 C C . GLN B 1 347 ? -6.059 -5.239 -25.491 1.00 26.05 351 GLN A C 1
ATOM 5850 O O . GLN B 1 347 ? -5.466 -4.422 -26.202 1.00 24.98 351 GLN A O 1
ATOM 5856 N N . SER B 1 348 ? -7.305 -5.634 -25.729 1.00 21.81 352 SER A N 1
ATOM 5857 C CA . SER B 1 348 ? -7.994 -5.293 -26.970 1.00 25.21 352 SER A CA 1
ATOM 5858 C C . SER B 1 348 ? -8.333 -3.806 -27.064 1.00 27.46 352 SER A C 1
ATOM 5859 O O . SER B 1 348 ? -8.376 -3.239 -28.156 1.00 24.10 352 SER A O 1
ATOM 5862 N N . ILE B 1 349 ? -8.587 -3.183 -25.919 1.00 23.97 353 ILE A N 1
ATOM 5863 C CA . ILE B 1 349 ? -8.767 -1.735 -25.854 1.00 23.74 353 ILE A CA 1
ATOM 5864 C C . ILE B 1 349 ? -7.724 -1.137 -24.917 1.00 27.03 353 ILE A C 1
ATOM 5865 O O . ILE B 1 349 ? -7.617 -1.543 -23.760 1.00 26.99 353 ILE A O 1
ATOM 5870 N N . PHE B 1 350 ? -6.938 -0.191 -25.422 1.00 26.40 354 PHE A N 1
ATOM 5871 C CA . PHE B 1 350 ? -5.943 0.480 -24.593 1.00 26.68 354 PHE A CA 1
ATOM 5872 C C . PHE B 1 350 ? -6.047 1.997 -24.746 1.00 22.75 354 PHE A C 1
ATOM 5873 O O . PHE B 1 350 ? -5.535 2.568 -25.706 1.00 22.86 354 PHE A O 1
ATOM 5881 N N . ILE B 1 351 ? -6.708 2.648 -23.794 1.00 19.62 355 ILE A N 1
ATOM 5882 C CA . ILE B 1 351 ? -6.853 4.101 -23.831 1.00 20.42 355 ILE A CA 1
ATOM 5883 C C . ILE B 1 351 ? -6.315 4.774 -22.564 1.00 23.11 355 ILE A C 1
ATOM 5884 O O . ILE B 1 351 ? -6.393 5.993 -22.416 1.00 25.91 355 ILE A O 1
ATOM 5889 N N . GLY B 1 352 ? -5.768 3.978 -21.654 1.00 25.38 356 GLY A N 1
ATOM 5890 C CA . GLY B 1 352 ? -5.176 4.517 -20.443 1.00 27.16 356 GLY A CA 1
ATOM 5891 C C . GLY B 1 352 ? -3.693 4.791 -20.614 1.00 24.08 356 GLY A C 1
ATOM 5892 O O . GLY B 1 352 ? -3.250 5.238 -21.668 1.00 24.89 356 GLY A O 1
ATOM 5893 N N . SER B 1 353 ? -2.925 4.529 -19.563 1.00 25.97 357 SER A N 1
ATOM 5894 C CA . SER B 1 353 ? -1.476 4.697 -19.604 1.00 29.34 357 SER A CA 1
ATOM 5895 C C . SER B 1 353 ? -0.768 3.358 -19.413 1.00 23.85 357 SER A C 1
ATOM 5896 O O . SER B 1 353 ? -1.365 2.403 -18.911 1.00 21.14 357 SER A O 1
ATOM 5899 N N . PRO B 1 354 ? 0.507 3.275 -19.824 1.00 31.13 358 PRO A N 1
ATOM 5900 C CA . PRO B 1 354 ? 1.283 2.083 -19.469 1.00 31.00 358 PRO A CA 1
ATOM 5901 C C . PRO B 1 354 ? 1.442 1.949 -17.961 1.00 27.63 358 PRO A C 1
ATOM 5902 O O . PRO B 1 354 ? 1.298 2.933 -17.242 1.00 28.58 358 PRO A O 1
ATOM 5906 N N . GLY B 1 355 ? 1.736 0.742 -17.489 1.00 32.82 359 GLY A N 1
ATOM 5907 C CA . GLY B 1 355 ? 1.959 0.519 -16.072 1.00 32.83 359 GLY A CA 1
ATOM 5908 C C . GLY B 1 355 ? 3.317 1.024 -15.629 1.00 32.48 359 GLY A C 1
ATOM 5909 O O . GLY B 1 355 ? 4.092 1.536 -16.434 1.00 36.43 359 GLY A O 1
ATOM 5910 N N . ILE B 1 356 ? 3.605 0.895 -14.341 1.00 28.80 360 ILE A N 1
ATOM 5911 C CA . ILE B 1 356 ? 4.894 1.315 -13.811 1.00 30.86 360 ILE A CA 1
ATOM 5912 C C . ILE B 1 356 ? 5.968 0.286 -14.136 1.00 31.13 360 ILE A C 1
ATOM 5913 O O . ILE B 1 356 ? 5.962 -0.813 -13.586 1.00 26.56 360 ILE A O 1
ATOM 5918 N N . GLY B 1 357 ? 6.878 0.645 -15.038 1.00 32.39 361 GLY A N 1
ATOM 5919 C CA . GLY B 1 357 ? 7.962 -0.239 -15.434 1.00 30.20 361 GLY A CA 1
ATOM 5920 C C . GLY B 1 357 ? 7.474 -1.567 -15.979 1.00 38.74 361 GLY A C 1
ATOM 5921 O O . GLY B 1 357 ? 8.042 -2.617 -15.678 1.00 43.65 361 GLY A O 1
ATOM 5922 N N . MET B 1 358 ? 6.423 -1.527 -16.791 1.00 40.34 362 MET A N 1
ATOM 5923 C CA . MET B 1 358 ? 5.753 -2.756 -17.197 1.00 33.57 362 MET A CA 1
ATOM 5924 C C . MET B 1 358 ? 4.841 -2.509 -18.396 1.00 34.89 362 MET A C 1
ATOM 5925 O O . MET B 1 358 ? 4.041 -1.576 -18.381 1.00 32.17 362 MET A O 1
ATOM 5930 N N . ASN B 1 359 ? 4.936 -3.361 -19.414 1.00 35.48 363 ASN A N 1
ATOM 5931 C CA . ASN B 1 359 ? 4.544 -2.964 -20.765 1.00 37.25 363 ASN A CA 1
ATOM 5932 C C . ASN B 1 359 ? 3.091 -3.190 -21.189 1.00 34.08 363 ASN A C 1
ATOM 5933 O O . ASN B 1 359 ? 2.507 -2.320 -21.839 1.00 50.10 363 ASN A O 1
ATOM 5938 N N . LYS B 1 360 ? 2.487 -4.320 -20.838 1.00 27.94 364 LYS A N 1
ATOM 5939 C CA . LYS B 1 360 ? 1.177 -4.632 -21.420 1.00 29.70 364 LYS A CA 1
ATOM 5940 C C . LYS B 1 360 ? -0.020 -4.384 -20.501 1.00 28.24 364 LYS A C 1
ATOM 5941 O O . LYS B 1 360 ? -1.171 -4.500 -20.933 1.00 24.81 364 LYS A O 1
ATOM 5947 N N . VAL B 1 361 ? 0.242 -4.033 -19.247 1.00 25.79 365 VAL A N 1
ATOM 5948 C CA . VAL B 1 361 ? -0.833 -3.684 -18.327 1.00 25.57 365 VAL A CA 1
ATOM 5949 C C . VAL B 1 361 ? -1.304 -2.259 -18.559 1.00 21.39 365 VAL A C 1
ATOM 5950 O O . VAL B 1 361 ? -0.589 -1.450 -19.145 1.00 22.30 365 VAL A O 1
ATOM 5954 N N . GLN B 1 362 ? -2.515 -1.959 -18.106 1.00 20.19 366 GLN A N 1
ATOM 5955 C CA . GL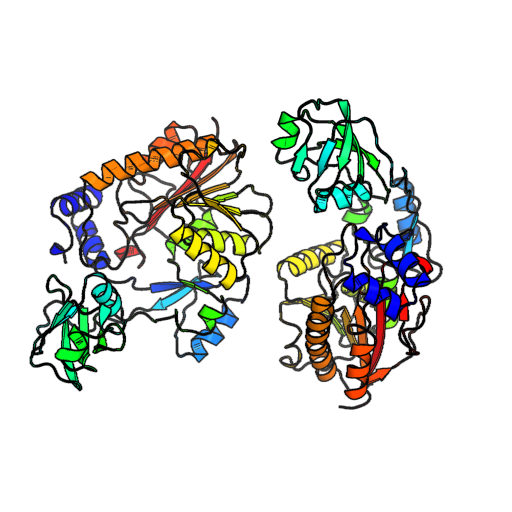N B 1 362 ? -3.130 -0.670 -18.403 1.00 21.76 366 GLN A CA 1
ATOM 5956 C C . GLN B 1 362 ? -3.555 0.071 -17.137 1.00 20.65 366 GLN A C 1
ATOM 5957 O O . GLN B 1 362 ? -4.305 -0.460 -16.319 1.00 21.25 366 GLN A O 1
ATOM 5963 N N . ARG B 1 363 ? -3.063 1.295 -16.975 1.00 20.96 367 ARG A N 1
ATOM 5964 C CA . ARG B 1 363 ? -3.420 2.109 -15.814 1.00 23.97 367 ARG A CA 1
ATOM 5965 C C . ARG B 1 363 ? -4.280 3.300 -16.189 1.00 23.45 367 ARG A C 1
ATOM 5966 O O . ARG B 1 363 ? -4.155 3.857 -17.280 1.00 23.51 367 ARG A O 1
ATOM 5974 N N . PHE B 1 364 ? -5.163 3.687 -15.279 1.00 22.40 368 PHE A N 1
ATOM 5975 C CA . PHE B 1 364 ? -5.918 4.914 -15.453 1.00 24.43 368 PHE A CA 1
ATOM 5976 C C . PHE B 1 364 ? -5.614 5.867 -14.305 1.00 23.47 368 PHE A C 1
ATOM 5977 O O . PHE B 1 364 ? -5.557 5.464 -13.143 1.00 22.60 368 PHE A O 1
ATOM 5985 N N . TYR B 1 365 ? -5.421 7.134 -14.651 1.00 25.24 369 TYR A N 1
ATOM 5986 C CA . TYR B 1 365 ? -5.126 8.175 -13.680 1.00 25.25 369 TYR A CA 1
ATOM 5987 C C . TYR B 1 365 ? -6.187 9.262 -13.756 1.00 26.53 369 TYR A C 1
ATOM 5988 O O . TYR B 1 365 ? -6.667 9.585 -14.842 1.00 25.12 369 TYR A O 1
ATOM 5997 N N . PRO B 1 366 ? -6.556 9.834 -12.601 1.00 26.01 370 PRO A N 1
ATOM 5998 C CA . PRO B 1 366 ? -7.601 10.864 -12.580 1.00 27.26 370 PRO A CA 1
ATOM 5999 C C . PRO B 1 366 ? -7.224 12.127 -13.357 1.00 25.29 370 PRO A C 1
ATOM 6000 O O . PRO B 1 366 ? -8.085 12.713 -14.011 1.00 23.89 370 PRO A O 1
ATOM 6004 N N . HIS B 1 367 ? -5.957 12.527 -13.304 1.00 28.04 371 HIS A N 1
ATOM 6005 C CA . HIS B 1 367 ? -5.538 13.767 -13.950 1.00 28.00 371 HIS A CA 1
ATOM 6006 C C . HIS B 1 367 ? -5.336 13.606 -15.457 1.00 29.90 371 HIS A C 1
ATOM 6007 O O . HIS B 1 367 ? -5.395 14.585 -16.196 1.00 29.27 371 HIS A O 1
ATOM 6014 N N . LYS B 1 368 ? -5.084 12.382 -15.914 1.00 27.76 372 LYS A N 1
ATOM 6015 C CA . LYS B 1 368 ? -4.911 12.148 -17.348 1.00 27.22 372 LYS A CA 1
ATOM 6016 C C . LYS B 1 368 ? -6.197 11.728 -18.059 1.00 26.02 372 LYS A C 1
ATOM 6017 O O . LYS B 1 368 ? -6.455 12.167 -19.177 1.00 25.52 372 LYS A O 1
ATOM 6023 N N . HIS B 1 369 ? -7.008 10.891 -17.418 1.00 24.93 373 HIS A N 1
ATOM 6024 C CA . HIS B 1 369 ? -8.127 10.270 -18.123 1.00 26.57 373 HIS A CA 1
ATOM 6025 C C . HIS B 1 369 ? -9.501 10.611 -17.553 1.00 27.28 373 HIS A C 1
ATOM 6026 O O . HIS B 1 369 ? -10.516 10.117 -18.049 1.00 26.24 373 HIS A O 1
ATOM 6033 N N . LEU B 1 370 ? -9.526 11.429 -16.503 1.00 27.52 374 LEU A N 1
ATOM 6034 C CA . LEU B 1 370 ? -10.775 11.944 -15.944 1.00 23.85 374 LEU A CA 1
ATOM 6035 C C . LEU B 1 370 ? -11.581 10.837 -15.269 1.00 28.84 374 LEU A C 1
ATOM 6036 O O . LEU B 1 370 ? -12.800 10.938 -15.126 1.00 27.70 374 LEU A O 1
ATOM 6041 N N . THR B 1 371 ? -10.886 9.780 -14.861 1.00 22.71 375 THR A N 1
ATOM 6042 C CA . THR B 1 371 ? -11.520 8.609 -14.267 1.00 21.99 375 THR A CA 1
ATOM 6043 C C . THR B 1 371 ? -11.000 8.373 -12.860 1.00 22.97 375 THR A C 1
ATOM 6044 O O . THR B 1 371 ? -10.130 9.093 -12.381 1.00 23.65 375 THR A O 1
ATOM 6048 N N . GLN B 1 372 ? -11.526 7.347 -12.205 1.00 21.06 376 GLN A N 1
ATOM 6049 C CA . GLN B 1 372 ? -10.916 6.843 -10.984 1.00 20.19 376 GLN A CA 1
ATOM 6050 C C . GLN B 1 372 ? -9.545 6.251 -11.291 1.00 23.99 376 GLN A C 1
ATOM 6051 O O . GLN B 1 372 ? -9.265 5.871 -12.431 1.00 21.58 376 GLN A O 1
ATOM 6057 N N . GLY B 1 373 ? -8.681 6.200 -10.282 1.00 22.40 377 GLY A N 1
ATOM 6058 C CA . GLY B 1 373 ? -7.427 5.484 -10.411 1.00 17.06 377 GLY A CA 1
ATOM 6059 C C . GLY B 1 373 ? -7.749 4.012 -10.578 1.00 26.02 377 GLY A C 1
ATOM 6060 O O . GLY B 1 373 ? -8.602 3.476 -9.872 1.00 24.71 377 GLY A O 1
ATOM 6061 N N . PHE B 1 374 ? -7.069 3.346 -11.504 1.00 19.94 378 PHE A N 1
ATOM 6062 C CA . PHE B 1 374 ? -7.470 2.001 -11.875 1.00 18.82 378 PHE A CA 1
ATOM 6063 C C . PHE B 1 374 ? -6.321 1.236 -12.507 1.00 18.63 378 PHE A C 1
ATOM 6064 O O . PHE B 1 374 ? -5.331 1.821 -12.943 1.00 21.50 378 PHE A O 1
ATOM 6072 N N . PHE B 1 375 ? -6.463 -0.080 -12.561 1.00 19.78 379 PHE A N 1
ATOM 6073 C CA . PHE B 1 375 ? -5.410 -0.935 -13.082 1.00 21.81 379 PHE A CA 1
ATOM 6074 C C . PHE B 1 375 ? -6.035 -2.167 -13.711 1.00 18.39 379 PHE A C 1
ATOM 6075 O O . PHE B 1 375 ? -6.956 -2.754 -13.151 1.00 20.78 379 PHE A O 1
ATOM 6083 N N . ILE B 1 376 ? -5.543 -2.548 -14.882 1.00 18.22 380 ILE A N 1
ATOM 6084 C CA . ILE B 1 376 ? -6.049 -3.724 -15.580 1.00 22.02 380 ILE A CA 1
ATOM 6085 C C . ILE B 1 376 ? -4.892 -4.549 -16.117 1.00 20.94 380 ILE A C 1
ATOM 6086 O O . ILE B 1 376 ? -4.052 -4.039 -16.860 1.00 19.41 380 ILE A O 1
ATOM 6091 N N . ALA B 1 377 ? -4.860 -5.822 -15.738 1.00 19.76 381 ALA A N 1
ATOM 6092 C CA . ALA B 1 377 ? -3.894 -6.767 -16.279 1.00 24.60 381 ALA A CA 1
ATOM 6093 C C . ALA B 1 377 ? -4.618 -7.937 -16.940 1.00 23.29 381 ALA A C 1
ATOM 6094 O O . ALA B 1 377 ? -5.605 -8.444 -16.408 1.00 24.47 381 ALA A O 1
ATOM 6096 N N . LYS B 1 378 ? -4.136 -8.346 -18.110 1.00 20.13 382 LYS A N 1
ATOM 6097 C CA . LYS B 1 378 ? -4.689 -9.500 -18.807 1.00 21.69 382 LYS A CA 1
ATOM 6098 C C . LYS B 1 378 ? -3.620 -10.562 -19.006 1.00 24.37 382 LYS A C 1
ATOM 6099 O O . LYS B 1 378 ? -2.581 -10.296 -19.614 1.00 20.86 382 LYS A O 1
ATOM 6105 N N . LEU B 1 379 ? -3.875 -11.767 -18.508 1.00 24.46 383 LEU A N 1
ATOM 6106 C CA . LEU B 1 379 ? -2.868 -12.821 -18.574 1.00 24.90 383 LEU A CA 1
ATOM 6107 C C . LEU B 1 379 ? -3.367 -14.113 -19.200 1.00 24.14 383 LEU A C 1
ATOM 6108 O O . LEU B 1 379 ? -4.550 -14.451 -19.133 1.00 23.70 383 LEU A O 1
ATOM 6113 N N . ARG B 1 380 ? -2.421 -14.830 -19.792 1.00 30.29 384 ARG A N 1
ATOM 6114 C CA . ARG B 1 380 ? -2.655 -16.130 -20.398 1.00 33.59 384 ARG A CA 1
ATOM 6115 C C . ARG B 1 380 ? -1.869 -17.195 -19.628 1.00 29.17 384 ARG A C 1
ATOM 6116 O O . ARG B 1 380 ? -0.671 -17.039 -19.394 1.00 28.06 384 ARG A O 1
ATOM 6124 N N . LYS B 1 381 ? -2.550 -18.258 -19.210 1.00 25.52 385 LYS A N 1
ATOM 6125 C CA . LYS B 1 381 ? -1.889 -19.342 -18.490 1.00 29.13 385 LYS A CA 1
ATOM 6126 C C . LYS B 1 381 ? -1.170 -20.273 -19.471 1.00 34.41 385 LYS A C 1
ATOM 6127 O O . LYS B 1 381 ? -1.805 -21.101 -20.125 1.00 30.90 385 LYS A O 1
ATOM 6133 N N . VAL B 1 382 ? 0.151 -20.132 -19.564 1.00 32.44 386 VAL A N 1
ATOM 6134 C CA . VAL B 1 382 ? 0.948 -20.892 -20.527 1.00 39.03 386 VAL A CA 1
ATOM 6135 C C . VAL B 1 382 ? 1.353 -22.284 -20.033 1.00 43.44 386 VAL A C 1
ATOM 6136 O O . VAL B 1 382 ? 1.629 -23.170 -20.842 1.00 48.46 386 VAL A O 1
ATOM 6140 N N . LYS B 1 383 ? 1.390 -22.476 -18.715 1.00 43.29 387 LYS A N 1
ATOM 6141 C CA . LYS B 1 383 ? 1.729 -23.778 -18.134 1.00 45.11 387 LYS A CA 1
ATOM 6142 C C . LYS B 1 383 ? 1.287 -23.866 -16.678 1.00 46.93 387 LYS A C 1
ATOM 6143 O O . LYS B 1 383 ? 0.876 -22.868 -16.085 1.00 44.69 387 LYS A O 1
ATOM 6149 N N . ASP B 1 384 ? 1.375 -25.062 -16.105 1.00 42.63 388 ASP A N 1
ATOM 6150 C CA . ASP B 1 384 ? 0.987 -25.265 -14.714 1.00 45.92 388 ASP A CA 1
ATOM 6151 C C . ASP B 1 384 ? 2.174 -25.073 -13.779 1.00 48.29 388 ASP A C 1
ATOM 6152 O O . ASP B 1 384 ? 2.004 -24.949 -12.566 1.00 46.53 388 ASP A O 1
#

Foldseek 3Di:
DCQLEDPQQLVVLCVQPNNVVSVLQLVLLQAFFQKFKWFFLLLQDAPVVVCVVQVVVVADWDADPQDSRIITGGKFAQLDDQPDDDPFWEWEFEPVQLQVLLAPDFRWLVRTDATDQQFAFQGKHWYAYPVRGTFFIFTARHHRVCSNPPPTDGGTNTPNGSMYDDDPCPDPCVQQQRIGGDFPVLLLLLVLQVDELPWFEEEADAFVNPSVSSVQVSNSLHHAYEYEHQDPVRPVNNVVSCVNNVRNHYDYDHDDLLCVVVDVAATQTYEDADDALLQQDPNSNHRDDDDVRHVVRLVVVLSNLVSNLVSHDQQGKYKYKYLHDDCSNAVVSVVVVVVVQKDFDAGPDADADADRVHGRKGWHGCSPHSTTTMIITMIGRNDD/DCVLEDPQFLVQLCVQPNNVQSVLQLVLLQAFFQKFKWFFLLLQDAPVVVCVQVVVVVFDWDDDPQDRRMITGGKFAQLDDQPDDDPFWEWEFEPVQLQVLLAPDFRWLVRTPATDQQFAFQGKHWYHYPVRGTFFIFTARHHRVCSNPPPTDGGTNTPNGSMYDDDPCPRPCVQQQRIGGDFPVLLLLLVLQVDELPWAEEEADAFVHPSVSSVCSSHSLHHAYEYEHQDPVRPVNNVVSCVNNVRNHYDYDHDDLLCLVVDVAATQTYEDADDALLQQDPNSNHRDDDDVRHVVRLVVVLSNVVSNLSNHDAQGKYKYKYLHDDCSNAVVSVVVVVVVQKAFDAGPDADADADRVHGRKGWHGCSPHSTTTMIITMIGRNDD

GO terms:
  GO:0000049 tRNA binding (F, IDA)
  GO:0016428 tRNA (cytidine-N5)-methyltransferase activity (F, IDA)
  GO:0006400 tRNA modification (P, IDA)

Radius of gyration: 31.67 Å; Cα contacts (8 Å, |Δi|>4): 1727; chains: 2; bounding box: 63×79×84 Å

Secondary structure (DSSP, 8-state):
-GGGS-HHHHHHHHHHH-HHHHHHHHHHHTS--SEEEEEE-TTT--HHHHHHHHHHTT---EE-SS-TTEEEEE-B---S-TT---SS-EEEEPHHHHHHHTTTPPEEGGGEEEE-TT--TT-EEEEE-TTS-EEEEEEESS-HHHHTT-SSSEEEEEEEESSB----TTSHHHHTT-EEE--HHHHHHHHHH---TTS-EEESS-TT-HHHHHHHHHTTT-S-EEEEES-HHHHHHHHHHHHHHT--SEEEEES-GGGGGGS---EEEEEEE-----TT-S--SS----HHHHHHHHHHHHHHHHHHHHTEEEEEEEEEEES---STTTHHHHHHHHHTTEEE---S---SEEETTEEEEEEE-HHHHSS--EEEEEEEE---/-GGGS-HHHHHHHHHHH-HHHHHHHHHHHTS--SEEEEEE-TTT--HHHHHHHHHHTT---EE-SS-TTEEEEE-B---S-TT----S-EEEEPHHHHHHHTTTPPEEGGGEEEE-TT--TT-EEEEE-TT--EEEEEEESS-HHHHTT-SSSEEEEEEEESSB----TTSHHHHTT-EEE--HHHHHHHHHH---TTS-EEESS-TT-HHHHHHHHHTTT-S-EEEEES-HHHHHHHHHHHHHHT--SEEEEES-GGGGGGS---EEEEEEE-----TT-S--SS----HHHHHHHHHHHHHHHHHHHHTEEEEEEEEEEES---STTTHHHHHHHHHTTEEE---S---SEEETTEEEEEEE-HHHHSS--EEEEEEEE---

InterPro domains:
  IPR001678 SAM-dependent methyltransferase RsmB-F/NOP2-type domain [PS51686] (117-386)
  IPR002478 PUA domain [PF01472] (94-162)
  IPR002478 PUA domain [SM00359] (93-167)
  IPR004521 Uncharacterised domain CHP00451 [TIGR00451] (87-162)
  IPR011023 Nop2p [TIGR00446] (171-385)
  IPR015947 PUA-like superfamily [SSF88697] (92-163)
  IPR023267 RNA (C5-cytosine) methyltransferase [PR02008] (177-191)
  IPR023267 RNA (C5-cytosine) methyltransferase [PR02008] (206-216)
  IPR023267 RNA (C5-cytosine) methyltransferase [PR02008] (272-284)
  IPR023267 RNA (C5-cytosine) methyltransferase [PR02008] (319-335)
  IPR023267 RNA (C5-cytosine) methyltransferase [PR02008] (368-385)
  IPR023267 RNA (C5-cytosine) methyltransferase [PTHR22807] (13-386)
  IPR029063 S-adenosyl-L-methionine-dependent methyltransferase superfamily [G3DSA:3.40.50.150] (192-389)
  IPR029063 S-adenosyl-L-methionine-dependent methyltransferase superfamily [SSF53335] (8-386)
  IPR036974 PUA domain superfamily [G3DSA:2.30.130.10] (88-166)
  IPR043699 tRNA (cytosine(72)-C(5))-methyltransferase [MF_02237] (13-386)
  IPR049560 SAM-dependent methyltransferase RsmB-F/NOP2-type, catalytic core [PF01189] (195-384)
  IPR054728 Ribosomal RNA small subunit methyltransferase B-like, ferredoxin-like domain [PF22458] (10-78)

Sequence (768 aa):
YLEAFPKELREYYKNLFGKEEANKIMKKLREPVEHYYIRVNTLKISREKLIGELKKEGLKPLRSPYLPEGLYFVREGPNFSDDFEPKLPVVVANKYAAESVYQGAMLYAPGVLKADKNIKEGDEVQIRDPKGLLVGIGIARMDYKEMTEATRGLAVEVTLPKFKLPSLSELKAFEKGYFYPQGLPSMVTARVLEPKEDDVIIDMAAAPGGKTTHIAQLLENKGEIIAIDKSKNRLRKMEENIKRLGVKNVKLVQMDARKLPDLGIKADKILLDAPCTALGVRPKLWEERTLKHIEATARYQRAFIWAAIKSLRRGGVLVYSTCTLSYEENEGNVKFMIRKGMKLEEQSIFIGSPGIGMNKVQRFYPHKHLTQGFFIAKLRKVKDYLEAFPKELREYYKNLFGKEEANKIMKKLREPVEHYYIRVNTLKISREKLIGELKKEGLKPLRSPYLPEGLYFVREGPNFSDDFEPKLPVVVANKYAAESVYQGAMLYAPGVLKADKNIKEGDEVQIRDPKGLLVGIGIARMDYKEMTEATRGLAVEVTLPKFKLPSLSELKAFEKGYFYPQGLPSMVTARVLEPKEDDVIIDMAAAPGGKTTHIAQLLENKGEIIAIDKSKNRLRKMEENIKRLGVKNVKLVQMDARKLPDLGIKADKILLDAPCTALGVRPKLWEERTLKHIEATARYQRAFIWAAIKSLRRGGVLVYSTCTLSYEENEGNVKFMIRKGMKLEEQSIFIGSPGIGMNKVQRFYPHKHLTQGFFIAKLRKVKD

CATH classification: 2.30.130.10